Protein AF-0000000079722356 (afdb_homodimer)

InterPro domains:
  IPR009057 Homedomain-like superfamily [SSF46689] (468-517)
  IPR011622 7TM-DISM receptor, extracellular domain, type 2 [PF07696] (27-154)
  IPR011623 7TM-DISM receptor, extracellular domain, type 1 [PF07695] (168-369)
  IPR018060 AraC-like, DNA binding HTH domain [PF12833] (441-516)
  IPR018060 AraC-like, DNA binding HTH domain [PS01124] (411-517)
  IPR018060 AraC-like, DNA binding HTH domain [SM00342] (431-515)
  IPR018062 HTH domain AraC-type, conserved site [PS00041] (468-511)

Sequence (1044 aa):
MFFLFLMLTGISCTPDHPGDHNVTNLFEFFLDPSTDISFDQIQRQKSWKQISKTQLSFNFTSDVIWLRGKTGEGGFSPDRILSFEWKALDSAILYYPVNRKEFQTFETGDTVPKSKWTLPEALYPGFKIPKHSEGSYFYIRLQSKSLISFPIRSMEERSFNKRMILETAITWLILGVCAVMIVFALFYYFAFGLSEFFFYAGYVVCTVLWYNGQYGNAYDVLWPESTWWQNKAILVFATLGIPFSFQFVRMFLNTKLHNPRIDRILLIIGIVALLCVPAILISYTTKIFSRIATYIYLFSIPMILGTGIQIYFKGEKRILFFLISWGSYFIISYNTIFYFLGILPYSTPLLYSAVFIFPIDLFFLLFNLLQKYEKLEGERNEILHRIITLSTDASKSTRYAKSKLNSVNTEKSLAKLESWMRETKPYLDEKLDLEIASLAIGLTVQQTSELLNSKLGVSFRGYLNSFRITEAKRFLKDKPETSILSIAYDTGFGSKTAFNVEFKKATGQSPLQYRQAVDSIEMFFLFLMLTGISCTPDHPGDHNVTNLFEFFLDPSTDISFDQIQRQKSWKQISKTQLSFNFTSDVIWLRGKTGEGGFSPDRILSFEWKALDSAILYYPVNRKEFQTFETGDTVPKSKWTLPEALYPGFKIPKHSEGSYFYIRLQSKSLISFPIRSMEERSFNKRMILETAITWLILGVCAVMIVFALFYYFAFGLSEFFFYAGYVVCTVLWYNGQYGNAYDVLWPESTWWQNKAILVFATLGIPFSFQFVRMFLNTKLHNPRIDRILLIIGIVALLCVPAILISYTTKIFSRIATYIYLFSIPMILGTGIQIYFKGEKRILFFLISWGSYFIISYNTIFYFLGILPYSTPLLYSAVFIFPIDLFFLLFNLLQKYEKLEGERNEILHRIITLSTDASKSTRYAKSKLNSVNTEKSLAKLESWMRETKPYLDEKLDLEIASLAIGLTVQQTSELLNSKLGVSFRGYLNSFRITEAKRFLKDKPETSILSIAYDTGFGSKTAFNVEFKKATGQSPLQYRQAVDSIE

Structure (mmCIF, N/CA/C/O backbone):
data_AF-0000000079722356-model_v1
#
loop_
_entity.id
_entity.type
_entity.pdbx_description
1 polymer 'Helix-turn-helix domain-containing protein'
#
loop_
_atom_site.group_PDB
_atom_site.id
_atom_site.type_symbol
_atom_site.label_atom_id
_atom_site.label_alt_id
_atom_site.label_comp_id
_atom_site.label_asym_id
_atom_site.label_entity_id
_atom_site.label_seq_id
_atom_site.pdbx_PDB_ins_code
_atom_site.Cartn_x
_atom_site.Cartn_y
_atom_site.Cartn_z
_atom_site.occupancy
_atom_site.B_iso_or_equiv
_atom_site.auth_seq_id
_atom_site.auth_comp_id
_atom_site.auth_asym_id
_atom_site.auth_atom_id
_atom_site.pdbx_PDB_model_num
ATOM 1 N N . MET A 1 1 ? -0.503 -1.784 15.922 1 36.66 1 MET A N 1
ATOM 2 C CA . MET A 1 1 ? -1.108 -2.939 15.266 1 36.66 1 MET A CA 1
ATOM 3 C C . MET A 1 1 ? -0.639 -3.051 13.812 1 36.66 1 MET A C 1
ATOM 5 O O . MET A 1 1 ? -0.33 -4.145 13.344 1 36.66 1 MET A O 1
ATOM 9 N N . PHE A 1 2 ? -0.53 -1.906 13.172 1 41.19 2 PHE A N 1
ATOM 10 C CA . PHE A 1 2 ? -0.001 -1.958 11.812 1 41.19 2 PHE A CA 1
ATOM 11 C C . PHE A 1 2 ? 1.44 -2.453 11.812 1 41.19 2 PHE A C 1
ATOM 13 O O . PHE A 1 2 ? 1.81 -3.303 10.992 1 41.19 2 PHE A O 1
ATOM 20 N N . PHE A 1 3 ? 2.213 -1.918 12.75 1 44.88 3 PHE A N 1
ATOM 21 C CA . PHE A 1 3 ? 3.586 -2.383 12.914 1 44.88 3 PHE A CA 1
ATOM 22 C C . PHE A 1 3 ? 3.621 -3.873 13.227 1 44.88 3 PHE A C 1
ATOM 24 O O . PHE A 1 3 ? 4.488 -4.598 12.742 1 44.88 3 PHE A O 1
ATOM 31 N N . LEU A 1 4 ? 2.676 -4.129 14.016 1 41.34 4 LEU A N 1
ATOM 32 C CA . LEU A 1 4 ? 2.617 -5.531 14.414 1 41.34 4 LEU A CA 1
ATOM 33 C C . LEU A 1 4 ? 2.25 -6.418 13.234 1 41.34 4 LEU A C 1
ATOM 35 O O . LEU A 1 4 ? 2.797 -7.516 13.078 1 41.34 4 LEU A O 1
ATOM 39 N N . PHE A 1 5 ? 1.407 -5.957 12.5 1 43.41 5 PHE A N 1
ATOM 40 C CA . PHE A 1 5 ? 1.012 -6.738 11.336 1 43.41 5 PHE A CA 1
ATOM 41 C C . PHE A 1 5 ? 2.162 -6.844 10.344 1 43.41 5 PHE A C 1
ATOM 43 O O . PHE A 1 5 ? 2.43 -7.922 9.805 1 43.41 5 PHE A O 1
ATOM 50 N N . LEU A 1 6 ? 2.725 -5.715 10.094 1 48.25 6 LEU A N 1
ATOM 51 C CA . LEU A 1 6 ? 3.893 -5.77 9.227 1 48.25 6 LEU A CA 1
ATOM 52 C C . LEU A 1 6 ? 4.957 -6.695 9.797 1 48.25 6 LEU A C 1
ATOM 54 O O . LEU A 1 6 ? 5.621 -7.422 9.055 1 48.25 6 LEU A O 1
ATOM 58 N N . MET A 1 7 ? 5.105 -6.551 11.086 1 45.47 7 MET A N 1
ATOM 59 C CA . MET A 1 7 ? 6.066 -7.414 11.773 1 45.47 7 MET A CA 1
ATOM 60 C C . MET A 1 7 ? 5.621 -8.875 11.711 1 45.47 7 MET A C 1
ATOM 62 O O . MET A 1 7 ? 6.453 -9.773 11.547 1 45.47 7 MET A O 1
ATOM 66 N N . LEU A 1 8 ? 4.406 -9.07 11.883 1 43.5 8 LEU A N 1
ATOM 67 C CA . LEU A 1 8 ? 3.91 -10.438 11.898 1 43.5 8 LEU A CA 1
ATOM 68 C C . LEU A 1 8 ? 3.949 -11.047 10.5 1 43.5 8 LEU A C 1
ATOM 70 O O . LEU A 1 8 ? 4.254 -12.227 10.336 1 43.5 8 LEU A O 1
ATOM 74 N N . THR A 1 9 ? 3.512 -10.336 9.602 1 45.12 9 THR A N 1
ATOM 75 C CA . THR A 1 9 ? 3.58 -10.852 8.242 1 45.12 9 THR A CA 1
ATOM 76 C C . THR A 1 9 ? 5.031 -11.047 7.812 1 45.12 9 THR A C 1
ATOM 78 O O . THR A 1 9 ? 5.336 -11.961 7.039 1 45.12 9 THR A O 1
ATOM 81 N N . GLY A 1 10 ? 5.891 -10.172 8.156 1 45.34 10 GLY A N 1
ATOM 82 C CA . GLY A 1 10 ? 7.309 -10.398 7.918 1 45.34 10 GLY A CA 1
ATOM 83 C C . GLY A 1 10 ? 7.828 -11.672 8.555 1 45.34 10 GLY A C 1
ATOM 84 O O . GLY A 1 10 ? 8.688 -12.352 7.984 1 45.34 10 GLY A O 1
ATOM 85 N N . ILE A 1 11 ? 7.387 -11.953 9.719 1 43.47 11 ILE A N 1
ATOM 86 C CA . ILE A 1 11 ? 7.836 -13.156 10.414 1 43.47 11 ILE A CA 1
ATOM 87 C C . ILE A 1 11 ? 7.258 -14.391 9.734 1 43.47 11 ILE A C 1
ATOM 89 O O . ILE A 1 11 ? 7.891 -15.453 9.719 1 43.47 11 ILE A O 1
ATOM 93 N N . SER A 1 12 ? 6.105 -14.312 9.305 1 41.41 12 SER A N 1
ATOM 94 C CA . SER A 1 12 ? 5.562 -15.523 8.703 1 41.41 12 SER A CA 1
ATOM 95 C C . SER A 1 12 ? 6.336 -15.914 7.449 1 41.41 12 SER A C 1
ATOM 97 O O . SER A 1 12 ? 6.074 -16.953 6.852 1 41.41 12 SER A O 1
ATOM 99 N N . CYS A 1 13 ? 6.953 -15.055 6.895 1 45.28 13 CYS A N 1
ATOM 100 C CA . CYS A 1 13 ? 7.816 -15.508 5.809 1 45.28 13 CYS A CA 1
ATOM 101 C C . CYS A 1 13 ? 8.883 -16.453 6.324 1 45.28 13 CYS A C 1
ATOM 103 O O . CYS A 1 13 ? 10.07 -16.297 6.016 1 45.28 13 CYS A O 1
ATOM 105 N N . THR A 1 14 ? 8.664 -17 7.32 1 44.97 14 THR A N 1
ATOM 106 C CA . THR A 1 14 ? 9.664 -17.969 7.746 1 44.97 14 THR A CA 1
ATOM 107 C C . THR A 1 14 ? 9.898 -19.016 6.664 1 44.97 14 THR A C 1
ATOM 109 O O . THR A 1 14 ? 8.938 -19.578 6.121 1 44.97 14 THR A O 1
ATOM 112 N N . PRO A 1 15 ? 11.055 -19.062 6.07 1 49.12 15 PRO A N 1
ATOM 113 C CA . PRO A 1 15 ? 11.617 -19.859 4.98 1 49.12 15 PRO A CA 1
ATOM 114 C C . PRO A 1 15 ? 11.125 -21.312 5 1 49.12 15 PRO A C 1
ATOM 116 O O . PRO A 1 15 ? 10.992 -21.938 3.945 1 49.12 15 PRO A O 1
ATOM 119 N N . ASP A 1 16 ? 11.156 -21.984 6.117 1 50.5 16 ASP A N 1
ATOM 120 C CA . ASP A 1 16 ? 11.211 -23.422 5.914 1 50.5 16 ASP A CA 1
ATOM 121 C C . ASP A 1 16 ? 9.812 -24 5.703 1 50.5 16 ASP A C 1
ATOM 123 O O . ASP A 1 16 ? 9.242 -24.609 6.609 1 50.5 16 ASP A O 1
ATOM 127 N N . HIS A 1 17 ? 9.008 -23.281 4.844 1 60.44 17 HIS A N 1
ATOM 128 C CA . HIS A 1 17 ? 7.754 -23.922 4.492 1 60.44 17 HIS A CA 1
ATOM 129 C C . HIS A 1 17 ? 7.996 -25.188 3.676 1 60.44 17 HIS A C 1
ATOM 131 O O . HIS A 1 17 ? 9.031 -25.312 3.016 1 60.44 17 HIS A O 1
ATOM 137 N N . PRO A 1 18 ? 7.148 -26.141 3.82 1 69.69 18 PRO A N 1
ATOM 138 C CA . PRO A 1 18 ? 7.309 -27.344 2.998 1 69.69 18 PRO A CA 1
ATOM 139 C C . PRO A 1 18 ? 7.41 -27.031 1.508 1 69.69 18 PRO A C 1
ATOM 141 O O . PRO A 1 18 ? 6.625 -26.234 0.984 1 69.69 18 PRO A O 1
ATOM 144 N N . GLY A 1 19 ? 8.508 -27.219 0.854 1 83.88 19 GLY A N 1
ATOM 145 C CA . GLY A 1 19 ? 8.742 -27.047 -0.572 1 83.88 19 GLY A CA 1
ATOM 146 C C . GLY A 1 19 ? 9.812 -26.016 -0.89 1 83.88 19 GLY A C 1
ATOM 147 O O . GLY A 1 19 ? 10.172 -25.828 -2.053 1 83.88 19 GLY A O 1
ATOM 148 N N . ASP A 1 20 ? 10.234 -25.312 0.124 1 87.88 20 ASP A N 1
ATOM 149 C CA . ASP A 1 20 ? 11.312 -24.344 -0.017 1 87.88 20 ASP A CA 1
ATOM 150 C C . ASP A 1 20 ? 12.562 -24.781 0.74 1 87.88 20 ASP A C 1
ATOM 152 O O . ASP A 1 20 ? 12.578 -24.781 1.973 1 87.88 20 ASP A O 1
ATOM 156 N N . HIS A 1 21 ? 13.633 -25.109 0.019 1 90.44 21 HIS A N 1
ATOM 157 C CA . HIS A 1 21 ? 14.852 -25.625 0.637 1 90.44 21 HIS A CA 1
ATOM 158 C C . HIS A 1 21 ? 16.078 -24.812 0.201 1 90.44 21 HIS A C 1
ATOM 160 O O . HIS A 1 21 ? 16.172 -24.422 -0.96 1 90.44 21 HIS A O 1
ATOM 166 N N . ASN A 1 22 ? 16.891 -24.562 1.14 1 92.38 22 ASN A N 1
ATOM 167 C CA . ASN A 1 22 ? 18.203 -24 0.813 1 92.38 22 ASN A CA 1
ATOM 168 C C . ASN A 1 22 ? 19.141 -25.062 0.231 1 92.38 22 ASN A C 1
ATOM 170 O O . ASN A 1 22 ? 19.453 -26.047 0.896 1 92.38 22 ASN A O 1
ATOM 174 N N . VAL A 1 23 ? 19.562 -24.922 -1.007 1 94.06 23 VAL A N 1
ATOM 175 C CA . VAL A 1 23 ? 20.359 -25.938 -1.675 1 94.06 23 VAL A CA 1
ATOM 176 C C . VAL A 1 23 ? 21.766 -25.422 -1.955 1 94.06 23 VAL A C 1
ATOM 178 O O . VAL A 1 23 ? 22.484 -25.969 -2.801 1 94.06 23 VAL A O 1
ATOM 181 N N . THR A 1 24 ? 22.156 -24.391 -1.303 1 94.38 24 THR A N 1
ATOM 182 C CA . THR A 1 24 ? 23.453 -23.766 -1.564 1 94.38 24 THR A CA 1
ATOM 183 C C . THR A 1 24 ? 24.578 -24.75 -1.305 1 94.38 24 THR A C 1
ATOM 185 O O . THR A 1 24 ? 25.547 -24.812 -2.074 1 94.38 24 THR A O 1
ATOM 188 N N . ASN A 1 25 ? 24.422 -25.516 -0.294 1 93.56 25 ASN A N 1
ATOM 189 C CA . ASN A 1 25 ? 25.484 -26.438 0.11 1 93.56 25 ASN A CA 1
ATOM 190 C C . ASN A 1 25 ? 25.578 -27.641 -0.825 1 93.56 25 ASN A C 1
ATOM 192 O O . ASN A 1 25 ? 26.5 -28.438 -0.724 1 93.56 25 ASN A O 1
ATOM 196 N N . LEU A 1 26 ? 24.688 -27.781 -1.756 1 93.88 26 LEU A N 1
ATOM 197 C CA . LEU A 1 26 ? 24.703 -28.906 -2.691 1 93.88 26 LEU A CA 1
ATOM 198 C C . LEU A 1 26 ? 25.547 -28.578 -3.922 1 93.88 26 LEU A C 1
ATOM 200 O O . LEU A 1 26 ? 25.828 -29.453 -4.738 1 93.88 26 LEU A O 1
ATOM 204 N N . PHE A 1 27 ? 25.984 -27.359 -3.932 1 95.62 27 PHE A N 1
ATOM 205 C CA . PHE A 1 27 ? 26.766 -26.922 -5.086 1 95.62 27 PHE A CA 1
ATOM 206 C C . PHE A 1 27 ? 28.25 -27.031 -4.805 1 95.62 27 PHE A C 1
ATOM 208 O O . PHE A 1 27 ? 28.688 -26.938 -3.65 1 95.62 27 PHE A O 1
ATOM 215 N N . GLU A 1 28 ? 29.016 -27.234 -5.828 1 95.75 28 GLU A N 1
ATOM 216 C CA . GLU A 1 28 ? 30.453 -27.031 -5.875 1 95.75 28 GLU A CA 1
ATOM 217 C C . GLU A 1 28 ? 30.828 -25.828 -6.73 1 95.75 28 GLU A C 1
ATOM 219 O O . GLU A 1 28 ? 30.078 -25.469 -7.652 1 95.75 28 GLU A O 1
ATOM 224 N N . PHE A 1 29 ? 31.906 -25.156 -6.324 1 95.69 29 PHE A N 1
ATOM 225 C CA . PHE A 1 29 ? 32.188 -23.938 -7.062 1 95.69 29 PHE A CA 1
ATOM 226 C C . PHE A 1 29 ? 33.625 -23.953 -7.574 1 95.69 29 PHE A C 1
ATOM 228 O O . PHE A 1 29 ? 34.469 -24.703 -7.074 1 95.69 29 PHE A O 1
ATOM 235 N N . PHE A 1 30 ? 33.844 -23.234 -8.648 1 95.62 30 PHE A N 1
ATOM 236 C CA . PHE A 1 30 ? 35.156 -22.969 -9.266 1 95.62 30 PHE A CA 1
ATOM 237 C C . PHE A 1 30 ? 35.281 -21.484 -9.625 1 95.62 30 PHE A C 1
ATOM 239 O O . PHE A 1 30 ? 34.344 -20.906 -10.195 1 95.62 30 PHE A O 1
ATOM 246 N N . LEU A 1 31 ? 36.344 -20.875 -9.188 1 94.25 31 LEU A N 1
ATOM 247 C CA . LEU A 1 31 ? 36.562 -19.469 -9.461 1 94.25 31 LEU A CA 1
ATOM 248 C C . LEU A 1 31 ? 37.406 -19.281 -10.727 1 94.25 31 LEU A C 1
ATOM 250 O O . LEU A 1 31 ? 38.438 -19.938 -10.898 1 94.25 31 LEU A O 1
ATOM 254 N N . ASP A 1 32 ? 36.875 -18.453 -11.586 1 93.94 32 ASP A N 1
ATOM 255 C CA . ASP A 1 32 ? 37.562 -18.109 -12.828 1 93.94 32 ASP A CA 1
ATOM 256 C C . ASP A 1 32 ? 38 -16.656 -12.828 1 93.94 32 ASP A C 1
ATOM 258 O O . ASP A 1 32 ? 37.281 -15.773 -13.305 1 93.94 32 ASP A O 1
ATOM 262 N N . PRO A 1 33 ? 39.188 -16.359 -12.461 1 91.19 33 PRO A N 1
ATOM 263 C CA . PRO A 1 33 ? 39.688 -14.984 -12.445 1 91.19 33 PRO A CA 1
ATOM 264 C C . PRO A 1 33 ? 39.875 -14.406 -13.844 1 91.19 33 PRO A C 1
ATOM 266 O O . PRO A 1 33 ? 39.875 -13.188 -14.023 1 91.19 33 PRO A O 1
ATOM 269 N N . SER A 1 34 ? 40.031 -15.266 -14.852 1 89.19 34 SER A N 1
ATOM 270 C CA . SER A 1 34 ? 40.25 -14.797 -16.219 1 89.19 34 SER A CA 1
ATOM 271 C C . SER A 1 34 ? 38.938 -14.359 -16.859 1 89.19 34 SER A C 1
ATOM 273 O O . SER A 1 34 ? 38.938 -13.625 -17.844 1 89.19 34 SER A O 1
ATOM 275 N N . THR A 1 35 ? 37.812 -14.75 -16.359 1 85.5 35 THR A N 1
ATOM 276 C CA . THR A 1 35 ? 36.469 -14.422 -16.781 1 85.5 35 THR A CA 1
ATOM 277 C C . THR A 1 35 ? 36.188 -14.945 -18.188 1 85.5 35 THR A C 1
ATOM 279 O O . THR A 1 35 ? 35.156 -14.648 -18.781 1 85.5 35 THR A O 1
ATOM 282 N N . ASP A 1 36 ? 37.125 -15.711 -18.859 1 88.69 36 ASP A N 1
ATOM 283 C CA . ASP A 1 36 ? 36.969 -16.094 -20.266 1 88.69 36 ASP A CA 1
ATOM 284 C C . ASP A 1 36 ? 37.188 -17.594 -20.453 1 88.69 36 ASP A C 1
ATOM 286 O O . ASP A 1 36 ? 37.5 -18.031 -21.562 1 88.69 36 ASP A O 1
ATOM 290 N N . ILE A 1 37 ? 37.125 -18.359 -19.469 1 92.25 37 ILE A N 1
ATOM 291 C CA . ILE A 1 37 ? 37.281 -19.797 -19.641 1 92.25 37 ILE A CA 1
ATOM 292 C C . ILE A 1 37 ? 36.062 -20.359 -20.375 1 92.25 37 ILE A C 1
ATOM 294 O O . ILE A 1 37 ? 34.906 -20.016 -20.062 1 92.25 37 ILE A O 1
ATOM 298 N N . SER A 1 38 ? 36.312 -21.078 -21.453 1 91.19 38 SER A N 1
ATOM 299 C CA . SER A 1 38 ? 35.25 -21.641 -22.25 1 91.19 38 SER A CA 1
ATOM 300 C C . SER A 1 38 ? 34.5 -22.75 -21.484 1 91.19 38 SER A C 1
ATOM 302 O O . SER A 1 38 ? 35.094 -23.375 -20.594 1 91.19 38 SER A O 1
ATOM 304 N N . PHE A 1 39 ? 33.281 -22.969 -21.797 1 92.88 39 PHE A N 1
ATOM 305 C CA . PHE A 1 39 ? 32.469 -23.984 -21.141 1 92.88 39 PHE A CA 1
ATOM 306 C C . PHE A 1 39 ? 33.062 -25.375 -21.312 1 92.88 39 PHE A C 1
ATOM 308 O O . PHE A 1 39 ? 33 -26.188 -20.391 1 92.88 39 PHE A O 1
ATOM 315 N N . ASP A 1 40 ? 33.688 -25.609 -22.453 1 90.81 40 ASP A N 1
ATOM 316 C CA . ASP A 1 40 ? 34.281 -26.906 -22.703 1 90.81 40 ASP A CA 1
ATOM 317 C C . ASP A 1 40 ? 35.438 -27.172 -21.734 1 90.81 40 ASP A C 1
ATOM 319 O O . ASP A 1 40 ? 35.625 -28.312 -21.266 1 90.81 40 ASP A O 1
ATOM 323 N N . GLN A 1 41 ? 36.156 -26.172 -21.391 1 92.81 41 GLN A N 1
ATOM 324 C CA . GLN A 1 41 ? 37.25 -26.312 -20.453 1 92.81 41 GLN A CA 1
ATOM 325 C C . GLN A 1 41 ? 36.719 -26.484 -19.031 1 92.81 41 GLN A C 1
ATOM 327 O O . GLN A 1 41 ? 37.344 -27.172 -18.203 1 92.81 41 GLN A O 1
ATOM 332 N N . ILE A 1 42 ? 35.625 -25.906 -18.781 1 93.12 42 ILE A N 1
ATOM 333 C CA . ILE A 1 42 ? 35.031 -25.984 -17.453 1 93.12 42 ILE A CA 1
ATOM 334 C C . ILE A 1 42 ? 34.531 -27.406 -17.188 1 93.12 42 ILE A C 1
ATOM 336 O O . ILE A 1 42 ? 34.656 -27.906 -16.062 1 93.12 42 ILE A O 1
ATOM 340 N N . GLN A 1 43 ? 34 -28.047 -18.203 1 90.81 43 GLN A N 1
ATOM 341 C CA . GLN A 1 43 ? 33.5 -29.422 -18.062 1 90.81 43 GLN A CA 1
ATOM 342 C C . GLN A 1 43 ? 34.625 -30.375 -17.703 1 90.81 43 GLN A C 1
ATOM 344 O O . GLN A 1 43 ? 34.406 -31.391 -17.016 1 90.81 43 GLN A O 1
ATOM 349 N N . ARG A 1 44 ? 35.875 -30.016 -18.109 1 89.81 44 ARG A N 1
ATOM 350 C CA . ARG A 1 44 ? 37 -30.891 -17.906 1 89.81 44 ARG A CA 1
ATOM 351 C C . ARG A 1 44 ? 37.75 -30.531 -16.625 1 89.81 44 ARG A C 1
ATOM 353 O O . ARG A 1 44 ? 38.688 -31.25 -16.219 1 89.81 44 ARG A O 1
ATOM 360 N N . GLN A 1 45 ? 37.344 -29.484 -16.031 1 89.69 45 GLN A N 1
ATOM 361 C CA . GLN A 1 45 ? 38.031 -29.047 -14.812 1 89.69 45 GLN A CA 1
ATOM 362 C C . GLN A 1 45 ? 37.812 -30.047 -13.68 1 89.69 45 GLN A C 1
ATOM 364 O O . GLN A 1 45 ? 36.688 -30.547 -13.492 1 89.69 45 GLN A O 1
ATOM 369 N N . LYS A 1 46 ? 38.844 -30.375 -12.898 1 87.56 46 LYS A N 1
ATOM 370 C CA . LYS A 1 46 ? 38.719 -31.359 -11.836 1 87.56 46 LYS A CA 1
ATOM 371 C C . LYS A 1 46 ? 38.781 -30.703 -10.461 1 87.56 46 LYS A C 1
ATOM 373 O O . LYS A 1 46 ? 38.406 -31.312 -9.461 1 87.56 46 LYS A O 1
ATOM 378 N N . SER A 1 47 ? 39.156 -29.469 -10.352 1 91.81 47 SER A N 1
ATOM 379 C CA . SER A 1 47 ? 39.344 -28.828 -9.055 1 91.81 47 SER A CA 1
ATOM 380 C C . SER A 1 47 ? 38.094 -28.094 -8.617 1 91.81 47 SER A C 1
ATOM 382 O O . SER A 1 47 ? 38 -26.875 -8.781 1 91.81 47 SER A O 1
ATOM 384 N N . TRP A 1 48 ? 37.094 -28.766 -8.156 1 94.75 48 TRP A N 1
ATOM 385 C CA . TRP A 1 48 ? 35.875 -28.141 -7.637 1 94.75 48 TRP A CA 1
ATOM 386 C C . TRP A 1 48 ? 35.906 -28.141 -6.109 1 94.75 48 TRP A C 1
ATOM 388 O O . TRP A 1 48 ? 36.312 -29.109 -5.48 1 94.75 48 TRP A O 1
ATOM 398 N N . LYS A 1 49 ? 35.531 -27.062 -5.492 1 94.19 49 LYS A N 1
ATOM 399 C CA . LYS A 1 49 ? 35.438 -26.938 -4.043 1 94.19 49 LYS A CA 1
ATOM 400 C C . LYS A 1 49 ? 33.969 -26.969 -3.584 1 94.19 49 LYS A C 1
ATOM 402 O O . LYS A 1 49 ? 33.125 -26.375 -4.215 1 94.19 49 LYS A O 1
ATOM 407 N N . GLN A 1 50 ? 33.719 -27.656 -2.584 1 92.94 50 GLN A N 1
ATOM 408 C CA . GLN A 1 50 ? 32.375 -27.766 -2.041 1 92.94 50 GLN A CA 1
ATOM 409 C C . GLN A 1 50 ? 32 -26.531 -1.227 1 92.94 50 GLN A C 1
ATOM 411 O O . GLN A 1 50 ? 32.844 -26 -0.477 1 92.94 50 GLN A O 1
ATOM 416 N N . ILE A 1 51 ? 30.797 -26.094 -1.43 1 91.88 51 ILE A N 1
ATOM 417 C CA . ILE A 1 51 ? 30.312 -24.969 -0.625 1 91.88 51 ILE A CA 1
ATOM 418 C C . ILE A 1 51 ? 29.781 -25.5 0.711 1 91.88 51 ILE A C 1
ATOM 420 O O . ILE A 1 51 ? 28.859 -26.312 0.747 1 91.88 51 ILE A O 1
ATOM 424 N N . SER A 1 52 ? 30.281 -25.109 1.784 1 84.56 52 SER A N 1
ATOM 425 C CA . SER A 1 52 ? 29.922 -25.609 3.102 1 84.56 52 SER A CA 1
ATOM 426 C C . SER A 1 52 ? 28.875 -24.719 3.768 1 84.56 52 SER A C 1
ATOM 428 O O . SER A 1 52 ? 28.125 -25.172 4.641 1 84.56 52 SER A O 1
ATOM 430 N N . LYS A 1 53 ? 28.781 -23.578 3.34 1 83.88 53 LYS A N 1
ATOM 431 C CA . LYS A 1 53 ? 27.906 -22.609 3.986 1 83.88 53 LYS A CA 1
ATOM 432 C C . LYS A 1 53 ? 26.516 -22.625 3.359 1 83.88 53 LYS A C 1
ATOM 434 O O . LYS A 1 53 ? 26.297 -23.25 2.324 1 83.88 53 LYS A O 1
ATOM 439 N N . THR A 1 54 ? 25.641 -22.031 4.059 1 87.5 54 THR A N 1
ATOM 440 C CA . THR A 1 54 ? 24.25 -21.953 3.588 1 87.5 54 THR A CA 1
ATOM 441 C C . THR A 1 54 ? 24.047 -20.75 2.688 1 87.5 54 THR A C 1
ATOM 443 O O . THR A 1 54 ? 22.922 -20.438 2.303 1 87.5 54 THR A O 1
ATOM 446 N N . GLN A 1 55 ? 25.109 -20.125 2.404 1 88.94 55 GLN A N 1
ATOM 447 C CA . GLN A 1 55 ? 25.062 -19 1.483 1 88.94 55 GLN A CA 1
ATOM 448 C C . GLN A 1 55 ? 26.375 -18.844 0.719 1 88.94 55 GLN A C 1
ATOM 450 O O . GLN A 1 55 ? 27.422 -19.328 1.172 1 88.94 55 GLN A O 1
ATOM 455 N N . LEU A 1 56 ? 26.281 -18.25 -0.401 1 90.88 56 LEU A N 1
ATOM 456 C CA . LEU A 1 56 ? 27.484 -17.859 -1.122 1 90.88 56 LEU A CA 1
ATOM 457 C C . LEU A 1 56 ? 28.203 -16.719 -0.407 1 90.88 56 LEU A C 1
ATOM 459 O O . LEU A 1 56 ? 27.562 -15.82 0.134 1 90.88 56 LEU A O 1
ATOM 463 N N . SER A 1 57 ? 29.484 -16.797 -0.248 1 86.94 57 SER A N 1
ATOM 464 C CA . SER A 1 57 ? 30.219 -15.766 0.48 1 86.94 57 SER A CA 1
ATOM 465 C C . SER A 1 57 ? 31.406 -15.258 -0.336 1 86.94 57 SER A C 1
ATOM 467 O O . SER A 1 57 ? 32.531 -15.172 0.169 1 86.94 57 SER A O 1
ATOM 469 N N . PHE A 1 58 ? 31.094 -14.766 -1.505 1 86.81 58 PHE A N 1
ATOM 470 C CA . PHE A 1 58 ? 32.188 -14.273 -2.359 1 86.81 58 PHE A CA 1
ATOM 471 C C . PHE A 1 58 ? 32.25 -12.758 -2.305 1 86.81 58 PHE A C 1
ATOM 473 O O . PHE A 1 58 ? 33.219 -12.164 -2.818 1 86.81 58 PHE A O 1
ATOM 480 N N . ASN A 1 59 ? 31.234 -12.156 -1.655 1 81.81 59 ASN A N 1
ATOM 481 C CA . ASN A 1 59 ? 31.172 -10.703 -1.517 1 81.81 59 ASN A CA 1
ATOM 482 C C . ASN A 1 59 ? 31.406 -10.008 -2.852 1 81.81 59 ASN A C 1
ATOM 484 O O . ASN A 1 59 ? 30.797 -10.359 -3.859 1 81.81 59 ASN A O 1
ATOM 488 N N . PHE A 1 60 ? 32.25 -8.961 -2.885 1 79.44 60 PHE A N 1
ATOM 489 C CA . PHE A 1 60 ? 32.531 -8.258 -4.129 1 79.44 60 PHE A CA 1
ATOM 490 C C . PHE A 1 60 ? 33.75 -8.867 -4.84 1 79.44 60 PHE A C 1
ATOM 492 O O . PHE A 1 60 ? 34.812 -8.984 -4.262 1 79.44 60 PHE A O 1
ATOM 499 N N . THR A 1 61 ? 33.375 -9.484 -5.965 1 84.38 61 THR A N 1
ATOM 500 C CA . THR A 1 61 ? 34.469 -10.094 -6.734 1 84.38 61 THR A CA 1
ATOM 501 C C . THR A 1 61 ? 34.281 -9.82 -8.227 1 84.38 61 THR A C 1
ATOM 503 O O . THR A 1 61 ? 33.156 -9.664 -8.703 1 84.38 61 THR A O 1
ATOM 506 N N . SER A 1 62 ? 35.344 -9.695 -8.906 1 85.06 62 SER A N 1
ATOM 507 C CA . SER A 1 62 ? 35.312 -9.547 -10.359 1 85.06 62 SER A CA 1
ATOM 508 C C . SER A 1 62 ? 35.438 -10.898 -11.055 1 85.06 62 SER A C 1
ATOM 510 O O . SER A 1 62 ? 35.312 -10.992 -12.281 1 85.06 62 SER A O 1
ATOM 512 N N . ASP A 1 63 ? 35.562 -11.906 -10.227 1 90.94 63 ASP A N 1
ATOM 513 C CA . ASP A 1 63 ? 35.719 -13.25 -10.773 1 90.94 63 ASP A CA 1
ATOM 514 C C . ASP A 1 63 ? 34.375 -13.82 -11.211 1 90.94 63 ASP A C 1
ATOM 516 O O . ASP A 1 63 ? 33.312 -13.43 -10.68 1 90.94 63 ASP A O 1
ATOM 520 N N . VAL A 1 64 ? 34.531 -14.641 -12.258 1 95.19 64 VAL A N 1
ATOM 521 C CA . VAL A 1 64 ? 33.344 -15.43 -12.625 1 95.19 64 VAL A CA 1
ATOM 522 C C . VAL A 1 64 ? 33.25 -16.672 -11.742 1 95.19 64 VAL A C 1
ATOM 524 O O . VAL A 1 64 ? 34.25 -17.359 -11.523 1 95.19 64 VAL A O 1
ATOM 527 N N . ILE A 1 65 ? 32.125 -16.859 -11.211 1 95.81 65 ILE A N 1
ATOM 528 C CA . ILE A 1 65 ? 31.938 -18.016 -10.344 1 95.81 65 ILE A CA 1
ATOM 529 C C . ILE A 1 65 ? 31.156 -19.094 -11.086 1 95.81 65 ILE A C 1
ATOM 531 O O . ILE A 1 65 ? 30.062 -18.859 -11.578 1 95.81 65 ILE A O 1
ATOM 535 N N . TRP A 1 66 ? 31.75 -20.234 -11.172 1 96.44 66 TRP A N 1
ATOM 536 C CA . TRP A 1 66 ? 31.078 -21.391 -11.758 1 96.44 66 TRP A CA 1
ATOM 537 C C . TRP A 1 66 ? 30.547 -22.312 -10.672 1 96.44 66 TRP A C 1
ATOM 539 O O . TRP A 1 66 ? 31.266 -22.672 -9.734 1 96.44 66 TRP A O 1
ATOM 549 N N . LEU A 1 67 ? 29.344 -22.625 -10.789 1 96.31 67 LEU A N 1
ATOM 550 C CA . LEU A 1 67 ? 28.703 -23.578 -9.883 1 96.31 67 LEU A CA 1
ATOM 551 C C . LEU A 1 67 ? 28.312 -24.844 -10.625 1 96.31 67 LEU A C 1
ATOM 553 O O . LEU A 1 67 ? 27.906 -24.781 -11.789 1 96.31 67 LEU A O 1
ATOM 557 N N . ARG A 1 68 ? 28.406 -25.984 -10.047 1 95.19 68 ARG A N 1
ATOM 558 C CA . ARG A 1 68 ? 27.906 -27.219 -10.641 1 95.19 68 ARG A CA 1
ATOM 559 C C . ARG A 1 68 ? 27.094 -28.031 -9.633 1 95.19 68 ARG A C 1
ATOM 561 O O . ARG A 1 68 ? 27.422 -28.047 -8.445 1 95.19 68 ARG A O 1
ATOM 568 N N . GLY A 1 69 ? 26.031 -28.469 -10.008 1 93.31 69 GLY A N 1
ATOM 569 C CA . GLY A 1 69 ? 25.156 -29.328 -9.227 1 93.31 69 GLY A CA 1
ATOM 570 C C . GLY A 1 69 ? 24.859 -30.656 -9.898 1 93.31 69 GLY A C 1
ATOM 571 O O . GLY A 1 69 ? 24.875 -30.75 -11.125 1 93.31 69 GLY A O 1
ATOM 572 N N . LYS A 1 70 ? 24.641 -31.688 -9.109 1 91.88 70 LYS A N 1
ATOM 573 C CA . LYS A 1 70 ? 24.312 -33 -9.641 1 91.88 70 LYS A CA 1
ATOM 574 C C . LYS A 1 70 ? 22.844 -33.094 -10.047 1 91.88 70 LYS A C 1
ATOM 576 O O . LYS A 1 70 ? 21.953 -32.75 -9.266 1 91.88 70 LYS A O 1
ATOM 581 N N . THR A 1 71 ? 22.688 -33.594 -11.273 1 87.31 71 THR A N 1
ATOM 582 C CA . THR A 1 71 ? 21.328 -33.719 -11.75 1 87.31 71 THR A CA 1
ATOM 583 C C . THR A 1 71 ? 20.594 -34.812 -10.969 1 87.31 71 THR A C 1
ATOM 585 O O . THR A 1 71 ? 21.172 -35.844 -10.641 1 87.31 71 THR A O 1
ATOM 588 N N . GLY A 1 72 ? 19.406 -34.656 -10.5 1 78.56 72 GLY A N 1
ATOM 589 C CA . GLY A 1 72 ? 18.609 -35.688 -9.836 1 78.56 72 GLY A CA 1
ATOM 590 C C . GLY A 1 72 ? 18.672 -35.594 -8.32 1 78.56 72 GLY A C 1
ATOM 591 O O . GLY A 1 72 ? 18 -36.344 -7.625 1 78.56 72 GLY A O 1
ATOM 592 N N . GLU A 1 73 ? 19.625 -34.844 -7.891 1 83.44 73 GLU A N 1
ATOM 593 C CA . GLU A 1 73 ? 19.641 -34.625 -6.449 1 83.44 73 GLU A CA 1
ATOM 594 C C . GLU A 1 73 ? 18.328 -34.031 -5.953 1 83.44 73 GLU A C 1
ATOM 596 O O . GLU A 1 73 ? 17.641 -33.312 -6.695 1 83.44 73 GLU A O 1
ATOM 601 N N . GLY A 1 74 ? 17.891 -34.375 -4.855 1 78.25 74 GLY A N 1
ATOM 602 C CA . GLY A 1 74 ? 16.609 -34.031 -4.289 1 78.25 74 GLY A CA 1
ATOM 603 C C . GLY A 1 74 ? 16.312 -32.531 -4.406 1 78.25 74 GLY A C 1
ATOM 604 O O . GLY A 1 74 ? 15.219 -32.156 -4.82 1 78.25 74 GLY A O 1
ATOM 605 N N . GLY A 1 75 ? 17.297 -31.75 -4.207 1 85.56 75 GLY A N 1
ATOM 606 C CA . GLY A 1 75 ? 17.094 -30.312 -4.285 1 85.56 75 GLY A CA 1
ATOM 607 C C . GLY A 1 75 ? 16.984 -29.797 -5.707 1 85.56 75 GLY A C 1
ATOM 608 O O . GLY A 1 75 ? 16.547 -28.672 -5.934 1 85.56 75 GLY A O 1
ATOM 609 N N . PHE A 1 76 ? 17.312 -30.734 -6.652 1 90.25 76 PHE A N 1
ATOM 610 C CA . PHE A 1 76 ? 17.297 -30.344 -8.062 1 90.25 76 PHE A CA 1
ATOM 611 C C . PHE A 1 76 ? 16.312 -31.203 -8.852 1 90.25 76 PHE A C 1
ATOM 613 O O . PHE A 1 76 ? 16.594 -31.562 -9.992 1 90.25 76 PHE A O 1
ATOM 620 N N . SER A 1 77 ? 15.203 -31.5 -8.211 1 88.19 77 SER A N 1
ATOM 621 C CA . SER A 1 77 ? 14.156 -32.281 -8.891 1 88.19 77 SER A CA 1
ATOM 622 C C . SER A 1 77 ? 13.547 -31.469 -10.039 1 88.19 77 SER A C 1
ATOM 624 O O . SER A 1 77 ? 13.539 -30.234 -10.008 1 88.19 77 SER A O 1
ATOM 626 N N . PRO A 1 78 ? 13.031 -32.25 -10.977 1 87.75 78 PRO A N 1
ATOM 627 C CA . PRO A 1 78 ? 12.43 -31.547 -12.125 1 87.75 78 PRO A CA 1
ATOM 628 C C . PRO A 1 78 ? 11.273 -30.641 -11.727 1 87.75 78 PRO A C 1
ATOM 630 O O . PRO A 1 78 ? 10.5 -30.969 -10.82 1 87.75 78 PRO A O 1
ATOM 633 N N . ASP A 1 79 ? 11.188 -29.5 -12.344 1 87.5 79 ASP A N 1
ATOM 634 C CA . ASP A 1 79 ? 10.102 -28.516 -12.242 1 87.5 79 ASP A CA 1
ATOM 635 C C . ASP A 1 79 ? 10.273 -27.641 -11.008 1 87.5 79 ASP A C 1
ATOM 637 O O . ASP A 1 79 ? 9.477 -26.719 -10.781 1 87.5 79 ASP A O 1
ATOM 641 N N . ARG A 1 80 ? 11.297 -27.938 -10.258 1 91.31 80 ARG A N 1
ATOM 642 C CA . ARG A 1 80 ? 11.602 -27.016 -9.164 1 91.31 80 ARG A CA 1
ATOM 643 C C . ARG A 1 80 ? 12.258 -25.734 -9.68 1 91.31 80 ARG A C 1
ATOM 645 O O . ARG A 1 80 ? 12.812 -25.719 -10.781 1 91.31 80 ARG A O 1
ATOM 652 N N . ILE A 1 81 ? 12.102 -24.781 -8.922 1 93.62 81 ILE A N 1
ATOM 653 C CA . ILE A 1 81 ? 12.633 -23.5 -9.336 1 93.62 81 ILE A CA 1
ATOM 654 C C . ILE A 1 81 ? 13.828 -23.125 -8.461 1 93.62 81 ILE A C 1
ATOM 656 O O . ILE A 1 81 ? 13.719 -23.078 -7.238 1 93.62 81 ILE A O 1
ATOM 660 N N . LEU A 1 82 ? 14.961 -22.953 -9.062 1 94.75 82 LEU A N 1
ATOM 661 C CA . LEU A 1 82 ? 16.156 -22.453 -8.391 1 94.75 82 LEU A CA 1
ATOM 662 C C . LEU A 1 82 ? 16.156 -20.922 -8.336 1 94.75 82 LEU A C 1
ATOM 664 O O . LEU A 1 82 ? 16.062 -20.266 -9.375 1 94.75 82 LEU A O 1
ATOM 668 N N . SER A 1 83 ? 16.156 -20.422 -7.195 1 94.38 83 SER A N 1
ATOM 669 C CA . SER A 1 83 ? 16.094 -18.969 -7.02 1 94.38 83 SER A CA 1
ATOM 670 C C . SER A 1 83 ? 17.359 -18.438 -6.359 1 94.38 83 SER A C 1
ATOM 672 O O . SER A 1 83 ? 17.797 -18.938 -5.32 1 94.38 83 SER A O 1
ATOM 674 N N . PHE A 1 84 ? 17.984 -17.453 -6.961 1 94.44 84 PHE A N 1
ATOM 675 C CA . PHE A 1 84 ? 19.094 -16.719 -6.379 1 94.44 84 PHE A CA 1
ATOM 676 C C . PHE A 1 84 ? 18.594 -15.562 -5.527 1 94.44 84 PHE A C 1
ATOM 678 O O . PHE A 1 84 ? 18.031 -14.594 -6.051 1 94.44 84 PHE A O 1
ATOM 685 N N . GLU A 1 85 ? 18.859 -15.586 -4.277 1 90.56 85 GLU A N 1
ATOM 686 C CA . GLU A 1 85 ? 18.219 -14.664 -3.338 1 90.56 85 GLU A CA 1
ATOM 687 C C . GLU A 1 85 ? 18.906 -13.305 -3.359 1 90.56 85 GLU A C 1
ATOM 689 O O . GLU A 1 85 ? 19.25 -12.75 -2.309 1 90.56 85 GLU A O 1
ATOM 694 N N . TRP A 1 86 ? 19.156 -12.844 -4.527 1 89.25 86 TRP A N 1
ATOM 695 C CA . TRP A 1 86 ? 19.688 -11.508 -4.742 1 89.25 86 TRP A CA 1
ATOM 696 C C . TRP A 1 86 ? 19.141 -10.898 -6.027 1 89.25 86 TRP A C 1
ATOM 698 O O . TRP A 1 86 ? 19.594 -11.242 -7.125 1 89.25 86 TRP A O 1
ATOM 708 N N . LYS A 1 87 ? 18.328 -9.914 -5.871 1 87.19 87 LYS A N 1
ATOM 709 C CA . LYS A 1 87 ? 17.562 -9.375 -6.996 1 87.19 87 LYS A CA 1
ATOM 710 C C . LYS A 1 87 ? 18.469 -8.547 -7.914 1 87.19 87 LYS A C 1
ATOM 712 O O . LYS A 1 87 ? 18.156 -8.375 -9.094 1 87.19 87 LYS A O 1
ATOM 717 N N . ALA A 1 88 ? 19.578 -8.055 -7.398 1 85 88 ALA A N 1
ATOM 718 C CA . ALA A 1 88 ? 20.453 -7.199 -8.188 1 85 88 ALA A CA 1
ATOM 719 C C . ALA A 1 88 ? 21.562 -8.008 -8.859 1 85 88 ALA A C 1
ATOM 721 O O . ALA A 1 88 ? 22.578 -7.453 -9.289 1 85 88 ALA A O 1
ATOM 722 N N . LEU A 1 89 ? 21.359 -9.312 -8.93 1 90.56 89 LEU A N 1
ATOM 723 C CA . LEU A 1 89 ? 22.328 -10.156 -9.625 1 90.56 89 LEU A CA 1
ATOM 724 C C . LEU A 1 89 ? 22.391 -9.797 -11.109 1 90.56 89 LEU A C 1
ATOM 726 O O . LEU A 1 89 ? 21.359 -9.672 -11.766 1 90.56 89 LEU A O 1
ATOM 730 N N . ASP A 1 90 ? 23.562 -9.641 -11.625 1 90.31 90 ASP A N 1
ATOM 731 C CA . ASP A 1 90 ? 23.734 -9.133 -12.984 1 90.31 90 ASP A CA 1
ATOM 732 C C . ASP A 1 90 ? 23.469 -10.227 -14.016 1 90.31 90 ASP A C 1
ATOM 734 O O . ASP A 1 90 ? 22.688 -10.023 -14.945 1 90.31 90 ASP A O 1
ATOM 738 N N . SER A 1 91 ? 24.172 -11.352 -13.867 1 93.25 91 SER A N 1
ATOM 739 C CA . SER A 1 91 ? 24.016 -12.383 -14.883 1 93.25 91 SER A CA 1
ATOM 740 C C . SER A 1 91 ? 24.234 -13.773 -14.297 1 93.25 91 SER A C 1
ATOM 742 O O . SER A 1 91 ? 25.141 -13.984 -13.5 1 93.25 91 SER A O 1
ATOM 744 N N . ALA A 1 92 ? 23.328 -14.625 -14.664 1 95.75 92 ALA A N 1
ATOM 745 C CA . ALA A 1 92 ? 23.422 -16.047 -14.383 1 95.75 92 ALA A CA 1
ATOM 746 C C . ALA A 1 92 ? 23 -16.875 -15.586 1 95.75 92 ALA A C 1
ATOM 748 O O . ALA A 1 92 ? 21.938 -16.641 -16.172 1 95.75 92 ALA A O 1
ATOM 749 N N . ILE A 1 93 ? 23.875 -17.797 -15.992 1 95.94 93 ILE A N 1
ATOM 750 C CA . ILE A 1 93 ? 23.594 -18.656 -17.141 1 95.94 93 ILE A CA 1
ATOM 751 C C . ILE A 1 93 ? 23.578 -20.109 -16.703 1 95.94 93 ILE A C 1
ATOM 753 O O . ILE A 1 93 ? 24.531 -20.594 -16.094 1 95.94 93 ILE A O 1
ATOM 757 N N . LEU A 1 94 ? 22.547 -20.719 -16.969 1 95.19 94 LEU A N 1
ATOM 758 C CA . LEU A 1 94 ? 22.406 -22.141 -16.656 1 95.19 94 LEU A CA 1
ATOM 759 C C . LEU A 1 94 ? 22.719 -23 -17.875 1 95.19 94 LEU A C 1
ATOM 761 O O . LEU A 1 94 ? 22.172 -22.781 -18.953 1 95.19 94 LEU A O 1
ATOM 765 N N . TYR A 1 95 ? 23.672 -23.906 -17.75 1 93.81 95 TYR A N 1
ATOM 766 C CA . TYR A 1 95 ? 23.969 -24.938 -18.734 1 93.81 95 TYR A CA 1
ATOM 767 C C . TYR A 1 95 ? 23.406 -26.281 -18.281 1 93.81 95 TYR A C 1
ATOM 769 O O . TYR A 1 95 ? 23.984 -26.953 -17.438 1 93.81 95 TYR A O 1
ATOM 777 N N . TYR A 1 96 ? 22.297 -26.609 -18.844 1 92.56 96 TYR A N 1
ATOM 778 C CA . TYR A 1 96 ? 21.625 -27.844 -18.453 1 92.56 96 TYR A CA 1
ATOM 779 C C . TYR A 1 96 ? 21.781 -28.922 -19.516 1 92.56 96 TYR A C 1
ATOM 781 O O . TYR A 1 96 ? 21.516 -28.672 -20.688 1 92.56 96 TYR A O 1
ATOM 789 N N . PRO A 1 97 ? 22.094 -30.094 -19.109 1 90.5 97 PRO A N 1
ATOM 790 C CA . PRO A 1 97 ? 22.328 -31.156 -20.094 1 90.5 97 PRO A CA 1
ATOM 791 C C . PRO A 1 97 ? 21.031 -31.781 -20.609 1 90.5 97 PRO A C 1
ATOM 793 O O . PRO A 1 97 ? 20.25 -32.312 -19.812 1 90.5 97 PRO A O 1
ATOM 796 N N . VAL A 1 98 ? 20.688 -31.641 -21.875 1 84.81 98 VAL A N 1
ATOM 797 C CA . VAL A 1 98 ? 19.547 -32.281 -22.5 1 84.81 98 VAL A CA 1
ATOM 798 C C . VAL A 1 98 ? 19.922 -33.719 -22.891 1 84.81 98 VAL A C 1
ATOM 800 O O . VAL A 1 98 ? 19.156 -34.656 -22.625 1 84.81 98 VAL A O 1
ATOM 803 N N . ASN A 1 99 ? 21.031 -33.812 -23.547 1 81.75 99 ASN A N 1
ATOM 804 C CA . ASN A 1 99 ? 21.656 -35.094 -23.875 1 81.75 99 ASN A CA 1
ATOM 805 C C . ASN A 1 99 ? 23.109 -35.125 -23.438 1 81.75 99 ASN A C 1
ATOM 807 O O . ASN A 1 99 ? 23.609 -34.156 -22.844 1 81.75 99 ASN A O 1
ATOM 811 N N . ARG A 1 100 ? 23.75 -36.25 -23.531 1 76.19 100 ARG A N 1
ATOM 812 C CA . ARG A 1 100 ? 25.125 -36.438 -23.078 1 76.19 100 ARG A CA 1
ATOM 813 C C . ARG A 1 100 ? 26.047 -35.406 -23.734 1 76.19 100 ARG A C 1
ATOM 815 O O . ARG A 1 100 ? 27.078 -35.031 -23.156 1 76.19 100 ARG A O 1
ATOM 822 N N . LYS A 1 101 ? 25.688 -34.812 -24.781 1 78 101 LYS A N 1
ATOM 823 C CA . LYS A 1 101 ? 26.625 -33.969 -25.484 1 78 101 LYS A CA 1
ATOM 824 C C . LYS A 1 101 ? 26.047 -32.562 -25.703 1 78 101 LYS A C 1
ATOM 826 O O . LYS A 1 101 ? 26.766 -31.609 -26 1 78 101 LYS A O 1
ATOM 831 N N . GLU A 1 102 ? 24.828 -32.438 -25.531 1 87.12 102 GLU A N 1
ATOM 832 C CA . GLU A 1 102 ? 24.188 -31.172 -25.844 1 87.12 102 GLU A CA 1
ATOM 833 C C . GLU A 1 102 ? 23.641 -30.5 -24.594 1 87.12 102 GLU A C 1
ATOM 835 O O . GLU A 1 102 ? 23.016 -31.156 -23.766 1 87.12 102 GLU A O 1
ATOM 840 N N . PHE A 1 103 ? 24 -29.203 -24.453 1 91.25 103 PHE A N 1
ATOM 841 C CA . PHE A 1 103 ? 23.531 -28.422 -23.312 1 91.25 103 PHE A CA 1
ATOM 842 C C . PHE A 1 103 ? 22.594 -27.312 -23.766 1 91.25 103 PHE A C 1
ATOM 844 O O . PHE A 1 103 ? 22.828 -26.672 -24.797 1 91.25 103 PHE A O 1
ATOM 851 N N . GLN A 1 104 ? 21.5 -27.172 -23.156 1 90.81 104 GLN A N 1
ATOM 852 C CA . GLN A 1 104 ? 20.609 -26.031 -23.344 1 90.81 104 GLN A CA 1
ATOM 853 C C . GLN A 1 104 ? 20.953 -24.906 -22.375 1 90.81 104 GLN A C 1
ATOM 855 O O . GLN A 1 104 ? 21.25 -25.156 -21.203 1 90.81 104 GLN A O 1
ATOM 860 N N . THR A 1 105 ? 20.969 -23.703 -22.844 1 92.75 105 THR A N 1
ATOM 861 C CA . THR A 1 105 ? 21.375 -22.578 -22.031 1 92.75 105 THR A CA 1
ATOM 862 C C . THR A 1 105 ? 20.188 -21.688 -21.688 1 92.75 105 THR A C 1
ATOM 864 O O . THR A 1 105 ? 19.312 -21.469 -22.531 1 92.75 105 THR A O 1
ATOM 867 N N . PHE A 1 106 ? 20.078 -21.328 -20.453 1 93.94 106 PHE A N 1
ATOM 868 C CA . PHE A 1 106 ? 19.094 -20.359 -19.969 1 93.94 106 PHE A CA 1
ATOM 869 C C . PHE A 1 106 ? 19.797 -19.172 -19.297 1 93.94 106 PHE A C 1
ATOM 871 O O . PHE A 1 106 ? 20.781 -19.344 -18.594 1 93.94 106 PHE A O 1
ATOM 878 N N . GLU A 1 107 ? 19.344 -17.984 -19.5 1 94.12 107 GLU A N 1
ATOM 879 C CA . GLU A 1 107 ? 19.953 -16.797 -18.938 1 94.12 107 GLU A CA 1
ATOM 880 C C . GLU A 1 107 ? 18.984 -16.031 -18.047 1 94.12 107 GLU A C 1
ATOM 882 O O . GLU A 1 107 ? 17.781 -16.047 -18.281 1 94.12 107 GLU A O 1
ATOM 887 N N . THR A 1 108 ? 19.484 -15.406 -17.016 1 93.62 108 THR A N 1
ATOM 888 C CA . THR A 1 108 ? 18.719 -14.531 -16.109 1 93.62 108 THR A CA 1
ATOM 889 C C . THR A 1 108 ? 19.641 -13.469 -15.508 1 93.62 108 THR A C 1
ATOM 891 O O . THR A 1 108 ? 20.828 -13.438 -15.781 1 93.62 108 THR A O 1
ATOM 894 N N . GLY A 1 109 ? 19 -12.477 -14.789 1 91.75 109 GLY A N 1
ATOM 895 C CA . GLY A 1 109 ? 19.766 -11.391 -14.203 1 91.75 109 GLY A CA 1
ATOM 896 C C . GLY A 1 109 ? 19.312 -10.023 -14.688 1 91.75 109 GLY A C 1
ATOM 897 O O . GLY A 1 109 ? 18.578 -9.914 -15.664 1 91.75 109 GLY A O 1
ATOM 898 N N . ASP A 1 110 ? 19.828 -9.055 -14.078 1 88.19 110 ASP A N 1
ATOM 899 C CA . ASP A 1 110 ? 19.359 -7.707 -14.367 1 88.19 110 ASP A CA 1
ATOM 900 C C . ASP A 1 110 ? 20.062 -7.121 -15.586 1 88.19 110 ASP A C 1
ATOM 902 O O . ASP A 1 110 ? 19.75 -6.008 -16.016 1 88.19 110 ASP A O 1
ATOM 906 N N . THR A 1 111 ? 21.062 -7.82 -16.172 1 90.44 111 THR A N 1
ATOM 907 C CA . THR A 1 111 ? 21.672 -7.398 -17.438 1 90.44 111 THR A CA 1
ATOM 908 C C . THR A 1 111 ? 20.938 -8.016 -18.625 1 90.44 111 THR A C 1
ATOM 910 O O . THR A 1 111 ? 21.25 -7.719 -19.781 1 90.44 111 THR A O 1
ATOM 913 N N . VAL A 1 112 ? 20.062 -8.883 -18.328 1 92.88 112 VAL A N 1
ATOM 914 C CA . VAL A 1 112 ? 19.203 -9.516 -19.328 1 92.88 112 VAL A CA 1
ATOM 915 C C . VAL A 1 112 ? 17.781 -8.977 -19.203 1 92.88 112 VAL A C 1
ATOM 917 O O . VAL A 1 112 ? 17.234 -8.898 -18.094 1 92.88 112 VAL A O 1
ATOM 920 N N . PRO A 1 113 ? 17.234 -8.562 -20.328 1 92.56 113 PRO A N 1
ATOM 921 C CA . PRO A 1 113 ? 15.852 -8.086 -20.25 1 92.56 113 PRO A CA 1
ATOM 922 C C . PRO A 1 113 ? 14.898 -9.125 -19.672 1 92.56 113 PRO A C 1
ATOM 924 O O . PRO A 1 113 ? 15.078 -10.32 -19.891 1 92.56 113 PRO A O 1
ATOM 927 N N . LYS A 1 114 ? 13.969 -8.703 -18.953 1 89.19 114 LYS A N 1
ATOM 928 C CA . LYS A 1 114 ? 13.047 -9.57 -18.234 1 89.19 114 LYS A CA 1
ATOM 929 C C . LYS A 1 114 ? 12.305 -10.508 -19.188 1 89.19 114 LYS A C 1
ATOM 931 O O . LYS A 1 114 ? 12.008 -11.648 -18.828 1 89.19 114 LYS A O 1
ATOM 936 N N . SER A 1 115 ? 12.008 -10.055 -20.312 1 87.5 115 SER A N 1
ATOM 937 C CA . SER A 1 115 ? 11.273 -10.852 -21.297 1 87.5 115 SER A CA 1
ATOM 938 C C . SER A 1 115 ? 12.062 -12.094 -21.703 1 87.5 115 SER A C 1
ATOM 940 O O . SER A 1 115 ? 11.477 -13.086 -22.141 1 87.5 115 SER A O 1
ATOM 942 N N . LYS A 1 116 ? 13.359 -12.086 -21.453 1 90 116 LYS A N 1
ATOM 943 C CA . LYS A 1 116 ? 14.219 -13.188 -21.859 1 90 116 LYS A CA 1
ATOM 944 C C . LYS A 1 116 ? 14.461 -14.156 -20.703 1 90 116 LYS A C 1
ATOM 946 O O . LYS A 1 116 ? 15.07 -15.211 -20.891 1 90 116 LYS A O 1
ATOM 951 N N . TRP A 1 117 ? 13.984 -13.789 -19.547 1 89.62 117 TRP A N 1
ATOM 952 C CA . TRP A 1 117 ? 14.109 -14.695 -18.406 1 89.62 117 TRP A CA 1
ATOM 953 C C . TRP A 1 117 ? 13.32 -15.977 -18.641 1 89.62 117 TRP A C 1
ATOM 955 O O . TRP A 1 117 ? 12.305 -15.969 -19.328 1 89.62 117 TRP A O 1
ATOM 965 N N . THR A 1 118 ? 13.781 -17 -18.109 1 83.5 118 THR A N 1
ATOM 966 C CA . THR A 1 118 ? 13.023 -18.25 -18.141 1 83.5 118 THR A CA 1
ATOM 967 C C . THR A 1 118 ? 11.711 -18.094 -17.391 1 83.5 118 THR A C 1
ATOM 969 O O . THR A 1 118 ? 10.695 -18.672 -17.781 1 83.5 118 THR A O 1
ATOM 972 N N . LEU A 1 119 ? 11.781 -17.359 -16.328 1 85.88 119 LEU A N 1
ATOM 973 C CA . LEU A 1 119 ? 10.609 -17 -15.531 1 85.88 119 LEU A CA 1
ATOM 974 C C . LEU A 1 119 ? 10.453 -15.492 -15.43 1 85.88 119 LEU A C 1
ATOM 976 O O . LEU A 1 119 ? 10.914 -14.883 -14.453 1 85.88 119 LEU A O 1
ATOM 980 N N . PRO A 1 120 ? 9.734 -14.945 -16.297 1 80.81 120 PRO A N 1
ATOM 981 C CA . PRO A 1 120 ? 9.656 -13.484 -16.328 1 80.81 120 PRO A CA 1
ATOM 982 C C . PRO A 1 120 ? 8.906 -12.898 -15.133 1 80.81 120 PRO A C 1
ATOM 984 O O . PRO A 1 120 ? 9.109 -11.734 -14.781 1 80.81 120 PRO A O 1
ATOM 987 N N . GLU A 1 121 ? 8.102 -13.703 -14.516 1 79.25 121 GLU A N 1
ATOM 988 C CA . GLU A 1 121 ? 7.301 -13.203 -13.406 1 79.25 121 GLU A CA 1
ATOM 989 C C . GLU A 1 121 ? 8.086 -13.234 -12.102 1 79.25 121 GLU A C 1
ATOM 991 O O . GLU A 1 121 ? 7.672 -12.633 -11.109 1 79.25 121 GLU A O 1
ATOM 996 N N . ALA A 1 122 ? 9.25 -13.828 -12.148 1 85.88 122 ALA A N 1
ATOM 997 C CA . ALA A 1 122 ? 10.031 -13.961 -10.922 1 85.88 122 ALA A CA 1
ATOM 998 C C . ALA A 1 122 ? 10.648 -12.633 -10.508 1 85.88 122 ALA A C 1
ATOM 1000 O O . ALA A 1 122 ? 11.039 -11.828 -11.367 1 85.88 122 ALA A O 1
ATOM 1001 N N . LEU A 1 123 ? 10.672 -12.422 -9.258 1 86 123 LEU A N 1
ATOM 1002 C CA . LEU A 1 123 ? 11.305 -11.219 -8.734 1 86 123 LEU A CA 1
ATOM 1003 C C . LEU A 1 123 ? 12.797 -11.43 -8.539 1 86 123 LEU A C 1
ATOM 1005 O O . LEU A 1 123 ? 13.578 -10.477 -8.609 1 86 123 LEU A O 1
ATOM 1009 N N . TYR A 1 124 ? 13.141 -12.625 -8.266 1 90.88 124 TYR A N 1
ATOM 1010 C CA . TYR A 1 124 ? 14.539 -13.031 -8.133 1 90.88 124 TYR A CA 1
ATOM 1011 C C . TYR A 1 124 ? 15.008 -13.773 -9.375 1 90.88 124 TYR A C 1
ATOM 1013 O O . TYR A 1 124 ? 14.25 -14.539 -9.977 1 90.88 124 TYR A O 1
ATOM 1021 N N . PRO A 1 125 ? 16.234 -13.461 -9.711 1 92.69 125 PRO A N 1
ATOM 1022 C CA . PRO A 1 125 ? 16.75 -14.305 -10.781 1 92.69 125 PRO A CA 1
ATOM 1023 C C . PRO A 1 125 ? 16.75 -15.789 -10.422 1 92.69 125 PRO A C 1
ATOM 1025 O O . PRO A 1 125 ? 17.016 -16.156 -9.273 1 92.69 125 PRO A O 1
ATOM 1028 N N . GLY A 1 126 ? 16.328 -16.562 -11.391 1 93.44 126 GLY A N 1
ATOM 1029 C CA . GLY A 1 126 ? 16.234 -18 -11.148 1 93.44 126 GLY A CA 1
ATOM 1030 C C . GLY A 1 126 ? 15.93 -18.797 -12.398 1 93.44 126 GLY A C 1
ATOM 1031 O O . GLY A 1 126 ? 15.82 -18.234 -13.492 1 93.44 126 GLY A O 1
ATOM 1032 N N . PHE A 1 127 ? 15.969 -20.141 -12.18 1 94.12 127 PHE A N 1
ATOM 1033 C CA . PHE A 1 127 ? 15.727 -21.062 -13.281 1 94.12 127 PHE A CA 1
ATOM 1034 C C . PHE A 1 127 ? 14.742 -22.156 -12.859 1 94.12 127 PHE A C 1
ATOM 1036 O O . PHE A 1 127 ? 14.75 -22.594 -11.711 1 94.12 127 PHE A O 1
ATOM 1043 N N . LYS A 1 128 ? 13.875 -22.484 -13.82 1 91.75 128 LYS A N 1
ATOM 1044 C CA . LYS A 1 128 ? 13.086 -23.703 -13.656 1 91.75 128 LYS A CA 1
ATOM 1045 C C . LYS A 1 128 ? 13.859 -24.938 -14.148 1 91.75 128 LYS A C 1
ATOM 1047 O O . LYS A 1 128 ? 14.352 -24.953 -15.273 1 91.75 128 LYS A O 1
ATOM 1052 N N . ILE A 1 129 ? 13.977 -25.906 -13.297 1 90.25 129 ILE A N 1
ATOM 1053 C CA . ILE A 1 129 ? 14.727 -27.094 -13.648 1 90.25 129 ILE A CA 1
ATOM 1054 C C . ILE A 1 129 ? 13.969 -27.891 -14.703 1 90.25 129 ILE A C 1
ATOM 1056 O O . ILE A 1 129 ? 12.805 -28.266 -14.492 1 90.25 129 ILE A O 1
ATOM 1060 N N . PRO A 1 130 ? 14.578 -28.094 -15.805 1 87.38 130 PRO A N 1
ATOM 1061 C CA . PRO A 1 130 ? 13.914 -28.828 -16.875 1 87.38 130 PRO A CA 1
ATOM 1062 C C . PRO A 1 130 ? 13.633 -30.281 -16.5 1 87.38 130 PRO A C 1
ATOM 1064 O O . PRO A 1 130 ? 14.297 -30.828 -15.617 1 87.38 130 PRO A O 1
ATOM 1067 N N . LYS A 1 131 ? 12.57 -30.953 -17.125 1 80.69 131 LYS A N 1
ATOM 1068 C CA . LYS A 1 131 ? 12.094 -32.312 -16.812 1 80.69 131 LYS A CA 1
ATOM 1069 C C . LYS A 1 131 ? 13.094 -33.375 -17.266 1 80.69 131 LYS A C 1
ATOM 1071 O O . LYS A 1 131 ? 13.297 -34.375 -16.594 1 80.69 131 LYS A O 1
ATOM 1076 N N . HIS A 1 132 ? 13.617 -33.188 -18.422 1 72.88 132 HIS A N 1
ATOM 1077 C CA . HIS A 1 132 ? 14.43 -34.281 -18.984 1 72.88 132 HIS A CA 1
ATOM 1078 C C . HIS A 1 132 ? 15.914 -34 -18.828 1 72.88 132 HIS A C 1
ATOM 1080 O O . HIS A 1 132 ? 16.375 -32.875 -19.094 1 72.88 132 HIS A O 1
ATOM 1086 N N . SER A 1 133 ? 16.547 -34.844 -17.953 1 71.12 133 SER A N 1
ATOM 1087 C CA . SER A 1 133 ? 18 -34.719 -17.875 1 71.12 133 SER A CA 1
ATOM 1088 C C . SER A 1 133 ? 18.703 -36.062 -18.062 1 71.12 133 SER A C 1
ATOM 1090 O O . SER A 1 133 ? 18.266 -37.062 -17.516 1 71.12 133 SER A O 1
ATOM 1092 N N . GLU A 1 134 ? 19.562 -36.188 -19.016 1 70.06 134 GLU A N 1
ATOM 1093 C CA . GLU A 1 134 ? 20.375 -37.375 -19.156 1 70.06 134 GLU A CA 1
ATOM 1094 C C . GLU A 1 134 ? 21.797 -37.156 -18.641 1 70.06 134 GLU A C 1
ATOM 1096 O O . GLU A 1 134 ? 22.609 -38.062 -18.594 1 70.06 134 GLU A O 1
ATOM 1101 N N . GLY A 1 135 ? 22.094 -35.969 -18.203 1 72.62 135 GLY A N 1
ATOM 1102 C CA . GLY A 1 135 ? 23.453 -35.719 -17.766 1 72.62 135 GLY A CA 1
ATOM 1103 C C . GLY A 1 135 ? 23.625 -35.75 -16.266 1 72.62 135 GLY A C 1
ATOM 1104 O O . GLY A 1 135 ? 22.641 -35.688 -15.523 1 72.62 135 GLY A O 1
ATOM 1105 N N . SER A 1 136 ? 24.969 -35.875 -15.82 1 81.06 136 SER A N 1
ATOM 1106 C CA . SER A 1 136 ? 25.297 -36.062 -14.414 1 81.06 136 SER A CA 1
ATOM 1107 C C . SER A 1 136 ? 25.344 -34.719 -13.68 1 81.06 136 SER A C 1
ATOM 1109 O O . SER A 1 136 ? 24.984 -34.656 -12.508 1 81.06 136 SER A O 1
ATOM 1111 N N . TYR A 1 137 ? 25.875 -33.688 -14.422 1 91.19 137 TYR A N 1
ATOM 1112 C CA . TYR A 1 137 ? 26.031 -32.375 -13.773 1 91.19 137 TYR A CA 1
ATOM 1113 C C . TYR A 1 137 ? 25.453 -31.266 -14.641 1 91.19 137 TYR A C 1
ATOM 1115 O O . TYR A 1 137 ? 25.5 -31.344 -15.867 1 91.19 137 TYR A O 1
ATOM 1123 N N . PHE A 1 138 ? 24.844 -30.312 -14.016 1 93.19 138 PHE A N 1
ATOM 1124 C CA . PHE A 1 138 ? 24.547 -29.047 -14.688 1 93.19 138 PHE A CA 1
ATOM 1125 C C . PHE A 1 138 ? 25.438 -27.938 -14.141 1 93.19 138 PHE A C 1
ATOM 1127 O O . PHE A 1 138 ? 26.016 -28.062 -13.062 1 93.19 138 PHE A O 1
ATOM 1134 N N . TYR A 1 139 ? 25.641 -26.906 -14.875 1 95.06 139 TYR A N 1
ATOM 1135 C CA . TYR A 1 139 ? 26.562 -25.844 -14.523 1 95.06 139 TYR A CA 1
ATOM 1136 C C . TYR A 1 139 ? 25.875 -24.484 -14.547 1 95.06 139 TYR A C 1
ATOM 1138 O O . TYR A 1 139 ? 24.953 -24.266 -15.344 1 95.06 139 TYR A O 1
ATOM 1146 N N . ILE A 1 140 ? 26.297 -23.656 -13.672 1 96.5 140 ILE A N 1
ATOM 1147 C CA . ILE A 1 140 ? 25.781 -22.281 -13.633 1 96.5 140 ILE A CA 1
ATOM 1148 C C . ILE A 1 140 ? 26.953 -21.297 -13.633 1 96.5 140 ILE A C 1
ATOM 1150 O O . ILE A 1 140 ? 27.906 -21.453 -12.844 1 96.5 140 ILE A O 1
ATOM 1154 N N . ARG A 1 141 ? 26.891 -20.375 -14.5 1 96.5 141 ARG A N 1
ATOM 1155 C CA . ARG A 1 141 ? 27.891 -19.297 -14.578 1 96.5 141 ARG A CA 1
ATOM 1156 C C . ARG A 1 141 ? 27.359 -18.016 -13.953 1 96.5 141 ARG A C 1
ATOM 1158 O O . ARG A 1 141 ? 26.391 -17.438 -14.438 1 96.5 141 ARG A O 1
ATOM 1165 N N . LEU A 1 142 ? 28 -17.594 -12.891 1 95.44 142 LEU A N 1
ATOM 1166 C CA . LEU A 1 142 ? 27.578 -16.375 -12.195 1 95.44 142 LEU A CA 1
ATOM 1167 C C . LEU A 1 142 ? 28.594 -15.258 -12.414 1 95.44 142 LEU A C 1
ATOM 1169 O O . LEU A 1 142 ? 29.812 -15.469 -12.266 1 95.44 142 LEU A O 1
ATOM 1173 N N . GLN A 1 143 ? 28.125 -14.125 -12.797 1 93.06 143 GLN A N 1
ATOM 1174 C CA . GLN A 1 143 ? 28.938 -12.922 -12.945 1 93.06 143 GLN A CA 1
ATOM 1175 C C . GLN A 1 143 ? 28.172 -11.688 -12.484 1 93.06 143 GLN A C 1
ATOM 1177 O O . GLN A 1 143 ? 27.031 -11.461 -12.906 1 93.06 143 GLN A O 1
ATOM 1182 N N . SER A 1 144 ? 28.734 -10.969 -11.531 1 89.12 144 SER A N 1
ATOM 1183 C CA . SER A 1 144 ? 28.062 -9.789 -11.008 1 89.12 144 SER A CA 1
ATOM 1184 C C . SER A 1 144 ? 29.062 -8.758 -10.492 1 89.12 144 SER A C 1
ATOM 1186 O O . SER A 1 144 ? 30.078 -9.117 -9.906 1 89.12 144 SER A O 1
ATOM 1188 N N . LYS A 1 145 ? 28.734 -7.488 -10.773 1 80.5 145 LYS A N 1
ATOM 1189 C CA . LYS A 1 145 ? 29.5 -6.395 -10.188 1 80.5 145 LYS A CA 1
ATOM 1190 C C . LYS A 1 145 ? 29.047 -6.094 -8.766 1 80.5 145 LYS A C 1
ATOM 1192 O O . LYS A 1 145 ? 29.75 -5.445 -7.996 1 80.5 145 LYS A O 1
ATOM 1197 N N . SER A 1 146 ? 27.859 -6.625 -8.492 1 78.44 146 SER A N 1
ATOM 1198 C CA . SER A 1 146 ? 27.312 -6.438 -7.156 1 78.44 146 SER A CA 1
ATOM 1199 C C . SER A 1 146 ? 27.703 -7.578 -6.227 1 78.44 146 SER A C 1
ATOM 1201 O O . SER A 1 146 ? 28.453 -8.469 -6.617 1 78.44 146 SER A O 1
ATOM 1203 N N . LEU A 1 147 ? 27.219 -7.527 -5.051 1 79.19 147 LEU A N 1
ATOM 1204 C CA . LEU A 1 147 ? 27.547 -8.477 -3.994 1 79.19 147 LEU A CA 1
ATOM 1205 C C . LEU A 1 147 ? 27.016 -9.867 -4.32 1 79.19 147 LEU A C 1
ATOM 1207 O O . LEU A 1 147 ? 25.875 -10.016 -4.742 1 79.19 147 LEU A O 1
ATOM 1211 N N . ILE A 1 148 ? 27.969 -10.859 -4.23 1 88.5 148 ILE A N 1
ATOM 1212 C CA . ILE A 1 148 ? 27.578 -12.258 -4.402 1 88.5 148 ILE A CA 1
ATOM 1213 C C . ILE A 1 148 ? 27.641 -12.977 -3.057 1 88.5 148 ILE A C 1
ATOM 1215 O O . ILE A 1 148 ? 28.547 -13.773 -2.816 1 88.5 148 ILE A O 1
ATOM 1219 N N . SER A 1 149 ? 26.797 -12.656 -2.225 1 88.94 149 SER A N 1
ATOM 1220 C CA . SER A 1 149 ? 26.641 -13.266 -0.909 1 88.94 149 SER A CA 1
ATOM 1221 C C . SER A 1 149 ? 25.172 -13.516 -0.591 1 88.94 149 SER A C 1
ATOM 1223 O O . SER A 1 149 ? 24.547 -12.727 0.108 1 88.94 149 SER A O 1
ATOM 1225 N N . PHE A 1 150 ? 24.703 -14.523 -1.128 1 90.19 150 PHE A N 1
ATOM 1226 C CA . PHE A 1 150 ? 23.281 -14.859 -0.959 1 90.19 150 PHE A CA 1
ATOM 1227 C C . PHE A 1 150 ? 23.078 -16.359 -1.06 1 90.19 150 PHE A C 1
ATOM 1229 O O . PHE A 1 150 ? 23.922 -17.078 -1.597 1 90.19 150 PHE A O 1
ATOM 1236 N N . PRO A 1 151 ? 22.016 -16.797 -0.545 1 93.44 151 PRO A N 1
ATOM 1237 C CA . PRO A 1 151 ? 21.703 -18.219 -0.667 1 93.44 151 PRO A CA 1
ATOM 1238 C C . PRO A 1 151 ? 21 -18.562 -1.981 1 93.44 151 PRO A C 1
ATOM 1240 O O . PRO A 1 151 ? 20.5 -17.656 -2.662 1 93.44 151 PRO A O 1
ATOM 1243 N N . ILE A 1 152 ? 21.141 -19.812 -2.381 1 95 152 ILE A N 1
ATOM 1244 C CA . ILE A 1 152 ? 20.375 -20.375 -3.49 1 95 152 ILE A CA 1
ATOM 1245 C C . ILE A 1 152 ? 19.266 -21.297 -2.949 1 95 152 ILE A C 1
ATOM 1247 O O . ILE A 1 152 ? 19.547 -22.203 -2.162 1 95 152 ILE A O 1
ATOM 1251 N N . ARG A 1 153 ? 18.094 -21.016 -3.41 1 93.81 153 ARG A N 1
ATOM 1252 C CA . ARG A 1 153 ? 16.969 -21.781 -2.895 1 93.81 153 ARG A CA 1
ATOM 1253 C C . ARG A 1 153 ? 16.281 -22.562 -4.012 1 93.81 153 ARG A C 1
ATOM 1255 O O . ARG A 1 153 ? 16.281 -22.141 -5.164 1 93.81 153 ARG A O 1
ATOM 1262 N N . SER A 1 154 ? 15.828 -23.703 -3.662 1 94.56 154 SER A N 1
ATOM 1263 C CA . SER A 1 154 ? 15.023 -24.547 -4.531 1 94.56 154 SER A CA 1
ATOM 1264 C C . SER A 1 154 ? 13.586 -24.641 -4.027 1 94.56 154 SER A C 1
ATOM 1266 O O . SER A 1 154 ? 13.344 -25.109 -2.912 1 94.56 154 SER A O 1
ATOM 1268 N N . MET A 1 155 ? 12.68 -24.203 -4.906 1 92.62 155 MET A N 1
ATOM 1269 C CA . MET A 1 155 ? 11.289 -24.125 -4.469 1 92.62 155 MET A CA 1
ATOM 1270 C C . MET A 1 155 ? 10.367 -24.844 -5.453 1 92.62 155 MET A C 1
ATOM 1272 O O . MET A 1 155 ? 10.625 -24.859 -6.656 1 92.62 155 MET A O 1
ATOM 1276 N N . GLU A 1 156 ? 9.336 -25.375 -4.816 1 90.25 156 GLU A N 1
ATOM 1277 C CA . GLU A 1 156 ? 8.242 -25.859 -5.645 1 90.25 156 GLU A CA 1
ATOM 1278 C C . GLU A 1 156 ? 7.438 -24.719 -6.25 1 90.25 156 GLU A C 1
ATOM 1280 O O . GLU A 1 156 ? 7.492 -23.578 -5.758 1 90.25 156 GLU A O 1
ATOM 1285 N N . GLU A 1 157 ? 6.789 -25.031 -7.273 1 86.44 157 GLU A N 1
ATOM 1286 C CA . GLU A 1 157 ? 6.039 -24 -7.98 1 86.44 157 GLU A CA 1
ATOM 1287 C C . GLU A 1 157 ? 5.016 -23.328 -7.066 1 86.44 157 GLU A C 1
ATOM 1289 O O . GLU A 1 157 ? 4.844 -22.109 -7.105 1 86.44 157 GLU A O 1
ATOM 1294 N N . ARG A 1 158 ? 4.359 -24.078 -6.273 1 82.38 158 ARG A N 1
ATOM 1295 C CA . ARG A 1 158 ? 3.357 -23.531 -5.363 1 82.38 158 ARG A CA 1
ATOM 1296 C C . ARG A 1 158 ? 3.996 -22.609 -4.332 1 82.38 158 ARG A C 1
ATOM 1298 O O . ARG A 1 158 ? 3.477 -21.531 -4.055 1 82.38 158 ARG A O 1
ATOM 1305 N N . SER A 1 159 ? 5.047 -23.078 -3.77 1 85.25 159 SER A N 1
ATOM 1306 C CA . SER A 1 159 ? 5.746 -22.266 -2.775 1 85.25 159 SER A CA 1
ATOM 1307 C C . SER A 1 159 ? 6.312 -21 -3.393 1 85.25 159 SER A C 1
ATOM 1309 O O . SER A 1 159 ? 6.312 -19.938 -2.76 1 85.25 159 SER A O 1
ATOM 1311 N N . PHE A 1 160 ? 6.758 -21.172 -4.582 1 89 160 PHE A N 1
ATOM 1312 C CA . PHE A 1 160 ? 7.285 -20.031 -5.312 1 89 160 PHE A CA 1
ATOM 1313 C C . PHE A 1 160 ? 6.207 -18.969 -5.516 1 89 160 PHE A C 1
ATOM 1315 O O . PHE A 1 160 ? 6.438 -17.781 -5.27 1 89 160 PHE A O 1
ATOM 1322 N N . ASN A 1 161 ? 5.07 -19.359 -5.91 1 84.94 161 ASN A N 1
ATOM 1323 C CA . ASN A 1 161 ? 3.969 -18.438 -6.164 1 84.94 161 ASN A CA 1
ATOM 1324 C C . ASN A 1 161 ? 3.482 -17.781 -4.875 1 84.94 161 ASN A C 1
ATOM 1326 O O . ASN A 1 161 ? 3.178 -16.578 -4.859 1 84.94 161 ASN A O 1
ATOM 1330 N N . LYS A 1 162 ? 3.41 -18.547 -3.889 1 83.5 162 LYS A N 1
ATOM 1331 C CA . LYS A 1 162 ? 2.996 -18 -2.598 1 83.5 162 LYS A CA 1
ATOM 1332 C C . LYS A 1 162 ? 3.961 -16.906 -2.123 1 83.5 162 LYS A C 1
ATOM 1334 O O . LYS A 1 162 ? 3.533 -15.875 -1.618 1 83.5 162 LYS A O 1
ATOM 1339 N N . ARG A 1 163 ? 5.176 -17.203 -2.273 1 85.81 163 ARG A N 1
ATOM 1340 C CA . ARG A 1 163 ? 6.188 -16.219 -1.881 1 85.81 163 ARG A CA 1
ATOM 1341 C C . ARG A 1 163 ? 6.082 -14.953 -2.725 1 85.81 163 ARG A C 1
ATOM 1343 O O . ARG A 1 163 ? 6.23 -13.844 -2.209 1 85.81 163 ARG A O 1
ATOM 1350 N N . MET A 1 164 ? 5.875 -15.148 -3.961 1 87.56 164 MET A N 1
ATOM 1351 C CA . MET A 1 164 ? 5.742 -14 -4.855 1 87.56 164 MET A CA 1
ATOM 1352 C C . MET A 1 164 ? 4.555 -13.133 -4.453 1 87.56 164 MET A C 1
ATOM 1354 O O . MET A 1 164 ? 4.652 -11.906 -4.453 1 87.56 164 MET A O 1
ATOM 1358 N N . ILE A 1 165 ? 3.494 -13.766 -4.117 1 86.12 165 ILE A N 1
ATOM 1359 C CA . ILE A 1 165 ? 2.287 -13.047 -3.719 1 86.12 165 ILE A CA 1
ATOM 1360 C C . ILE A 1 165 ? 2.547 -12.281 -2.424 1 86.12 165 ILE A C 1
ATOM 1362 O O . ILE A 1 165 ? 2.184 -11.109 -2.309 1 86.12 165 ILE A O 1
ATOM 1366 N N . LEU A 1 166 ? 3.199 -12.852 -1.544 1 85.19 166 LEU A N 1
ATOM 1367 C CA . LEU A 1 166 ? 3.486 -12.227 -0.258 1 85.19 166 LEU A CA 1
ATOM 1368 C C . LEU A 1 166 ? 4.43 -11.039 -0.428 1 85.19 166 LEU A C 1
ATOM 1370 O O . LEU A 1 166 ? 4.199 -9.969 0.14 1 85.19 166 LEU A O 1
ATOM 1374 N N . GLU A 1 167 ? 5.461 -11.227 -1.114 1 87.06 167 GLU A N 1
ATOM 1375 C CA . GLU A 1 167 ? 6.418 -10.148 -1.337 1 87.06 167 GLU A CA 1
ATOM 1376 C C . GLU A 1 167 ? 5.77 -8.984 -2.078 1 87.06 167 GLU A C 1
ATOM 1378 O O . GLU A 1 167 ? 6.051 -7.82 -1.781 1 87.06 167 GLU A O 1
ATOM 1383 N N . THR A 1 168 ? 4.949 -9.336 -2.994 1 87.88 168 THR A N 1
ATOM 1384 C CA . THR A 1 168 ? 4.238 -8.289 -3.719 1 87.88 168 THR A CA 1
ATOM 1385 C C . THR A 1 168 ? 3.316 -7.512 -2.783 1 87.88 168 THR A C 1
ATOM 1387 O O . THR A 1 168 ? 3.26 -6.281 -2.836 1 87.88 168 THR A O 1
ATOM 1390 N N . ALA A 1 169 ? 2.654 -8.219 -1.966 1 87.81 169 ALA A N 1
ATOM 1391 C CA . ALA A 1 169 ? 1.751 -7.586 -1.01 1 87.81 169 ALA A CA 1
ATOM 1392 C C . ALA A 1 169 ? 2.5 -6.598 -0.119 1 87.81 169 ALA A C 1
ATOM 1394 O O . ALA A 1 169 ? 2.086 -5.445 0.028 1 87.81 169 ALA A O 1
ATOM 1395 N N . ILE A 1 170 ? 3.578 -6.953 0.331 1 86.5 170 ILE A N 1
ATOM 1396 C CA . ILE A 1 170 ? 4.348 -6.129 1.261 1 86.5 170 ILE A CA 1
ATOM 1397 C C . ILE A 1 170 ? 4.922 -4.922 0.527 1 86.5 170 ILE A C 1
ATOM 1399 O O . ILE A 1 170 ? 4.844 -3.793 1.021 1 86.5 170 ILE A O 1
ATOM 1403 N N . THR A 1 171 ? 5.488 -5.176 -0.558 1 88.62 171 THR A N 1
ATOM 1404 C CA . THR A 1 171 ? 6.113 -4.109 -1.334 1 88.62 171 THR A CA 1
ATOM 1405 C C . THR A 1 171 ? 5.086 -3.041 -1.703 1 88.62 171 THR A C 1
ATOM 1407 O O . THR A 1 171 ? 5.328 -1.847 -1.52 1 88.62 171 THR A O 1
ATOM 1410 N N . TRP A 1 172 ? 3.988 -3.418 -2.096 1 89.06 172 TRP A N 1
ATOM 1411 C CA . TRP A 1 172 ? 3.002 -2.457 -2.578 1 89.06 172 TRP A CA 1
ATOM 1412 C C . TRP A 1 172 ? 2.279 -1.788 -1.413 1 89.06 172 TRP A C 1
ATOM 1414 O O . TRP A 1 172 ? 1.792 -0.662 -1.541 1 89.06 172 TRP A O 1
ATOM 1424 N N . LEU A 1 173 ? 2.199 -2.482 -0.334 1 88.94 173 LEU A N 1
ATOM 1425 C CA . LEU A 1 173 ? 1.715 -1.833 0.88 1 88.94 173 LEU A CA 1
ATOM 1426 C C . LEU A 1 173 ? 2.611 -0.662 1.265 1 88.94 173 LEU A C 1
ATOM 1428 O O . LEU A 1 173 ? 2.125 0.441 1.522 1 88.94 173 LEU A O 1
ATOM 1432 N N . ILE A 1 174 ? 3.893 -0.938 1.273 1 89.25 174 ILE A N 1
ATOM 1433 C CA . ILE A 1 174 ? 4.867 0.084 1.636 1 89.25 174 ILE A CA 1
ATOM 1434 C C . ILE A 1 174 ? 4.84 1.212 0.606 1 89.25 174 ILE A C 1
ATOM 1436 O O . ILE A 1 174 ? 4.895 2.391 0.966 1 89.25 174 ILE A O 1
ATOM 1440 N N . LEU A 1 175 ? 4.699 0.841 -0.617 1 90.19 175 LEU A N 1
ATOM 1441 C CA . LEU A 1 175 ? 4.629 1.838 -1.68 1 90.19 175 LEU A CA 1
ATOM 1442 C C . LEU A 1 175 ? 3.393 2.715 -1.522 1 90.19 175 LEU A C 1
ATOM 1444 O O . LEU A 1 175 ? 3.439 3.916 -1.794 1 90.19 175 LEU A O 1
ATOM 1448 N N . GLY A 1 176 ? 2.305 2.105 -1.122 1 87.69 176 GLY A N 1
ATOM 1449 C CA . GLY A 1 176 ? 1.104 2.885 -0.865 1 87.69 176 GLY A CA 1
ATOM 1450 C C . GLY A 1 176 ? 1.285 3.916 0.232 1 87.69 176 GLY A C 1
ATOM 1451 O O . GLY A 1 176 ? 0.864 5.066 0.086 1 87.69 176 GLY A O 1
ATOM 1452 N N . VAL A 1 177 ? 1.913 3.527 1.238 1 88.38 177 VAL A N 1
ATOM 1453 C CA . VAL A 1 177 ? 2.178 4.434 2.352 1 88.38 177 VAL A CA 1
ATOM 1454 C C . VAL A 1 177 ? 3.055 5.59 1.88 1 88.38 177 VAL A C 1
ATOM 1456 O O . VAL A 1 177 ? 2.758 6.754 2.154 1 88.38 177 VAL A O 1
ATOM 1459 N N . CYS A 1 178 ? 4.117 5.281 1.188 1 90.94 178 CYS A N 1
ATOM 1460 C CA . CYS A 1 178 ? 5.043 6.301 0.707 1 90.94 178 CYS A CA 1
ATOM 1461 C C . CYS A 1 178 ? 4.359 7.234 -0.282 1 90.94 178 CYS A C 1
ATOM 1463 O O . CYS A 1 178 ? 4.609 8.445 -0.275 1 90.94 178 CYS A O 1
ATOM 1465 N N . ALA A 1 179 ? 3.525 6.664 -1.025 1 87.75 179 ALA A N 1
ATOM 1466 C CA . ALA A 1 179 ? 2.824 7.465 -2.025 1 87.75 179 ALA A CA 1
ATOM 1467 C C . ALA A 1 179 ? 1.966 8.539 -1.363 1 87.75 179 ALA A C 1
ATOM 1469 O O . ALA A 1 179 ? 1.959 9.695 -1.8 1 87.75 179 ALA A O 1
ATOM 1470 N N . VAL A 1 180 ? 1.266 8.219 -0.352 1 86.5 180 VAL A N 1
ATOM 1471 C CA . VAL A 1 180 ? 0.405 9.18 0.336 1 86.5 180 VAL A CA 1
ATOM 1472 C C . VAL A 1 180 ? 1.258 10.25 1.009 1 86.5 180 VAL A C 1
ATOM 1474 O O . VAL A 1 180 ? 0.876 11.422 1.046 1 86.5 180 VAL A O 1
ATOM 1477 N N . MET A 1 181 ? 2.354 9.812 1.521 1 88.44 181 MET A N 1
ATOM 1478 C CA . MET A 1 181 ? 3.242 10.781 2.16 1 88.44 181 MET A CA 1
ATOM 1479 C C . MET A 1 181 ? 3.762 11.797 1.147 1 88.44 181 MET A C 1
ATOM 1481 O O . MET A 1 181 ? 3.867 12.984 1.453 1 88.44 181 MET A O 1
ATOM 1485 N N . ILE A 1 182 ? 4.047 11.352 -0.035 1 91.12 182 ILE A N 1
ATOM 1486 C CA . ILE A 1 182 ? 4.512 12.227 -1.106 1 91.12 182 ILE A CA 1
ATOM 1487 C C . ILE A 1 182 ? 3.398 13.188 -1.504 1 91.12 182 ILE A C 1
ATOM 1489 O O . ILE A 1 182 ? 3.627 14.398 -1.619 1 91.12 182 ILE A O 1
ATOM 1493 N N . VAL A 1 183 ? 2.256 12.648 -1.633 1 85.5 183 VAL A N 1
ATOM 1494 C CA . VAL A 1 183 ? 1.118 13.469 -2.051 1 85.5 183 VAL A CA 1
ATOM 1495 C C . VAL A 1 183 ? 0.819 14.516 -0.987 1 85.5 183 VAL A C 1
ATOM 1497 O O . VAL A 1 183 ? 0.591 15.688 -1.309 1 85.5 183 VAL A O 1
ATOM 1500 N N . PHE A 1 184 ? 0.849 14.109 0.25 1 84.75 184 PHE A N 1
ATOM 1501 C CA . PHE A 1 184 ? 0.612 15.031 1.356 1 84.75 184 PHE A CA 1
ATOM 1502 C C . PHE A 1 184 ? 1.647 16.141 1.363 1 84.75 184 PHE A C 1
ATOM 1504 O O . PHE A 1 184 ? 1.3 17.328 1.507 1 84.75 184 PHE A O 1
ATOM 1511 N N . ALA A 1 185 ? 2.871 15.758 1.223 1 89.12 185 ALA A N 1
ATOM 1512 C CA . ALA A 1 185 ? 3.955 16.734 1.25 1 89.12 185 ALA A CA 1
ATOM 1513 C C . ALA A 1 185 ? 3.848 17.703 0.074 1 89.12 185 ALA A C 1
ATOM 1515 O O . ALA A 1 185 ? 4.012 18.922 0.241 1 89.12 185 ALA A O 1
ATOM 1516 N N . LEU A 1 186 ? 3.555 17.219 -1.071 1 88.5 186 LEU A N 1
ATOM 1517 C CA . LEU A 1 186 ? 3.43 18.062 -2.252 1 88.5 186 LEU A CA 1
ATOM 1518 C C . LEU A 1 186 ? 2.213 18.984 -2.139 1 88.5 186 LEU A C 1
ATOM 1520 O O . LEU A 1 186 ? 2.254 20.125 -2.578 1 88.5 186 LEU A O 1
ATOM 1524 N N . PHE A 1 187 ? 1.224 18.422 -1.582 1 82.12 187 PHE A N 1
ATOM 1525 C CA . PHE A 1 187 ? 0.033 19.234 -1.378 1 82.12 187 PHE A CA 1
ATOM 1526 C C . PHE A 1 187 ? 0.334 20.422 -0.46 1 82.12 187 PHE A C 1
ATOM 1528 O O . PHE A 1 187 ? -0.066 21.547 -0.741 1 82.12 187 PHE A O 1
ATOM 1535 N N . TYR A 1 188 ? 1.012 20.188 0.571 1 81.31 188 TYR A N 1
ATOM 1536 C CA . TYR A 1 188 ? 1.37 21.25 1.504 1 81.31 188 TYR A CA 1
ATOM 1537 C C . TYR A 1 188 ? 2.32 22.25 0.854 1 81.31 188 TYR A C 1
ATOM 1539 O O . TYR A 1 188 ? 2.256 23.438 1.133 1 81.31 188 TYR A O 1
ATOM 1547 N N . TYR A 1 189 ? 3.158 21.797 0.033 1 87.62 189 TYR A N 1
ATOM 1548 C CA . TYR A 1 189 ? 4.062 22.672 -0.699 1 87.62 189 TYR A CA 1
ATOM 1549 C C . TYR A 1 189 ? 3.283 23.625 -1.611 1 87.62 189 TYR A C 1
ATOM 1551 O O . TYR A 1 189 ? 3.525 24.828 -1.616 1 87.62 189 TYR A O 1
ATOM 1559 N N . PHE A 1 190 ? 2.414 23.078 -2.338 1 81.31 190 PHE A N 1
ATOM 1560 C CA . PHE A 1 190 ? 1.674 23.875 -3.309 1 81.31 190 PHE A CA 1
ATOM 1561 C C . PHE A 1 190 ? 0.642 24.75 -2.615 1 81.31 190 PHE A C 1
ATOM 1563 O O . PHE A 1 190 ? 0.394 25.875 -3.041 1 81.31 190 PHE A O 1
ATOM 1570 N N . ALA A 1 191 ? 0.075 24.297 -1.534 1 74.12 191 ALA A N 1
ATOM 1571 C CA . ALA A 1 191 ? -0.983 25.016 -0.835 1 74.12 191 ALA A CA 1
ATOM 1572 C C . ALA A 1 191 ? -0.406 26.141 0.027 1 74.12 191 ALA A C 1
ATOM 1574 O O . ALA A 1 191 ? -0.965 27.234 0.086 1 74.12 191 ALA A O 1
ATOM 1575 N N . PHE A 1 192 ? 0.796 25.906 0.655 1 76.75 192 PHE A N 1
ATOM 1576 C CA . PHE A 1 192 ? 1.299 26.859 1.634 1 76.75 192 PHE A CA 1
ATOM 1577 C C . PHE A 1 192 ? 2.65 27.422 1.202 1 76.75 192 PHE A C 1
ATOM 1579 O O . PHE A 1 192 ? 3.197 28.312 1.854 1 76.75 192 PHE A O 1
ATOM 1586 N N . GLY A 1 193 ? 3.215 26.891 0.15 1 81.69 193 GLY A N 1
ATOM 1587 C CA . GLY A 1 193 ? 4.473 27.406 -0.373 1 81.69 193 GLY A CA 1
ATOM 1588 C C . GLY A 1 193 ? 5.656 27.109 0.527 1 81.69 193 GLY A C 1
ATOM 1589 O O . GLY A 1 193 ? 6.617 27.875 0.579 1 81.69 193 GLY A O 1
ATOM 1590 N N . LEU A 1 194 ? 5.57 26.094 1.298 1 85 194 LEU A N 1
ATOM 1591 C CA . LEU A 1 194 ? 6.641 25.688 2.203 1 85 194 LEU A CA 1
ATOM 1592 C C . LEU A 1 194 ? 7.617 24.75 1.505 1 85 194 LEU A C 1
ATOM 1594 O O . LEU A 1 194 ? 7.312 23.578 1.301 1 85 194 LEU A O 1
ATOM 1598 N N . SER A 1 195 ? 8.781 25.156 1.206 1 90.44 195 SER A N 1
ATOM 1599 C CA . SER A 1 195 ? 9.758 24.438 0.396 1 90.44 195 SER A CA 1
ATOM 1600 C C . SER A 1 195 ? 10.25 23.188 1.114 1 90.44 195 SER A C 1
ATOM 1602 O O . SER A 1 195 ? 10.727 22.25 0.476 1 90.44 195 SER A O 1
ATOM 1604 N N . GLU A 1 196 ? 10.227 23.156 2.451 1 91.94 196 GLU A N 1
ATOM 1605 C CA . GLU A 1 196 ? 10.656 21.984 3.211 1 91.94 196 GLU A CA 1
ATOM 1606 C C . GLU A 1 196 ? 9.891 20.734 2.781 1 91.94 196 GLU A C 1
ATOM 1608 O O . GLU A 1 196 ? 10.461 19.641 2.713 1 91.94 196 GLU A O 1
ATOM 1613 N N . PHE A 1 197 ? 8.648 20.969 2.465 1 91.94 197 PHE A N 1
ATOM 1614 C CA . PHE A 1 197 ? 7.816 19.844 2.066 1 91.94 197 PHE A CA 1
ATOM 1615 C C . PHE A 1 197 ? 8.219 19.312 0.69 1 91.94 197 PHE A C 1
ATOM 1617 O O . PHE A 1 197 ? 8.109 18.125 0.413 1 91.94 197 PHE A O 1
ATOM 1624 N N . PHE A 1 198 ? 8.711 20.188 -0.132 1 94.25 198 PHE A N 1
ATOM 1625 C CA . PHE A 1 198 ? 9.188 19.781 -1.45 1 94.25 198 PHE A CA 1
ATOM 1626 C C . PHE A 1 198 ? 10.422 18.891 -1.334 1 94.25 198 PHE A C 1
ATOM 1628 O O . PHE A 1 198 ? 10.516 17.859 -1.992 1 94.25 198 PHE A O 1
ATOM 1635 N N . PHE A 1 199 ? 11.336 19.328 -0.542 1 95.19 199 PHE A N 1
ATOM 1636 C CA . PHE A 1 199 ? 12.57 18.562 -0.384 1 95.19 199 PHE A CA 1
ATOM 1637 C C . PHE A 1 199 ? 12.312 17.266 0.363 1 95.19 199 PHE A C 1
ATOM 1639 O O . PHE A 1 199 ? 12.969 16.25 0.102 1 95.19 199 PHE A O 1
ATOM 1646 N N . TYR A 1 200 ? 11.328 17.312 1.276 1 94.44 200 TYR A N 1
ATOM 1647 C CA . TYR A 1 200 ? 10.883 16.078 1.915 1 94.44 200 TYR A CA 1
ATOM 1648 C C . TYR A 1 200 ? 10.336 15.102 0.885 1 94.44 200 TYR A C 1
ATOM 1650 O O . TYR A 1 200 ? 10.711 13.93 0.879 1 94.44 200 TYR A O 1
ATOM 1658 N N . ALA A 1 201 ? 9.469 15.594 0.021 1 94.94 201 ALA A N 1
ATOM 1659 C CA . ALA A 1 201 ? 8.883 14.75 -1.018 1 94.94 201 ALA A CA 1
ATOM 1660 C C . ALA A 1 201 ? 9.961 14.203 -1.949 1 94.94 201 ALA A C 1
ATOM 1662 O O . ALA A 1 201 ? 9.93 13.031 -2.318 1 94.94 201 ALA A O 1
ATOM 1663 N N . GLY A 1 202 ? 10.875 15.047 -2.32 1 95.38 202 GLY A N 1
ATOM 1664 C CA . GLY A 1 202 ? 11.977 14.609 -3.162 1 95.38 202 GLY A CA 1
ATOM 1665 C C . GLY A 1 202 ? 12.828 13.523 -2.521 1 95.38 202 GLY A C 1
ATOM 1666 O O . GLY A 1 202 ? 13.203 12.555 -3.178 1 95.38 202 GLY A O 1
ATOM 1667 N N . TYR A 1 203 ? 13.109 13.719 -1.241 1 95.25 203 TYR A N 1
ATOM 1668 C CA . TYR A 1 203 ? 13.852 12.719 -0.479 1 95.25 203 TYR A CA 1
ATOM 1669 C C . TYR A 1 203 ? 13.117 11.383 -0.47 1 95.25 203 TYR A C 1
ATOM 1671 O O . TYR A 1 203 ? 13.727 10.328 -0.682 1 95.25 203 TYR A O 1
ATOM 1679 N N . VAL A 1 204 ? 11.836 11.422 -0.318 1 95.06 204 VAL A N 1
ATOM 1680 C CA . VAL A 1 204 ? 11.039 10.203 -0.252 1 95.06 204 VAL A CA 1
ATOM 1681 C C . VAL A 1 204 ? 11.016 9.523 -1.619 1 95.06 204 VAL A C 1
ATOM 1683 O O . VAL A 1 204 ? 11.227 8.312 -1.722 1 95.06 204 VAL A O 1
ATOM 1686 N N . VAL A 1 205 ? 10.812 10.273 -2.68 1 95.12 205 VAL A N 1
ATOM 1687 C CA . VAL A 1 205 ? 10.734 9.727 -4.031 1 95.12 205 VAL A CA 1
ATOM 1688 C C . VAL A 1 205 ? 12.055 9.055 -4.391 1 95.12 205 VAL A C 1
ATOM 1690 O O . VAL A 1 205 ? 12.07 7.918 -4.879 1 95.12 205 VAL A O 1
ATOM 1693 N N . CYS A 1 206 ? 13.125 9.688 -4.098 1 95.88 206 CYS A N 1
ATOM 1694 C CA . CYS A 1 206 ? 14.438 9.148 -4.441 1 95.88 206 CYS A CA 1
ATOM 1695 C C . CYS A 1 206 ? 14.742 7.895 -3.635 1 95.88 206 CYS A C 1
ATOM 1697 O O . CYS A 1 206 ? 15.258 6.914 -4.172 1 95.88 206 CYS A O 1
ATOM 1699 N N . THR A 1 207 ? 14.414 7.941 -2.428 1 94.12 207 THR A N 1
ATOM 1700 C CA . THR A 1 207 ? 14.68 6.785 -1.578 1 94.12 207 THR A CA 1
ATOM 1701 C C . THR A 1 207 ? 13.805 5.605 -1.981 1 94.12 207 THR A C 1
ATOM 1703 O O . THR A 1 207 ? 14.266 4.461 -2.006 1 94.12 207 THR A O 1
ATOM 1706 N N . VAL A 1 208 ? 12.57 5.844 -2.303 1 94.12 208 VAL A N 1
ATOM 1707 C CA . VAL A 1 208 ? 11.648 4.797 -2.725 1 94.12 208 VAL A CA 1
ATOM 1708 C C . VAL A 1 208 ? 12.141 4.168 -4.027 1 94.12 208 VAL A C 1
ATOM 1710 O O . VAL A 1 208 ? 12.148 2.943 -4.164 1 94.12 208 VAL A O 1
ATOM 1713 N N . LEU A 1 209 ? 12.539 4.977 -4.918 1 94.19 209 LEU A N 1
ATOM 1714 C CA . LEU A 1 209 ? 13.016 4.457 -6.195 1 94.19 209 LEU A CA 1
ATOM 1715 C C . LEU A 1 209 ? 14.344 3.723 -6.016 1 94.19 209 LEU A C 1
ATOM 1717 O O . LEU A 1 209 ? 14.609 2.738 -6.711 1 94.19 209 LEU A O 1
ATOM 1721 N N . TRP A 1 210 ? 15.125 4.199 -5.117 1 93.56 210 TRP A N 1
ATOM 1722 C CA . TRP A 1 210 ? 16.375 3.506 -4.809 1 93.56 210 TRP A CA 1
ATOM 1723 C C . TRP A 1 210 ? 16.094 2.119 -4.234 1 93.56 210 TRP A C 1
ATOM 1725 O O . TRP A 1 210 ? 16.625 1.121 -4.723 1 93.56 210 TRP A O 1
ATOM 1735 N N . TYR A 1 211 ? 15.242 2.047 -3.207 1 91.19 211 TYR A N 1
ATOM 1736 C CA . TYR A 1 211 ? 14.906 0.775 -2.572 1 91.19 211 TYR A CA 1
ATOM 1737 C C . TYR A 1 211 ? 14.297 -0.192 -3.578 1 91.19 211 TYR A C 1
ATOM 1739 O O . TYR A 1 211 ? 14.68 -1.363 -3.635 1 91.19 211 TYR A O 1
ATOM 1747 N N . ASN A 1 212 ? 13.398 0.298 -4.34 1 90.81 212 ASN A N 1
ATOM 1748 C CA . ASN A 1 212 ? 12.711 -0.585 -5.277 1 90.81 212 ASN A CA 1
ATOM 1749 C C . ASN A 1 212 ? 13.602 -0.941 -6.469 1 90.81 212 ASN A C 1
ATOM 1751 O O . ASN A 1 212 ? 13.414 -1.987 -7.09 1 90.81 212 ASN A O 1
ATOM 1755 N N . GLY A 1 213 ? 14.5 -0.084 -6.77 1 88.19 213 GLY A N 1
ATOM 1756 C CA . GLY A 1 213 ? 15.5 -0.468 -7.754 1 88.19 213 GLY A CA 1
ATOM 1757 C C . GLY A 1 213 ? 16.453 -1.532 -7.246 1 88.19 213 GLY A C 1
ATOM 1758 O O . GLY A 1 213 ? 16.719 -2.52 -7.938 1 88.19 213 GLY A O 1
ATOM 1759 N N . GLN A 1 214 ? 16.859 -1.328 -6.07 1 85.44 214 GLN A N 1
ATOM 1760 C CA . GLN A 1 214 ? 17.812 -2.238 -5.449 1 85.44 214 GLN A CA 1
ATOM 1761 C C . GLN A 1 214 ? 17.188 -3.613 -5.219 1 85.44 214 GLN A C 1
ATOM 1763 O O . GLN A 1 214 ? 17.859 -4.637 -5.375 1 85.44 214 GLN A O 1
ATOM 1768 N N . TYR A 1 215 ? 15.977 -3.654 -4.953 1 84.88 215 TYR A N 1
ATOM 1769 C CA . TYR A 1 215 ? 15.336 -4.926 -4.641 1 84.88 215 TYR A CA 1
ATOM 1770 C C . TYR A 1 215 ? 14.523 -5.43 -5.828 1 84.88 215 TYR A C 1
ATOM 1772 O O . TYR A 1 215 ? 13.625 -6.262 -5.664 1 84.88 215 TYR A O 1
ATOM 1780 N N . GLY A 1 216 ? 14.742 -4.859 -6.98 1 84.62 216 GLY A N 1
ATOM 1781 C CA . GLY A 1 216 ? 14.312 -5.438 -8.242 1 84.62 216 GLY A CA 1
ATOM 1782 C C . GLY A 1 216 ? 12.852 -5.148 -8.562 1 84.62 216 GLY A C 1
ATOM 1783 O O . GLY A 1 216 ? 12.367 -5.52 -9.633 1 84.62 216 GLY A O 1
ATOM 1784 N N . ASN A 1 217 ? 12.133 -4.512 -7.699 1 85.56 217 ASN A N 1
ATOM 1785 C CA . ASN A 1 217 ? 10.719 -4.242 -7.945 1 85.56 217 ASN A CA 1
ATOM 1786 C C . ASN A 1 217 ? 10.531 -3.232 -9.078 1 85.56 217 ASN A C 1
ATOM 1788 O O . ASN A 1 217 ? 9.609 -3.365 -9.883 1 85.56 217 ASN A O 1
ATOM 1792 N N . ALA A 1 218 ? 11.367 -2.264 -9.078 1 88.69 218 ALA A N 1
ATOM 1793 C CA . ALA A 1 218 ? 11.281 -1.261 -10.133 1 88.69 218 ALA A CA 1
ATOM 1794 C C . ALA A 1 218 ? 11.625 -1.862 -11.492 1 88.69 218 ALA A C 1
ATOM 1796 O O . ALA A 1 218 ? 11.016 -1.512 -12.508 1 88.69 218 ALA A O 1
ATOM 1797 N N . TYR A 1 219 ? 12.57 -2.783 -11.484 1 87.56 219 TYR A N 1
ATOM 1798 C CA . TYR A 1 219 ? 12.945 -3.459 -12.719 1 87.56 219 TYR A CA 1
ATOM 1799 C C . TYR A 1 219 ? 11.781 -4.281 -13.266 1 87.56 219 TYR A C 1
ATOM 1801 O O . TYR A 1 219 ? 11.562 -4.328 -14.477 1 87.56 219 TYR A O 1
ATOM 1809 N N . ASP A 1 220 ? 11.055 -4.797 -12.398 1 84.88 220 ASP A N 1
ATOM 1810 C CA . ASP A 1 220 ? 9.945 -5.668 -12.781 1 84.88 220 ASP A CA 1
ATOM 1811 C C . ASP A 1 220 ? 8.758 -4.855 -13.281 1 84.88 220 ASP A C 1
ATOM 1813 O O . ASP A 1 220 ? 8.109 -5.234 -14.266 1 84.88 220 ASP A O 1
ATOM 1817 N N . VAL A 1 221 ? 8.539 -3.666 -12.727 1 82.88 221 VAL A N 1
ATOM 1818 C CA . VAL A 1 221 ? 7.273 -2.977 -12.969 1 82.88 221 VAL A CA 1
ATOM 1819 C C . VAL A 1 221 ? 7.516 -1.755 -13.852 1 82.88 221 VAL A C 1
ATOM 1821 O O . VAL A 1 221 ? 6.738 -1.479 -14.766 1 82.88 221 VAL A O 1
ATOM 1824 N N . LEU A 1 222 ? 8.586 -1.078 -13.695 1 85.44 222 LEU A N 1
ATOM 1825 C CA . LEU A 1 222 ? 8.75 0.227 -14.328 1 85.44 222 LEU A CA 1
ATOM 1826 C C . LEU A 1 222 ? 9.555 0.11 -15.617 1 85.44 222 LEU A C 1
ATOM 1828 O O . LEU A 1 222 ? 9.195 0.706 -16.641 1 85.44 222 LEU A O 1
ATOM 1832 N N . TRP A 1 223 ? 10.648 -0.587 -15.531 1 89.25 223 TRP A N 1
ATOM 1833 C CA . TRP A 1 223 ? 11.492 -0.65 -16.719 1 89.25 223 TRP A CA 1
ATOM 1834 C C . TRP A 1 223 ? 12.055 -2.055 -16.906 1 89.25 223 TRP A C 1
ATOM 1836 O O . TRP A 1 223 ? 13.273 -2.244 -16.938 1 89.25 223 TRP A O 1
ATOM 1846 N N . PRO A 1 224 ? 11.219 -3.018 -17.25 1 86.12 224 PRO A N 1
ATOM 1847 C CA . PRO A 1 224 ? 11.617 -4.426 -17.359 1 86.12 224 PRO A CA 1
ATOM 1848 C C . PRO A 1 224 ? 12.539 -4.695 -18.547 1 86.12 224 PRO A C 1
ATOM 1850 O O . PRO A 1 224 ? 13.281 -5.676 -18.547 1 86.12 224 PRO A O 1
ATOM 1853 N N . GLU A 1 225 ? 12.508 -3.869 -19.516 1 90.88 225 GLU A N 1
ATOM 1854 C CA . GLU A 1 225 ? 13.273 -4.152 -20.734 1 90.88 225 GLU A CA 1
ATOM 1855 C C . GLU A 1 225 ? 14.516 -3.268 -20.812 1 90.88 225 GLU A C 1
ATOM 1857 O O . GLU A 1 225 ? 15.336 -3.436 -21.719 1 90.88 225 GLU A O 1
ATOM 1862 N N . SER A 1 226 ? 14.664 -2.367 -19.891 1 91.56 226 SER A N 1
ATOM 1863 C CA . SER A 1 226 ? 15.797 -1.443 -19.938 1 91.56 226 SER A CA 1
ATOM 1864 C C . SER A 1 226 ? 16.891 -1.86 -18.969 1 91.56 226 SER A C 1
ATOM 1866 O O . SER A 1 226 ? 16.953 -1.354 -17.844 1 91.56 226 SER A O 1
ATOM 1868 N N . THR A 1 227 ? 17.797 -2.66 -19.484 1 91.31 227 THR A N 1
ATOM 1869 C CA . THR A 1 227 ? 18.875 -3.184 -18.641 1 91.31 227 THR A CA 1
ATOM 1870 C C . THR A 1 227 ? 19.891 -2.09 -18.312 1 91.31 227 THR A C 1
ATOM 1872 O O . THR A 1 227 ? 20.422 -2.047 -17.203 1 91.31 227 THR A O 1
ATOM 1875 N N . TRP A 1 228 ? 20.094 -1.21 -19.203 1 91.19 228 TRP A N 1
ATOM 1876 C CA . TRP A 1 228 ? 21.031 -0.111 -18.984 1 91.19 228 TRP A CA 1
ATOM 1877 C C . TRP A 1 228 ? 20.547 0.782 -17.844 1 91.19 228 TRP A C 1
ATOM 1879 O O . TRP A 1 228 ? 21.312 1.122 -16.938 1 91.19 228 TRP A O 1
ATOM 1889 N N . TRP A 1 229 ? 19.359 1.114 -17.875 1 91.44 229 TRP A N 1
ATOM 1890 C CA . TRP A 1 229 ? 18.797 2 -16.859 1 91.44 229 TRP A CA 1
ATOM 1891 C C . TRP A 1 229 ? 18.75 1.303 -15.508 1 91.44 229 TRP A C 1
ATOM 1893 O O . TRP A 1 229 ? 18.969 1.93 -14.469 1 91.44 229 TRP A O 1
ATOM 1903 N N . GLN A 1 230 ? 18.438 0.064 -15.477 1 89.88 230 GLN A N 1
ATOM 1904 C CA . GLN A 1 230 ? 18.391 -0.667 -14.211 1 89.88 230 GLN A CA 1
ATOM 1905 C C . GLN A 1 230 ? 19.734 -0.627 -13.508 1 89.88 230 GLN A C 1
ATOM 1907 O O . GLN A 1 230 ? 19.812 -0.474 -12.289 1 89.88 230 GLN A O 1
ATOM 1912 N N . ASN A 1 231 ? 20.812 -0.679 -14.258 1 87.12 231 ASN A N 1
ATOM 1913 C CA . ASN A 1 231 ? 22.141 -0.701 -13.672 1 87.12 231 ASN A CA 1
ATOM 1914 C C . ASN A 1 231 ? 22.578 0.687 -13.211 1 87.12 231 ASN A C 1
ATOM 1916 O O . ASN A 1 231 ? 23.406 0.814 -12.312 1 87.12 231 ASN A O 1
ATOM 1920 N N . LYS A 1 232 ? 21.969 1.712 -13.766 1 91.25 232 LYS A N 1
ATOM 1921 C CA . LYS A 1 232 ? 22.344 3.076 -13.406 1 91.25 232 LYS A CA 1
ATOM 1922 C C . LYS A 1 232 ? 21.359 3.672 -12.414 1 91.25 232 LYS A C 1
ATOM 1924 O O . LYS A 1 232 ? 21.734 4.488 -11.57 1 91.25 232 LYS A O 1
ATOM 1929 N N . ALA A 1 233 ? 20.141 3.25 -12.539 1 91.94 233 ALA A N 1
ATOM 1930 C CA . ALA A 1 233 ? 19.047 3.859 -11.789 1 91.94 233 ALA A CA 1
ATOM 1931 C C . ALA A 1 233 ? 19.281 3.73 -10.281 1 91.94 233 ALA A C 1
ATOM 1933 O O . ALA A 1 233 ? 19.031 4.668 -9.523 1 91.94 233 ALA A O 1
ATOM 1934 N N . ILE A 1 234 ? 19.734 2.578 -9.828 1 90.44 234 ILE A N 1
ATOM 1935 C CA . ILE A 1 234 ? 19.922 2.316 -8.406 1 90.44 234 ILE A CA 1
ATOM 1936 C C . ILE A 1 234 ? 20.875 3.355 -7.816 1 90.44 234 ILE A C 1
ATOM 1938 O O . ILE A 1 234 ? 20.531 4.027 -6.84 1 90.44 234 ILE A O 1
ATOM 1942 N N . LEU A 1 235 ? 21.953 3.541 -8.492 1 91.5 235 LEU A N 1
ATOM 1943 C CA . LEU A 1 235 ? 22.969 4.473 -7.992 1 91.5 235 LEU A CA 1
ATOM 1944 C C . LEU A 1 235 ? 22.516 5.918 -8.211 1 91.5 235 LEU A C 1
ATOM 1946 O O . LEU A 1 235 ? 22.812 6.793 -7.391 1 91.5 235 LEU A O 1
ATOM 1950 N N . VAL A 1 236 ? 21.844 6.184 -9.273 1 94.12 236 VAL A N 1
ATOM 1951 C CA . VAL A 1 236 ? 21.359 7.527 -9.578 1 94.12 236 VAL A CA 1
ATOM 1952 C C . VAL A 1 236 ? 20.406 8 -8.484 1 94.12 236 VAL A C 1
ATOM 1954 O O . VAL A 1 236 ? 20.578 9.086 -7.93 1 94.12 236 VAL A O 1
ATOM 1957 N N . PHE A 1 237 ? 19.516 7.172 -8.102 1 94.88 237 PHE A N 1
ATOM 1958 C CA . PHE A 1 237 ? 18.516 7.59 -7.125 1 94.88 237 PHE A CA 1
ATOM 1959 C C . PHE A 1 237 ? 19.109 7.605 -5.719 1 94.88 237 PHE A C 1
ATOM 1961 O O . PHE A 1 237 ? 18.719 8.438 -4.891 1 94.88 237 PHE A O 1
ATOM 1968 N N . ALA A 1 238 ? 20.031 6.699 -5.438 1 92.56 238 ALA A N 1
ATOM 1969 C CA . ALA A 1 238 ? 20.734 6.742 -4.156 1 92.56 238 ALA A CA 1
ATOM 1970 C C . ALA A 1 238 ? 21.516 8.047 -3.998 1 92.56 238 ALA A C 1
ATOM 1972 O O . ALA A 1 238 ? 21.531 8.641 -2.918 1 92.56 238 ALA A O 1
ATOM 1973 N N . THR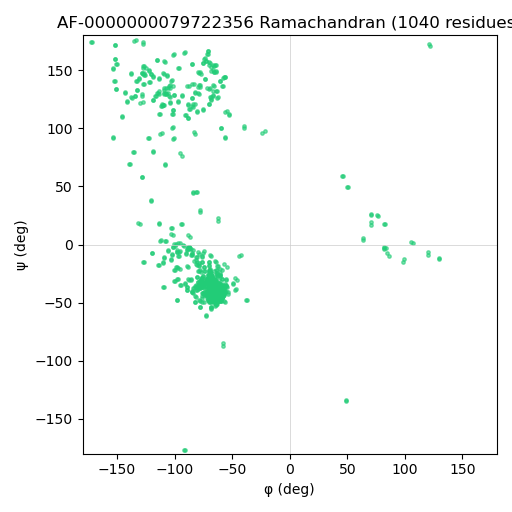 A 1 239 ? 22.141 8.508 -5.066 1 94.56 239 THR A N 1
ATOM 1974 C CA . THR A 1 239 ? 22.969 9.711 -5.039 1 94.56 239 THR A CA 1
ATOM 1975 C C . THR A 1 239 ? 22.094 10.961 -5.066 1 94.56 239 THR A C 1
ATOM 1977 O O . THR A 1 239 ? 22.391 11.945 -4.391 1 94.56 239 THR A O 1
ATOM 1980 N N . LEU A 1 240 ? 21.031 10.906 -5.809 1 95.06 240 LEU A N 1
ATOM 1981 C CA . LEU A 1 240 ? 20.125 12.039 -5.871 1 95.06 240 LEU A CA 1
ATOM 1982 C C . LEU A 1 240 ? 19.406 12.234 -4.535 1 95.06 240 LEU A C 1
ATOM 1984 O O . LEU A 1 240 ? 18.953 13.344 -4.227 1 95.06 240 LEU A O 1
ATOM 1988 N N . GLY A 1 241 ? 19.266 11.188 -3.783 1 95.25 241 GLY A N 1
ATOM 1989 C CA . GLY A 1 241 ? 18.656 11.281 -2.469 1 95.25 241 GLY A CA 1
ATOM 1990 C C . GLY A 1 241 ? 19.438 12.141 -1.5 1 95.25 241 GLY A C 1
ATOM 1991 O O . GLY A 1 241 ? 18.859 12.75 -0.6 1 95.25 241 GLY A O 1
ATOM 1992 N N . ILE A 1 242 ? 20.734 12.281 -1.7 1 95 242 ILE A N 1
ATOM 1993 C CA . ILE A 1 242 ? 21.625 13 -0.792 1 95 242 ILE A CA 1
ATOM 1994 C C . ILE A 1 242 ? 21.297 14.492 -0.823 1 95 242 ILE A C 1
ATOM 1996 O O . ILE A 1 242 ? 20.969 15.086 0.207 1 95 242 ILE A O 1
ATOM 2000 N N . PRO A 1 243 ? 21.266 15.133 -1.986 1 95.44 243 PRO A N 1
ATOM 2001 C CA . PRO A 1 243 ? 20.953 16.562 -1.985 1 95.44 243 PRO A CA 1
ATOM 2002 C C . PRO A 1 243 ? 19.547 16.859 -1.477 1 95.44 243 PRO A C 1
ATOM 2004 O O . PRO A 1 243 ? 19.344 17.859 -0.783 1 95.44 243 PRO A O 1
ATOM 2007 N N . PHE A 1 244 ? 18.594 16.062 -1.782 1 95.88 244 PHE A N 1
ATOM 2008 C CA . PHE A 1 244 ? 17.234 16.281 -1.306 1 95.88 244 PHE A CA 1
ATOM 2009 C C . PHE A 1 244 ? 17.156 16.125 0.208 1 95.88 244 PHE A C 1
ATOM 2011 O O . PHE A 1 244 ? 16.562 16.953 0.896 1 95.88 244 PHE A O 1
ATOM 2018 N N . SER A 1 245 ? 17.781 15.078 0.737 1 93.69 245 SER A N 1
ATOM 2019 C CA . SER A 1 245 ? 17.75 14.836 2.174 1 93.69 245 SER A CA 1
ATOM 2020 C C . SER A 1 245 ? 18.531 15.891 2.938 1 93.69 245 SER A C 1
ATOM 2022 O O . SER A 1 245 ? 18.094 16.375 3.98 1 93.69 245 SER A O 1
ATOM 2024 N N . PHE A 1 246 ? 19.672 16.281 2.434 1 95.62 246 PHE A N 1
ATOM 2025 C CA . PHE A 1 246 ? 20.516 17.25 3.119 1 95.62 246 PHE A CA 1
ATOM 2026 C C . PHE A 1 246 ? 19.859 18.625 3.127 1 95.62 246 PHE A C 1
ATOM 2028 O O . PHE A 1 246 ? 19.906 19.328 4.137 1 95.62 246 PHE A O 1
ATOM 2035 N N . GLN A 1 247 ? 19.281 18.969 1.979 1 94.69 247 GLN A N 1
ATOM 2036 C CA . GLN A 1 247 ? 18.578 20.25 1.946 1 94.69 247 GLN A CA 1
ATOM 2037 C C . GLN A 1 247 ? 17.391 20.234 2.893 1 94.69 247 GLN A C 1
ATOM 2039 O O . GLN A 1 247 ? 17.094 21.25 3.535 1 94.69 247 GLN A O 1
ATOM 2044 N N . PHE A 1 248 ? 16.703 19.188 3 1 93.56 248 PHE A N 1
ATOM 2045 C CA . PHE A 1 248 ? 15.602 19.047 3.941 1 93.56 248 PHE A CA 1
ATOM 2046 C C . PHE A 1 248 ? 16.094 19.219 5.375 1 93.56 248 PHE A C 1
ATOM 2048 O O . PHE A 1 248 ? 15.484 19.953 6.156 1 93.56 248 PHE A O 1
ATOM 2055 N N . VAL A 1 249 ? 17.188 18.562 5.672 1 91.88 249 VAL A N 1
ATOM 2056 C CA . VAL A 1 249 ? 17.734 18.609 7.023 1 91.88 249 VAL A CA 1
ATOM 2057 C C . VAL A 1 249 ? 18.172 20.031 7.348 1 91.88 249 VAL A C 1
ATOM 2059 O O . VAL A 1 249 ? 17.938 20.531 8.453 1 91.88 249 VAL A O 1
ATOM 2062 N N . ARG A 1 250 ? 18.828 20.641 6.41 1 93.5 250 ARG A N 1
ATOM 2063 C CA . ARG A 1 250 ? 19.281 22.016 6.602 1 93.5 250 ARG A CA 1
ATOM 2064 C C . ARG A 1 250 ? 18.125 22.938 6.93 1 93.5 250 ARG A C 1
ATOM 2066 O O . ARG A 1 250 ? 18.219 23.766 7.844 1 93.5 250 ARG A O 1
ATOM 2073 N N . MET A 1 251 ? 17.078 22.75 6.203 1 90.56 251 MET A N 1
ATOM 2074 C CA . MET A 1 251 ? 15.906 23.609 6.391 1 90.56 251 MET A CA 1
ATOM 2075 C C . MET A 1 251 ? 15.148 23.219 7.656 1 90.56 251 MET A C 1
ATOM 2077 O O . MET A 1 251 ? 14.711 24.094 8.406 1 90.56 251 MET A O 1
ATOM 2081 N N . PHE A 1 252 ? 15.023 21.984 7.852 1 88.38 252 PHE A N 1
ATOM 2082 C CA . PHE A 1 252 ? 14.25 21.484 8.984 1 88.38 252 PHE A CA 1
ATOM 2083 C C . PHE A 1 252 ? 14.922 21.859 10.305 1 88.38 252 PHE A C 1
ATOM 2085 O O . PHE A 1 252 ? 14.258 22.297 11.242 1 88.38 252 PHE A O 1
ATOM 2092 N N . LEU A 1 253 ? 16.219 21.641 10.406 1 88.31 253 LEU A N 1
ATOM 2093 C CA . LEU A 1 253 ? 16.969 21.922 11.625 1 88.31 253 LEU A CA 1
ATOM 2094 C C . LEU A 1 253 ? 17.438 23.375 11.656 1 88.31 253 LEU A C 1
ATOM 2096 O O . LEU A 1 253 ? 18 23.828 12.648 1 88.31 253 LEU A O 1
ATOM 2100 N N . ASN A 1 254 ? 17.156 24.047 10.609 1 88.38 254 ASN A N 1
ATOM 2101 C CA . ASN A 1 254 ? 17.656 25.422 10.492 1 88.38 254 ASN A CA 1
ATOM 2102 C C . ASN A 1 254 ? 19.141 25.516 10.875 1 88.38 254 ASN A C 1
ATOM 2104 O O . ASN A 1 254 ? 19.516 26.312 11.742 1 88.38 254 ASN A O 1
ATOM 2108 N N . THR A 1 255 ? 19.922 24.781 10.164 1 90.19 255 THR A N 1
ATOM 2109 C CA . THR A 1 255 ? 21.344 24.656 10.5 1 90.19 255 THR A CA 1
ATOM 2110 C C . THR A 1 255 ? 22.078 25.953 10.188 1 90.19 255 THR A C 1
ATOM 2112 O O . THR A 1 255 ? 23.125 26.234 10.781 1 90.19 255 THR A O 1
ATOM 2115 N N . LYS A 1 256 ? 21.609 26.703 9.305 1 89.19 256 LYS A N 1
ATOM 2116 C CA . LYS A 1 256 ? 22.234 28 9 1 89.19 256 LYS A CA 1
ATOM 2117 C C . LYS A 1 256 ? 22.359 28.859 10.25 1 89.19 256 LYS A C 1
ATOM 2119 O O . LYS A 1 256 ? 23.359 29.562 10.438 1 89.19 256 LYS A O 1
ATOM 2124 N N . LEU A 1 257 ? 21.312 28.719 11.102 1 86.31 257 LEU A N 1
ATOM 2125 C CA . LEU A 1 257 ? 21.266 29.516 12.32 1 86.31 257 LEU A CA 1
ATOM 2126 C C . LEU A 1 257 ? 21.953 28.812 13.477 1 86.31 257 LEU A C 1
ATOM 2128 O O . LEU A 1 257 ? 22.703 29.422 14.227 1 86.31 257 LEU A O 1
ATOM 2132 N N . HIS A 1 258 ? 21.812 27.578 13.602 1 86.75 258 HIS A N 1
ATOM 2133 C CA . HIS A 1 258 ? 22.25 26.859 14.789 1 86.75 258 HIS A CA 1
ATOM 2134 C C . HIS A 1 258 ? 23.688 26.359 14.633 1 86.75 258 HIS A C 1
ATOM 2136 O O . HIS A 1 258 ? 24.422 26.25 15.625 1 86.75 258 HIS A O 1
ATOM 2142 N N . ASN A 1 259 ? 24.125 26 13.438 1 90.12 259 ASN A N 1
ATOM 2143 C CA . ASN A 1 259 ? 25.453 25.5 13.148 1 90.12 259 ASN A CA 1
ATOM 2144 C C . ASN A 1 259 ? 25.875 25.781 11.711 1 90.12 259 ASN A C 1
ATOM 2146 O O . ASN A 1 259 ? 25.828 24.891 10.859 1 90.12 259 ASN A O 1
ATOM 2150 N N . PRO A 1 260 ? 26.531 26.875 11.461 1 91.56 260 PRO A N 1
ATOM 2151 C CA . PRO A 1 260 ? 26.812 27.281 10.086 1 91.56 260 PRO A CA 1
ATOM 2152 C C . PRO A 1 260 ? 27.891 26.422 9.43 1 91.56 260 PRO A C 1
ATOM 2154 O O . PRO A 1 260 ? 27.906 26.266 8.203 1 91.56 260 PRO A O 1
ATOM 2157 N N . ARG A 1 261 ? 28.797 25.906 10.203 1 92.56 261 ARG A N 1
ATOM 2158 C CA . ARG A 1 261 ? 29.828 25.047 9.641 1 92.56 261 ARG A CA 1
ATOM 2159 C C . ARG A 1 261 ? 29.219 23.781 9.039 1 92.56 261 ARG A C 1
ATOM 2161 O O . ARG A 1 261 ? 29.5 23.438 7.891 1 92.56 261 ARG A O 1
ATOM 2168 N N . ILE A 1 262 ? 28.359 23.203 9.797 1 92.88 262 ILE A N 1
ATOM 2169 C CA . ILE A 1 262 ? 27.719 21.969 9.336 1 92.88 262 ILE A CA 1
ATOM 2170 C C . ILE A 1 262 ? 26.797 22.281 8.164 1 92.88 262 ILE A C 1
ATOM 2172 O O . ILE A 1 262 ? 26.672 21.484 7.23 1 92.88 262 ILE A O 1
ATOM 2176 N N . ASP A 1 263 ? 26.188 23.406 8.195 1 94.44 263 ASP A N 1
ATOM 2177 C CA . ASP A 1 263 ? 25.312 23.828 7.102 1 94.44 263 ASP A CA 1
ATOM 2178 C C . ASP A 1 263 ? 26.078 23.875 5.781 1 94.44 263 ASP A C 1
ATOM 2180 O O . ASP A 1 263 ? 25.625 23.344 4.77 1 94.44 263 ASP A O 1
ATOM 2184 N N . ARG A 1 264 ? 27.297 24.484 5.902 1 94.94 264 ARG A N 1
ATOM 2185 C CA . ARG A 1 264 ? 28.125 24.594 4.707 1 94.94 264 ARG A CA 1
ATOM 2186 C C . ARG A 1 264 ? 28.594 23.234 4.23 1 94.94 264 ARG A C 1
ATOM 2188 O O . ARG A 1 264 ? 28.641 22.969 3.029 1 94.94 264 ARG A O 1
ATOM 2195 N N . ILE A 1 265 ? 28.906 22.375 5.113 1 95.12 265 ILE A N 1
ATOM 2196 C CA . ILE A 1 265 ? 29.391 21.047 4.777 1 95.12 265 ILE A CA 1
ATOM 2197 C C . ILE A 1 265 ? 28.281 20.25 4.09 1 95.12 265 ILE A C 1
ATOM 2199 O O . ILE A 1 265 ? 28.516 19.625 3.045 1 95.12 265 ILE A O 1
ATOM 2203 N N . LEU A 1 266 ? 27.109 20.312 4.652 1 94.81 266 LEU A N 1
ATOM 2204 C CA . LEU A 1 266 ? 25.984 19.594 4.082 1 94.81 266 LEU A CA 1
ATOM 2205 C C . LEU A 1 266 ? 25.625 20.125 2.705 1 94.81 266 LEU A C 1
ATOM 2207 O O . LEU A 1 266 ? 25.312 19.359 1.792 1 94.81 266 LEU A O 1
ATOM 2211 N N . LEU A 1 267 ? 25.75 21.375 2.588 1 95.12 267 LEU A N 1
ATOM 2212 C CA . LEU A 1 267 ? 25.453 21.984 1.301 1 95.12 267 LEU A CA 1
ATOM 2213 C C . LEU A 1 267 ? 26.469 21.578 0.249 1 95.12 267 LEU A C 1
ATOM 2215 O O . LEU A 1 267 ? 26.109 21.234 -0.878 1 95.12 267 LEU A O 1
ATOM 2219 N N . ILE A 1 268 ? 27.688 21.609 0.631 1 95.56 268 ILE A N 1
ATOM 2220 C CA . ILE A 1 268 ? 28.766 21.266 -0.301 1 95.56 268 ILE A CA 1
ATOM 2221 C C . ILE A 1 268 ? 28.656 19.797 -0.71 1 95.56 268 ILE A C 1
ATOM 2223 O O . ILE A 1 268 ? 28.719 19.469 -1.896 1 95.56 268 ILE A O 1
ATOM 2227 N N . ILE A 1 269 ? 28.453 18.953 0.218 1 95.31 269 ILE A N 1
ATOM 2228 C CA . ILE A 1 269 ? 28.297 17.531 -0.078 1 95.31 269 ILE A CA 1
ATOM 2229 C C . ILE A 1 269 ? 27.078 17.312 -0.973 1 95.31 269 ILE A C 1
ATOM 2231 O O . ILE A 1 269 ? 27.125 16.5 -1.897 1 95.31 269 ILE A O 1
ATOM 2235 N N . GLY A 1 270 ? 26 18.047 -0.704 1 95.19 270 GLY A N 1
ATOM 2236 C CA . GLY A 1 270 ? 24.812 17.953 -1.537 1 95.19 270 GLY A CA 1
ATOM 2237 C C . GLY A 1 270 ? 25.062 18.359 -2.977 1 95.19 270 GLY A C 1
ATOM 2238 O O . GLY A 1 270 ? 24.625 17.688 -3.906 1 95.19 270 GLY A O 1
ATOM 2239 N N . ILE A 1 271 ? 25.828 19.375 -3.123 1 94.56 271 ILE A N 1
ATOM 2240 C CA . ILE A 1 271 ? 26.125 19.875 -4.461 1 94.56 271 ILE A CA 1
ATOM 2241 C C . ILE A 1 271 ? 27.047 18.891 -5.184 1 94.56 271 ILE A C 1
ATOM 2243 O O . ILE A 1 271 ? 26.844 18.594 -6.363 1 94.56 271 ILE A O 1
ATOM 2247 N N . VAL A 1 272 ? 27.953 18.375 -4.492 1 92.69 272 VAL A N 1
ATOM 2248 C CA . VAL A 1 272 ? 28.875 17.406 -5.074 1 92.69 272 VAL A CA 1
ATOM 2249 C C . VAL A 1 272 ? 28.094 16.156 -5.504 1 92.69 272 VAL A C 1
ATOM 2251 O O . VAL A 1 272 ? 28.344 15.617 -6.586 1 92.69 272 VAL A O 1
ATOM 2254 N N . ALA A 1 273 ? 27.219 15.75 -4.695 1 94.44 273 ALA A N 1
ATOM 2255 C CA . ALA A 1 273 ? 26.391 14.594 -5.031 1 94.44 273 ALA A CA 1
ATOM 2256 C C . ALA A 1 273 ? 25.531 14.867 -6.27 1 94.44 273 ALA A C 1
ATOM 2258 O O . ALA A 1 273 ? 25.375 14 -7.125 1 94.44 273 ALA A O 1
ATOM 2259 N N . LEU A 1 274 ? 25.031 16.047 -6.359 1 94.06 274 LEU A N 1
ATOM 2260 C CA . LEU A 1 274 ? 24.219 16.422 -7.508 1 94.06 274 LEU A CA 1
ATOM 2261 C C . LEU A 1 274 ? 25.047 16.406 -8.789 1 94.06 274 LEU A C 1
ATOM 2263 O O . LEU A 1 274 ? 24.547 15.984 -9.844 1 94.06 274 LEU A O 1
ATOM 2267 N N . LEU A 1 275 ? 26.234 16.719 -8.672 1 91.88 275 LEU A N 1
ATOM 2268 C CA . LEU A 1 275 ? 27.125 16.766 -9.836 1 91.88 275 LEU A CA 1
ATOM 2269 C C . LEU A 1 275 ? 27.594 15.367 -10.211 1 91.88 275 LEU A C 1
ATOM 2271 O O . LEU A 1 275 ? 27.969 15.125 -11.359 1 91.88 275 LEU A O 1
ATOM 2275 N N . CYS A 1 276 ? 27.562 14.461 -9.305 1 91.94 276 CYS A N 1
ATOM 2276 C CA . CYS A 1 276 ? 27.969 13.078 -9.57 1 91.94 276 CYS A CA 1
ATOM 2277 C C . CYS A 1 276 ? 26.906 12.352 -10.391 1 91.94 276 CYS A C 1
ATOM 2279 O O . CYS A 1 276 ? 27.203 11.344 -11.031 1 91.94 276 CYS A O 1
ATOM 2281 N N . VAL A 1 277 ? 25.688 12.82 -10.43 1 93.5 277 VAL A N 1
ATOM 2282 C CA . VAL A 1 277 ? 24.578 12.117 -11.078 1 93.5 277 VAL A CA 1
ATOM 2283 C C . VAL A 1 277 ? 24.828 12.039 -12.578 1 93.5 277 VAL A C 1
ATOM 2285 O O . VAL A 1 277 ? 24.812 10.961 -13.164 1 93.5 277 VAL A O 1
ATOM 2288 N N . PRO A 1 278 ? 25.188 13.156 -13.227 1 92.88 278 PRO A N 1
ATOM 2289 C CA . PRO A 1 278 ? 25.5 13.031 -14.656 1 92.88 278 PRO A CA 1
ATOM 2290 C C . PRO A 1 278 ? 26.75 12.188 -14.914 1 92.88 278 PRO A C 1
ATOM 2292 O O . PRO A 1 278 ? 26.812 11.484 -15.93 1 92.88 278 PRO A O 1
ATOM 2295 N N . ALA A 1 279 ? 27.656 12.172 -14.055 1 91.75 279 ALA A N 1
ATOM 2296 C CA . ALA A 1 279 ? 28.859 11.352 -14.188 1 91.75 279 ALA A CA 1
ATOM 2297 C C . ALA A 1 279 ? 28.516 9.867 -14.109 1 91.75 279 ALA A C 1
ATOM 2299 O O . ALA A 1 279 ? 29.109 9.047 -14.82 1 91.75 279 ALA A O 1
ATOM 2300 N N . ILE A 1 280 ? 27.641 9.547 -13.297 1 92.81 280 ILE A N 1
ATOM 2301 C CA . ILE A 1 280 ? 27.188 8.164 -13.164 1 92.81 280 ILE A CA 1
ATOM 2302 C C . ILE A 1 280 ? 26.531 7.707 -14.461 1 92.81 280 ILE A C 1
ATOM 2304 O O . ILE A 1 280 ? 26.75 6.574 -14.906 1 92.81 280 ILE A O 1
ATOM 2308 N N . LEU A 1 281 ? 25.797 8.547 -15.086 1 92.12 281 LEU A N 1
ATOM 2309 C CA . LEU A 1 281 ? 25.062 8.211 -16.297 1 92.12 281 LEU A CA 1
ATOM 2310 C C . LEU A 1 281 ? 26.016 8.008 -17.469 1 92.12 281 LEU A C 1
ATOM 2312 O O . LEU A 1 281 ? 25.766 7.188 -18.359 1 92.12 281 LEU A O 1
ATOM 2316 N N . ILE A 1 282 ? 27.172 8.656 -17.391 1 90.69 282 ILE A N 1
ATOM 2317 C CA . ILE A 1 282 ? 28.094 8.617 -18.516 1 90.69 282 ILE A CA 1
ATOM 2318 C C . ILE A 1 282 ? 29.188 7.586 -18.25 1 90.69 282 ILE A C 1
ATOM 2320 O O . ILE A 1 282 ? 29.75 7.016 -19.188 1 90.69 282 ILE A O 1
ATOM 2324 N N . SER A 1 283 ? 29.422 7.262 -17.078 1 86.56 283 SER A N 1
ATOM 2325 C CA . SER A 1 283 ? 30.531 6.383 -16.719 1 86.56 283 SER A CA 1
ATOM 2326 C C . SER A 1 283 ? 30.188 4.922 -17 1 86.56 283 SER A C 1
ATOM 2328 O O . SER A 1 283 ? 29.031 4.523 -16.906 1 86.56 283 SER A O 1
ATOM 2330 N N . TYR A 1 284 ? 31.234 4.152 -17.359 1 78.31 284 TYR A N 1
ATOM 2331 C CA . TYR A 1 284 ? 31.078 2.725 -17.609 1 78.31 284 TYR A CA 1
ATOM 2332 C C . TYR A 1 284 ? 31.078 1.936 -16.312 1 78.31 284 TYR A C 1
ATOM 2334 O O . TYR A 1 284 ? 30.312 0.967 -16.172 1 78.31 284 TYR A O 1
ATOM 2342 N N . THR A 1 285 ? 31.969 2.475 -15.383 1 74.38 285 THR A N 1
ATOM 2343 C CA . THR A 1 285 ? 32 1.771 -14.109 1 74.38 285 THR A CA 1
ATOM 2344 C C . THR A 1 285 ? 31.328 2.586 -13.016 1 74.38 285 THR A C 1
ATOM 2346 O O . THR A 1 285 ? 31.484 3.805 -12.953 1 74.38 285 THR A O 1
ATOM 2349 N N . THR A 1 286 ? 30.406 1.886 -12.32 1 79 286 THR A N 1
ATOM 2350 C CA . THR A 1 286 ? 29.672 2.572 -11.266 1 79 286 THR A CA 1
ATOM 2351 C C . THR A 1 286 ? 30.234 2.217 -9.891 1 79 286 THR A C 1
ATOM 2353 O O . THR A 1 286 ? 29.75 2.723 -8.875 1 79 286 THR A O 1
ATOM 2356 N N . LYS A 1 287 ? 31.391 1.501 -9.867 1 78 287 LYS A N 1
ATOM 2357 C CA . LYS A 1 287 ? 31.906 1.011 -8.594 1 78 287 LYS A CA 1
ATOM 2358 C C . LYS A 1 287 ? 32.438 2.158 -7.738 1 78 287 LYS A C 1
ATOM 2360 O O . LYS A 1 287 ? 32.156 2.225 -6.539 1 78 287 LYS A O 1
ATOM 2365 N N . ILE A 1 288 ? 33.125 3.057 -8.305 1 82.06 288 ILE A N 1
ATOM 2366 C CA . ILE A 1 288 ? 33.719 4.164 -7.566 1 82.06 288 ILE A CA 1
ATOM 2367 C C . ILE A 1 288 ? 32.625 5.059 -6.988 1 82.06 288 ILE A C 1
ATOM 2369 O O . ILE A 1 288 ? 32.688 5.488 -5.836 1 82.06 288 ILE A O 1
ATOM 2373 N N . PHE A 1 289 ? 31.641 5.258 -7.758 1 86.12 289 PHE A N 1
ATOM 2374 C CA . PHE A 1 289 ? 30.562 6.141 -7.312 1 86.12 289 PHE A CA 1
ATOM 2375 C C . PHE A 1 289 ? 29.75 5.48 -6.207 1 86.12 289 PHE A C 1
ATOM 2377 O O . PHE A 1 289 ? 29.266 6.156 -5.301 1 86.12 289 PHE A O 1
ATOM 2384 N N . SER A 1 290 ? 29.609 4.164 -6.277 1 83.31 290 SER A N 1
ATOM 2385 C CA . SER A 1 290 ? 28.906 3.439 -5.23 1 83.31 290 SER A CA 1
ATOM 2386 C C . SER A 1 290 ? 29.625 3.535 -3.896 1 83.31 290 SER A C 1
ATOM 2388 O O . SER A 1 290 ? 29 3.727 -2.854 1 83.31 290 SER A O 1
ATOM 2390 N N . ARG A 1 291 ? 30.859 3.5 -3.934 1 79.88 291 ARG A N 1
ATOM 2391 C CA . ARG A 1 291 ? 31.656 3.607 -2.711 1 79.88 291 ARG A CA 1
ATOM 2392 C C . ARG A 1 291 ? 31.578 5.02 -2.137 1 79.88 291 ARG A C 1
ATOM 2394 O O . ARG A 1 291 ? 31.453 5.195 -0.925 1 79.88 291 ARG A O 1
ATOM 2401 N N . ILE A 1 292 ? 31.641 5.953 -2.998 1 85.06 292 ILE A N 1
ATOM 2402 C CA . ILE A 1 292 ? 31.562 7.344 -2.566 1 85.06 292 ILE A CA 1
ATOM 2403 C C . ILE A 1 292 ? 30.219 7.613 -1.903 1 85.06 292 ILE A C 1
ATOM 2405 O O . ILE A 1 292 ? 30.156 8.211 -0.826 1 85.06 292 ILE A O 1
ATOM 2409 N N . ALA A 1 293 ? 29.219 7.164 -2.561 1 86.31 293 ALA A N 1
ATOM 2410 C CA . ALA A 1 293 ? 27.891 7.367 -2 1 86.31 293 ALA A CA 1
ATOM 2411 C C . ALA A 1 293 ? 27.766 6.699 -0.634 1 86.31 293 ALA A C 1
ATOM 2413 O O . ALA A 1 293 ? 27.219 7.285 0.302 1 86.31 293 ALA A O 1
ATOM 2414 N N . THR A 1 294 ? 28.312 5.543 -0.5 1 83.5 294 THR A N 1
ATOM 2415 C CA . THR A 1 294 ? 28.234 4.805 0.757 1 83.5 294 THR A CA 1
ATOM 2416 C C . THR A 1 294 ? 28.984 5.547 1.859 1 83.5 294 THR A C 1
ATOM 2418 O O . THR A 1 294 ? 28.5 5.66 2.984 1 83.5 294 THR A O 1
ATOM 2421 N N . TYR A 1 295 ? 30.062 6.086 1.544 1 85 295 TYR A N 1
ATOM 2422 C CA . TYR A 1 295 ? 30.859 6.812 2.527 1 85 295 TYR A CA 1
ATOM 2423 C C . TYR A 1 295 ? 30.172 8.125 2.914 1 85 295 TYR A C 1
ATOM 2425 O O . TYR A 1 295 ? 30.25 8.547 4.07 1 85 295 TYR A O 1
ATOM 2433 N N . ILE A 1 296 ? 29.609 8.734 1.963 1 88.62 296 ILE A N 1
ATOM 2434 C CA . ILE A 1 296 ? 28.875 9.961 2.26 1 88.62 296 ILE A CA 1
ATOM 2435 C C . ILE A 1 296 ? 27.766 9.672 3.273 1 88.62 296 ILE A C 1
ATOM 2437 O O . ILE A 1 296 ? 27.625 10.391 4.262 1 88.62 296 ILE A O 1
ATOM 2441 N N . TYR A 1 297 ? 27.047 8.602 3.086 1 86 297 TYR A N 1
ATOM 2442 C CA . TYR A 1 297 ? 26 8.242 4.02 1 86 297 TYR A CA 1
ATOM 2443 C C . TYR A 1 297 ? 26.562 7.867 5.379 1 86 297 TYR A C 1
ATOM 2445 O O . TYR A 1 297 ? 26.031 8.25 6.418 1 86 297 TYR A O 1
ATOM 2453 N N . LEU A 1 298 ? 27.688 7.18 5.344 1 85.5 298 LEU A N 1
ATOM 2454 C CA . LEU A 1 298 ? 28.297 6.711 6.578 1 85.5 298 LEU A CA 1
ATOM 2455 C C . LEU A 1 298 ? 28.734 7.891 7.441 1 85.5 298 LEU A C 1
ATOM 2457 O O . LEU A 1 298 ? 28.562 7.871 8.664 1 85.5 298 LEU A O 1
ATOM 2461 N N . PHE A 1 299 ? 29.141 8.938 6.848 1 88.31 299 PHE A N 1
ATOM 2462 C CA . PHE A 1 299 ? 29.719 10.047 7.605 1 88.31 299 PHE A CA 1
ATOM 2463 C C . PHE A 1 299 ? 28.672 11.117 7.879 1 88.31 299 PHE A C 1
ATOM 2465 O O . PHE A 1 299 ? 28.734 11.82 8.891 1 88.31 299 PHE A O 1
ATOM 2472 N N . SER A 1 300 ? 27.75 11.242 7.035 1 88.12 300 SER A N 1
ATOM 2473 C CA . SER A 1 300 ? 26.766 12.32 7.172 1 88.12 300 SER A CA 1
ATOM 2474 C C . SER A 1 300 ? 25.734 11.984 8.25 1 88.12 300 SER A C 1
ATOM 2476 O O . SER A 1 300 ? 25.203 12.883 8.906 1 88.12 300 SER A O 1
ATOM 2478 N N . ILE A 1 301 ? 25.438 10.711 8.445 1 87.25 301 ILE A N 1
ATOM 2479 C CA . ILE A 1 301 ? 24.391 10.312 9.383 1 87.25 301 ILE A CA 1
ATOM 2480 C C . ILE A 1 301 ? 24.797 10.719 10.797 1 87.25 301 ILE A C 1
ATOM 2482 O O . ILE A 1 301 ? 24.047 11.43 11.477 1 87.25 301 ILE A O 1
ATOM 2486 N N . PRO A 1 302 ? 25.969 10.367 11.195 1 87.75 302 PRO A N 1
ATOM 2487 C CA . PRO A 1 302 ? 26.359 10.812 12.539 1 87.75 302 PRO A CA 1
ATOM 2488 C C . PRO A 1 302 ? 26.469 12.336 12.641 1 87.75 302 PRO A C 1
ATOM 2490 O O . PRO A 1 302 ? 26.172 12.906 13.695 1 87.75 302 PRO A O 1
ATOM 2493 N N . MET A 1 303 ? 26.828 12.945 11.625 1 90.19 303 MET A N 1
ATOM 2494 C CA . MET A 1 303 ? 26.922 14.406 11.617 1 90.19 303 MET A CA 1
ATOM 2495 C C . MET A 1 303 ? 25.562 15.047 11.781 1 90.19 303 MET A C 1
ATOM 2497 O O . MET A 1 303 ? 25.406 15.984 12.57 1 90.19 303 MET A O 1
ATOM 2501 N N . ILE A 1 304 ? 24.609 14.609 11.102 1 89.81 304 ILE A N 1
ATOM 2502 C CA . ILE A 1 304 ? 23.25 15.148 11.156 1 89.81 304 ILE A CA 1
ATOM 2503 C C . ILE A 1 304 ? 22.641 14.867 12.523 1 89.81 304 ILE A C 1
ATOM 2505 O O . ILE A 1 304 ? 22.062 15.766 13.148 1 89.81 304 ILE A O 1
ATOM 2509 N N . LEU A 1 305 ? 22.797 13.664 12.992 1 89.56 305 LEU A N 1
ATOM 2510 C CA . LEU A 1 305 ? 22.25 13.312 14.297 1 89.56 305 LEU A CA 1
ATOM 2511 C C . LEU A 1 305 ? 22.953 14.102 15.406 1 89.56 305 LEU A C 1
ATOM 2513 O O . LEU A 1 305 ? 22.297 14.539 16.359 1 89.56 305 LEU A O 1
ATOM 2517 N N . GLY A 1 306 ? 24.234 14.242 15.242 1 89.5 306 GLY A N 1
ATOM 2518 C CA . GLY A 1 306 ? 24.984 15.039 16.203 1 89.5 306 GLY A CA 1
ATOM 2519 C C . GLY A 1 306 ? 24.516 16.484 16.266 1 89.5 306 GLY A C 1
ATOM 2520 O O . GLY A 1 306 ? 24.359 17.047 17.344 1 89.5 306 GLY A O 1
ATOM 2521 N N . THR A 1 307 ? 24.266 17.031 15.133 1 90 307 THR A N 1
ATOM 2522 C CA . THR A 1 307 ? 23.766 18.391 15.078 1 90 307 THR A CA 1
ATOM 2523 C C . THR A 1 307 ? 22.375 18.484 15.695 1 90 307 THR A C 1
ATOM 2525 O O . THR A 1 307 ? 22.062 19.453 16.391 1 90 307 THR A O 1
ATOM 2528 N N . GLY A 1 308 ? 21.547 17.516 15.398 1 89.94 308 GLY A N 1
ATOM 2529 C CA . GLY A 1 308 ? 20.219 17.469 16.016 1 89.94 308 GLY A CA 1
ATOM 2530 C C . GLY A 1 308 ? 20.281 17.422 17.531 1 89.94 308 GLY A C 1
ATOM 2531 O O . GLY A 1 308 ? 19.516 18.109 18.203 1 89.94 308 GLY A O 1
ATOM 2532 N N . ILE A 1 309 ? 21.219 16.656 18.031 1 90.06 309 ILE A N 1
ATOM 2533 C CA . ILE A 1 309 ? 21.375 16.516 19.484 1 90.06 309 ILE A CA 1
ATOM 2534 C C . ILE A 1 309 ? 21.844 17.844 20.062 1 90.06 309 ILE A C 1
ATOM 2536 O O . ILE A 1 309 ? 21.359 18.281 21.125 1 90.06 309 ILE A O 1
ATOM 2540 N N . GLN A 1 310 ? 22.688 18.5 19.422 1 90.88 310 GLN A N 1
ATOM 2541 C CA . GLN A 1 310 ? 23.172 19.797 19.859 1 90.88 310 GLN A CA 1
ATOM 2542 C C . GLN A 1 310 ? 22.047 20.812 19.938 1 90.88 310 GLN A C 1
ATOM 2544 O O . GLN A 1 310 ? 21.953 21.578 20.891 1 90.88 310 GLN A O 1
ATOM 2549 N N . ILE A 1 311 ? 21.25 20.797 18.938 1 88.38 311 ILE A N 1
ATOM 2550 C CA . ILE A 1 311 ? 20.141 21.75 18.875 1 88.38 311 ILE A CA 1
ATOM 2551 C C . ILE A 1 311 ? 19.109 21.406 19.953 1 88.38 311 ILE A C 1
ATOM 2553 O O . ILE A 1 311 ? 18.531 22.312 20.562 1 88.38 311 ILE A O 1
ATOM 2557 N N . TYR A 1 312 ? 18.922 20.141 20.156 1 88.12 312 TYR A N 1
ATOM 2558 C CA . TYR A 1 312 ? 18.031 19.703 21.219 1 88.12 312 TYR A CA 1
ATOM 2559 C C . TYR A 1 312 ? 18.484 20.219 22.578 1 88.12 312 TYR A C 1
ATOM 2561 O O . TYR A 1 312 ? 17.688 20.703 23.375 1 88.12 312 TYR A O 1
ATOM 2569 N N . PHE A 1 313 ? 19.75 20.188 22.859 1 87.81 313 PHE A N 1
ATOM 2570 C CA . PHE A 1 313 ? 20.297 20.609 24.141 1 87.81 313 PHE A CA 1
ATOM 2571 C C . PHE A 1 313 ? 20.328 22.141 24.234 1 87.81 313 PHE A C 1
ATOM 2573 O O . PHE A 1 313 ? 20.391 22.703 25.328 1 87.81 313 PHE A O 1
ATOM 2580 N N . LYS A 1 314 ? 20.172 22.812 23.125 1 85.88 314 LYS A N 1
ATOM 2581 C CA . LYS A 1 314 ? 20.125 24.266 23.109 1 85.88 314 LYS A CA 1
ATOM 2582 C C . LYS A 1 314 ? 18.703 24.766 23.375 1 85.88 314 LYS A C 1
ATOM 2584 O O . LYS A 1 314 ? 18.469 25.969 23.484 1 85.88 314 LYS A O 1
ATOM 2589 N N . GLY A 1 315 ? 17.641 23.828 23.406 1 80.44 315 GLY A N 1
ATOM 2590 C CA . GLY A 1 315 ? 16.344 24.25 23.906 1 80.44 315 GLY A CA 1
ATOM 2591 C C . GLY A 1 315 ? 15.203 23.891 22.969 1 80.44 315 GLY A C 1
ATOM 2592 O O . GLY A 1 315 ? 14.031 24.062 23.328 1 80.44 315 GLY A O 1
ATOM 2593 N N . GLU A 1 316 ? 15.539 23.516 21.828 1 79.19 316 GLU A N 1
ATOM 2594 C CA . GLU A 1 316 ? 14.461 23.188 20.906 1 79.19 316 GLU A CA 1
ATOM 2595 C C . GLU A 1 316 ? 13.969 21.75 21.141 1 79.19 316 GLU A C 1
ATOM 2597 O O . GLU A 1 316 ? 14.453 20.812 20.516 1 79.19 316 GLU A O 1
ATOM 2602 N N . LYS A 1 317 ? 12.961 21.562 21.859 1 77.56 317 LYS A N 1
ATOM 2603 C CA . LYS A 1 317 ? 12.492 20.234 22.281 1 77.56 317 LYS A CA 1
ATOM 2604 C C . LYS A 1 317 ? 11.695 19.547 21.188 1 77.56 317 LYS A C 1
ATOM 2606 O O . LYS A 1 317 ? 11.539 18.328 21.188 1 77.56 317 LYS A O 1
ATOM 2611 N N . ARG A 1 318 ? 11.305 20.266 20.266 1 73.31 318 ARG A N 1
ATOM 2612 C CA . ARG A 1 318 ? 10.5 19.703 19.188 1 73.31 318 ARG A CA 1
ATOM 2613 C C . ARG A 1 318 ? 11.336 18.781 18.297 1 73.31 318 ARG A C 1
ATOM 2615 O O . ARG A 1 318 ? 10.789 17.922 17.609 1 73.31 318 ARG A O 1
ATOM 2622 N N . ILE A 1 319 ? 12.625 18.906 18.391 1 82.06 319 ILE A N 1
ATOM 2623 C CA . ILE A 1 319 ? 13.523 18.156 17.531 1 82.06 319 ILE A CA 1
ATOM 2624 C C . ILE A 1 319 ? 13.656 16.719 18.047 1 82.06 319 ILE A C 1
ATOM 2626 O O . ILE A 1 319 ? 14.172 15.844 17.344 1 82.06 319 ILE A O 1
ATOM 2630 N N . LEU A 1 320 ? 13.086 16.516 19.219 1 81.31 320 LEU A N 1
ATOM 2631 C CA . LEU A 1 320 ? 13.195 15.195 19.812 1 81.31 320 LEU A CA 1
ATOM 2632 C C . LEU A 1 320 ? 12.562 14.141 18.906 1 81.31 320 LEU A C 1
ATOM 2634 O O . LEU A 1 320 ? 13.125 13.055 18.734 1 81.31 320 LEU A O 1
ATOM 2638 N N . PHE A 1 321 ? 11.453 14.422 18.359 1 77.81 321 PHE A N 1
ATOM 2639 C CA . PHE A 1 321 ? 10.781 13.461 17.484 1 77.81 321 PHE A CA 1
ATOM 2640 C C . PHE A 1 321 ? 11.594 13.195 16.234 1 77.81 321 PHE A C 1
ATOM 2642 O O . PHE A 1 321 ? 11.633 12.07 15.734 1 77.81 321 PHE A O 1
ATOM 2649 N N . PHE A 1 322 ? 12.227 14.195 15.789 1 82.25 322 PHE A N 1
ATOM 2650 C CA . PHE A 1 322 ? 13.125 14.039 14.656 1 82.25 322 PHE A CA 1
ATOM 2651 C C . PHE A 1 322 ? 14.281 13.102 15 1 82.25 322 PHE A C 1
ATOM 2653 O O . PHE A 1 322 ? 14.617 12.211 14.219 1 82.25 322 PHE A O 1
ATOM 2660 N N . LEU A 1 323 ? 14.805 13.297 16.188 1 86.06 323 LEU A N 1
ATOM 2661 C CA . LEU A 1 323 ? 15.953 12.508 16.625 1 86.06 323 LEU A CA 1
ATOM 2662 C C . LEU A 1 323 ? 15.562 11.055 16.844 1 86.06 323 LEU A C 1
ATOM 2664 O O . LEU A 1 323 ? 16.328 10.141 16.5 1 86.06 323 LEU A O 1
ATOM 2668 N N . ILE A 1 324 ? 14.438 10.867 17.25 1 82.88 324 ILE A N 1
ATOM 2669 C CA . ILE A 1 324 ? 14 9.5 17.5 1 82.88 324 ILE A CA 1
ATOM 2670 C C . ILE A 1 324 ? 13.695 8.805 16.172 1 82.88 324 ILE A C 1
ATOM 2672 O O . ILE A 1 324 ? 14.117 7.664 15.953 1 82.88 324 ILE A O 1
ATOM 2676 N N . SER A 1 325 ? 13.023 9.469 15.312 1 82.38 325 SER A N 1
ATOM 2677 C CA . SER A 1 325 ? 12.625 8.867 14.039 1 82.38 325 SER A CA 1
ATOM 2678 C C . SER A 1 325 ? 13.836 8.625 13.141 1 82.38 325 SER A C 1
ATOM 2680 O O . SER A 1 325 ? 14.141 7.484 12.797 1 82.38 325 SER A O 1
ATOM 2682 N N . TRP A 1 326 ? 14.602 9.609 12.867 1 85.81 326 TRP A N 1
ATOM 2683 C CA . TRP A 1 326 ? 15.758 9.492 11.992 1 85.81 326 TRP A CA 1
ATOM 2684 C C . TRP A 1 326 ? 16.875 8.695 12.664 1 85.81 326 TRP A C 1
ATOM 2686 O O . TRP A 1 326 ? 17.641 7.996 12 1 85.81 326 TRP A O 1
ATOM 2696 N N . GLY A 1 327 ? 16.891 8.797 13.984 1 84.38 327 GLY A N 1
ATOM 2697 C CA . GLY A 1 327 ? 17.875 8 14.711 1 84.38 327 GLY A CA 1
ATOM 2698 C C . GLY A 1 327 ? 17.625 6.508 14.586 1 84.38 327 GLY A C 1
ATOM 2699 O O . GLY A 1 327 ? 18.547 5.75 14.281 1 84.38 327 GLY A O 1
ATOM 2700 N N . SER A 1 328 ? 16.453 6.152 14.758 1 84 328 SER A N 1
ATOM 2701 C CA . SER A 1 328 ? 16.125 4.734 14.648 1 84 328 SER A CA 1
ATOM 2702 C C . SER A 1 328 ? 16.297 4.238 13.219 1 84 328 SER A C 1
ATOM 2704 O O . SER A 1 328 ? 16.812 3.143 12.992 1 84 328 SER A O 1
ATOM 2706 N N . TYR A 1 329 ? 15.898 5.02 12.289 1 86.94 329 TYR A N 1
ATOM 2707 C CA . TYR A 1 329 ? 16.016 4.637 10.891 1 86.94 329 TYR A CA 1
ATOM 2708 C C . TYR A 1 329 ? 17.484 4.477 10.484 1 86.94 329 TYR A C 1
ATOM 2710 O O . TYR A 1 329 ? 17.844 3.518 9.805 1 86.94 329 TYR A O 1
ATOM 2718 N N . PHE A 1 330 ? 18.297 5.324 10.984 1 84.75 330 PHE A N 1
ATOM 2719 C CA . PHE A 1 330 ? 19.703 5.309 10.578 1 84.75 330 PHE A CA 1
ATOM 2720 C C . PHE A 1 330 ? 20.453 4.18 11.281 1 84.75 330 PHE A C 1
ATOM 2722 O O . PHE A 1 330 ? 21.328 3.549 10.688 1 84.75 330 PHE A O 1
ATOM 2729 N N . ILE A 1 331 ? 20.047 3.881 12.438 1 81.5 331 ILE A N 1
ATOM 2730 C CA . ILE A 1 331 ? 20.672 2.771 13.141 1 81.5 331 ILE A CA 1
ATOM 2731 C C . ILE A 1 331 ? 20.359 1.459 12.43 1 81.5 331 ILE A C 1
ATOM 2733 O O . ILE A 1 331 ? 21.25 0.636 12.211 1 81.5 331 ILE A O 1
ATOM 2737 N N . ILE A 1 332 ? 19.234 1.362 12 1 84.06 332 ILE A N 1
ATOM 2738 C CA . ILE A 1 332 ? 18.828 0.146 11.305 1 84.06 332 ILE A CA 1
ATOM 2739 C C . ILE A 1 332 ? 19.453 0.108 9.914 1 84.06 332 ILE A C 1
ATOM 2741 O O . ILE A 1 332 ? 19.844 -0.958 9.43 1 84.06 332 ILE A O 1
ATOM 2745 N N . SER A 1 333 ? 19.594 1.255 9.367 1 83.81 333 SER A N 1
ATOM 2746 C CA . SER A 1 333 ? 20.172 1.337 8.039 1 83.81 333 SER A CA 1
ATOM 2747 C C . SER A 1 333 ? 21.656 0.983 8.062 1 83.81 333 SER A C 1
ATOM 2749 O O . SER A 1 333 ? 22.219 0.54 7.051 1 83.81 333 SER A O 1
ATOM 2751 N N . TYR A 1 334 ? 22.281 1.131 9.195 1 84.44 334 TYR A N 1
ATOM 2752 C CA . TYR A 1 334 ? 23.688 0.75 9.312 1 84.44 334 TYR A CA 1
ATOM 2753 C C . TYR A 1 334 ? 23.859 -0.754 9.141 1 84.44 334 TYR A C 1
ATOM 2755 O O . TYR A 1 334 ? 24.859 -1.211 8.594 1 84.44 334 TYR A O 1
ATOM 2763 N N . ASN A 1 335 ? 22.875 -1.467 9.523 1 82.06 335 ASN A N 1
ATOM 2764 C CA . ASN A 1 335 ? 22.938 -2.91 9.312 1 82.06 335 ASN A CA 1
ATOM 2765 C C . ASN A 1 335 ? 22.969 -3.264 7.832 1 82.06 335 ASN A C 1
ATOM 2767 O O . ASN A 1 335 ? 23.719 -4.148 7.414 1 82.06 335 ASN A O 1
ATOM 2771 N N . THR A 1 336 ? 22.234 -2.574 7.152 1 80.12 336 THR A N 1
ATOM 2772 C CA . THR A 1 336 ? 22.219 -2.799 5.711 1 80.12 336 THR A CA 1
ATOM 2773 C C . THR A 1 336 ? 23.547 -2.377 5.082 1 80.12 336 THR A C 1
ATOM 2775 O O . THR A 1 336 ? 24.047 -3.053 4.184 1 80.12 336 THR A O 1
ATOM 2778 N N . ILE A 1 337 ? 24.094 -1.301 5.613 1 80.12 337 ILE A N 1
ATOM 2779 C CA . ILE A 1 337 ? 25.375 -0.81 5.102 1 80.12 337 ILE A CA 1
ATOM 2780 C C . ILE A 1 337 ? 26.484 -1.819 5.406 1 80.12 337 ILE A C 1
ATOM 2782 O O . ILE A 1 337 ? 27.328 -2.104 4.555 1 80.12 337 ILE A O 1
ATOM 2786 N N . PHE A 1 338 ? 26.359 -2.406 6.535 1 82 338 PHE A N 1
ATOM 2787 C CA . PHE A 1 338 ? 27.359 -3.383 6.922 1 82 338 PHE A CA 1
ATOM 2788 C C . PHE A 1 338 ? 27.234 -4.652 6.09 1 82 338 PHE A C 1
ATOM 2790 O O . PHE A 1 338 ? 28.234 -5.312 5.793 1 82 338 PHE A O 1
ATOM 2797 N N . TYR A 1 339 ? 26.125 -4.984 5.66 1 79.56 339 TYR A N 1
ATOM 2798 C CA . TYR A 1 339 ? 25.938 -6.102 4.738 1 79.56 339 TYR A CA 1
ATOM 2799 C C . TYR A 1 339 ? 26.547 -5.793 3.377 1 79.56 339 TYR A C 1
ATOM 2801 O O . TYR A 1 339 ? 27.25 -6.629 2.799 1 79.56 339 TYR A O 1
ATOM 2809 N N . PHE A 1 340 ? 26.312 -4.586 2.988 1 77.19 340 PHE A N 1
ATOM 2810 C CA . PHE A 1 340 ? 26.812 -4.191 1.676 1 77.19 340 PHE A CA 1
ATOM 2811 C C . PHE A 1 340 ? 28.328 -4.133 1.67 1 77.19 340 PHE A C 1
ATOM 2813 O O . PHE A 1 340 ? 28.969 -4.285 0.621 1 77.19 340 PHE A O 1
ATOM 2820 N N . LEU A 1 341 ? 28.875 -3.941 2.852 1 76.38 341 LEU A N 1
ATOM 2821 C CA . LEU A 1 341 ? 30.328 -3.898 2.955 1 76.38 341 LEU A CA 1
ATOM 2822 C C . LEU A 1 341 ? 30.891 -5.301 3.145 1 76.38 341 LEU A C 1
ATOM 2824 O O . LEU A 1 341 ? 32.125 -5.48 3.154 1 76.38 341 LEU A O 1
ATOM 2828 N N . GLY A 1 342 ? 30.047 -6.348 3.25 1 75.69 342 GLY A N 1
ATOM 2829 C CA . GLY A 1 342 ? 30.484 -7.73 3.373 1 75.69 342 GLY A CA 1
ATOM 2830 C C . GLY A 1 342 ? 30.859 -8.117 4.793 1 75.69 342 GLY A C 1
ATOM 2831 O O . GLY A 1 342 ? 31.516 -9.125 5.016 1 75.69 342 GLY A O 1
ATOM 2832 N N . ILE A 1 343 ? 30.406 -7.301 5.742 1 79.81 343 ILE A N 1
ATOM 2833 C CA . ILE A 1 343 ? 30.766 -7.555 7.137 1 79.81 343 ILE A CA 1
ATOM 2834 C C . ILE A 1 343 ? 29.734 -8.484 7.77 1 79.81 343 ILE A C 1
ATOM 2836 O O . ILE A 1 343 ? 30.094 -9.43 8.484 1 79.81 343 ILE A O 1
ATOM 2840 N N . LEU A 1 344 ? 28.516 -8.336 7.422 1 80.75 344 LEU A N 1
ATOM 2841 C CA . LEU A 1 344 ? 27.438 -9.156 7.984 1 80.75 344 LEU A CA 1
ATOM 2842 C C . LEU A 1 344 ? 26.938 -10.18 6.973 1 80.75 344 LEU A C 1
ATOM 2844 O O . LEU A 1 344 ? 26.906 -9.906 5.77 1 80.75 344 LEU A O 1
ATOM 2848 N N . PRO A 1 345 ? 26.562 -11.328 7.477 1 81.19 345 PRO A N 1
ATOM 2849 C CA . PRO A 1 345 ? 26 -12.344 6.582 1 81.19 345 PRO A CA 1
ATOM 2850 C C . PRO A 1 345 ? 24.609 -11.977 6.074 1 81.19 345 PRO A C 1
ATOM 2852 O O . PRO A 1 345 ? 23.953 -11.078 6.625 1 81.19 345 PRO A O 1
ATOM 2855 N N . TYR A 1 346 ? 24.266 -12.734 5.086 1 82.25 346 TYR A N 1
ATOM 2856 C CA . TYR A 1 346 ? 22.953 -12.516 4.488 1 82.25 346 TYR A CA 1
ATOM 2857 C C . TYR A 1 346 ? 21.844 -12.914 5.453 1 82.25 346 TYR A C 1
ATOM 2859 O O . TYR A 1 346 ? 21.891 -13.984 6.07 1 82.25 346 TYR A O 1
ATOM 2867 N N . SER A 1 347 ? 20.984 -11.992 5.688 1 81.12 347 SER A N 1
ATOM 2868 C CA . SER A 1 347 ? 19.734 -12.242 6.387 1 81.12 347 SER A CA 1
ATOM 2869 C C . SER A 1 347 ? 18.594 -11.398 5.812 1 81.12 347 SER A C 1
ATOM 2871 O O . SER A 1 347 ? 18.766 -10.195 5.582 1 81.12 347 SER A O 1
ATOM 2873 N N . THR A 1 348 ? 17.516 -12.117 5.559 1 78.31 348 THR A N 1
ATOM 2874 C CA . THR A 1 348 ? 16.391 -11.422 4.93 1 78.31 348 THR A CA 1
ATOM 2875 C C . THR A 1 348 ? 15.898 -10.281 5.809 1 78.31 348 THR A C 1
ATOM 2877 O O . THR A 1 348 ? 15.727 -9.156 5.332 1 78.31 348 THR A O 1
ATOM 2880 N N . PRO A 1 349 ? 15.758 -10.5 7.059 1 75.5 349 PRO A N 1
ATOM 2881 C CA . PRO A 1 349 ? 15.297 -9.383 7.887 1 75.5 349 PRO A CA 1
ATOM 2882 C C . PRO A 1 349 ? 16.297 -8.234 7.941 1 75.5 349 PRO A C 1
ATOM 2884 O O . PRO A 1 349 ? 15.898 -7.062 7.98 1 75.5 349 PRO A O 1
ATOM 2887 N N . LEU A 1 350 ? 17.547 -8.602 7.918 1 75.75 350 LEU A N 1
ATOM 2888 C CA . LEU A 1 350 ? 18.578 -7.566 7.977 1 75.75 350 LEU A CA 1
ATOM 2889 C C . LEU A 1 350 ? 18.578 -6.738 6.695 1 75.75 350 LEU A C 1
ATOM 2891 O O . LEU A 1 350 ? 18.703 -5.512 6.742 1 75.75 350 LEU A O 1
ATOM 2895 N N . LEU A 1 351 ? 18.391 -7.418 5.66 1 79.12 351 LEU A N 1
ATOM 2896 C CA . LEU A 1 351 ? 18.453 -6.758 4.363 1 79.12 351 LEU A CA 1
ATOM 2897 C C . LEU A 1 351 ? 17.25 -5.844 4.156 1 79.12 351 LEU A C 1
ATOM 2899 O O . LEU A 1 351 ? 17.391 -4.738 3.631 1 79.12 351 LEU A O 1
ATOM 2903 N N . TYR A 1 352 ? 16.094 -6.195 4.691 1 82 352 TYR A N 1
ATOM 2904 C CA . TYR A 1 352 ? 14.875 -5.457 4.371 1 82 352 TYR A CA 1
ATOM 2905 C C . TYR A 1 352 ? 14.414 -4.621 5.559 1 82 352 TYR A C 1
ATOM 2907 O O . TYR A 1 352 ? 13.406 -3.914 5.477 1 82 352 TYR A O 1
ATOM 2915 N N . SER A 1 353 ? 15.117 -4.617 6.594 1 82.69 353 SER A N 1
ATOM 2916 C CA . SER A 1 353 ? 14.703 -3.904 7.797 1 82.69 353 SER A CA 1
ATOM 2917 C C . SER A 1 353 ? 14.57 -2.408 7.535 1 82.69 353 SER A C 1
ATOM 2919 O O . SER A 1 353 ? 13.617 -1.774 7.992 1 82.69 353 SER A O 1
ATOM 2921 N N . ALA A 1 354 ? 15.516 -1.885 6.801 1 85.44 354 ALA A N 1
ATOM 2922 C CA . ALA A 1 354 ? 15.461 -0.455 6.508 1 85.44 354 ALA A CA 1
ATOM 2923 C C . ALA A 1 354 ? 14.211 -0.104 5.703 1 85.44 354 ALA A C 1
ATOM 2925 O O . ALA A 1 354 ? 13.602 0.945 5.922 1 85.44 354 ALA A O 1
ATOM 2926 N N . VAL A 1 355 ? 13.844 -0.951 4.848 1 87.25 355 VAL A N 1
ATOM 2927 C CA . VAL A 1 355 ? 12.68 -0.722 3.998 1 87.25 355 VAL A CA 1
ATOM 2928 C C . VAL A 1 355 ? 11.406 -0.754 4.844 1 87.25 355 VAL A C 1
ATOM 2930 O O . VAL A 1 355 ? 10.484 0.033 4.617 1 87.25 355 VAL A O 1
ATOM 2933 N N . PHE A 1 356 ? 11.398 -1.506 5.867 1 83.81 356 PHE A N 1
ATOM 2934 C CA . PHE A 1 356 ? 10.219 -1.679 6.707 1 83.81 356 PHE A CA 1
ATOM 2935 C C . PHE A 1 356 ? 10.055 -0.5 7.66 1 83.81 356 PHE A C 1
ATOM 2937 O O . PHE A 1 356 ? 8.938 -0.107 7.98 1 83.81 356 PHE A O 1
ATOM 2944 N N . ILE A 1 357 ? 11.109 0.036 8.047 1 85.19 357 ILE A N 1
ATOM 2945 C CA . ILE A 1 357 ? 11.047 1.098 9.047 1 85.19 357 ILE A CA 1
ATOM 2946 C C . ILE A 1 357 ? 10.883 2.449 8.352 1 85.19 357 ILE A C 1
ATOM 2948 O O . ILE A 1 357 ? 10.445 3.422 8.977 1 85.19 357 ILE A O 1
ATOM 2952 N N . PHE A 1 358 ? 11.188 2.523 7.102 1 89.81 358 PHE A N 1
ATOM 2953 C CA . PHE A 1 358 ? 11.227 3.766 6.344 1 89.81 358 PHE A CA 1
ATOM 2954 C C . PHE A 1 358 ? 9.867 4.461 6.379 1 89.81 358 PHE A C 1
ATOM 2956 O O . PHE A 1 358 ? 9.789 5.66 6.637 1 89.81 358 PHE A O 1
ATOM 2963 N N . PRO A 1 359 ? 8.773 3.727 6.18 1 87.19 359 PRO A N 1
ATOM 2964 C CA . PRO A 1 359 ? 7.473 4.402 6.223 1 87.19 359 PRO A CA 1
ATOM 2965 C C . PRO A 1 359 ? 7.164 5.004 7.59 1 87.19 359 PRO A C 1
ATOM 2967 O O . PRO A 1 359 ? 6.539 6.062 7.672 1 87.19 359 PRO A O 1
ATOM 2970 N N . ILE A 1 360 ? 7.539 4.422 8.602 1 83.56 360 ILE A N 1
ATOM 2971 C CA . ILE A 1 360 ? 7.316 4.926 9.953 1 83.56 360 ILE A CA 1
ATOM 2972 C C . ILE A 1 360 ? 8.117 6.207 10.164 1 83.56 360 ILE A C 1
ATOM 2974 O O . ILE A 1 360 ? 7.602 7.184 10.711 1 83.56 360 ILE A O 1
ATOM 2978 N N . ASP A 1 361 ? 9.273 6.113 9.719 1 87.31 361 ASP A N 1
ATOM 2979 C CA . ASP A 1 361 ? 10.133 7.289 9.805 1 87.31 361 ASP A CA 1
ATOM 2980 C C . ASP A 1 361 ? 9.547 8.453 9.016 1 87.31 361 ASP A C 1
ATOM 2982 O O . ASP A 1 361 ? 9.539 9.594 9.492 1 87.31 361 ASP A O 1
ATOM 2986 N N . LEU A 1 362 ? 9.086 8.188 7.859 1 88.06 362 LEU A N 1
ATOM 2987 C CA . LEU A 1 362 ? 8.508 9.219 7.004 1 88.06 362 LEU A CA 1
ATOM 2988 C C . LEU A 1 362 ? 7.293 9.859 7.672 1 88.06 362 LEU A C 1
ATOM 2990 O O . LEU A 1 362 ? 7.102 11.078 7.582 1 88.06 362 LEU A O 1
ATOM 2994 N N . PHE A 1 363 ? 6.586 9.047 8.32 1 84.56 363 PHE A N 1
ATOM 2995 C CA . PHE A 1 363 ? 5.391 9.531 9 1 84.56 363 PHE A CA 1
ATOM 2996 C C . PHE A 1 363 ? 5.758 10.516 10.109 1 84.56 363 PHE A C 1
ATOM 2998 O O . PHE A 1 363 ? 5.172 11.594 10.203 1 84.56 363 PHE A O 1
ATOM 3005 N N . PHE A 1 364 ? 6.652 10.172 10.867 1 81.81 364 PHE A N 1
ATOM 3006 C CA . PHE A 1 364 ? 7.039 11.016 11.992 1 81.81 364 PHE A CA 1
ATOM 3007 C C . PHE A 1 364 ? 7.719 12.289 11.508 1 81.81 364 PHE A C 1
ATOM 3009 O O . PHE A 1 364 ? 7.543 13.352 12.102 1 81.81 364 PHE A O 1
ATOM 3016 N N . LEU A 1 365 ? 8.469 12.109 10.508 1 85.88 365 LEU A N 1
ATOM 3017 C CA . LEU A 1 365 ? 9.109 13.297 9.945 1 85.88 365 LEU A CA 1
ATOM 3018 C C . LEU A 1 365 ? 8.07 14.273 9.414 1 85.88 365 LEU A C 1
ATOM 3020 O O . LEU A 1 365 ? 8.18 15.484 9.625 1 85.88 365 LEU A O 1
ATOM 3024 N N . LEU A 1 366 ? 7.145 13.75 8.703 1 84.56 366 LEU A N 1
ATOM 3025 C CA . LEU A 1 366 ? 6.09 14.602 8.164 1 84.56 366 LEU A CA 1
ATOM 3026 C C . LEU A 1 366 ? 5.281 15.242 9.281 1 84.56 366 LEU A C 1
ATOM 3028 O O . LEU A 1 366 ? 4.926 16.422 9.211 1 84.56 366 LEU A O 1
ATOM 3032 N N . PHE A 1 367 ? 5.035 14.492 10.273 1 78.75 367 PHE A N 1
ATOM 3033 C CA . PHE A 1 367 ? 4.309 15 11.43 1 78.75 367 PHE A CA 1
ATOM 3034 C C . PHE A 1 367 ? 5.07 16.141 12.094 1 78.75 367 PHE A C 1
ATOM 3036 O O . PHE A 1 367 ? 4.477 17.141 12.492 1 78.75 367 PHE A O 1
ATOM 3043 N N . ASN A 1 368 ? 6.316 15.922 12.258 1 80.62 368 ASN A N 1
ATOM 3044 C CA . ASN A 1 368 ? 7.156 16.953 12.836 1 80.62 368 ASN A CA 1
ATOM 3045 C C . ASN A 1 368 ? 7.145 18.234 11.992 1 80.62 368 ASN A C 1
ATOM 3047 O O . ASN A 1 368 ? 7.164 19.344 12.523 1 80.62 368 ASN A O 1
ATOM 3051 N N . LEU A 1 369 ? 7.141 18.016 10.758 1 83.12 369 LEU A N 1
ATOM 3052 C CA . LEU A 1 369 ? 7.074 19.156 9.836 1 83.12 369 LEU A CA 1
ATOM 3053 C C . LEU A 1 369 ? 5.762 19.906 10 1 83.12 369 LEU A C 1
ATOM 3055 O O . LEU A 1 369 ? 5.75 21.141 9.984 1 83.12 369 LEU A O 1
ATOM 3059 N N . LEU A 1 370 ? 4.711 19.25 10.188 1 77.19 370 LEU A N 1
ATOM 3060 C CA . LEU A 1 370 ? 3.395 19.859 10.336 1 77.19 370 LEU A CA 1
ATOM 3061 C C . LEU A 1 370 ? 3.295 20.609 11.656 1 77.19 370 LEU A C 1
ATOM 3063 O O . LEU A 1 370 ? 2.686 21.688 11.719 1 77.19 370 LEU A O 1
ATOM 3067 N N . GLN A 1 371 ? 3.918 20.094 12.648 1 73.69 371 GLN A N 1
ATOM 3068 C CA . GLN A 1 371 ? 3.889 20.734 13.961 1 73.69 371 GLN A CA 1
ATOM 3069 C C . GLN A 1 371 ? 4.734 22 13.961 1 73.69 371 GLN A C 1
ATOM 3071 O O . GLN A 1 371 ? 4.422 22.969 14.68 1 73.69 371 GLN A O 1
ATOM 3076 N N . LYS A 1 372 ? 5.848 21.875 13.328 1 73.31 372 LYS A N 1
ATOM 3077 C CA . LYS A 1 372 ? 6.719 23.047 13.211 1 73.31 372 LYS A CA 1
ATOM 3078 C C . LYS A 1 372 ? 5.941 24.266 12.719 1 73.31 372 LYS A C 1
ATOM 3080 O O . LYS A 1 372 ? 6.121 25.375 13.227 1 73.31 372 LYS A O 1
ATOM 3085 N N . TYR A 1 373 ? 5.027 24.109 11.938 1 63.28 373 TYR A N 1
ATOM 3086 C CA . TYR A 1 373 ? 4.316 25.25 11.352 1 63.28 373 TYR A CA 1
ATOM 3087 C C . TYR A 1 373 ? 3.02 25.531 12.102 1 63.28 373 TYR A C 1
ATOM 3089 O O . TYR A 1 373 ? 2.484 26.641 12.047 1 63.28 373 TYR A O 1
ATOM 3097 N N . GLU A 1 374 ? 2.52 24.594 12.844 1 58.97 374 GLU A N 1
ATOM 3098 C CA . GLU A 1 374 ? 1.363 24.859 13.695 1 58.97 374 GLU A CA 1
ATOM 3099 C C . GLU A 1 374 ? 1.731 25.781 14.852 1 58.97 374 GLU A C 1
ATOM 3101 O O . GLU A 1 374 ? 0.972 26.703 15.195 1 58.97 374 GLU A O 1
ATOM 3106 N N . LYS A 1 375 ? 2.803 25.531 15.578 1 53.69 375 LYS A N 1
ATOM 3107 C CA . LYS A 1 375 ? 3.246 26.344 16.703 1 53.69 375 LYS A CA 1
ATOM 3108 C C . LYS A 1 375 ? 3.676 27.734 16.25 1 53.69 375 LYS A C 1
ATOM 3110 O O . LYS A 1 375 ? 3.408 28.734 16.922 1 53.69 375 LYS A O 1
ATOM 3115 N N . LEU A 1 376 ? 4.355 27.75 15.195 1 44.91 376 LEU A N 1
ATOM 3116 C CA . LEU A 1 376 ? 4.793 29.047 14.703 1 44.91 376 LEU A CA 1
ATOM 3117 C C . LEU A 1 376 ? 3.602 29.984 14.508 1 44.91 376 LEU A C 1
ATOM 3119 O O . LEU A 1 376 ? 3.684 31.172 14.82 1 44.91 376 LEU A O 1
ATOM 3123 N N . GLU A 1 377 ? 2.6 29.375 14.242 1 47.28 377 GLU A N 1
ATOM 3124 C CA . GLU A 1 377 ? 1.384 30.172 14.094 1 47.28 377 GLU A CA 1
ATOM 3125 C C . GLU A 1 377 ? 0.781 30.516 15.461 1 47.28 377 GLU A C 1
ATOM 3127 O O . GLU A 1 377 ? 0.276 31.609 15.664 1 47.28 377 GLU A O 1
ATOM 3132 N N . GLY A 1 378 ? 0.895 29.547 16.406 1 47.06 378 GLY A N 1
ATOM 3133 C CA . GLY A 1 378 ? 0.483 29.812 17.781 1 47.06 378 GLY A CA 1
ATOM 3134 C C . GLY A 1 378 ? 1.341 30.875 18.453 1 47.06 378 GLY A C 1
ATOM 3135 O O . GLY A 1 378 ? 0.82 31.781 19.094 1 47.06 378 GLY A O 1
ATOM 3136 N N . GLU A 1 379 ? 2.623 30.672 18.406 1 49.41 379 GLU A N 1
ATOM 3137 C CA . GLU A 1 379 ? 3.543 31.641 19 1 49.41 379 GLU A CA 1
ATOM 3138 C C . GLU A 1 379 ? 3.354 33.031 18.391 1 49.41 379 GLU A C 1
ATOM 3140 O O . GLU A 1 379 ? 3.393 34.031 19.109 1 49.41 379 GLU A O 1
ATOM 3145 N N . ARG A 1 380 ? 3.146 33.062 17.203 1 44.34 380 ARG A N 1
ATOM 3146 C CA . ARG A 1 380 ? 2.844 34.344 16.578 1 44.34 380 ARG A CA 1
ATOM 3147 C C . ARG A 1 380 ? 1.577 34.969 17.156 1 44.34 380 ARG A C 1
ATOM 3149 O O . ARG A 1 380 ? 1.523 36.156 17.406 1 44.34 380 ARG A O 1
ATOM 3156 N N . ASN A 1 381 ? 0.805 34.094 17.641 1 45.31 381 ASN A N 1
ATOM 3157 C CA . ASN A 1 381 ? -0.428 34.531 18.297 1 45.31 381 ASN A CA 1
ATOM 3158 C C . ASN A 1 381 ? -0.178 34.969 19.734 1 45.31 381 ASN A C 1
ATOM 3160 O O . ASN A 1 381 ? -0.765 35.938 20.203 1 45.31 381 ASN A O 1
ATOM 3164 N N . GLU A 1 382 ? 0.556 34.219 20.375 1 49.38 382 GLU A N 1
ATOM 3165 C CA . GLU A 1 382 ? 0.897 34.594 21.75 1 49.38 382 GLU A CA 1
ATOM 3166 C C . GLU A 1 382 ? 1.683 35.875 21.781 1 49.38 382 GLU A C 1
ATOM 3168 O O . GLU A 1 382 ? 1.443 36.75 22.641 1 49.38 382 GLU A O 1
ATOM 3173 N N . ILE A 1 383 ? 2.578 36.031 20.984 1 46.53 383 ILE A N 1
ATOM 3174 C CA . ILE A 1 383 ? 3.33 37.281 20.906 1 46.53 383 ILE A CA 1
ATOM 3175 C C . ILE A 1 383 ? 2.383 38.438 20.562 1 46.53 383 ILE A C 1
ATOM 3177 O O . ILE A 1 383 ? 2.459 39.5 21.156 1 46.53 383 ILE A O 1
ATOM 3181 N N . LEU A 1 384 ? 1.503 38.031 19.828 1 44.62 384 LEU A N 1
ATOM 3182 C CA . LEU A 1 384 ? 0.497 39.031 19.5 1 44.62 384 LEU A CA 1
ATOM 3183 C C . LEU A 1 384 ? -0.417 39.312 20.688 1 44.62 384 LEU A C 1
ATOM 3185 O O . LEU A 1 384 ? -0.753 40.469 20.969 1 44.62 384 LEU A O 1
ATOM 3189 N N . HIS A 1 385 ? -0.649 38.312 21.375 1 49.16 385 HIS A N 1
ATOM 3190 C CA . HIS A 1 385 ? -1.423 38.469 22.609 1 49.16 385 HIS A CA 1
ATOM 3191 C C . HIS A 1 385 ? -0.638 39.219 23.656 1 49.16 385 HIS A C 1
ATOM 3193 O O . HIS A 1 385 ? -1.198 40.062 24.375 1 49.16 385 HIS A O 1
ATOM 3199 N N . ARG A 1 386 ? 0.527 38.875 23.859 1 46.84 386 ARG A N 1
ATOM 3200 C CA . ARG A 1 386 ? 1.378 39.594 24.812 1 46.84 386 ARG A CA 1
ATOM 3201 C C . ARG A 1 386 ? 1.563 41.031 24.391 1 46.84 386 ARG A C 1
ATOM 3203 O O . ARG A 1 386 ? 1.571 41.938 25.234 1 46.84 386 ARG A O 1
ATOM 3210 N N . ILE A 1 387 ? 1.623 41.188 23.25 1 45.12 387 ILE A N 1
ATOM 3211 C CA . ILE A 1 387 ? 1.714 42.562 22.75 1 45.12 387 ILE A CA 1
ATOM 3212 C C . ILE A 1 387 ? 0.399 43.312 23 1 45.12 387 ILE A C 1
ATOM 3214 O O . ILE A 1 387 ? 0.399 44.469 23.422 1 45.12 387 ILE A O 1
ATOM 3218 N N . ILE A 1 388 ? -0.577 42.5 23.031 1 46.75 388 ILE A N 1
ATOM 3219 C CA . ILE A 1 388 ? -1.91 43.031 23.297 1 46.75 388 ILE A CA 1
ATOM 3220 C C . ILE A 1 388 ? -2.074 43.312 24.781 1 46.75 388 ILE A C 1
ATOM 3222 O O . ILE A 1 388 ? -2.584 44.344 25.188 1 46.75 388 ILE A O 1
ATOM 3226 N N . THR A 1 389 ? -1.715 42.344 25.516 1 45.84 389 THR A N 1
ATOM 3227 C CA . THR A 1 389 ? -1.813 42.531 26.953 1 45.84 389 THR A CA 1
ATOM 3228 C C . THR A 1 389 ? -0.896 43.625 27.438 1 45.84 389 THR A C 1
ATOM 3230 O O . THR A 1 389 ? -1.272 44.438 28.312 1 45.84 389 THR A O 1
ATOM 3233 N N . LEU A 1 390 ? 0.225 43.656 26.953 1 45.41 390 LEU A N 1
ATOM 3234 C CA . LEU A 1 390 ? 1.143 44.75 27.281 1 45.41 390 LEU A CA 1
ATOM 3235 C C . LEU A 1 390 ? 0.604 46.094 26.781 1 45.41 390 LEU A C 1
ATOM 3237 O O . LEU A 1 390 ? 0.743 47.125 27.453 1 45.41 390 LEU A O 1
ATOM 3241 N N . SER A 1 391 ? -0.081 45.969 25.734 1 41.66 391 SER A N 1
ATOM 3242 C CA . SER A 1 391 ? -0.686 47.188 25.219 1 41.66 391 SER A CA 1
ATOM 3243 C C . SER A 1 391 ? -1.911 47.594 26.031 1 41.66 391 SER A C 1
ATOM 3245 O O . SER A 1 391 ? -2.158 48.781 26.25 1 41.66 391 SER A O 1
ATOM 3247 N N . THR A 1 392 ? -2.611 46.625 26.516 1 43.59 392 THR A N 1
ATOM 3248 C CA . THR A 1 392 ? -3.76 46.875 27.375 1 43.59 392 THR A CA 1
ATOM 3249 C C . THR A 1 392 ? -3.309 47.312 28.766 1 43.59 392 THR A C 1
ATOM 3251 O O . THR A 1 392 ? -3.902 48.188 29.375 1 43.59 392 THR A O 1
ATOM 3254 N N . ASP A 1 393 ? -2.416 46.625 29.391 1 42.88 393 ASP A N 1
ATOM 3255 C CA . ASP A 1 393 ? -1.854 47 30.672 1 42.88 393 ASP A CA 1
ATOM 3256 C C . ASP A 1 393 ? -1.121 48.344 30.578 1 42.88 393 ASP A C 1
ATOM 3258 O O . ASP A 1 393 ? -1.12 49.125 31.516 1 42.88 393 ASP A O 1
ATOM 3262 N N . ALA A 1 394 ? -0.55 48.562 29.422 1 38.97 394 ALA A N 1
ATOM 3263 C CA . ALA A 1 394 ? 0.078 49.844 29.203 1 38.97 394 ALA A CA 1
ATOM 3264 C C . ALA A 1 394 ? -0.969 50.969 29.125 1 38.97 394 ALA A C 1
ATOM 3266 O O . ALA A 1 394 ? -0.698 52.094 29.5 1 38.97 394 ALA A O 1
ATOM 3267 N N . SER A 1 395 ? -2.199 50.656 28.719 1 37.66 395 SER A N 1
ATOM 3268 C CA . SER A 1 395 ? -3.232 51.688 28.703 1 37.66 395 SER A CA 1
ATOM 3269 C C . SER A 1 395 ? -3.727 51.969 30.125 1 37.66 395 SER A C 1
ATOM 3271 O O . SER A 1 395 ? -4.203 53.094 30.391 1 37.66 395 SER A O 1
ATOM 3273 N N . LYS A 1 396 ? -3.881 51.094 31.062 1 40.09 396 LYS A N 1
ATOM 3274 C CA . LYS A 1 396 ? -4.262 51.406 32.438 1 40.09 396 LYS A CA 1
ATOM 3275 C C . LYS A 1 396 ? -3.104 52.062 33.188 1 40.09 396 LYS A C 1
ATOM 3277 O O . LYS A 1 396 ? -3.312 52.969 34 1 40.09 396 LYS A O 1
ATOM 3282 N N . SER A 1 397 ? -2.02 51.469 33.344 1 34.28 397 SER A N 1
ATOM 3283 C CA . SER A 1 397 ? -0.969 52.094 34.125 1 34.28 397 SER A CA 1
ATOM 3284 C C . SER A 1 397 ? -0.239 53.156 33.344 1 34.28 397 SER A C 1
ATOM 3286 O O . SER A 1 397 ? 0.993 53.188 33.281 1 34.28 397 SER A O 1
ATOM 3288 N N . THR A 1 398 ? -0.733 53.812 32.438 1 34.56 398 THR A N 1
ATOM 3289 C CA . THR A 1 398 ? -0.06 54.938 31.844 1 34.56 398 THR A CA 1
ATOM 3290 C C . THR A 1 398 ? 0.498 55.875 32.938 1 34.56 398 THR A C 1
ATOM 3292 O O . THR A 1 398 ? 1.07 56.906 32.625 1 34.56 398 THR A O 1
ATOM 3295 N N . ARG A 1 399 ? -0.151 55.938 34.156 1 35.16 399 ARG A N 1
ATOM 3296 C CA . ARG A 1 399 ? 0.501 56.906 35 1 35.16 399 ARG A CA 1
ATOM 3297 C C . ARG A 1 399 ? 1.971 56.562 35.219 1 35.16 399 ARG A C 1
ATOM 3299 O O . ARG A 1 399 ? 2.844 57.438 35.094 1 35.16 399 ARG A O 1
ATOM 3306 N N . TYR A 1 400 ? 2.344 55.656 36.25 1 31.78 400 TYR A N 1
ATOM 3307 C CA . TYR A 1 400 ? 3.695 55.594 36.812 1 31.78 400 TYR A CA 1
ATOM 3308 C C . TYR A 1 400 ? 4.555 54.625 36 1 31.78 400 TYR A C 1
ATOM 3310 O O . TYR A 1 400 ? 5.547 54.094 36.5 1 31.78 400 TYR A O 1
ATOM 3318 N N . ALA A 1 401 ? 4.059 53.906 34.969 1 37.81 401 ALA A N 1
ATOM 3319 C CA . ALA A 1 401 ? 5.043 52.969 34.438 1 37.81 401 ALA A CA 1
ATOM 3320 C C . ALA A 1 401 ? 6.285 53.719 33.938 1 37.81 401 ALA A C 1
ATOM 3322 O O . ALA A 1 401 ? 6.195 54.594 33.062 1 37.81 401 ALA A O 1
ATOM 3323 N N . LYS A 1 402 ? 7.207 53.719 34.656 1 40.56 402 LYS A N 1
ATOM 3324 C CA . LYS A 1 402 ? 8.586 54.156 34.406 1 40.56 402 LYS A CA 1
ATOM 3325 C C . LYS A 1 402 ? 9.047 53.75 33.031 1 40.56 402 LYS A C 1
ATOM 3327 O O . LYS A 1 402 ? 8.898 52.594 32.625 1 40.56 402 LYS A O 1
ATOM 3332 N N . SER A 1 403 ? 9.07 54.531 32.062 1 46.72 403 SER A N 1
ATOM 3333 C CA . SER A 1 403 ? 9.656 54.375 30.75 1 46.72 403 SER A CA 1
ATOM 3334 C C . SER A 1 403 ? 10.75 53.312 30.75 1 46.72 403 SER A C 1
ATOM 3336 O O . SER A 1 403 ? 11.617 53.312 31.625 1 46.72 403 SER A O 1
ATOM 3338 N N . LYS A 1 404 ? 10.43 52.125 30.359 1 52.5 404 LYS A N 1
ATOM 3339 C CA . LYS A 1 404 ? 11.5 51.125 30.234 1 52.5 404 LYS A CA 1
ATOM 3340 C C . LYS A 1 404 ? 12.727 51.719 29.547 1 52.5 404 LYS A C 1
ATOM 3342 O O . LYS A 1 404 ? 13.742 51.062 29.391 1 52.5 404 LYS A O 1
ATOM 3347 N N . LEU A 1 405 ? 12.422 52.938 29.047 1 53.31 405 LEU A N 1
ATOM 3348 C CA . LEU A 1 405 ? 13.5 53.688 28.422 1 53.31 405 LEU A CA 1
ATOM 3349 C C . LEU A 1 405 ? 14.258 54.5 29.438 1 53.31 405 LEU A C 1
ATOM 3351 O O . LEU A 1 405 ? 15.172 55.281 29.094 1 53.31 405 LEU A O 1
ATOM 3355 N N . ASN A 1 406 ? 13.758 54.406 30.766 1 57.31 406 ASN A N 1
ATOM 3356 C CA . ASN A 1 406 ? 14.391 55.25 31.797 1 57.31 406 ASN A CA 1
ATOM 3357 C C . ASN A 1 406 ? 15.883 54.938 31.906 1 57.31 406 ASN A C 1
ATOM 3359 O O . ASN A 1 406 ? 16.672 55.844 32.188 1 57.31 406 ASN A O 1
ATOM 3363 N N . SER A 1 407 ? 16.281 53.656 31.609 1 63.94 407 SER A N 1
ATOM 3364 C CA . SER A 1 407 ? 17.703 53.344 31.75 1 63.94 407 SER A CA 1
ATOM 3365 C C . SER A 1 407 ? 18.406 53.375 30.391 1 63.94 407 SER A C 1
ATOM 3367 O O . SER A 1 407 ? 19.609 53.156 30.312 1 63.94 407 SER A O 1
ATOM 3369 N N . VAL A 1 408 ? 17.562 53.656 29.344 1 70.19 408 VAL A N 1
ATOM 3370 C CA . VAL A 1 408 ? 18.188 53.625 28.016 1 70.19 408 VAL A CA 1
ATOM 3371 C C . VAL A 1 408 ? 18.234 55.031 27.438 1 70.19 408 VAL A C 1
ATOM 3373 O O . VAL A 1 408 ? 17.281 55.812 27.547 1 70.19 408 VAL A O 1
ATOM 3376 N N . ASN A 1 409 ? 19.297 55.469 27.203 1 75.25 409 ASN A N 1
ATOM 3377 C CA . ASN A 1 409 ? 19.453 56.719 26.469 1 75.25 409 ASN A CA 1
ATOM 3378 C C . ASN A 1 409 ? 18.75 56.656 25.109 1 75.25 409 ASN A C 1
ATOM 3380 O O . ASN A 1 409 ? 19.312 56.125 24.156 1 75.25 409 ASN A O 1
ATOM 3384 N N . THR A 1 410 ? 17.578 57.062 25.078 1 78.69 410 THR A N 1
ATOM 3385 C CA . THR A 1 410 ? 16.688 56.938 23.922 1 78.69 410 THR A CA 1
ATOM 3386 C C . THR A 1 410 ? 17.297 57.625 22.688 1 78.69 410 THR A C 1
ATOM 3388 O O . THR A 1 410 ? 17.203 57.094 21.578 1 78.69 410 THR A O 1
ATOM 3391 N N . GLU A 1 411 ? 17.906 58.688 22.891 1 78.94 411 GLU A N 1
ATOM 3392 C CA . GLU A 1 411 ? 18.469 59.406 21.766 1 78.94 411 GLU A CA 1
ATOM 3393 C C . GLU A 1 411 ? 19.656 58.688 21.172 1 78.94 411 GLU A C 1
ATOM 3395 O O . GLU A 1 411 ? 19.797 58.594 19.938 1 78.94 411 GLU A O 1
ATOM 3400 N N . LYS A 1 412 ? 20.359 58.094 22 1 81.69 412 LYS A N 1
ATOM 3401 C CA . LYS A 1 412 ? 21.516 57.344 21.531 1 81.69 412 LYS A CA 1
ATOM 3402 C C . LYS A 1 412 ? 21.094 56.062 20.812 1 81.69 412 LYS A C 1
ATOM 3404 O O . LYS A 1 412 ? 21.672 55.719 19.781 1 81.69 412 LYS A O 1
ATOM 3409 N N . SER A 1 413 ? 20.156 55.5 21.312 1 84.56 413 SER A N 1
ATOM 3410 C CA . SER A 1 413 ? 19.703 54.25 20.719 1 84.56 413 SER A CA 1
ATOM 3411 C C . SER A 1 413 ? 19.047 54.469 19.375 1 84.56 413 SER A C 1
ATOM 3413 O O . SER A 1 413 ? 19.219 53.688 18.438 1 84.56 413 SER A O 1
ATOM 3415 N N . LEU A 1 414 ? 18.375 55.562 19.312 1 83.69 414 LEU A N 1
ATOM 3416 C CA . LEU A 1 414 ? 17.75 55.906 18.031 1 83.69 414 LEU A CA 1
ATOM 3417 C C . LEU A 1 414 ? 18.812 56.25 17 1 83.69 414 LEU A C 1
ATOM 3419 O O . LEU A 1 414 ? 18.688 55.906 15.828 1 83.69 414 LEU A O 1
ATOM 3423 N N . ALA A 1 415 ? 19.734 56.938 17.453 1 81.19 415 ALA A N 1
ATOM 3424 C CA . ALA A 1 415 ? 20.844 57.281 16.562 1 81.19 415 ALA A CA 1
ATOM 3425 C C . ALA A 1 415 ? 21.562 56.031 16.094 1 81.19 415 ALA A C 1
ATOM 3427 O O . ALA A 1 415 ? 21.953 55.938 14.922 1 81.19 415 ALA A O 1
ATOM 3428 N N . LYS A 1 416 ? 21.688 55.094 16.906 1 85.19 416 LYS A N 1
ATOM 3429 C CA . LYS A 1 416 ? 22.312 53.812 16.562 1 85.19 416 LYS A CA 1
ATOM 3430 C C . LYS A 1 416 ? 21.484 53.062 15.547 1 85.19 416 LYS A C 1
ATOM 3432 O O . LYS A 1 416 ? 22.031 52.469 14.609 1 85.19 416 LYS A O 1
ATOM 3437 N N . LEU A 1 417 ? 20.297 53.094 15.773 1 88 417 LEU A N 1
ATOM 3438 C CA . LEU A 1 417 ? 19.391 52.406 14.852 1 88 417 LEU A CA 1
ATOM 3439 C C . LEU A 1 417 ? 19.438 53.031 13.469 1 88 417 LEU A C 1
ATOM 3441 O O . LEU A 1 417 ? 19.547 52.344 12.461 1 88 417 LEU A O 1
ATOM 3445 N N . GLU A 1 418 ? 19.391 54.312 13.453 1 82.88 418 GLU A N 1
ATOM 3446 C CA . GLU A 1 418 ? 19.422 55.031 12.188 1 82.88 418 GLU A CA 1
ATOM 3447 C C . GLU A 1 418 ? 20.766 54.812 11.477 1 82.88 418 GLU A C 1
ATOM 3449 O O . GLU A 1 418 ? 20.797 54.656 10.258 1 82.88 418 GLU A O 1
ATOM 3454 N N . SER A 1 419 ? 21.75 54.875 12.25 1 84.62 419 SER A N 1
ATOM 3455 C CA . SER A 1 419 ? 23.078 54.656 11.672 1 84.62 419 SER A CA 1
ATOM 3456 C C . SER A 1 419 ? 23.219 53.219 11.133 1 84.62 419 SER A C 1
ATOM 3458 O O . SER A 1 419 ? 23.75 53.031 10.039 1 84.62 419 SER A O 1
ATOM 3460 N N . TRP A 1 420 ? 22.672 52.312 11.875 1 86.75 420 TRP A N 1
ATOM 3461 C CA . TRP A 1 420 ? 22.719 50.906 11.461 1 86.75 420 TRP A CA 1
ATOM 3462 C C . TRP A 1 420 ? 21.906 50.688 10.188 1 86.75 420 TRP A C 1
ATOM 3464 O O . TRP A 1 420 ? 22.359 50 9.266 1 86.75 420 TRP A O 1
ATOM 3474 N N . MET A 1 421 ? 20.875 51.312 10.07 1 86.69 421 MET A N 1
ATOM 3475 C CA . MET A 1 421 ? 20.016 51.219 8.891 1 86.69 421 MET A CA 1
ATOM 3476 C C . MET A 1 421 ? 20.688 51.812 7.672 1 86.69 421 MET A C 1
ATOM 3478 O O . MET A 1 421 ? 20.625 51.281 6.57 1 86.69 421 MET A O 1
ATOM 3482 N N . ARG A 1 422 ? 21.297 52.906 7.859 1 81.69 422 ARG A N 1
ATOM 3483 C CA . ARG A 1 422 ? 21.891 53.656 6.754 1 81.69 422 ARG A CA 1
ATOM 3484 C C . ARG A 1 422 ? 23.203 53.062 6.309 1 81.69 422 ARG A C 1
ATOM 3486 O O . ARG A 1 422 ? 23.5 53 5.113 1 81.69 422 ARG A O 1
ATOM 3493 N N . GLU A 1 423 ? 23.891 52.562 7.25 1 81.62 423 GLU A N 1
ATOM 3494 C CA . GLU A 1 423 ? 25.234 52.062 6.938 1 81.62 423 GLU A CA 1
ATOM 3495 C C . GLU A 1 423 ? 25.188 50.625 6.387 1 81.62 423 GLU A C 1
ATOM 3497 O O . GLU A 1 423 ? 25.875 50.312 5.418 1 81.62 423 GLU A O 1
ATOM 3502 N N . THR A 1 424 ? 24.328 49.812 7.016 1 81.69 424 THR A N 1
ATOM 3503 C CA . THR A 1 424 ? 24.344 48.406 6.645 1 81.69 424 THR A CA 1
ATOM 3504 C C . THR A 1 424 ? 23.156 48.062 5.742 1 81.69 424 THR A C 1
ATOM 3506 O O . THR A 1 424 ? 23.109 47 5.168 1 81.69 424 THR A O 1
ATOM 3509 N N . LYS A 1 425 ? 22.172 48.844 5.562 1 85.75 425 LYS A N 1
ATOM 3510 C CA . LYS A 1 425 ? 20.969 48.75 4.734 1 85.75 425 LYS A CA 1
ATOM 3511 C C . LYS A 1 425 ? 20.266 47.406 4.945 1 85.75 425 LYS A C 1
ATOM 3513 O O . LYS A 1 425 ? 19.969 46.688 3.98 1 85.75 425 LYS A O 1
ATOM 3518 N N . PRO A 1 426 ? 20.078 47.094 6.188 1 86.12 426 PRO A N 1
ATOM 3519 C CA . PRO A 1 426 ? 19.422 45.812 6.457 1 86.12 426 PRO A CA 1
ATOM 3520 C C . PRO A 1 426 ? 18 45.75 5.93 1 86.12 426 PRO A C 1
ATOM 3522 O O . PRO A 1 426 ? 17.438 44.656 5.789 1 86.12 426 PRO A O 1
ATOM 3525 N N . TYR A 1 427 ? 17.469 46.938 5.598 1 88.25 427 TYR A N 1
ATOM 3526 C CA . TYR A 1 427 ? 16.078 47 5.141 1 88.25 427 TYR A CA 1
ATOM 3527 C C . TYR A 1 427 ? 15.922 46.344 3.779 1 88.25 427 TYR A C 1
ATOM 3529 O O . TYR A 1 427 ? 14.797 46.062 3.355 1 88.25 427 TYR A O 1
ATOM 3537 N N . LEU A 1 428 ? 16.938 46.031 3.154 1 86.44 428 LEU A N 1
ATOM 3538 C CA . LEU A 1 428 ? 16.875 45.375 1.841 1 86.44 428 LEU A CA 1
ATOM 3539 C C . LEU A 1 428 ? 16.641 43.875 1.971 1 86.44 428 LEU A C 1
ATOM 3541 O O . LEU A 1 428 ? 16.266 43.219 1.002 1 86.44 428 LEU A O 1
ATOM 3545 N N . ASP A 1 429 ? 16.797 43.406 3.117 1 82.06 429 ASP A N 1
ATOM 3546 C CA . ASP A 1 429 ? 16.547 41.969 3.406 1 82.06 429 ASP A CA 1
ATOM 3547 C C . ASP A 1 429 ? 15.086 41.75 3.773 1 82.06 429 ASP A C 1
ATOM 3549 O O . ASP A 1 429 ? 14.562 42.344 4.707 1 82.06 429 ASP A O 1
ATOM 3553 N N . GLU A 1 430 ? 14.523 40.969 3.027 1 80.5 430 GLU A N 1
ATOM 3554 C CA . GLU A 1 430 ? 13.102 40.688 3.219 1 80.5 430 GLU A CA 1
ATOM 3555 C C . GLU A 1 430 ? 12.852 40.094 4.605 1 80.5 430 GLU A C 1
ATOM 3557 O O . GLU A 1 430 ? 11.773 40.281 5.172 1 80.5 430 GLU A O 1
ATOM 3562 N N . LYS A 1 431 ? 13.781 39.531 5.277 1 78.31 431 LYS A N 1
ATOM 3563 C CA . LYS A 1 431 ? 13.617 38.812 6.523 1 78.31 431 LYS A CA 1
ATOM 3564 C C . LYS A 1 431 ? 13.891 39.688 7.734 1 78.31 431 LYS A C 1
ATOM 3566 O O . LYS A 1 431 ? 13.836 39.219 8.875 1 78.31 431 LYS A O 1
ATOM 3571 N N . LEU A 1 432 ? 14.227 41.031 7.52 1 82.38 432 LEU A N 1
ATOM 3572 C CA . LEU A 1 432 ? 14.492 41.906 8.633 1 82.38 432 LEU A CA 1
ATOM 3573 C C . LEU A 1 432 ? 13.258 42.062 9.523 1 82.38 432 LEU A C 1
ATOM 3575 O O . LEU A 1 432 ? 12.164 42.344 9.023 1 82.38 432 LEU A O 1
ATOM 3579 N N . ASP A 1 433 ? 13.484 41.812 10.773 1 81.62 433 ASP A N 1
ATOM 3580 C CA . ASP A 1 433 ? 12.375 41.969 11.703 1 81.62 433 ASP A CA 1
ATOM 3581 C C . ASP A 1 433 ? 12.82 42.719 12.961 1 81.62 433 ASP A C 1
ATOM 3583 O O . ASP A 1 433 ? 13.977 43.156 13.062 1 81.62 433 ASP A O 1
ATOM 3587 N N . LEU A 1 434 ? 11.875 43 13.82 1 83.75 434 LEU A N 1
ATOM 3588 C CA . LEU A 1 434 ? 12.094 43.812 15.016 1 83.75 434 LEU A CA 1
ATOM 3589 C C . LEU A 1 434 ? 13.133 43.156 15.93 1 83.75 434 LEU A C 1
ATOM 3591 O O . LEU A 1 434 ? 13.891 43.875 16.609 1 83.75 434 LEU A O 1
ATOM 3595 N N . GLU A 1 435 ? 13.242 41.906 15.844 1 79.75 435 GLU A N 1
ATOM 3596 C CA . GLU A 1 435 ? 14.195 41.188 16.672 1 79.75 435 GLU A CA 1
ATOM 3597 C C . GLU A 1 435 ? 15.633 41.438 16.219 1 79.75 435 GLU A C 1
ATOM 3599 O O . GLU A 1 435 ? 16.5 41.719 17.047 1 79.75 435 GLU A O 1
ATOM 3604 N N . ILE A 1 436 ? 15.805 41.344 14.93 1 83.25 436 ILE A N 1
ATOM 3605 C CA . ILE A 1 436 ? 17.125 41.594 14.359 1 83.25 436 ILE A CA 1
ATOM 3606 C C . ILE A 1 436 ? 17.531 43.031 14.602 1 83.25 436 ILE A C 1
ATOM 3608 O O . ILE A 1 436 ? 18.688 43.312 14.977 1 83.25 436 ILE A O 1
ATOM 3612 N N . ALA A 1 437 ? 16.594 43.812 14.492 1 87.69 437 ALA A N 1
ATOM 3613 C CA . ALA A 1 437 ? 16.859 45.25 14.68 1 87.69 437 ALA A CA 1
ATOM 3614 C C . ALA A 1 437 ? 17.188 45.562 16.141 1 87.69 437 ALA A C 1
ATOM 3616 O O . ALA A 1 437 ? 18.062 46.344 16.422 1 87.69 437 ALA A O 1
ATOM 3617 N N . SER A 1 438 ? 16.516 44.938 17.016 1 86.38 438 SER A N 1
ATOM 3618 C CA . SER A 1 438 ? 16.719 45.156 18.453 1 86.38 438 SER A CA 1
ATOM 3619 C C . SER A 1 438 ? 18.109 44.688 18.875 1 86.38 438 SER A C 1
ATOM 3621 O O . SER A 1 438 ? 18.781 45.375 19.656 1 86.38 438 SER A O 1
ATOM 3623 N N . LEU A 1 439 ? 18.5 43.625 18.297 1 83 439 LEU A N 1
ATOM 3624 C CA . LEU A 1 439 ? 19.812 43.062 18.594 1 83 439 LEU A CA 1
ATOM 3625 C C . LEU A 1 439 ? 20.922 44 18.078 1 83 439 LEU A C 1
ATOM 3627 O O . LEU A 1 439 ? 21.953 44.156 18.734 1 83 439 LEU A O 1
ATOM 3631 N N . ALA A 1 440 ? 20.672 44.562 17.062 1 83.81 440 ALA A N 1
ATOM 3632 C CA . ALA A 1 440 ? 21.656 45.438 16.438 1 83.81 440 ALA A CA 1
ATOM 3633 C C . ALA A 1 440 ? 21.891 46.688 17.25 1 83.81 440 ALA A C 1
ATOM 3635 O O . ALA A 1 440 ? 22.984 47.25 17.25 1 83.81 440 ALA A O 1
ATOM 3636 N N . ILE A 1 441 ? 20.875 47.125 18.062 1 85.12 441 ILE A N 1
ATOM 3637 C CA . ILE A 1 441 ? 21.016 48.375 18.781 1 85.12 441 ILE A CA 1
ATOM 3638 C C . ILE A 1 441 ? 21.109 48.125 20.281 1 85.12 441 ILE A C 1
ATOM 3640 O O . ILE A 1 441 ? 21.188 49.031 21.078 1 85.12 441 ILE A O 1
ATOM 3644 N N . GLY A 1 442 ? 21.109 46.844 20.625 1 81.38 442 GLY A N 1
ATOM 3645 C CA . GLY A 1 442 ? 21.344 46.469 22.016 1 81.38 442 GLY A CA 1
ATOM 3646 C C . GLY A 1 442 ? 20.141 46.688 22.906 1 81.38 442 GLY A C 1
ATOM 3647 O O . GLY A 1 442 ? 20.297 47.031 24.078 1 81.38 442 GLY A O 1
ATOM 3648 N N . LEU A 1 443 ? 19.031 46.688 22.375 1 85.06 443 LEU A N 1
ATOM 3649 C CA . LEU A 1 443 ? 17.797 46.844 23.125 1 85.06 443 LEU A CA 1
ATOM 3650 C C . LEU A 1 443 ? 16.938 45.562 23.031 1 85.06 443 LEU A C 1
ATOM 3652 O O . LEU A 1 443 ? 17.172 44.719 22.156 1 85.06 443 LEU A O 1
ATOM 3656 N N . THR A 1 444 ? 16.141 45.438 23.891 1 80.62 444 THR A N 1
ATOM 3657 C CA . THR A 1 444 ? 15.172 44.375 23.797 1 80.62 444 THR A CA 1
ATOM 3658 C C . THR A 1 444 ? 14.109 44.688 22.766 1 80.62 444 THR A C 1
ATOM 3660 O O . THR A 1 444 ? 13.938 45.844 22.375 1 80.62 444 THR A O 1
ATOM 3663 N N . VAL A 1 445 ? 13.422 43.781 22.266 1 82.62 445 VAL A N 1
ATOM 3664 C CA . VAL A 1 445 ? 12.375 43.938 21.266 1 82.62 445 VAL A CA 1
ATOM 3665 C C . VAL A 1 445 ? 11.312 44.906 21.766 1 82.62 445 VAL A C 1
ATOM 3667 O O . VAL A 1 445 ? 10.844 45.781 21.016 1 82.62 445 VAL A O 1
ATOM 3670 N N . GLN A 1 446 ? 11.094 44.875 23.047 1 79.44 446 GLN A N 1
ATOM 3671 C CA . GLN A 1 446 ? 10.086 45.719 23.641 1 79.44 446 GLN A CA 1
ATOM 3672 C C . GLN A 1 446 ? 10.578 47.188 23.703 1 79.44 446 GLN A C 1
ATOM 3674 O O . GLN A 1 446 ? 9.82 48.094 23.391 1 79.44 446 GLN A O 1
ATOM 3679 N N . GLN A 1 447 ? 11.773 47.375 24.078 1 80.75 447 GLN A N 1
ATOM 3680 C CA . GLN A 1 447 ? 12.383 48.688 24.172 1 80.75 447 GLN A CA 1
ATOM 3681 C C . GLN A 1 447 ? 12.469 49.344 22.797 1 80.75 447 GLN A C 1
ATOM 3683 O O . GLN A 1 447 ? 12.203 50.531 22.641 1 80.75 447 GLN A O 1
ATOM 3688 N N . THR A 1 448 ? 12.773 48.469 21.859 1 86.31 448 THR A N 1
ATOM 3689 C CA . THR A 1 448 ? 12.898 48.969 20.484 1 86.31 448 THR A CA 1
ATOM 3690 C C . THR A 1 448 ? 11.539 49.406 19.938 1 86.31 448 THR A C 1
ATOM 3692 O O . THR A 1 448 ? 11.406 50.438 19.312 1 86.31 448 THR A O 1
ATOM 3695 N N . SER A 1 449 ? 10.609 48.594 20.172 1 82.88 449 SER A N 1
ATOM 3696 C CA . SER A 1 449 ? 9.25 48.906 19.75 1 82.88 449 SER A CA 1
ATOM 3697 C C . SER A 1 449 ? 8.75 50.188 20.406 1 82.88 449 SER A C 1
ATOM 3699 O O . SER A 1 449 ? 8.172 51.031 19.734 1 82.88 449 SER A O 1
ATOM 3701 N N . GLU A 1 450 ? 9.055 50.25 21.625 1 78.94 450 GLU A N 1
ATOM 3702 C CA . GLU A 1 450 ? 8.648 51.438 22.375 1 78.94 450 GLU A CA 1
ATOM 3703 C C . GLU A 1 450 ? 9.414 52.656 21.891 1 78.94 450 GLU A C 1
ATOM 3705 O O . GLU A 1 450 ? 8.844 53.75 21.797 1 78.94 450 GLU A O 1
ATOM 3710 N N . LEU A 1 451 ? 10.688 52.5 21.688 1 83.06 451 LEU A N 1
ATOM 3711 C CA . LEU A 1 451 ? 11.539 53.562 21.188 1 83.06 451 LEU A CA 1
ATOM 3712 C C . LEU A 1 451 ? 10.984 54.156 19.891 1 83.06 451 LEU A C 1
ATOM 3714 O O . LEU A 1 451 ? 10.883 55.375 19.75 1 83.06 451 LEU A O 1
ATOM 3718 N N . LEU A 1 452 ? 10.523 53.25 19.031 1 84.12 452 LEU A N 1
ATOM 3719 C CA . LEU A 1 452 ? 10.023 53.688 17.734 1 84.12 452 LEU A CA 1
ATOM 3720 C C . LEU A 1 452 ? 8.648 54.312 17.859 1 84.12 452 LEU A C 1
ATOM 3722 O O . LEU A 1 452 ? 8.391 55.375 17.25 1 84.12 452 LEU A O 1
ATOM 3726 N N . ASN A 1 453 ? 7.914 53.781 18.703 1 80.19 453 ASN A N 1
ATOM 3727 C CA . ASN A 1 453 ? 6.555 54.281 18.891 1 80.19 453 ASN A CA 1
ATOM 3728 C C . ASN A 1 453 ? 6.543 55.625 19.656 1 80.19 453 ASN A C 1
ATOM 3730 O O . ASN A 1 453 ? 5.812 56.531 19.297 1 80.19 453 ASN A O 1
ATOM 3734 N N . SER A 1 454 ? 7.359 55.656 20.609 1 75.12 454 SER A N 1
ATOM 3735 C CA . SER A 1 454 ? 7.34 56.812 21.5 1 75.12 454 SER A CA 1
ATOM 3736 C C . SER A 1 454 ? 8.109 57.969 20.906 1 75.12 454 SER A C 1
ATOM 3738 O O . SER A 1 454 ? 7.676 59.125 21 1 75.12 454 SER A O 1
ATOM 3740 N N . LYS A 1 455 ? 9.211 57.719 20.266 1 74.5 455 LYS A N 1
ATOM 3741 C CA . LYS A 1 455 ? 10.07 58.812 19.797 1 74.5 455 LYS A CA 1
ATOM 3742 C C . LYS A 1 455 ? 9.75 59.156 18.344 1 74.5 455 LYS A C 1
ATOM 3744 O O . LYS A 1 455 ? 9.781 60.344 17.969 1 74.5 455 LYS A O 1
ATOM 3749 N N . LEU A 1 456 ? 9.391 58.094 17.578 1 77.25 456 LEU A N 1
ATOM 3750 C CA . LEU A 1 456 ? 9.188 58.375 16.156 1 77.25 456 LEU A CA 1
ATOM 3751 C C . LEU A 1 456 ? 7.707 58.281 15.789 1 77.25 456 LEU A C 1
ATOM 3753 O O . LEU A 1 456 ? 7.293 58.719 14.719 1 77.25 456 LEU A O 1
ATOM 3757 N N . GLY A 1 457 ? 6.922 57.688 16.641 1 73.25 457 GLY A N 1
ATOM 3758 C CA . GLY A 1 457 ? 5.496 57.562 16.391 1 73.25 457 GLY A CA 1
ATOM 3759 C C 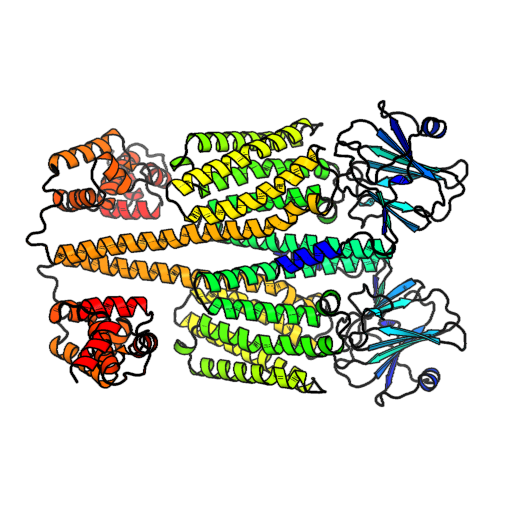. GLY A 1 457 ? 5.172 56.594 15.289 1 73.25 457 GLY A C 1
ATOM 3760 O O . GLY A 1 457 ? 4.125 56.688 14.648 1 73.25 457 GLY A O 1
ATOM 3761 N N . VAL A 1 458 ? 6.051 55.719 14.938 1 76.75 458 VAL A N 1
ATOM 3762 C CA . VAL A 1 458 ? 5.863 54.781 13.836 1 76.75 458 VAL A CA 1
ATOM 3763 C C . VAL A 1 458 ? 6.121 53.375 14.32 1 76.75 458 VAL A C 1
ATOM 3765 O O . VAL A 1 458 ? 6.863 53.156 15.281 1 76.75 458 VAL A O 1
ATOM 3768 N N . SER A 1 459 ? 5.438 52.469 13.781 1 82.25 459 SER A N 1
ATOM 3769 C CA . SER A 1 459 ? 5.727 51.062 14.016 1 82.25 459 SER A CA 1
ATOM 3770 C C . SER A 1 459 ? 7.027 50.625 13.344 1 82.25 459 SER A C 1
ATOM 3772 O O . SER A 1 459 ? 7.527 51.344 12.453 1 82.25 459 SER A O 1
ATOM 3774 N N . PHE A 1 460 ? 7.566 49.469 13.75 1 85.38 460 PHE A N 1
ATOM 3775 C CA . PHE A 1 460 ? 8.789 48.969 13.117 1 85.38 460 PHE A CA 1
ATOM 3776 C C . PHE A 1 460 ? 8.57 48.75 11.625 1 85.38 460 PHE A C 1
ATOM 3778 O O . PHE A 1 460 ? 9.422 49.094 10.805 1 85.38 460 PHE A O 1
ATOM 3785 N N . ARG A 1 461 ? 7.461 48.219 11.281 1 85.19 461 ARG A N 1
ATOM 3786 C CA . ARG A 1 461 ? 7.145 47.969 9.875 1 85.19 461 ARG A CA 1
ATOM 3787 C C . ARG A 1 461 ? 7.074 49.281 9.109 1 85.19 461 ARG A C 1
ATOM 3789 O O . ARG A 1 461 ? 7.582 49.406 7.992 1 85.19 461 ARG A O 1
ATOM 3796 N N . GLY A 1 462 ? 6.375 50.188 9.68 1 83.5 462 GLY A N 1
ATOM 3797 C CA . GLY A 1 462 ? 6.34 51.531 9.078 1 83.5 462 GLY A CA 1
ATOM 3798 C C . GLY A 1 462 ? 7.711 52.156 8.93 1 83.5 462 GLY A C 1
ATOM 3799 O O . GLY A 1 462 ? 8.023 52.75 7.891 1 83.5 462 GLY A O 1
ATOM 3800 N N . TYR A 1 463 ? 8.484 51.969 10 1 86.12 463 TYR A N 1
ATOM 3801 C CA . TYR A 1 463 ? 9.852 52.469 10 1 86.12 463 TYR A CA 1
ATOM 3802 C C . TYR A 1 463 ? 10.672 51.812 8.906 1 86.12 463 TYR A C 1
ATOM 3804 O O . TYR A 1 463 ? 11.375 52.469 8.141 1 86.12 463 TYR A O 1
ATOM 3812 N N . LEU A 1 464 ? 10.5 50.562 8.805 1 88.38 464 LEU A N 1
ATOM 3813 C CA . LEU A 1 464 ? 11.188 49.75 7.805 1 88.38 464 LEU A CA 1
ATOM 3814 C C . LEU A 1 464 ? 10.75 50.125 6.395 1 88.38 464 LEU A C 1
ATOM 3816 O O . LEU A 1 464 ? 11.586 50.344 5.512 1 88.38 464 LEU A O 1
ATOM 3820 N N . ASN A 1 465 ? 9.562 50.25 6.148 1 87.31 465 ASN A N 1
ATOM 3821 C CA . ASN A 1 465 ? 9 50.562 4.836 1 87.31 465 ASN A CA 1
ATOM 3822 C C . ASN A 1 465 ? 9.391 51.969 4.375 1 87.31 465 ASN A C 1
ATOM 3824 O O . ASN A 1 465 ? 9.531 52.219 3.178 1 87.31 465 ASN A O 1
ATOM 3828 N N . SER A 1 466 ? 9.547 52.844 5.312 1 86.88 466 SER A N 1
ATOM 3829 C CA . SER A 1 466 ? 9.969 54.188 4.938 1 86.88 466 SER A CA 1
ATOM 3830 C C . SER A 1 466 ? 11.32 54.188 4.238 1 86.88 466 SER A C 1
ATOM 3832 O O . SER A 1 466 ? 11.531 54.906 3.256 1 86.88 466 SER A O 1
ATOM 3834 N N . PHE A 1 467 ? 12.203 53.312 4.66 1 88.25 467 PHE A N 1
ATOM 3835 C CA . PHE A 1 467 ? 13.508 53.156 4.023 1 88.25 467 PHE A CA 1
ATOM 3836 C C . PHE A 1 467 ? 13.375 52.469 2.674 1 88.25 467 PHE A C 1
ATOM 3838 O O . PHE A 1 467 ? 13.977 52.906 1.688 1 88.25 467 PHE A O 1
ATOM 3845 N N . ARG A 1 468 ? 12.539 51.438 2.693 1 90.5 468 ARG A N 1
ATOM 3846 C CA . ARG A 1 468 ? 12.359 50.625 1.481 1 90.5 468 ARG A CA 1
ATOM 3847 C C . ARG A 1 468 ? 11.727 51.469 0.373 1 90.5 468 ARG A C 1
ATOM 3849 O O . ARG A 1 468 ? 12.148 51.406 -0.782 1 90.5 468 ARG A O 1
ATOM 3856 N N . ILE A 1 469 ? 10.812 52.25 0.699 1 88.38 469 ILE A N 1
ATOM 3857 C CA . ILE A 1 469 ? 10.125 53.094 -0.268 1 88.38 469 ILE A CA 1
ATOM 3858 C C . ILE A 1 469 ? 11.078 54.188 -0.777 1 88.38 469 ILE A C 1
ATOM 3860 O O . ILE A 1 469 ? 11.094 54.5 -1.969 1 88.38 469 ILE A O 1
ATOM 3864 N N . THR A 1 470 ? 11.852 54.719 0.086 1 88.25 470 THR A N 1
ATOM 3865 C CA . THR A 1 470 ? 12.836 55.719 -0.316 1 88.25 470 THR A CA 1
ATOM 3866 C C . THR A 1 470 ? 13.82 55.125 -1.322 1 88.25 470 THR A C 1
ATOM 3868 O O . THR A 1 470 ? 14.156 55.781 -2.318 1 88.25 470 THR A O 1
ATOM 3871 N N . GLU A 1 471 ? 14.172 53.938 -1.043 1 88.38 471 GLU A N 1
ATOM 3872 C CA . GLU A 1 471 ? 15.07 53.25 -1.957 1 88.38 471 GLU A CA 1
ATOM 3873 C C . GLU A 1 471 ? 14.375 52.906 -3.275 1 88.38 471 GLU A C 1
ATOM 3875 O O . GLU A 1 471 ? 14.984 53.031 -4.344 1 88.38 471 GLU A O 1
ATOM 3880 N N . ALA A 1 472 ? 13.195 52.562 -3.211 1 90.81 472 ALA A N 1
ATOM 3881 C CA . ALA A 1 472 ? 12.406 52.25 -4.398 1 90.81 472 ALA A CA 1
ATOM 3882 C C . ALA A 1 472 ? 12.242 53.469 -5.297 1 90.81 472 ALA A C 1
ATOM 3884 O O . ALA A 1 472 ? 12.367 53.344 -6.52 1 90.81 472 ALA A O 1
ATOM 3885 N N . LYS A 1 473 ? 12.016 54.562 -4.66 1 88.12 473 LYS A N 1
ATOM 3886 C CA . LYS A 1 473 ? 11.93 55.812 -5.406 1 88.12 473 LYS A CA 1
ATOM 3887 C C . LYS A 1 473 ? 13.227 56.094 -6.164 1 88.12 473 LYS A C 1
ATOM 3889 O O . LYS A 1 473 ? 13.195 56.5 -7.328 1 88.12 473 LYS A O 1
ATOM 3894 N N . ARG A 1 474 ? 14.266 55.812 -5.512 1 86.38 474 ARG A N 1
ATOM 3895 C CA . ARG A 1 474 ? 15.578 56.031 -6.117 1 86.38 474 ARG A CA 1
ATOM 3896 C C . ARG A 1 474 ? 15.797 55.094 -7.293 1 86.38 474 ARG A C 1
ATOM 3898 O O . ARG A 1 474 ? 16.234 55.5 -8.367 1 86.38 474 ARG A O 1
ATOM 3905 N N . PHE A 1 475 ? 15.391 53.844 -7.09 1 88.81 475 PHE A N 1
ATOM 3906 C CA . PHE A 1 475 ? 15.57 52.844 -8.125 1 88.81 475 PHE A CA 1
ATOM 3907 C C . PHE A 1 475 ? 14.68 53.125 -9.328 1 88.81 475 PHE A C 1
ATOM 3909 O O . PHE A 1 475 ? 15.094 52.938 -10.477 1 88.81 475 PHE A O 1
ATOM 3916 N N . LEU A 1 476 ? 13.547 53.594 -9.055 1 89.25 476 LEU A N 1
ATOM 3917 C CA . LEU A 1 476 ? 12.586 53.906 -10.109 1 89.25 476 LEU A CA 1
ATOM 3918 C C . LEU A 1 476 ? 13.062 55.062 -10.961 1 89.25 476 LEU A C 1
ATOM 3920 O O . LEU A 1 476 ? 12.797 55.125 -12.164 1 89.25 476 LEU A O 1
ATOM 3924 N N . LYS A 1 477 ? 13.82 55.906 -10.344 1 85.25 477 LYS A N 1
ATOM 3925 C CA . LYS A 1 477 ? 14.367 57.062 -11.039 1 85.25 477 LYS A CA 1
ATOM 3926 C C . LYS A 1 477 ? 15.656 56.719 -11.773 1 85.25 477 LYS A C 1
ATOM 3928 O O . LYS A 1 477 ? 15.852 57.125 -12.922 1 85.25 477 LYS A O 1
ATOM 3933 N N . ASP A 1 478 ? 16.438 55.969 -11.156 1 84.12 478 ASP A N 1
ATOM 3934 C CA . ASP A 1 478 ? 17.797 55.75 -11.641 1 84.12 478 ASP A CA 1
ATOM 3935 C C . ASP A 1 478 ? 17.844 54.594 -12.648 1 84.12 478 ASP A C 1
ATOM 3937 O O . ASP A 1 478 ? 18.75 54.531 -13.484 1 84.12 478 ASP A O 1
ATOM 3941 N N . LYS A 1 479 ? 16.906 53.656 -12.422 1 83.69 479 LYS A N 1
ATOM 3942 C CA . LYS A 1 479 ? 16.938 52.469 -13.273 1 83.69 479 LYS A CA 1
ATOM 3943 C C . LYS A 1 479 ? 15.633 52.344 -14.062 1 83.69 479 LYS A C 1
ATOM 3945 O O . LYS A 1 479 ? 14.812 51.469 -13.773 1 83.69 479 LYS A O 1
ATOM 3950 N N . PRO A 1 480 ? 15.562 53.094 -15.125 1 81.81 480 PRO A N 1
ATOM 3951 C CA . PRO A 1 480 ? 14.312 53.094 -15.891 1 81.81 480 PRO A CA 1
ATOM 3952 C C . PRO A 1 480 ? 14.07 51.781 -16.625 1 81.81 480 PRO A C 1
ATOM 3954 O O . PRO A 1 480 ? 12.922 51.469 -16.938 1 81.81 480 PRO A O 1
ATOM 3957 N N . GLU A 1 481 ? 14.961 51 -16.766 1 81.25 481 GLU A N 1
ATOM 3958 C CA . GLU A 1 481 ? 14.836 49.781 -17.562 1 81.25 481 GLU A CA 1
ATOM 3959 C C . GLU A 1 481 ? 14.492 48.594 -16.688 1 81.25 481 GLU A C 1
ATOM 3961 O O . GLU A 1 481 ? 14.133 47.531 -17.188 1 81.25 481 GLU A O 1
ATOM 3966 N N . THR A 1 482 ? 14.523 48.656 -15.336 1 85.06 482 THR A N 1
ATOM 3967 C CA . THR A 1 482 ? 14.273 47.562 -14.43 1 85.06 482 THR A CA 1
ATOM 3968 C C . THR A 1 482 ? 12.773 47.375 -14.195 1 85.06 482 THR A C 1
ATOM 3970 O O . THR A 1 482 ? 12.047 48.375 -14.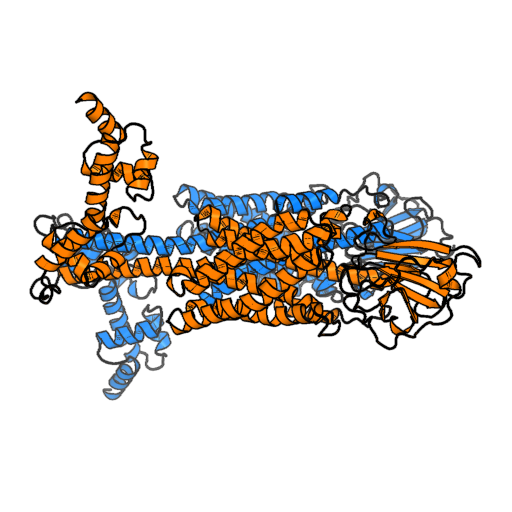039 1 85.06 482 THR A O 1
ATOM 3973 N N . SER A 1 483 ? 12.359 46.219 -14.18 1 88.75 483 SER A N 1
ATOM 3974 C CA . SER A 1 483 ? 10.938 45.969 -13.992 1 88.75 483 SER A CA 1
ATOM 3975 C C . SER A 1 483 ? 10.477 46.344 -12.594 1 88.75 483 SER A C 1
ATOM 3977 O O . SER A 1 483 ? 11.258 46.312 -11.641 1 88.75 483 SER A O 1
ATOM 3979 N N . ILE A 1 484 ? 9.297 46.75 -12.438 1 86.62 484 ILE A N 1
ATOM 3980 C CA . ILE A 1 484 ? 8.703 47.125 -11.164 1 86.62 484 ILE A CA 1
ATOM 3981 C C . ILE A 1 484 ? 8.773 45.969 -10.18 1 86.62 484 ILE A C 1
ATOM 3983 O O . ILE A 1 484 ? 9.031 46.156 -8.992 1 86.62 484 ILE A O 1
ATOM 3987 N N . LEU A 1 485 ? 8.57 44.844 -10.703 1 84.75 485 LEU A N 1
ATOM 3988 C CA . LEU A 1 485 ? 8.633 43.656 -9.883 1 84.75 485 LEU A CA 1
ATOM 3989 C C . LEU A 1 485 ? 10.031 43.438 -9.312 1 84.75 485 LEU A C 1
ATOM 3991 O O . LEU A 1 485 ? 10.18 43.094 -8.133 1 84.75 485 LEU A O 1
ATOM 3995 N N . SER A 1 486 ? 10.953 43.625 -10.109 1 86.69 486 SER A N 1
ATOM 3996 C CA . SER A 1 486 ? 12.336 43.469 -9.664 1 86.69 486 SER A CA 1
ATOM 3997 C C . SER A 1 486 ? 12.68 44.531 -8.609 1 86.69 486 SER A C 1
ATOM 3999 O O . SER A 1 486 ? 13.375 44.219 -7.633 1 86.69 486 SER A O 1
ATOM 4001 N N . ILE A 1 487 ? 12.203 45.688 -8.758 1 89.94 487 ILE A N 1
ATOM 4002 C CA . ILE A 1 487 ? 12.453 46.781 -7.812 1 89.94 487 ILE A CA 1
ATOM 4003 C C . ILE A 1 487 ? 11.797 46.469 -6.469 1 89.94 487 ILE A C 1
ATOM 4005 O O . ILE A 1 487 ? 12.391 46.688 -5.414 1 89.94 487 ILE A O 1
ATOM 4009 N N . ALA A 1 488 ? 10.68 45.875 -6.555 1 89.94 488 ALA A N 1
ATOM 4010 C CA . ALA A 1 488 ? 9.969 45.469 -5.34 1 89.94 488 ALA A CA 1
ATOM 4011 C C . ALA A 1 488 ? 10.812 44.5 -4.512 1 89.94 488 ALA A C 1
ATOM 4013 O O . ALA A 1 488 ? 10.977 44.688 -3.305 1 89.94 488 ALA A O 1
ATOM 4014 N N . TYR A 1 489 ? 11.367 43.625 -5.148 1 88.06 489 TYR A N 1
ATOM 4015 C CA . TYR A 1 489 ? 12.148 42.594 -4.461 1 88.06 489 TYR A CA 1
ATOM 4016 C C . TYR A 1 489 ? 13.523 43.156 -4.062 1 88.06 489 TYR A C 1
ATOM 4018 O O . TYR A 1 489 ? 14.023 42.844 -2.979 1 88.06 489 TYR A O 1
ATOM 4026 N N . ASP A 1 490 ? 14.031 43.938 -4.875 1 86.25 490 ASP A N 1
ATOM 4027 C CA . ASP A 1 490 ? 15.336 44.562 -4.613 1 86.25 490 ASP A CA 1
ATOM 4028 C C . ASP A 1 490 ? 15.289 45.469 -3.391 1 86.25 490 ASP A C 1
ATOM 4030 O O . ASP A 1 490 ? 16.312 45.688 -2.725 1 86.25 490 ASP A O 1
ATOM 4034 N N . THR A 1 491 ? 14.188 45.938 -3.1 1 90.12 491 THR A N 1
ATOM 4035 C CA . THR A 1 491 ? 14.055 46.875 -1.996 1 90.12 491 THR A CA 1
ATOM 4036 C C . THR A 1 491 ? 13.57 46.188 -0.734 1 90.12 491 THR A C 1
ATOM 4038 O O . THR A 1 491 ? 13.32 46.812 0.289 1 90.12 491 THR A O 1
ATOM 4041 N N . GLY A 1 492 ? 13.352 44.875 -0.806 1 88.25 492 GLY A N 1
ATOM 4042 C CA . GLY A 1 492 ? 13.125 44.094 0.399 1 88.25 492 GLY A CA 1
ATOM 4043 C C . GLY A 1 492 ? 11.68 43.656 0.574 1 88.25 492 GLY A C 1
ATOM 4044 O O . GLY A 1 492 ? 11.32 43.062 1.587 1 88.25 492 GLY A O 1
ATOM 4045 N N . PHE A 1 493 ? 10.836 44 -0.374 1 87.38 493 PHE A N 1
ATOM 4046 C CA . PHE A 1 493 ? 9.445 43.594 -0.287 1 87.38 493 PHE A CA 1
ATOM 4047 C C . PHE A 1 493 ? 9.297 42.125 -0.739 1 87.38 493 PHE A C 1
ATOM 4049 O O . PHE A 1 493 ? 9.922 41.719 -1.712 1 87.38 493 PHE A O 1
ATOM 4056 N N . GLY A 1 494 ? 8.531 41.406 0.034 1 80.12 494 GLY A N 1
ATOM 4057 C CA . GLY A 1 494 ? 8.352 40 -0.252 1 80.12 494 GLY A CA 1
ATOM 4058 C C . GLY A 1 494 ? 7.32 39.719 -1.335 1 80.12 494 GLY A C 1
ATOM 4059 O O . GLY A 1 494 ? 7.199 38.594 -1.829 1 80.12 494 GLY A O 1
ATOM 4060 N N . SER A 1 495 ? 6.512 40.781 -1.759 1 81 495 SER A N 1
ATOM 4061 C CA . SER A 1 495 ? 5.5 40.625 -2.799 1 81 495 SER A CA 1
ATOM 4062 C C . SER A 1 495 ? 5.246 41.969 -3.521 1 81 495 SER A C 1
ATOM 4064 O O . SER A 1 495 ? 5.406 43.031 -2.936 1 81 495 SER A O 1
ATOM 4066 N N . LYS A 1 496 ? 4.844 41.812 -4.805 1 82.88 496 LYS A N 1
ATOM 4067 C CA . LYS A 1 496 ? 4.504 42.969 -5.625 1 82.88 496 LYS A CA 1
ATOM 4068 C C . LYS A 1 496 ? 3.303 43.688 -5.055 1 82.88 496 LYS A C 1
ATOM 4070 O O . LYS A 1 496 ? 3.275 44.938 -5.055 1 82.88 496 LYS A O 1
ATOM 4075 N N . THR A 1 497 ? 2.443 42.969 -4.609 1 81.44 497 THR A N 1
ATOM 4076 C CA . THR A 1 497 ? 1.224 43.562 -4.055 1 81.44 497 THR A CA 1
ATOM 4077 C C . THR A 1 497 ? 1.535 44.406 -2.824 1 81.44 497 THR A C 1
ATOM 4079 O O . THR A 1 497 ? 1.061 45.531 -2.705 1 81.44 497 THR A O 1
ATOM 4082 N N . ALA A 1 498 ? 2.363 43.906 -1.956 1 82.19 498 ALA A N 1
ATOM 4083 C CA . ALA A 1 498 ? 2.773 44.625 -0.761 1 82.19 498 ALA A CA 1
ATOM 4084 C C . ALA A 1 498 ? 3.521 45.906 -1.131 1 82.19 498 ALA A C 1
ATOM 4086 O O . ALA A 1 498 ? 3.312 46.969 -0.519 1 82.19 498 ALA A O 1
ATOM 4087 N N . PHE A 1 499 ? 4.27 45.75 -2.115 1 91.56 499 PHE A N 1
ATOM 4088 C CA . PHE A 1 499 ? 5.043 46.875 -2.615 1 91.56 499 PHE A CA 1
ATOM 4089 C C . PHE A 1 499 ? 4.121 47.969 -3.152 1 91.56 499 PHE A C 1
ATOM 4091 O O . PHE A 1 499 ? 4.246 49.156 -2.779 1 91.56 499 PHE A O 1
ATOM 4098 N N . ASN A 1 500 ? 3.217 47.625 -3.957 1 87.56 500 ASN A N 1
ATOM 4099 C CA . ASN A 1 500 ? 2.312 48.562 -4.59 1 87.56 500 ASN A CA 1
ATOM 4100 C C . ASN A 1 500 ? 1.46 49.312 -3.557 1 87.56 500 ASN A C 1
ATOM 4102 O O . ASN A 1 500 ? 1.279 50.531 -3.645 1 87.56 500 ASN A O 1
ATOM 4106 N N . VAL A 1 501 ? 1.076 48.625 -2.643 1 85.75 501 VAL A N 1
ATOM 4107 C CA . VAL A 1 501 ? 0.201 49.188 -1.613 1 85.75 501 VAL A CA 1
ATOM 4108 C C . VAL A 1 501 ? 0.979 50.188 -0.748 1 85.75 501 VAL A C 1
ATOM 4110 O O . VAL A 1 501 ? 0.53 51.312 -0.525 1 85.75 501 VAL A O 1
ATOM 4113 N N . GLU A 1 502 ? 2.096 49.75 -0.318 1 86.06 502 GLU A N 1
ATOM 4114 C CA . GLU A 1 502 ? 2.902 50.594 0.565 1 86.06 502 GLU A CA 1
ATOM 4115 C C . GLU A 1 502 ? 3.451 51.812 -0.176 1 86.06 502 GLU A C 1
ATOM 4117 O O . GLU A 1 502 ? 3.553 52.906 0.396 1 86.06 502 GLU A O 1
ATOM 4122 N N . PHE A 1 503 ? 3.754 51.594 -1.405 1 91.12 503 PHE A N 1
ATOM 4123 C CA . PHE A 1 503 ? 4.266 52.688 -2.219 1 91.12 503 PHE A CA 1
ATOM 4124 C C . PHE A 1 503 ? 3.193 53.75 -2.43 1 91.12 503 PHE A C 1
ATOM 4126 O O . PHE A 1 503 ? 3.457 54.938 -2.27 1 91.12 503 PHE A O 1
ATOM 4133 N N . LYS A 1 504 ? 2.066 53.281 -2.688 1 87.12 504 LYS A N 1
ATOM 4134 C CA . LYS A 1 504 ? 0.953 54.188 -2.895 1 87.12 504 LYS A CA 1
ATOM 4135 C C . LYS A 1 504 ? 0.592 54.938 -1.602 1 87.12 504 LYS A C 1
ATOM 4137 O O . LYS A 1 504 ? 0.298 56.125 -1.618 1 87.12 504 LYS A O 1
ATOM 4142 N N . LYS A 1 505 ? 0.611 54.281 -0.6 1 84.12 505 LYS A N 1
ATOM 4143 C CA . LYS A 1 505 ? 0.323 54.875 0.712 1 84.12 505 LYS A CA 1
ATOM 4144 C C . LYS A 1 505 ? 1.317 55.969 1.062 1 84.12 505 LYS A C 1
ATOM 4146 O O . LYS A 1 505 ? 0.934 57 1.592 1 84.12 505 LYS A O 1
ATOM 4151 N N . ALA A 1 506 ? 2.514 55.719 0.734 1 82.88 506 ALA A N 1
ATOM 4152 C CA . ALA A 1 506 ? 3.596 56.625 1.113 1 82.88 506 ALA A CA 1
ATOM 4153 C C . ALA A 1 506 ? 3.693 57.812 0.141 1 82.88 506 ALA A C 1
ATOM 4155 O O . ALA A 1 506 ? 4.008 58.906 0.543 1 82.88 506 ALA A O 1
ATOM 4156 N N . THR A 1 507 ? 3.412 57.594 -1.164 1 84.44 507 THR A N 1
ATOM 4157 C CA . THR A 1 507 ? 3.705 58.625 -2.164 1 84.44 507 THR A CA 1
ATOM 4158 C C . THR A 1 507 ? 2.418 59.156 -2.773 1 84.44 507 THR A C 1
ATOM 4160 O O . THR A 1 507 ? 2.428 60.219 -3.424 1 84.44 507 THR A O 1
ATOM 4163 N N . GLY A 1 508 ? 1.36 58.406 -2.605 1 80.56 508 GLY A N 1
ATOM 4164 C CA . GLY A 1 508 ? 0.096 58.812 -3.205 1 80.56 508 GLY A CA 1
ATOM 4165 C C . GLY A 1 508 ? -0.053 58.344 -4.645 1 80.56 508 GLY A C 1
ATOM 4166 O O . GLY A 1 508 ? -1.117 58.5 -5.246 1 80.56 508 GLY A O 1
ATOM 4167 N N . GLN A 1 509 ? 1 57.844 -5.219 1 81.69 509 GLN A N 1
ATOM 4168 C CA . GLN A 1 509 ? 1.01 57.375 -6.605 1 81.69 509 GLN A CA 1
ATOM 4169 C C . GLN A 1 509 ? 1.493 55.938 -6.707 1 81.69 509 GLN A C 1
ATOM 4171 O O . GLN A 1 509 ? 2.188 55.438 -5.812 1 81.69 509 GLN A O 1
ATOM 4176 N N . SER A 1 510 ? 1.046 55.188 -7.738 1 87.19 510 SER A N 1
ATOM 4177 C CA . SER A 1 510 ? 1.572 53.844 -7.988 1 87.19 510 SER A CA 1
ATOM 4178 C C . SER A 1 510 ? 3.01 53.906 -8.492 1 87.19 510 SER A C 1
ATOM 4180 O O . SER A 1 510 ? 3.449 54.938 -9.023 1 87.19 510 SER A O 1
ATOM 4182 N N . PRO A 1 511 ? 3.73 52.75 -8.289 1 90.06 511 PRO A N 1
ATOM 4183 C CA . PRO A 1 511 ? 5.117 52.75 -8.766 1 90.06 511 PRO A CA 1
ATOM 4184 C C . PRO A 1 511 ? 5.234 53.062 -10.25 1 90.06 511 PRO A C 1
ATOM 4186 O O . PRO A 1 511 ? 6.152 53.781 -10.656 1 90.06 511 PRO A O 1
ATOM 4189 N N . LEU A 1 512 ? 4.355 52.625 -11.008 1 88.25 512 LEU A N 1
ATOM 4190 C CA . LEU A 1 512 ? 4.363 52.875 -12.445 1 88.25 512 LEU A CA 1
ATOM 4191 C C . LEU A 1 512 ? 4.105 54.344 -12.742 1 88.25 512 LEU A C 1
ATOM 4193 O O . LEU A 1 512 ? 4.777 54.938 -13.578 1 88.25 512 LEU A O 1
ATOM 4197 N N . GLN A 1 513 ? 3.166 54.906 -12.062 1 87.19 513 GLN A N 1
ATOM 4198 C CA . GLN A 1 513 ? 2.836 56.312 -12.211 1 87.19 513 GLN A CA 1
ATOM 4199 C C . GLN A 1 513 ? 4.004 57.219 -11.789 1 87.19 513 GLN A C 1
ATOM 4201 O O . GLN A 1 513 ? 4.289 58.219 -12.438 1 87.19 513 GLN A O 1
ATOM 4206 N N . TYR A 1 514 ? 4.602 56.781 -10.766 1 87.88 514 TYR A N 1
ATOM 4207 C CA . TYR A 1 514 ? 5.754 57.531 -10.258 1 87.88 514 TYR A CA 1
ATOM 4208 C C . TYR A 1 514 ? 6.887 57.562 -11.281 1 87.88 514 TYR A C 1
ATOM 4210 O O . TYR A 1 514 ? 7.504 58.594 -11.508 1 87.88 514 TYR A O 1
ATOM 4218 N N . ARG A 1 515 ? 7.148 56.438 -11.852 1 86.62 515 ARG A N 1
ATOM 4219 C CA . ARG A 1 515 ? 8.18 56.312 -12.875 1 86.62 515 ARG A CA 1
ATOM 4220 C C . ARG A 1 515 ? 7.863 57.188 -14.078 1 86.62 515 ARG A C 1
ATOM 4222 O O . ARG A 1 515 ? 8.742 57.875 -14.609 1 86.62 515 ARG A O 1
ATOM 4229 N N . GLN A 1 516 ? 6.703 57.188 -14.5 1 84 516 GLN A N 1
ATOM 4230 C CA . GLN A 1 516 ? 6.273 58 -15.641 1 84 516 GLN A CA 1
ATOM 4231 C C . GLN A 1 516 ? 6.352 59.5 -15.336 1 84 516 GLN A C 1
ATOM 4233 O O . GLN A 1 516 ? 6.691 60.281 -16.203 1 84 516 GLN A O 1
ATOM 4238 N N . ALA A 1 517 ? 6.078 59.812 -14.188 1 79.81 517 ALA A N 1
ATOM 4239 C CA . ALA A 1 517 ? 6.121 61.188 -13.766 1 79.81 517 ALA A CA 1
ATOM 4240 C C . ALA A 1 517 ? 7.555 61.719 -13.727 1 79.81 517 ALA A C 1
ATOM 4242 O O . ALA A 1 517 ? 7.812 62.875 -14.047 1 79.81 517 ALA A O 1
ATOM 4243 N N . VAL A 1 518 ? 8.391 60.906 -13.352 1 74.25 518 VAL A N 1
ATOM 4244 C CA . VAL A 1 518 ? 9.805 61.281 -13.273 1 74.25 518 VAL A CA 1
ATOM 4245 C C . VAL A 1 518 ? 10.391 61.375 -14.68 1 74.25 518 VAL A C 1
ATOM 4247 O O . VAL A 1 518 ? 11.203 62.281 -14.953 1 74.25 518 VAL A O 1
ATOM 4250 N N . ASP A 1 519 ? 9.969 60.562 -15.516 1 70.62 519 ASP A N 1
ATOM 4251 C CA . ASP A 1 519 ? 10.422 60.625 -16.906 1 70.62 519 ASP A CA 1
ATOM 4252 C C . ASP A 1 519 ? 9.922 61.906 -17.594 1 70.62 519 ASP A C 1
ATOM 4254 O O . ASP A 1 519 ? 10.617 62.438 -18.453 1 70.62 519 ASP A O 1
ATOM 4258 N N . SER A 1 520 ? 8.781 62.344 -17.234 1 64.5 520 SER A N 1
ATOM 4259 C CA . SER A 1 520 ? 8.242 63.531 -17.875 1 64.5 520 SER A CA 1
ATOM 4260 C C . SER A 1 520 ? 8.922 64.812 -17.359 1 64.5 520 SER A C 1
ATOM 4262 O O . SER A 1 520 ? 8.914 65.812 -18.031 1 64.5 520 SER A O 1
ATOM 4264 N N . ILE A 1 521 ? 9.344 64.812 -16.25 1 57.31 521 ILE A N 1
ATOM 4265 C CA . ILE A 1 521 ? 10 66 -15.719 1 57.31 521 ILE A CA 1
ATOM 4266 C C . ILE A 1 521 ? 11.43 66.125 -16.266 1 57.31 521 ILE A C 1
ATOM 4268 O O . ILE A 1 521 ? 12 67.188 -16.375 1 57.31 521 ILE A O 1
ATOM 4272 N N . GLU A 1 522 ? 12.055 65.125 -16.578 1 47.38 522 GLU A N 1
ATOM 4273 C CA . GLU A 1 522 ? 13.344 65.312 -17.234 1 47.38 522 GLU A CA 1
ATOM 4274 C C . GLU A 1 522 ? 13.156 65.562 -18.734 1 47.38 522 GLU A C 1
ATOM 4276 O O . GLU A 1 522 ? 12.312 64.938 -19.359 1 47.38 522 GLU A O 1
ATOM 4281 N N . MET B 1 1 ? -0.264 11.719 -11.172 1 37 1 MET B N 1
ATOM 4282 C CA . MET B 1 1 ? 0.566 10.609 -11.633 1 37 1 MET B CA 1
ATOM 4283 C C . MET B 1 1 ? 0.236 9.328 -10.867 1 37 1 MET B C 1
ATOM 4285 O O . MET B 1 1 ? 0.105 8.266 -11.461 1 37 1 MET B O 1
ATOM 4289 N N . PHE B 1 2 ? 0.053 9.477 -9.57 1 41.84 2 PHE B N 1
ATOM 4290 C CA . PHE B 1 2 ? -0.363 8.297 -8.82 1 41.84 2 PHE B CA 1
ATOM 4291 C C . PHE B 1 2 ? -1.72 7.797 -9.297 1 41.84 2 PHE B C 1
ATOM 4293 O O . PHE B 1 2 ? -1.912 6.594 -9.5 1 41.84 2 PHE B O 1
ATOM 4300 N N . PHE B 1 3 ? -2.629 8.734 -9.484 1 44.56 3 PHE B N 1
ATOM 4301 C CA . PHE B 1 3 ? -3.939 8.406 -10.031 1 44.56 3 PHE B CA 1
ATOM 4302 C C . PHE B 1 3 ? -3.811 7.781 -11.414 1 44.56 3 PHE B C 1
ATOM 4304 O O . PHE B 1 3 ? -4.535 6.84 -11.75 1 44.56 3 PHE B O 1
ATOM 4311 N N . LEU B 1 4 ? -2.896 8.383 -12.039 1 41.31 4 LEU B N 1
ATOM 4312 C CA . LEU B 1 4 ? -2.695 7.879 -13.398 1 41.31 4 LEU B CA 1
ATOM 4313 C C . LEU B 1 4 ? -2.141 6.461 -13.367 1 41.31 4 LEU B C 1
ATOM 4315 O O . LEU B 1 4 ? -2.531 5.621 -14.188 1 41.31 4 LEU B O 1
ATOM 4319 N N . PHE B 1 5 ? -1.291 6.297 -12.523 1 42.75 5 PHE B N 1
ATOM 4320 C CA . PHE B 1 5 ? -0.709 4.965 -12.406 1 42.75 5 PHE B CA 1
ATOM 4321 C C . PHE B 1 5 ? -1.761 3.949 -11.969 1 42.75 5 PHE B C 1
ATOM 4323 O O . PHE B 1 5 ? -1.837 2.85 -12.523 1 42.75 5 PHE B O 1
ATOM 4330 N N . LEU B 1 6 ? -2.461 4.355 -10.945 1 48.28 6 LEU B N 1
ATOM 4331 C CA . LEU B 1 6 ? -3.539 3.463 -10.539 1 48.28 6 LEU B CA 1
ATOM 4332 C C . LEU B 1 6 ? -4.508 3.211 -11.688 1 48.28 6 LEU B C 1
ATOM 4334 O O . LEU B 1 6 ? -5 2.096 -11.852 1 48.28 6 LEU B O 1
ATOM 4338 N N . MET B 1 7 ? -4.77 4.301 -12.359 1 45.38 7 MET B N 1
ATOM 4339 C CA . MET B 1 7 ? -5.656 4.195 -13.516 1 45.38 7 MET B CA 1
ATOM 4340 C C . MET B 1 7 ? -5.02 3.346 -14.609 1 45.38 7 MET B C 1
ATOM 4342 O O . MET B 1 7 ? -5.707 2.572 -15.281 1 45.38 7 MET B O 1
ATOM 4346 N N . LEU B 1 8 ? -3.801 3.553 -14.797 1 43.31 8 LEU B N 1
ATOM 4347 C CA . LEU B 1 8 ? -3.135 2.826 -15.867 1 43.31 8 LEU B CA 1
ATOM 4348 C C . LEU B 1 8 ? -2.975 1.352 -15.508 1 43.31 8 LEU B C 1
ATOM 4350 O O . LEU B 1 8 ? -3.104 0.482 -16.375 1 43.31 8 LEU B O 1
ATOM 4354 N N . THR B 1 9 ? -2.576 1.118 -14.375 1 44.78 9 THR B N 1
ATOM 4355 C CA . THR B 1 9 ? -2.465 -0.276 -13.961 1 44.78 9 THR B CA 1
ATOM 4356 C C . THR B 1 9 ? -3.834 -0.949 -13.953 1 44.78 9 THR B C 1
ATOM 4358 O O . THR B 1 9 ? -3.945 -2.146 -14.227 1 44.78 9 THR B O 1
ATOM 4361 N N . GLY B 1 10 ? -4.816 -0.275 -13.516 1 45.16 10 GLY B N 1
ATOM 4362 C CA . GLY B 1 10 ? -6.168 -0.797 -13.648 1 45.16 10 GLY B CA 1
ATOM 4363 C C . GLY B 1 10 ? -6.547 -1.122 -15.078 1 45.16 10 GLY B C 1
ATOM 4364 O O . GLY B 1 10 ? -7.258 -2.096 -15.336 1 45.16 10 GLY B O 1
ATOM 4365 N N . ILE B 1 11 ? -6.172 -0.287 -15.977 1 43.34 11 ILE B N 1
ATOM 4366 C CA . ILE B 1 11 ? -6.5 -0.511 -17.391 1 43.34 11 ILE B CA 1
ATOM 4367 C C . ILE B 1 11 ? -5.699 -1.697 -17.922 1 43.34 11 ILE B C 1
ATOM 4369 O O . ILE B 1 11 ? -6.172 -2.436 -18.781 1 43.34 11 ILE B O 1
ATOM 4373 N N . SER B 1 12 ? -4.535 -1.817 -17.531 1 41.16 12 SER B N 1
ATOM 4374 C CA . SER B 1 12 ? -3.779 -2.932 -18.094 1 41.16 12 SER B CA 1
ATOM 4375 C C . SER B 1 12 ? -4.395 -4.27 -17.703 1 41.16 12 SER B C 1
ATOM 4377 O O . SER B 1 12 ? -3.943 -5.324 -18.156 1 41.16 12 SER B O 1
ATOM 4379 N N . CYS B 1 13 ? -5.082 -4.297 -16.734 1 45.09 13 CYS B N 1
ATOM 4380 C CA . CYS B 1 13 ? -5.785 -5.555 -16.484 1 45.09 13 CYS B CA 1
ATOM 4381 C C . CYS B 1 13 ? -6.75 -5.867 -17.625 1 45.09 13 CYS B C 1
ATOM 4383 O O . CYS B 1 13 ? -7.887 -6.277 -17.375 1 45.09 13 CYS B O 1
ATOM 4385 N N . THR B 1 14 ? -6.551 -5.324 -18.641 1 44.84 14 THR B N 1
ATOM 4386 C CA . THR B 1 14 ? -7.441 -5.699 -19.734 1 44.84 14 THR B CA 1
ATOM 4387 C C . THR B 1 14 ? -7.426 -7.207 -19.953 1 44.84 14 THR B C 1
ATOM 4389 O O . THR B 1 14 ? -6.359 -7.82 -20.016 1 44.84 14 THR B O 1
ATOM 4392 N N . PRO B 1 15 ? -8.523 -7.879 -19.719 1 49.16 15 PRO B N 1
ATOM 4393 C CA . PRO B 1 15 ? -8.883 -9.297 -19.734 1 49.16 15 PRO B CA 1
ATOM 4394 C C . PRO B 1 15 ? -8.195 -10.062 -20.875 1 49.16 15 PRO B C 1
ATOM 4396 O O . PRO B 1 15 ? -7.906 -11.258 -20.719 1 49.16 15 PRO B O 1
ATOM 4399 N N . ASP B 1 16 ? -8.211 -9.562 -22.078 1 50.28 16 ASP B N 1
ATOM 4400 C CA . ASP B 1 16 ? -8.047 -10.586 -23.094 1 50.28 16 ASP B CA 1
ATOM 4401 C C . ASP B 1 16 ? -6.57 -10.898 -23.328 1 50.28 16 ASP B C 1
ATOM 4403 O O . ASP B 1 16 ? -5.984 -10.461 -24.328 1 50.28 16 ASP B O 1
ATOM 4407 N N . HIS B 1 17 ? -5.836 -11.047 -22.172 1 60.53 17 HIS B N 1
ATOM 4408 C CA . HIS B 1 17 ? -4.477 -11.531 -22.391 1 60.53 17 HIS B CA 1
ATOM 4409 C C . HIS B 1 17 ? -4.48 -12.961 -22.938 1 60.53 17 HIS B C 1
ATOM 4411 O O . HIS B 1 17 ? -5.434 -13.711 -22.703 1 60.53 17 HIS B O 1
ATOM 4417 N N . PRO B 1 18 ? -3.514 -13.281 -23.719 1 69.69 18 PRO B N 1
ATOM 4418 C CA . PRO B 1 18 ? -3.441 -14.664 -24.188 1 69.69 18 PRO B CA 1
ATOM 4419 C C . PRO B 1 18 ? -3.486 -15.68 -23.047 1 69.69 18 PRO B C 1
ATOM 4421 O O . PRO B 1 18 ? -2.793 -15.516 -22.047 1 69.69 18 PRO B O 1
ATOM 4424 N N . GLY B 1 19 ? -4.492 -16.453 -22.875 1 84 19 GLY B N 1
ATOM 4425 C CA . GLY B 1 19 ? -4.652 -17.531 -21.906 1 84 19 GLY B CA 1
ATOM 4426 C C . GLY B 1 19 ? -5.824 -17.312 -20.969 1 84 19 GLY B C 1
ATOM 4427 O O . GLY B 1 19 ? -6.129 -18.188 -20.141 1 84 19 GLY B O 1
ATOM 4428 N N . ASP B 1 20 ? -6.426 -16.156 -21.062 1 88 20 ASP B N 1
ATOM 4429 C CA . ASP B 1 20 ? -7.609 -15.844 -20.281 1 88 20 ASP B CA 1
ATOM 4430 C C . ASP B 1 20 ? -8.836 -15.672 -21.172 1 88 20 ASP B C 1
ATOM 4432 O O . ASP B 1 20 ? -8.938 -14.695 -21.922 1 88 20 ASP B O 1
ATOM 4436 N N . HIS B 1 21 ? -9.805 -16.594 -21.062 1 90.44 21 HIS B N 1
ATOM 4437 C CA . HIS B 1 21 ? -10.984 -16.578 -21.938 1 90.44 21 HIS B CA 1
ATOM 4438 C C . HIS B 1 21 ? -12.266 -16.609 -21.125 1 90.44 21 HIS B C 1
ATOM 4440 O O . HIS B 1 21 ? -12.352 -17.312 -20.109 1 90.44 21 HIS B O 1
ATOM 4446 N N . ASN B 1 22 ? -13.188 -15.836 -21.547 1 92.38 22 ASN B N 1
ATOM 4447 C CA . ASN B 1 22 ? -14.531 -15.938 -21 1 92.38 22 ASN B CA 1
ATOM 4448 C C . ASN B 1 22 ? -15.273 -17.156 -21.547 1 92.38 22 ASN B C 1
ATOM 4450 O O . ASN B 1 22 ? -15.5 -17.25 -22.75 1 92.38 22 ASN B O 1
ATOM 4454 N N . VAL B 1 23 ? -15.625 -18.125 -20.703 1 94.06 23 VAL B N 1
ATOM 4455 C CA . VAL B 1 23 ? -16.219 -19.375 -21.172 1 94.06 23 VAL B CA 1
ATOM 4456 C C . VAL B 1 23 ? -17.656 -19.469 -20.688 1 94.06 23 VAL B C 1
ATOM 4458 O O . VAL B 1 23 ? -18.234 -20.562 -20.656 1 94.06 23 VAL B O 1
ATOM 4461 N N . THR B 1 24 ? -18.25 -18.406 -20.297 1 94.44 24 THR B N 1
ATOM 4462 C CA . THR B 1 24 ? -19.594 -18.422 -19.734 1 94.44 24 THR B CA 1
ATOM 4463 C C . THR B 1 24 ? -20.594 -18.953 -20.75 1 94.44 24 THR B C 1
ATOM 4465 O O . THR B 1 24 ? -21.484 -19.734 -20.406 1 94.44 24 THR B O 1
ATOM 4468 N N . ASN B 1 25 ? -20.406 -18.594 -21.953 1 93.62 25 ASN B N 1
ATOM 4469 C CA . ASN B 1 25 ? -21.344 -18.953 -23 1 93.62 25 ASN B CA 1
ATOM 4470 C C . ASN B 1 25 ? -21.203 -20.422 -23.391 1 93.62 25 ASN B C 1
ATOM 4472 O O . ASN B 1 25 ? -22 -20.953 -24.172 1 93.62 25 ASN B O 1
ATOM 4476 N N . LEU B 1 26 ? -20.234 -21.125 -22.891 1 93.94 26 LEU B N 1
ATOM 4477 C CA . LEU B 1 26 ? -20.031 -22.531 -23.219 1 93.94 26 LEU B CA 1
ATOM 4478 C C . LEU B 1 26 ? -20.812 -23.422 -22.266 1 93.94 26 LEU B C 1
ATOM 4480 O O . LEU B 1 26 ? -20.922 -24.641 -22.5 1 93.94 26 LEU B O 1
ATOM 4484 N N . PHE B 1 27 ? -21.422 -22.781 -21.328 1 95.69 27 PHE B N 1
ATOM 4485 C CA . PHE B 1 27 ? -22.172 -23.547 -20.344 1 95.69 27 PHE B CA 1
ATOM 4486 C C . PHE B 1 27 ? -23.656 -23.594 -20.703 1 95.69 27 PHE B C 1
ATOM 4488 O O . PHE B 1 27 ? -24.156 -22.688 -21.359 1 95.69 27 PHE B O 1
ATOM 4495 N N . GLU B 1 28 ? -24.297 -24.625 -20.297 1 95.69 28 GLU B N 1
ATOM 4496 C CA . GLU B 1 28 ? -25.75 -24.75 -20.219 1 95.69 28 GLU B CA 1
ATOM 4497 C C . GLU B 1 28 ? -26.219 -24.766 -18.766 1 95.69 28 GLU B C 1
ATOM 4499 O O . GLU B 1 28 ? -25.484 -25.188 -17.875 1 95.69 28 GLU B O 1
ATOM 4504 N N . PHE B 1 29 ? -27.422 -24.203 -18.562 1 95.69 29 PHE B N 1
ATOM 4505 C CA . PHE B 1 29 ? -27.828 -24.109 -17.172 1 95.69 29 PHE B CA 1
ATOM 4506 C C . PHE B 1 29 ? -29.219 -24.719 -16.969 1 95.69 29 PHE B C 1
ATOM 4508 O O . PHE B 1 29 ? -29.969 -24.875 -17.922 1 95.69 29 PHE B O 1
ATOM 4515 N N . PHE B 1 30 ? -29.453 -25.172 -15.766 1 95.56 30 PHE B N 1
ATOM 4516 C CA . PHE B 1 30 ? -30.719 -25.688 -15.258 1 95.56 30 PHE B CA 1
ATOM 4517 C C . PHE B 1 30 ? -31.031 -25.109 -13.883 1 95.56 30 PHE B C 1
ATOM 4519 O O . PHE B 1 30 ? -30.156 -25.094 -13.008 1 95.56 30 PHE B O 1
ATOM 4526 N N . LEU B 1 31 ? -32.188 -24.562 -13.742 1 94.19 31 LEU B N 1
ATOM 4527 C CA . LEU B 1 31 ? -32.594 -23.969 -12.469 1 94.19 31 LEU B CA 1
ATOM 4528 C C . LEU B 1 31 ? -33.375 -24.984 -11.625 1 94.19 31 LEU B C 1
ATOM 4530 O O . LEU B 1 31 ? -34.281 -25.641 -12.109 1 94.19 31 LEU B O 1
ATOM 4534 N N . ASP B 1 32 ? -32.875 -25.094 -10.391 1 93.75 32 ASP B N 1
ATOM 4535 C CA . ASP B 1 32 ? -33.531 -25.969 -9.422 1 93.75 32 ASP B CA 1
ATOM 4536 C C . ASP B 1 32 ? -34.188 -25.172 -8.297 1 93.75 32 ASP B C 1
ATOM 4538 O O . ASP B 1 32 ? -33.562 -24.922 -7.266 1 93.75 32 ASP B O 1
ATOM 4542 N N . PRO B 1 33 ? -35.438 -24.891 -8.375 1 90.94 33 PRO B N 1
ATOM 4543 C CA . PRO B 1 33 ? -36.125 -24.125 -7.328 1 90.94 33 PRO B CA 1
ATOM 4544 C C . PRO B 1 33 ? -36.281 -24.922 -6.035 1 90.94 33 PRO B C 1
ATOM 4546 O O . PRO B 1 33 ? -36.438 -24.344 -4.957 1 90.94 33 PRO B O 1
ATOM 4549 N N . SER B 1 34 ? -36.25 -26.25 -6.125 1 88.62 34 SER B N 1
ATOM 4550 C CA . SER B 1 34 ? -36.438 -27.078 -4.945 1 88.62 34 SER B CA 1
ATOM 4551 C C . SER B 1 34 ? -35.156 -27.156 -4.113 1 88.62 34 SER B C 1
ATOM 4553 O O . SER B 1 34 ? -35.188 -27.5 -2.932 1 88.62 34 SER B O 1
ATOM 4555 N N . THR B 1 35 ? -34.031 -26.828 -4.648 1 85.25 35 THR B N 1
ATOM 4556 C CA . THR B 1 35 ? -32.719 -26.781 -4.039 1 85.25 35 THR B CA 1
ATOM 4557 C C . THR B 1 35 ? -32.281 -28.172 -3.582 1 85.25 35 THR B C 1
ATOM 4559 O O . THR B 1 35 ? -31.25 -28.328 -2.904 1 85.25 35 THR B O 1
ATOM 4562 N N . ASP B 1 36 ? -33.031 -29.312 -3.869 1 88.31 36 ASP B N 1
ATOM 4563 C CA . ASP B 1 36 ? -32.719 -30.625 -3.312 1 88.31 36 ASP B CA 1
ATOM 4564 C C . ASP B 1 36 ? -32.719 -31.688 -4.402 1 88.31 36 ASP B C 1
ATOM 4566 O O . ASP B 1 36 ? -32.875 -32.875 -4.109 1 88.31 36 ASP B O 1
ATOM 4570 N N . ILE B 1 37 ? -32.625 -31.328 -5.602 1 92.06 37 ILE B N 1
ATOM 4571 C CA . ILE B 1 37 ? -32.562 -32.344 -6.656 1 92.06 37 ILE B CA 1
ATOM 4572 C C . ILE B 1 37 ? -31.234 -33.094 -6.566 1 92.06 37 ILE B C 1
ATOM 4574 O O . ILE B 1 37 ? -30.172 -32.469 -6.406 1 92.06 37 ILE B O 1
ATOM 4578 N N . SER B 1 38 ? -31.312 -34.406 -6.512 1 91.06 38 SER B N 1
ATOM 4579 C CA . SER B 1 38 ? -30.109 -35.219 -6.402 1 91.06 38 SER B CA 1
ATOM 4580 C C . SER B 1 38 ? -29.281 -35.188 -7.691 1 91.06 38 SER B C 1
ATOM 4582 O O . SER B 1 38 ? -29.828 -34.906 -8.766 1 91.06 38 SER B O 1
ATOM 4584 N N . PHE B 1 39 ? -28.031 -35.406 -7.59 1 92.69 39 PHE B N 1
ATOM 4585 C CA . PHE B 1 39 ? -27.125 -35.344 -8.727 1 92.69 39 PHE B CA 1
ATOM 4586 C C . PHE B 1 39 ? -27.516 -36.406 -9.773 1 92.69 39 PHE B C 1
ATOM 4588 O O . PHE B 1 39 ? -27.391 -36.156 -10.969 1 92.69 39 PHE B O 1
ATOM 4595 N N . ASP B 1 40 ? -28.016 -37.531 -9.312 1 90.62 40 ASP B N 1
ATOM 4596 C CA . ASP B 1 40 ? -28.422 -38.594 -10.234 1 90.62 40 ASP B CA 1
ATOM 4597 C C . ASP B 1 40 ? -29.578 -38.125 -11.117 1 90.62 40 ASP B C 1
ATOM 4599 O O . ASP B 1 40 ? -29.641 -38.438 -12.305 1 90.62 40 ASP B O 1
ATOM 4603 N N . GLN B 1 41 ? -30.422 -37.344 -10.578 1 92.69 41 GLN B N 1
ATOM 4604 C CA . GLN B 1 41 ? -31.562 -36.844 -11.328 1 92.69 41 GLN B CA 1
ATOM 4605 C C . GLN B 1 41 ? -31.125 -35.75 -12.297 1 92.69 41 GLN B C 1
ATOM 4607 O O . GLN B 1 41 ? -31.703 -35.594 -13.375 1 92.69 41 GLN B O 1
ATOM 4612 N N . ILE B 1 42 ? -30.125 -35.031 -11.898 1 93.06 42 ILE B N 1
ATOM 4613 C CA . ILE B 1 42 ? -29.625 -33.938 -12.727 1 93.06 42 ILE B CA 1
ATOM 4614 C C . ILE B 1 42 ? -28.953 -34.531 -13.977 1 93.06 42 ILE B C 1
ATOM 4616 O O . ILE B 1 42 ? -29.078 -33.938 -15.062 1 93.06 42 ILE B O 1
ATOM 4620 N N . GLN B 1 43 ? -28.281 -35.625 -13.836 1 90.75 43 GLN B N 1
ATOM 4621 C CA . GLN B 1 43 ? -27.609 -36.281 -14.969 1 90.75 43 GLN B CA 1
ATOM 4622 C C . GLN B 1 43 ? -28.609 -36.719 -16.031 1 90.75 43 GLN B C 1
ATOM 4624 O O . GLN B 1 43 ? -28.297 -36.75 -17.219 1 90.75 43 GLN B O 1
ATOM 4629 N N . ARG B 1 44 ? -29.844 -36.969 -15.586 1 89.75 44 ARG B N 1
ATOM 4630 C CA . ARG B 1 44 ? -30.875 -37.5 -16.484 1 89.75 44 ARG B CA 1
ATOM 4631 C C . ARG B 1 44 ? -31.75 -36.375 -17.031 1 89.75 44 ARG B C 1
ATOM 4633 O O . ARG B 1 44 ? -32.594 -36.594 -17.906 1 89.75 44 ARG B O 1
ATOM 4640 N N . GLN B 1 45 ? -31.516 -35.219 -16.516 1 89.5 45 GLN B N 1
ATOM 4641 C CA . GLN B 1 45 ? -32.312 -34.094 -16.953 1 89.5 45 GLN B CA 1
ATOM 4642 C C . GLN B 1 45 ? -32.062 -33.75 -18.422 1 89.5 45 GLN B C 1
ATOM 4644 O O . GLN B 1 45 ? -30.891 -33.719 -18.844 1 89.5 45 GLN B O 1
ATOM 4649 N N . LYS B 1 46 ? -33.094 -33.469 -19.219 1 87.5 46 LYS B N 1
ATOM 4650 C CA . LYS B 1 46 ? -32.906 -33.188 -20.641 1 87.5 46 LYS B CA 1
ATOM 4651 C C . LYS B 1 46 ? -33.156 -31.703 -20.953 1 87.5 46 LYS B C 1
ATOM 4653 O O . LYS B 1 46 ? -32.781 -31.219 -22.016 1 87.5 46 LYS B O 1
ATOM 4658 N N . SER B 1 47 ? -33.688 -30.953 -20.047 1 91.75 47 SER B N 1
ATOM 4659 C CA . SER B 1 47 ? -34.062 -29.562 -20.328 1 91.75 47 SER B CA 1
ATOM 4660 C C . SER B 1 47 ? -32.938 -28.609 -19.906 1 91.75 47 SER B C 1
ATOM 4662 O O . SER B 1 47 ? -33 -28.016 -18.828 1 91.75 47 SER B O 1
ATOM 4664 N N . TRP B 1 48 ? -31.922 -28.484 -20.672 1 94.69 48 TRP B N 1
ATOM 4665 C CA . TRP B 1 48 ? -30.844 -27.547 -20.406 1 94.69 48 TRP B CA 1
ATOM 4666 C C . TRP B 1 48 ? -30.938 -26.328 -21.328 1 94.69 48 TRP B C 1
ATOM 4668 O O . TRP B 1 48 ? -31.266 -26.453 -22.516 1 94.69 48 TRP B O 1
ATOM 4678 N N . LYS B 1 49 ? -30.781 -25.156 -20.828 1 94.12 49 LYS B N 1
ATOM 4679 C CA . LYS B 1 49 ? -30.812 -23.906 -21.594 1 94.12 49 LYS B CA 1
ATOM 4680 C C . LYS B 1 49 ? -29.391 -23.375 -21.797 1 94.12 49 LYS B C 1
ATOM 4682 O O . LYS B 1 49 ? -28.578 -23.391 -20.891 1 94.12 49 LYS B O 1
ATOM 4687 N N . GLN B 1 50 ? -29.109 -22.938 -22.938 1 92.94 50 GLN B N 1
ATOM 4688 C CA . GLN B 1 50 ? -27.797 -22.375 -23.25 1 92.94 50 GLN B CA 1
ATOM 4689 C C . GLN B 1 50 ? -27.672 -20.953 -22.734 1 92.94 50 GLN B C 1
ATOM 4691 O O . GLN B 1 50 ? -28.609 -20.156 -22.828 1 92.94 50 GLN B O 1
ATOM 4696 N N . ILE B 1 51 ? -26.531 -20.688 -22.172 1 91.88 51 ILE B N 1
ATOM 4697 C CA . ILE B 1 51 ? -26.25 -19.328 -21.75 1 91.88 51 ILE B CA 1
ATOM 4698 C C . ILE B 1 51 ? -25.75 -18.5 -22.938 1 91.88 51 ILE B C 1
ATOM 4700 O O . ILE B 1 51 ? -24.734 -18.828 -23.531 1 91.88 51 ILE B O 1
ATOM 4704 N N . SER B 1 52 ? -26.359 -17.484 -23.297 1 84.62 52 SER B N 1
ATOM 4705 C CA . SER B 1 52 ? -26.016 -16.688 -24.469 1 84.62 52 SER B CA 1
ATOM 4706 C C . SER B 1 52 ? -25.156 -15.484 -24.094 1 84.62 52 SER B C 1
ATOM 4708 O O . SER B 1 52 ? -24.422 -14.961 -24.922 1 84.62 52 SER B O 1
ATOM 4710 N N . LYS B 1 53 ? -25.203 -15.133 -22.922 1 84.12 53 LYS B N 1
ATOM 4711 C CA . LYS B 1 53 ? -24.5 -13.93 -22.484 1 84.12 53 LYS B CA 1
ATOM 4712 C C . LYS B 1 53 ? -23.094 -14.25 -22.016 1 84.12 53 LYS B C 1
ATOM 4714 O O . LYS B 1 53 ? -22.719 -15.422 -21.875 1 84.12 53 LYS B O 1
ATOM 4719 N N . THR B 1 54 ? -22.344 -13.227 -21.891 1 87.44 54 THR B N 1
ATOM 4720 C CA . THR B 1 54 ? -20.969 -13.375 -21.453 1 87.44 54 THR B CA 1
ATOM 4721 C C . THR B 1 54 ? -20.875 -13.336 -19.922 1 87.44 54 THR B C 1
ATOM 4723 O O . THR B 1 54 ? -19.781 -13.297 -19.375 1 87.44 54 THR B O 1
ATOM 4726 N N . GLN B 1 55 ? -22 -13.352 -19.344 1 88.94 55 GLN B N 1
ATOM 4727 C CA . GLN B 1 55 ? -22.047 -13.398 -17.891 1 88.94 55 GLN B CA 1
ATOM 4728 C C . GLN B 1 55 ? -23.312 -14.102 -17.406 1 88.94 55 GLN B C 1
ATOM 4730 O O . GLN B 1 55 ? -24.312 -14.172 -18.125 1 88.94 55 GLN B O 1
ATOM 4735 N N . LEU B 1 56 ? -23.219 -14.617 -16.234 1 90.81 56 LEU B N 1
ATOM 4736 C CA . LEU B 1 56 ? -24.422 -15.133 -15.578 1 90.81 56 LEU B CA 1
ATOM 4737 C C . LEU B 1 56 ? -25.328 -13.984 -15.148 1 90.81 56 LEU B C 1
ATOM 4739 O O . LEU B 1 56 ? -24.859 -12.938 -14.703 1 90.81 56 LEU B O 1
ATOM 4743 N N . SER B 1 57 ? -26.594 -14.078 -15.398 1 86.94 57 SER B N 1
ATOM 4744 C CA . SER B 1 57 ? -27.516 -13 -15.07 1 86.94 57 SER B CA 1
ATOM 4745 C C . SER B 1 57 ? -28.703 -13.508 -14.258 1 86.94 57 SER B C 1
ATOM 4747 O O . SER B 1 57 ? -29.844 -13.211 -14.578 1 86.94 57 SER B O 1
ATOM 4749 N N . PHE B 1 58 ? -28.391 -14.094 -13.133 1 86.81 58 PHE B N 1
ATOM 4750 C CA . PHE B 1 58 ? -29.469 -14.625 -12.305 1 86.81 58 PHE B CA 1
ATOM 4751 C C . PHE B 1 58 ? -29.766 -13.695 -11.133 1 86.81 58 PHE B C 1
ATOM 4753 O O . PHE B 1 58 ? -30.734 -13.883 -10.414 1 86.81 58 PHE B O 1
ATOM 4760 N N . ASN B 1 59 ? -28.891 -12.703 -10.977 1 81.88 59 ASN B N 1
ATOM 4761 C CA . ASN B 1 59 ? -29.031 -11.727 -9.906 1 81.88 59 ASN B CA 1
ATOM 4762 C C . ASN B 1 59 ? -29.281 -12.406 -8.555 1 81.88 59 ASN B C 1
ATOM 4764 O O . ASN B 1 59 ? -28.547 -13.336 -8.188 1 81.88 59 ASN B O 1
ATOM 4768 N N . PHE B 1 60 ? -30.25 -11.938 -7.77 1 79.31 60 PHE B N 1
ATOM 4769 C CA . PHE B 1 60 ? -30.547 -12.547 -6.477 1 79.31 60 PHE B CA 1
ATOM 4770 C C . PHE B 1 60 ? -31.594 -13.641 -6.625 1 79.31 60 PHE B C 1
ATOM 4772 O O . PHE B 1 60 ? -32.688 -13.391 -7.137 1 79.31 60 PHE B O 1
ATOM 4779 N N . THR B 1 61 ? -31.078 -14.844 -6.41 1 84.31 61 THR B N 1
ATOM 4780 C CA . THR B 1 61 ? -32 -15.961 -6.508 1 84.31 61 THR B CA 1
ATOM 4781 C C . THR B 1 61 ? -31.766 -16.969 -5.379 1 84.31 61 THR B C 1
ATOM 4783 O O . THR B 1 61 ? -30.656 -17.094 -4.887 1 84.31 61 THR B O 1
ATOM 4786 N N . SER B 1 62 ? -32.812 -17.578 -4.941 1 84.94 62 SER B N 1
ATOM 4787 C CA . SER B 1 62 ? -32.688 -18.641 -3.947 1 84.94 62 SER B CA 1
ATOM 4788 C C . SER B 1 62 ? -32.562 -20.016 -4.609 1 84.94 62 SER B C 1
ATOM 4790 O O . SER B 1 62 ? -32.344 -21.016 -3.934 1 84.94 62 SER B O 1
ATOM 4792 N N . ASP B 1 63 ? -32.625 -19.969 -5.918 1 90.81 63 ASP B N 1
ATOM 4793 C CA . ASP B 1 63 ? -32.531 -21.219 -6.668 1 90.81 63 ASP B CA 1
ATOM 4794 C C . ASP B 1 63 ? -31.094 -21.719 -6.766 1 90.81 63 ASP B C 1
ATOM 4796 O O . ASP B 1 63 ? -30.156 -20.922 -6.703 1 90.81 63 ASP B O 1
ATOM 4800 N N . VAL B 1 64 ? -31.062 -23.047 -6.797 1 95.19 64 VAL B N 1
ATOM 4801 C CA . VAL B 1 64 ? -29.766 -23.641 -7.121 1 95.19 64 VAL B CA 1
ATOM 4802 C C . VAL B 1 64 ? -29.578 -23.656 -8.633 1 95.19 64 VAL B C 1
ATOM 4804 O O . VAL B 1 64 ? -30.484 -24.031 -9.383 1 95.19 64 VAL B O 1
ATOM 4807 N N . ILE B 1 65 ? -28.469 -23.203 -9.031 1 95.75 65 ILE B N 1
ATOM 4808 C CA . ILE B 1 65 ? -28.172 -23.172 -10.461 1 95.75 65 ILE B CA 1
ATOM 4809 C C . ILE B 1 65 ? -27.203 -24.297 -10.82 1 95.75 65 ILE B C 1
ATOM 4811 O O . ILE B 1 65 ? -26.109 -24.391 -10.25 1 95.75 65 ILE B O 1
ATOM 4815 N N . TRP B 1 66 ? -27.625 -25.109 -11.703 1 96.38 66 TRP B N 1
ATOM 4816 C CA . TRP B 1 66 ? -26.75 -26.172 -12.219 1 96.38 66 TRP B CA 1
ATOM 4817 C C . TRP B 1 66 ? -26.172 -25.781 -13.57 1 96.38 66 TRP B C 1
ATOM 4819 O O . TRP B 1 66 ? -26.906 -25.344 -14.469 1 96.38 66 TRP B O 1
ATOM 4829 N N . LEU B 1 67 ? -24.938 -25.891 -13.664 1 96.31 67 LEU B N 1
ATOM 4830 C CA . LEU B 1 67 ? -24.234 -25.641 -14.93 1 96.31 67 LEU B CA 1
ATOM 4831 C C . LEU B 1 67 ? -23.609 -26.922 -15.461 1 96.31 67 LEU B C 1
ATOM 4833 O O . LEU B 1 67 ? -23.141 -27.766 -14.688 1 96.31 67 LEU B O 1
ATOM 4837 N N . ARG B 1 68 ? -23.594 -27.156 -16.734 1 95.12 68 ARG B N 1
ATOM 4838 C CA . ARG B 1 68 ? -22.891 -28.297 -17.312 1 95.12 68 ARG B CA 1
ATOM 4839 C C . ARG B 1 68 ? -22.047 -27.859 -18.5 1 95.12 68 ARG B C 1
ATOM 4841 O O . ARG B 1 68 ? -22.453 -26.969 -19.266 1 95.12 68 ARG B O 1
ATOM 4848 N N . GLY B 1 69 ? -20.891 -28.266 -18.547 1 93.38 69 GLY B N 1
ATOM 4849 C CA . GLY B 1 69 ? -19.969 -28.031 -19.656 1 93.38 69 GLY B CA 1
ATOM 4850 C C . GLY B 1 69 ? -19.438 -29.312 -20.281 1 93.38 69 GLY B C 1
ATOM 4851 O O . GLY B 1 69 ? -19.375 -30.344 -19.625 1 93.38 69 GLY B O 1
ATOM 4852 N N . LYS B 1 70 ? -19.141 -29.266 -21.562 1 91.88 70 LYS B N 1
ATOM 4853 C CA . LYS B 1 70 ? -18.594 -30.422 -22.266 1 91.88 70 LYS B CA 1
ATOM 4854 C C . LYS B 1 70 ? -17.109 -30.594 -22 1 91.88 70 LYS B C 1
ATOM 4856 O O . LYS B 1 70 ? -16.328 -29.641 -22.125 1 91.88 70 LYS B O 1
ATOM 4861 N N . THR B 1 71 ? -16.812 -31.844 -21.625 1 87.25 71 THR B N 1
ATOM 4862 C CA . THR B 1 71 ? -15.406 -32.125 -21.359 1 87.25 71 THR B CA 1
ATOM 4863 C C . THR B 1 71 ? -14.586 -32.031 -22.656 1 87.25 71 THR B C 1
ATOM 4865 O O . THR B 1 71 ? -15.047 -32.469 -23.703 1 87.25 71 THR B O 1
ATOM 4868 N N . GLY B 1 72 ? -13.492 -31.391 -22.75 1 78.5 72 GLY B N 1
ATOM 4869 C CA . GLY B 1 72 ? -12.609 -31.359 -23.891 1 78.5 72 GLY B CA 1
ATOM 4870 C C . GLY B 1 72 ? -12.789 -30.109 -24.75 1 78.5 72 GLY B C 1
ATOM 4871 O O . GLY B 1 72 ? -12.07 -29.906 -25.734 1 78.5 72 GLY B O 1
ATOM 4872 N N . GLU B 1 73 ? -13.859 -29.453 -24.453 1 83.56 73 GLU B N 1
ATOM 4873 C CA . GLU B 1 73 ? -14.016 -28.172 -25.156 1 83.56 73 GLU B CA 1
ATOM 4874 C C . GLU B 1 73 ? -12.82 -27.25 -24.891 1 83.56 73 GLU B C 1
ATOM 4876 O O . GLU B 1 73 ? -12.188 -27.344 -23.844 1 83.56 73 GLU B O 1
ATOM 4881 N N . GLY B 1 74 ? -12.422 -26.531 -25.812 1 78.31 74 GLY B N 1
ATOM 4882 C CA . GLY B 1 74 ? -11.242 -25.688 -25.766 1 78.31 74 GLY B CA 1
ATOM 4883 C C . GLY B 1 74 ? -11.141 -24.859 -24.5 1 78.31 74 GLY B C 1
ATOM 4884 O O . GLY B 1 74 ? -10.078 -24.812 -23.875 1 78.31 74 GLY B O 1
ATOM 4885 N N . GLY B 1 75 ? -12.234 -24.391 -24.062 1 85.62 75 GLY B N 1
ATOM 4886 C CA . GLY B 1 75 ? -12.234 -23.578 -22.859 1 85.62 75 GLY B CA 1
ATOM 4887 C C . GLY B 1 75 ? -12.078 -24.391 -21.578 1 85.62 75 GLY B C 1
ATOM 4888 O O . GLY B 1 75 ? -11.781 -23.828 -20.516 1 85.62 75 GLY B O 1
ATOM 4889 N N . PHE B 1 76 ? -12.203 -25.734 -21.766 1 90.25 76 PHE B N 1
ATOM 4890 C CA . PHE B 1 76 ? -12.148 -26.609 -20.609 1 90.25 76 PHE B CA 1
ATOM 4891 C C . PHE B 1 76 ? -11 -27.609 -20.75 1 90.25 76 PHE B C 1
ATOM 4893 O O . PHE B 1 76 ? -11.141 -28.781 -20.375 1 90.25 76 PHE B O 1
ATOM 490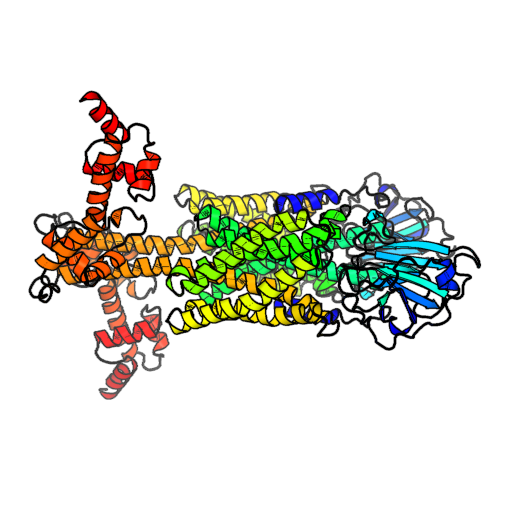0 N N . SER B 1 77 ? -9.898 -27.141 -21.297 1 88.12 77 SER B N 1
ATOM 4901 C CA . SER B 1 77 ? -8.719 -27.984 -21.422 1 88.12 77 SER B CA 1
ATOM 4902 C C . SER B 1 77 ? -8.141 -28.344 -20.062 1 88.12 77 SER B C 1
ATOM 4904 O O . SER B 1 77 ? -8.305 -27.578 -19.094 1 88.12 77 SER B O 1
ATOM 4906 N N . PRO B 1 78 ? -7.465 -29.469 -20.047 1 87.75 78 PRO B N 1
ATOM 4907 C CA . PRO B 1 78 ? -6.895 -29.891 -18.766 1 87.75 78 PRO B CA 1
ATOM 4908 C C . PRO B 1 78 ? -5.898 -28.875 -18.219 1 87.75 78 PRO B C 1
ATOM 4910 O O . PRO B 1 78 ? -5.148 -28.25 -18.969 1 87.75 78 PRO B O 1
ATOM 4913 N N . ASP B 1 79 ? -5.934 -28.672 -16.938 1 87.5 79 ASP B N 1
ATOM 4914 C CA . ASP B 1 79 ? -5.004 -27.875 -16.156 1 87.5 79 ASP B CA 1
ATOM 4915 C C . ASP B 1 79 ? -5.379 -26.391 -16.203 1 87.5 79 ASP B C 1
ATOM 4917 O O . ASP B 1 79 ? -4.73 -25.562 -15.562 1 87.5 79 ASP B O 1
ATOM 4921 N N . ARG B 1 80 ? -6.41 -26.109 -16.969 1 91.44 80 ARG B N 1
ATOM 4922 C CA . ARG B 1 80 ? -6.906 -24.734 -16.922 1 91.44 80 ARG B CA 1
ATOM 4923 C C . ARG B 1 80 ? -7.695 -24.484 -15.633 1 91.44 80 ARG B C 1
ATOM 4925 O O . ARG B 1 80 ? -8.172 -25.438 -15 1 91.44 80 ARG B O 1
ATOM 4932 N N . ILE B 1 81 ? -7.734 -23.312 -15.32 1 93.75 81 ILE B N 1
ATOM 4933 C CA . ILE B 1 81 ? -8.406 -22.938 -14.078 1 93.75 81 ILE B CA 1
ATOM 4934 C C . ILE B 1 81 ? -9.703 -22.203 -14.398 1 93.75 81 ILE 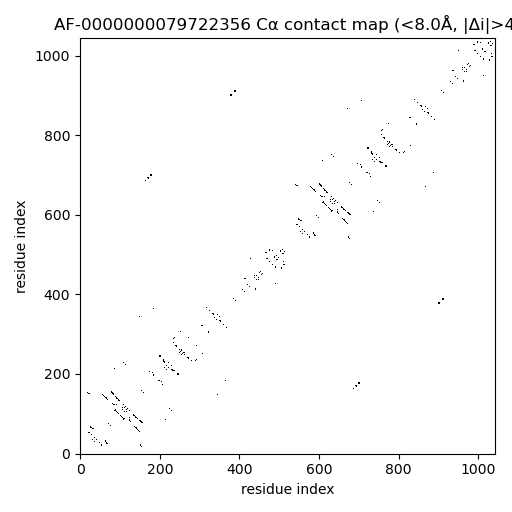B C 1
ATOM 4936 O O . ILE B 1 81 ? -9.688 -21.188 -15.094 1 93.75 81 ILE B O 1
ATOM 4940 N N . LEU B 1 82 ? -10.797 -22.734 -13.969 1 94.75 82 LEU B N 1
ATOM 4941 C CA . LEU B 1 82 ? -12.094 -22.062 -14.062 1 94.75 82 LEU B CA 1
ATOM 4942 C C . LEU B 1 82 ? -12.305 -21.125 -12.883 1 94.75 82 LEU B C 1
ATOM 4944 O O . LEU B 1 82 ? -12.242 -21.531 -11.727 1 94.75 82 LEU B O 1
ATOM 4948 N N . SER B 1 83 ? -12.461 -19.906 -13.172 1 94.44 83 SER B N 1
ATOM 4949 C CA . SER B 1 83 ? -12.609 -18.906 -12.125 1 94.44 83 SER B CA 1
ATOM 4950 C C . SER B 1 83 ? -13.977 -18.234 -12.188 1 94.44 83 SER B C 1
ATOM 4952 O O . SER B 1 83 ? -14.398 -17.766 -13.242 1 94.44 83 SER B O 1
ATOM 4954 N N . PHE B 1 84 ? -14.672 -18.219 -11.086 1 94.44 84 PHE B N 1
ATOM 4955 C CA . PHE B 1 84 ? -15.922 -17.484 -10.93 1 94.44 84 PHE B CA 1
ATOM 4956 C C . PHE B 1 84 ? -15.648 -16.047 -10.484 1 94.44 84 PHE B C 1
ATOM 4958 O O . PHE B 1 84 ? -15.188 -15.82 -9.359 1 94.44 84 PHE B O 1
ATOM 4965 N N . GLU B 1 85 ? -15.992 -15.109 -11.273 1 90.56 85 GLU B N 1
ATOM 4966 C CA . GLU B 1 85 ? -15.562 -13.734 -11.062 1 90.56 85 GLU B CA 1
ATOM 4967 C C . GLU B 1 85 ? -16.422 -13.039 -10.008 1 90.56 85 GLU B C 1
ATOM 4969 O O . GLU B 1 85 ? -16.906 -11.922 -10.227 1 90.56 85 GLU B O 1
ATOM 4974 N N . TRP B 1 86 ? -16.656 -13.719 -8.961 1 89.31 86 TRP B N 1
ATOM 4975 C CA . TRP B 1 86 ? -17.359 -13.172 -7.805 1 89.31 86 TRP B CA 1
ATOM 4976 C C . TRP B 1 86 ? -16.812 -13.766 -6.508 1 89.31 86 TRP B C 1
ATOM 4978 O O . TRP B 1 86 ? -17.125 -14.898 -6.156 1 89.31 86 TRP B O 1
ATOM 4988 N N . LYS B 1 87 ? -16.141 -12.945 -5.77 1 87.44 87 LYS B N 1
ATOM 4989 C CA . LYS B 1 87 ? -15.383 -13.414 -4.609 1 87.44 87 LYS B CA 1
ATOM 4990 C C . LYS B 1 87 ? -16.328 -13.781 -3.461 1 87.44 87 LYS B C 1
ATOM 4992 O O . LYS B 1 87 ? -15.969 -14.578 -2.592 1 87.44 87 LYS B O 1
ATOM 4997 N N . ALA B 1 88 ? -17.531 -13.234 -3.455 1 85 88 ALA B N 1
ATOM 4998 C CA . ALA B 1 88 ? -18.469 -13.484 -2.354 1 85 88 ALA B CA 1
ATOM 4999 C C . ALA B 1 88 ? -19.406 -14.641 -2.672 1 85 88 ALA B C 1
ATOM 5001 O O . ALA B 1 88 ? -20.438 -14.797 -2.037 1 85 88 ALA B O 1
ATOM 5002 N N . LEU B 1 89 ? -19.016 -15.438 -3.658 1 90.56 89 LEU B N 1
ATOM 5003 C CA . LEU B 1 89 ? -19.812 -16.625 -3.975 1 90.56 89 LEU B CA 1
ATOM 5004 C C . LEU B 1 89 ? -19.828 -17.594 -2.801 1 90.56 89 LEU B C 1
ATOM 5006 O O . LEU B 1 89 ? -18.781 -17.906 -2.238 1 90.56 89 LEU B O 1
ATOM 5010 N N . ASP B 1 90 ? -20.969 -18.078 -2.441 1 90.38 90 ASP B N 1
ATOM 5011 C CA . ASP B 1 90 ? -21.125 -18.891 -1.233 1 90.38 90 ASP B CA 1
ATOM 5012 C C . ASP B 1 90 ? -20.641 -20.312 -1.46 1 90.38 90 ASP B C 1
ATOM 5014 O O . ASP B 1 90 ? -19.828 -20.828 -0.687 1 90.38 90 ASP B O 1
ATOM 5018 N N . SER B 1 91 ? -21.172 -20.953 -2.494 1 93.25 91 SER B N 1
ATOM 5019 C CA . SER B 1 91 ? -20.812 -22.359 -2.688 1 93.25 91 SER B CA 1
ATOM 5020 C C . SER B 1 91 ? -20.875 -22.734 -4.164 1 93.25 91 SER B C 1
ATOM 5022 O O . SER B 1 91 ? -21.797 -22.359 -4.875 1 93.25 91 SER B O 1
ATOM 5024 N N . ALA B 1 92 ? -19.844 -23.406 -4.562 1 95.75 92 ALA B N 1
ATOM 5025 C CA . ALA B 1 92 ? -19.75 -24.047 -5.875 1 95.75 92 ALA B CA 1
ATOM 5026 C C . ALA B 1 92 ? -19.141 -25.438 -5.773 1 95.75 92 ALA B C 1
ATOM 5028 O O . ALA B 1 92 ? -18.078 -25.609 -5.164 1 95.75 92 ALA B O 1
ATOM 5029 N N . ILE B 1 93 ? -19.828 -26.422 -6.305 1 95.88 93 ILE B N 1
ATOM 5030 C CA . ILE B 1 93 ? -19.359 -27.797 -6.273 1 95.88 93 ILE B CA 1
ATOM 5031 C C . ILE B 1 93 ? -19.172 -28.312 -7.699 1 95.88 93 ILE B C 1
ATOM 5033 O O . ILE B 1 93 ? -20.094 -28.25 -8.516 1 95.88 93 ILE B O 1
ATOM 5037 N N . LEU B 1 94 ? -18.047 -28.75 -7.957 1 95.12 94 LEU B N 1
ATOM 5038 C CA . LEU B 1 94 ? -17.734 -29.312 -9.266 1 95.12 94 LEU B CA 1
ATOM 5039 C C . LEU B 1 94 ? -17.844 -30.828 -9.234 1 95.12 94 LEU B C 1
ATOM 5041 O O . LEU B 1 94 ? -17.266 -31.484 -8.367 1 95.12 94 LEU B O 1
ATOM 5045 N N . TYR B 1 95 ? -18.672 -31.391 -10.094 1 93.75 95 TYR B N 1
ATOM 5046 C CA . TYR B 1 95 ? -18.75 -32.844 -10.352 1 93.75 95 TYR B CA 1
ATOM 5047 C C . TYR B 1 95 ? -18.031 -33.188 -11.641 1 93.75 95 TYR B C 1
ATOM 5049 O O . TYR B 1 95 ? -18.562 -33 -12.734 1 93.75 95 TYR B O 1
ATOM 5057 N N . TYR B 1 96 ? -16.859 -33.688 -11.492 1 92.5 96 TYR B N 1
ATOM 5058 C CA . TYR B 1 96 ? -16.062 -34 -12.664 1 92.5 96 TYR B CA 1
ATOM 5059 C C . TYR B 1 96 ? -15.984 -35.5 -12.883 1 92.5 96 TYR B C 1
ATOM 5061 O O . TYR B 1 96 ? -15.68 -36.281 -11.961 1 92.5 96 TYR B O 1
ATOM 5069 N N . PRO B 1 97 ? -16.156 -35.938 -14.086 1 90.44 97 PRO B N 1
ATOM 5070 C CA . PRO B 1 97 ? -16.172 -37.375 -14.359 1 90.44 97 PRO B CA 1
ATOM 5071 C C . PRO B 1 97 ? -14.773 -37.969 -14.453 1 90.44 97 PRO B C 1
ATOM 5073 O O . PRO B 1 97 ? -13.977 -37.562 -15.297 1 90.44 97 PRO B O 1
ATOM 5076 N N . VAL B 1 98 ? -14.383 -38.844 -13.547 1 84.88 98 VAL B N 1
ATOM 5077 C CA . VAL B 1 98 ? -13.125 -39.562 -13.602 1 84.88 98 VAL B CA 1
ATOM 5078 C C . VAL B 1 98 ? -13.266 -40.781 -14.539 1 84.88 98 VAL B C 1
ATOM 5080 O O . VAL B 1 98 ? -12.406 -41 -15.391 1 84.88 98 VAL B O 1
ATOM 5083 N N . ASN B 1 99 ? -14.297 -41.5 -14.289 1 81.75 99 ASN B N 1
ATOM 5084 C CA . ASN B 1 99 ? -14.711 -42.594 -15.156 1 81.75 99 ASN B CA 1
ATOM 5085 C C . ASN B 1 99 ? -16.188 -42.469 -15.555 1 81.75 99 ASN B C 1
ATOM 5087 O O . ASN B 1 99 ? -16.844 -41.5 -15.18 1 81.75 99 ASN B O 1
ATOM 5091 N N . ARG B 1 100 ? -16.656 -43.312 -16.422 1 76.44 100 ARG B N 1
ATOM 5092 C CA . ARG B 1 100 ? -18.016 -43.25 -16.938 1 76.44 100 ARG B CA 1
ATOM 5093 C C . ARG B 1 100 ? -19.031 -43.312 -15.789 1 76.44 100 ARG B C 1
ATOM 5095 O O . ARG B 1 100 ? -20.141 -42.75 -15.898 1 76.44 100 ARG B O 1
ATOM 5102 N N . LYS B 1 101 ? -18.672 -43.719 -14.656 1 78.06 101 LYS B N 1
ATOM 5103 C CA . LYS B 1 101 ? -19.672 -43.906 -13.609 1 78.06 101 LYS B CA 1
ATOM 5104 C C . LYS B 1 101 ? -19.266 -43.156 -12.336 1 78.06 101 LYS B C 1
ATOM 5106 O O . LYS B 1 101 ? -20.094 -42.969 -11.445 1 78.06 101 LYS B O 1
ATOM 5111 N N . GLU B 1 102 ? -18.094 -42.781 -12.273 1 87.06 102 GLU B N 1
ATOM 5112 C CA . GLU B 1 102 ? -17.625 -42.188 -11.023 1 87.06 102 GLU B CA 1
ATOM 5113 C C . GLU B 1 102 ? -17.25 -40.719 -11.211 1 87.06 102 GLU B C 1
ATOM 5115 O O . GLU B 1 102 ? -16.609 -40.375 -12.195 1 87.06 102 GLU B O 1
ATOM 5120 N N . PHE B 1 103 ? -17.797 -39.906 -10.297 1 91.19 103 PHE B N 1
ATOM 5121 C CA . PHE B 1 103 ? -17.531 -38.469 -10.328 1 91.19 103 PHE B CA 1
ATOM 5122 C C . PHE B 1 103 ? -16.734 -38.031 -9.102 1 91.19 103 PHE B C 1
ATOM 5124 O O . PHE B 1 103 ? -16.984 -38.5 -7.996 1 91.19 103 PHE B O 1
ATOM 5131 N N . GLN B 1 104 ? -15.695 -37.344 -9.281 1 90.69 104 GLN B N 1
ATOM 5132 C CA . GLN B 1 104 ? -14.961 -36.688 -8.195 1 90.69 104 GLN B CA 1
ATOM 5133 C C . GLN B 1 104 ? -15.523 -35.281 -7.914 1 90.69 104 GLN B C 1
ATOM 5135 O O . GLN B 1 104 ? -15.867 -34.562 -8.844 1 90.69 104 GLN B O 1
ATOM 5140 N N . THR B 1 105 ? -15.672 -34.969 -6.684 1 92.75 105 THR B N 1
ATOM 5141 C CA . THR B 1 105 ? -16.297 -33.688 -6.305 1 92.75 105 THR B CA 1
ATOM 5142 C C . THR B 1 105 ? -15.258 -32.75 -5.715 1 92.75 105 THR B C 1
ATOM 5144 O O . THR B 1 105 ? -14.367 -33.156 -4.977 1 92.75 105 THR B O 1
ATOM 5147 N N . PHE B 1 106 ? -15.297 -31.516 -6.164 1 93.94 106 PHE B N 1
ATOM 5148 C CA . PHE B 1 106 ? -14.5 -30.422 -5.617 1 93.94 106 PHE B CA 1
ATOM 5149 C C . PHE B 1 106 ? -15.398 -29.297 -5.137 1 93.94 106 PHE B C 1
ATOM 5151 O O . PHE B 1 106 ? -16.406 -28.969 -5.773 1 93.94 106 PHE B O 1
ATOM 5158 N N . GLU B 1 107 ? -15.094 -28.688 -4.031 1 94.12 107 GLU B N 1
ATOM 5159 C CA . GLU B 1 107 ? -15.914 -27.625 -3.467 1 94.12 107 GLU B CA 1
ATOM 5160 C C . GLU B 1 107 ? -15.117 -26.328 -3.328 1 94.12 107 GLU B C 1
ATOM 5162 O O . GLU B 1 107 ? -13.898 -26.359 -3.123 1 94.12 107 GLU B O 1
ATOM 5167 N N . THR B 1 108 ? -15.766 -25.203 -3.492 1 93.69 108 THR B N 1
ATOM 5168 C CA . THR B 1 108 ? -15.195 -23.875 -3.289 1 93.69 108 THR B CA 1
ATOM 5169 C C . THR B 1 108 ? -16.281 -22.891 -2.873 1 93.69 108 THR B C 1
ATOM 5171 O O . THR B 1 108 ? -17.453 -23.25 -2.773 1 93.69 108 THR B O 1
ATOM 5174 N N . GLY B 1 109 ? -15.836 -21.641 -2.473 1 91.81 109 GLY B N 1
ATOM 5175 C CA . GLY B 1 109 ? -16.781 -20.625 -2.014 1 91.81 109 GLY B CA 1
ATOM 5176 C C . GLY B 1 109 ? -16.5 -20.156 -0.598 1 91.81 109 GLY B C 1
ATOM 5177 O O . GLY B 1 109 ? -15.719 -20.766 0.124 1 91.81 109 GLY B O 1
ATOM 5178 N N . ASP B 1 110 ? -17.203 -19.172 -0.234 1 88.38 110 ASP B N 1
ATOM 5179 C CA . ASP B 1 110 ? -16.891 -18.547 1.047 1 88.38 110 ASP B CA 1
ATOM 5180 C C . ASP B 1 110 ? -17.594 -19.266 2.193 1 88.38 110 ASP B C 1
ATOM 5182 O O . ASP B 1 110 ? -17.406 -18.922 3.361 1 88.38 110 ASP B O 1
ATOM 5186 N N . THR B 1 111 ? -18.453 -20.297 1.919 1 90.56 111 THR B N 1
ATOM 5187 C CA . THR B 1 111 ? -19.031 -21.125 2.969 1 90.56 111 THR B CA 1
ATOM 5188 C C . THR B 1 111 ? -18.141 -22.328 3.244 1 90.56 111 THR B C 1
ATOM 5190 O O . THR B 1 111 ? -18.406 -23.125 4.156 1 90.56 111 THR B O 1
ATOM 5193 N N . VAL B 1 112 ? -17.156 -22.5 2.447 1 92.88 112 VAL B N 1
ATOM 5194 C CA . VAL B 1 112 ? -16.156 -23.531 2.604 1 92.88 112 VAL B CA 1
ATOM 5195 C C . VAL B 1 112 ? -14.836 -22.922 3.053 1 92.88 112 VAL B C 1
ATOM 5197 O O . VAL B 1 112 ? -14.383 -21.922 2.484 1 92.88 112 VAL B O 1
ATOM 5200 N N . PRO B 1 113 ? -14.273 -23.484 4.098 1 92.5 113 PRO B N 1
ATOM 5201 C CA . PRO B 1 113 ? -12.984 -22.953 4.527 1 92.5 113 PRO B CA 1
ATOM 5202 C C . PRO B 1 113 ? -11.938 -22.969 3.412 1 92.5 113 PRO B C 1
ATOM 5204 O O . PRO B 1 113 ? -11.93 -23.875 2.578 1 92.5 113 PRO B O 1
ATOM 5207 N N . LYS B 1 114 ? -11.125 -22.016 3.379 1 89.12 114 LYS B N 1
ATOM 5208 C CA . LYS B 1 114 ? -10.148 -21.828 2.312 1 89.12 114 LYS B CA 1
ATOM 5209 C C . LYS B 1 114 ? -9.211 -23.031 2.199 1 89.12 114 LYS B C 1
ATOM 5211 O O . LYS B 1 114 ? -8.789 -23.391 1.099 1 89.12 114 LYS B O 1
ATOM 5216 N N . SER B 1 115 ? -8.906 -23.625 3.258 1 87.5 115 SER B N 1
ATOM 5217 C CA . SER B 1 115 ? -7.996 -24.766 3.266 1 87.5 115 SER B CA 1
ATOM 5218 C C . SER B 1 115 ? -8.57 -25.938 2.469 1 87.5 115 SER B C 1
ATOM 5220 O O . SER B 1 115 ? -7.824 -26.781 1.983 1 87.5 115 SER B O 1
ATOM 5222 N N . LYS B 1 116 ? -9.867 -25.922 2.242 1 90.06 116 LYS B N 1
ATOM 5223 C CA . LYS B 1 116 ? -10.531 -27.016 1.548 1 90.06 116 LYS B CA 1
ATOM 5224 C C . LYS B 1 116 ? -10.727 -26.703 0.067 1 90.06 116 LYS B C 1
ATOM 5226 O O . LYS B 1 116 ? -11.164 -27.562 -0.705 1 90.06 116 LYS B O 1
ATOM 5231 N N . TRP B 1 117 ? -10.398 -25.5 -0.308 1 89.75 117 TRP B N 1
ATOM 5232 C CA . TRP B 1 117 ? -10.477 -25.156 -1.722 1 89.75 117 TRP B CA 1
ATOM 5233 C C . TRP B 1 117 ? -9.5 -25.984 -2.547 1 89.75 117 TRP B C 1
ATOM 5235 O O . TRP B 1 117 ? -8.445 -26.391 -2.051 1 89.75 117 TRP B O 1
ATOM 5245 N N . THR B 1 118 ? -9.836 -26.25 -3.707 1 83.56 118 THR B N 1
ATOM 5246 C CA . THR B 1 118 ? -8.914 -26.891 -4.625 1 83.56 118 THR B CA 1
ATOM 5247 C C . THR B 1 118 ? -7.688 -26.016 -4.871 1 83.56 118 THR B C 1
ATOM 5249 O O . THR B 1 118 ? -6.57 -26.531 -5.016 1 83.56 118 THR B O 1
ATOM 5252 N N . LEU B 1 119 ? -7.941 -24.75 -4.914 1 85.94 119 LEU B N 1
ATOM 5253 C CA . LEU B 1 119 ? -6.891 -23.75 -5.043 1 85.94 119 LEU B CA 1
ATOM 5254 C C . LEU B 1 119 ? -6.953 -22.75 -3.891 1 85.94 119 LEU B C 1
ATOM 5256 O O . LEU B 1 119 ? -7.555 -21.672 -4.023 1 85.94 119 LEU B O 1
ATOM 5260 N N . PRO B 1 120 ? -6.258 -23.016 -2.887 1 80.88 120 PRO B N 1
ATOM 5261 C CA . PRO B 1 120 ? -6.379 -22.172 -1.694 1 80.88 120 PRO B CA 1
ATOM 5262 C C . PRO B 1 120 ? -5.805 -20.766 -1.899 1 80.88 120 PRO B C 1
ATOM 5264 O O . PRO B 1 120 ? -6.188 -19.828 -1.197 1 80.88 120 PRO B O 1
ATOM 5267 N N . GLU B 1 121 ? -4.941 -20.641 -2.854 1 79.38 121 GLU B N 1
ATOM 5268 C CA . GLU B 1 121 ? -4.293 -19.359 -3.064 1 79.38 121 GLU B CA 1
ATOM 5269 C C . GLU B 1 121 ? -5.156 -18.438 -3.932 1 79.38 121 GLU B C 1
ATOM 5271 O O . GLU B 1 121 ? -4.898 -17.234 -4.02 1 79.38 121 GLU B O 1
ATOM 5276 N N . ALA B 1 122 ? -6.215 -18.984 -4.461 1 85.94 122 ALA B N 1
ATOM 5277 C CA . ALA B 1 122 ? -7.051 -18.203 -5.367 1 85.94 122 ALA B CA 1
ATOM 5278 C C . ALA B 1 122 ? -7.871 -17.172 -4.598 1 85.94 122 ALA B C 1
ATOM 5280 O O . ALA B 1 122 ? -8.312 -17.422 -3.475 1 85.94 122 ALA B O 1
ATOM 5281 N N . LEU B 1 123 ? -8 -16.062 -5.199 1 86.31 123 LEU B N 1
ATOM 5282 C CA . LEU B 1 123 ? -8.828 -15.008 -4.602 1 86.31 123 LEU B CA 1
ATOM 5283 C C . LEU B 1 123 ? -10.289 -15.188 -4.988 1 86.31 123 LEU B C 1
ATOM 5285 O O . LEU B 1 123 ? -11.188 -14.781 -4.242 1 86.31 123 LEU B O 1
ATOM 5289 N N . TYR B 1 124 ? -10.484 -15.727 -6.129 1 90.94 124 TYR B N 1
ATOM 5290 C CA . TYR B 1 124 ? -11.82 -16.062 -6.617 1 90.94 124 TYR B CA 1
ATOM 5291 C C . TYR B 1 124 ? -12.094 -17.547 -6.488 1 90.94 124 TYR B C 1
ATOM 5293 O O . TYR B 1 124 ? -11.195 -18.375 -6.676 1 90.94 124 TYR B O 1
ATOM 5301 N N . PRO B 1 125 ? -13.312 -17.812 -6.129 1 92.75 125 PRO B N 1
ATOM 5302 C CA . PRO B 1 125 ? -13.641 -19.234 -6.188 1 92.75 125 PRO B CA 1
ATOM 5303 C C . PRO B 1 125 ? -13.453 -19.828 -7.582 1 92.75 125 PRO B C 1
ATOM 5305 O O . PRO B 1 125 ? -13.758 -19.172 -8.578 1 92.75 125 PRO B O 1
ATOM 5308 N N . GLY B 1 126 ? -12.867 -21 -7.59 1 93.5 126 GLY B N 1
ATOM 5309 C CA . GLY B 1 126 ? -12.602 -21.641 -8.867 1 93.5 126 GLY B CA 1
ATOM 5310 C C . GLY B 1 126 ? -12.094 -23.062 -8.727 1 93.5 126 GLY B C 1
ATOM 5311 O O . GLY B 1 126 ? -11.992 -23.594 -7.609 1 93.5 126 GLY B O 1
ATOM 5312 N N . PHE B 1 127 ? -11.961 -23.688 -9.922 1 94.12 127 PHE B N 1
ATOM 5313 C CA . PHE B 1 127 ? -11.516 -25.078 -9.984 1 94.12 127 PHE B CA 1
ATOM 5314 C C . PHE B 1 127 ? -10.422 -25.25 -11.031 1 94.12 127 PHE B C 1
ATOM 5316 O O . PHE B 1 127 ? -10.445 -24.594 -12.078 1 94.12 127 PHE B O 1
ATOM 5323 N N . LYS B 1 128 ? -9.461 -26.078 -10.664 1 91.81 128 LYS B N 1
ATOM 5324 C CA . LYS B 1 128 ? -8.523 -26.562 -11.672 1 91.81 128 LYS B CA 1
ATOM 5325 C C . LYS B 1 128 ? -9.086 -27.781 -12.406 1 91.81 128 LYS B C 1
ATOM 5327 O O . LYS B 1 128 ? -9.5 -28.75 -11.781 1 91.81 128 LYS B O 1
ATOM 5332 N N . ILE B 1 129 ? -9.125 -27.703 -13.695 1 90.38 129 ILE B N 1
ATOM 5333 C CA . ILE B 1 129 ? -9.68 -28.797 -14.484 1 90.38 129 ILE B CA 1
ATOM 5334 C C . ILE B 1 129 ? -8.742 -30 -14.43 1 90.38 129 ILE B C 1
ATOM 5336 O O . ILE B 1 129 ? -7.559 -29.891 -14.773 1 90.38 129 ILE B O 1
ATOM 5340 N N . PRO B 1 130 ? -9.242 -31.078 -13.969 1 87.44 130 PRO B N 1
ATOM 5341 C CA . PRO B 1 130 ? -8.406 -32.281 -13.875 1 87.44 130 PRO B CA 1
ATOM 5342 C C . PRO B 1 130 ? -7.957 -32.781 -15.234 1 87.44 130 PRO B C 1
ATOM 5344 O O . PRO B 1 130 ? -8.594 -32.5 -16.25 1 87.44 130 PRO B O 1
ATOM 5347 N N . LYS B 1 131 ? -6.777 -33.531 -15.32 1 80.81 131 LYS B N 1
ATOM 5348 C CA . LYS B 1 131 ? -6.145 -34 -16.547 1 80.81 131 LYS B CA 1
ATOM 5349 C C . LYS B 1 131 ? -6.945 -35.156 -17.188 1 80.81 131 LYS B C 1
ATOM 5351 O O . LYS B 1 131 ? -7.059 -35.219 -18.406 1 80.81 131 LYS B O 1
ATOM 5356 N N . HIS B 1 132 ? -7.41 -36.031 -16.391 1 73.19 132 HIS B N 1
ATOM 5357 C CA . HIS B 1 132 ? -8.023 -37.219 -16.953 1 73.19 132 HIS B CA 1
ATOM 5358 C C . HIS B 1 132 ? -9.547 -37.156 -16.922 1 73.19 132 HIS B C 1
ATOM 5360 O O . HIS B 1 132 ? -10.125 -36.75 -15.898 1 73.19 132 HIS B O 1
ATOM 5366 N N . SER B 1 133 ? -10.117 -37.062 -18.188 1 71 133 SER B N 1
ATOM 5367 C CA . SER B 1 133 ? -11.578 -37.094 -18.203 1 71 133 SER B CA 1
ATOM 5368 C C . SER B 1 133 ? -12.07 -38.125 -19.219 1 71 133 SER B C 1
ATOM 5370 O O . SER B 1 133 ? -11.547 -38.219 -20.328 1 71 133 SER B O 1
ATOM 5372 N N . GLU B 1 134 ? -12.844 -39.094 -18.797 1 70.25 134 GLU B N 1
ATOM 5373 C CA . GLU B 1 134 ? -13.477 -40.031 -19.719 1 70.25 134 GLU B CA 1
ATOM 5374 C C . GLU B 1 134 ? -14.945 -39.688 -19.953 1 70.25 134 GLU B C 1
ATOM 5376 O O . GLU B 1 134 ? -15.617 -40.312 -20.781 1 70.25 134 GLU B O 1
ATOM 5381 N N . GLY B 1 135 ? -15.43 -38.688 -19.312 1 72.94 135 GLY B N 1
ATOM 5382 C CA . GLY B 1 135 ? -16.844 -38.375 -19.469 1 72.94 135 GLY B CA 1
ATOM 5383 C C . GLY B 1 135 ? -17.094 -37.219 -20.406 1 72.94 135 GLY B C 1
ATOM 5384 O O . GLY B 1 135 ? -16.188 -36.438 -20.719 1 72.94 135 GLY B O 1
ATOM 5385 N N . SER B 1 136 ? -18.438 -37.125 -20.875 1 81.12 136 SER B N 1
ATOM 5386 C CA . SER B 1 136 ? -18.828 -36.156 -21.891 1 81.12 136 SER B CA 1
ATOM 5387 C C . SER B 1 136 ? -19.109 -34.781 -21.281 1 81.12 136 SER B C 1
ATOM 5389 O O . SER B 1 136 ? -18.844 -33.75 -21.891 1 81.12 136 SER B O 1
ATOM 5391 N N . TYR B 1 137 ? -19.734 -34.844 -20.031 1 91.19 137 TYR B N 1
ATOM 5392 C CA . TYR B 1 137 ? -20.109 -33.562 -19.406 1 91.19 137 TYR B CA 1
ATOM 5393 C C . TYR B 1 137 ? -19.625 -33.531 -17.953 1 91.19 137 TYR B C 1
ATOM 5395 O O . TYR B 1 137 ? -19.578 -34.562 -17.281 1 91.19 137 TYR B O 1
ATOM 5403 N N . PHE B 1 138 ? -19.203 -32.375 -17.516 1 93.12 138 PHE B N 1
ATOM 5404 C CA . PHE B 1 138 ? -19.047 -32.125 -16.094 1 93.12 138 PHE B CA 1
ATOM 5405 C C . PHE B 1 138 ? -20.109 -31.156 -15.594 1 93.12 138 PHE B C 1
ATOM 5407 O O . PHE B 1 138 ? -20.734 -30.453 -16.391 1 93.12 138 PHE B O 1
ATOM 5414 N N . TYR B 1 139 ? -20.391 -31.156 -14.352 1 95.06 139 TYR B N 1
ATOM 5415 C CA . TYR B 1 139 ? -21.484 -30.375 -13.773 1 95.06 139 TYR B CA 1
ATOM 5416 C C . TYR B 1 139 ? -20.984 -29.5 -12.633 1 95.06 139 TYR B C 1
ATOM 5418 O O . TYR B 1 139 ? -20.047 -29.875 -11.922 1 95.06 139 TYR B O 1
ATOM 5426 N N . ILE B 1 140 ? -21.578 -28.375 -12.523 1 96.44 140 ILE B N 1
ATOM 5427 C CA . ILE B 1 140 ? -21.281 -27.453 -11.422 1 96.44 140 ILE B CA 1
ATOM 5428 C C . ILE B 1 140 ? -22.562 -27.031 -10.727 1 96.44 140 ILE B C 1
ATOM 5430 O O . ILE B 1 140 ? -23.531 -26.625 -11.383 1 96.44 140 ILE B O 1
ATOM 5434 N N . ARG B 1 141 ? -22.578 -27.172 -9.469 1 96.44 141 ARG B N 1
ATOM 5435 C CA . ARG B 1 141 ? -23.703 -26.734 -8.648 1 96.44 141 ARG B CA 1
ATOM 5436 C C . ARG B 1 141 ? -23.406 -25.406 -7.965 1 96.44 141 ARG B C 1
ATOM 5438 O O . ARG B 1 141 ? -22.484 -25.312 -7.141 1 96.44 141 ARG B O 1
ATOM 5445 N N . LEU B 1 142 ? -24.156 -24.391 -8.305 1 95.44 142 LEU B N 1
ATOM 5446 C CA . LEU B 1 142 ? -23.969 -23.078 -7.727 1 95.44 142 LEU B CA 1
ATOM 5447 C C . LEU B 1 142 ? -25.109 -22.719 -6.781 1 95.44 142 LEU B C 1
ATOM 5449 O O . LEU B 1 142 ? -26.281 -22.891 -7.129 1 95.44 142 LEU B O 1
ATOM 5453 N N . GLN B 1 143 ? -24.781 -22.297 -5.621 1 93.06 143 GLN B N 1
ATOM 5454 C CA . GLN B 1 143 ? -25.734 -21.812 -4.633 1 93.06 143 GLN B CA 1
ATOM 5455 C C . GLN B 1 143 ? -25.188 -20.609 -3.871 1 93.06 143 GLN B C 1
ATOM 5457 O O . GLN B 1 143 ? -24.062 -20.656 -3.359 1 93.06 143 GLN B O 1
ATOM 5462 N N . SER B 1 144 ? -25.922 -19.516 -3.916 1 89.12 144 SER B N 1
ATOM 5463 C CA . SER B 1 144 ? -25.438 -18.312 -3.24 1 89.12 144 SER B CA 1
ATOM 5464 C C . SER B 1 144 ? -26.609 -17.422 -2.807 1 89.12 144 SER B C 1
ATOM 5466 O O . SER B 1 144 ? -27.609 -17.297 -3.523 1 89.12 144 SER B O 1
ATOM 5468 N N . LYS B 1 145 ? -26.453 -16.859 -1.611 1 80.69 145 LYS B N 1
ATOM 5469 C CA . LYS B 1 145 ? -27.391 -15.844 -1.147 1 80.69 145 LYS B CA 1
ATOM 5470 C C . LYS B 1 145 ? -27.078 -14.477 -1.735 1 80.69 145 LYS B C 1
ATOM 5472 O O . LYS B 1 145 ? -27.922 -13.586 -1.745 1 80.69 145 LYS B O 1
ATOM 5477 N N . SER B 1 146 ? -25.844 -14.406 -2.227 1 78.5 146 SER B N 1
ATOM 5478 C CA . SER B 1 146 ? -25.422 -13.156 -2.842 1 78.5 146 SER B CA 1
ATOM 5479 C C . SER B 1 146 ? -25.703 -13.148 -4.34 1 78.5 146 SER B C 1
ATOM 5481 O O . SER B 1 146 ? -26.312 -14.086 -4.863 1 78.5 146 SER B O 1
ATOM 5483 N N . LEU B 1 147 ? -25.312 -12.117 -4.98 1 79.31 147 LEU B N 1
ATOM 5484 C CA . LEU B 1 147 ? -25.578 -11.883 -6.395 1 79.31 147 LEU B CA 1
ATOM 5485 C C . LEU B 1 147 ? -24.844 -12.898 -7.262 1 79.31 147 LEU B C 1
ATOM 5487 O O . LEU B 1 147 ? -23.672 -13.164 -7.039 1 79.31 147 LEU B O 1
ATOM 5491 N N . ILE B 1 148 ? -25.656 -13.539 -8.172 1 88.44 148 ILE B N 1
ATOM 5492 C CA . ILE B 1 148 ? -25.062 -14.445 -9.148 1 88.44 148 ILE B CA 1
ATOM 5493 C C . ILE B 1 148 ? -25.109 -13.812 -10.539 1 88.44 148 ILE B C 1
ATOM 5495 O O . ILE B 1 148 ? -25.922 -14.219 -11.383 1 88.44 148 ILE B O 1
ATOM 5499 N N . SER B 1 149 ? -24.391 -12.836 -10.727 1 88.81 149 SER B N 1
ATOM 5500 C CA . SER B 1 149 ? -24.234 -12.133 -11.992 1 88.81 149 SER B CA 1
ATOM 5501 C C . SER B 1 149 ? -22.781 -11.828 -12.281 1 88.81 149 SER B C 1
ATOM 5503 O O . SER B 1 149 ? -22.297 -10.719 -12.016 1 88.81 149 SER B O 1
ATOM 5505 N N . PHE B 1 150 ? -22.125 -12.789 -12.734 1 90.12 150 PHE B N 1
ATOM 5506 C CA . PHE B 1 150 ? -20.703 -12.656 -13.008 1 90.12 150 PHE B CA 1
ATOM 5507 C C . PHE B 1 150 ? -20.281 -13.594 -14.133 1 90.12 150 PHE B C 1
ATOM 5509 O O . PHE B 1 150 ? -20.969 -14.562 -14.438 1 90.12 150 PHE B O 1
ATOM 5516 N N . PRO B 1 151 ? -19.203 -13.289 -14.703 1 93.44 151 PRO B N 1
ATOM 5517 C CA . PRO B 1 151 ? -18.688 -14.18 -15.742 1 93.44 151 PRO B CA 1
ATOM 5518 C C . PRO B 1 151 ? -17.859 -15.328 -15.172 1 93.44 151 PRO B C 1
ATOM 5520 O O . PRO B 1 151 ? -17.438 -15.273 -14.016 1 93.44 151 PRO B O 1
ATOM 5523 N N . ILE B 1 152 ? -17.797 -16.422 -15.945 1 95.06 152 ILE B N 1
ATOM 5524 C CA . ILE B 1 152 ? -16.891 -17.531 -15.672 1 95.06 152 ILE B CA 1
ATOM 5525 C C . ILE B 1 152 ? -15.711 -17.484 -16.641 1 95.06 152 ILE B C 1
ATOM 5527 O O . ILE B 1 152 ? -15.906 -17.438 -17.859 1 95.06 152 ILE B O 1
ATOM 5531 N N . ARG B 1 153 ? -14.547 -17.516 -16.078 1 93.88 153 ARG B N 1
ATOM 5532 C CA . ARG B 1 153 ? -13.359 -17.406 -16.922 1 93.88 153 ARG B CA 1
ATOM 5533 C C . ARG B 1 153 ? -12.492 -18.656 -16.812 1 93.88 153 ARG B C 1
ATOM 5535 O O . ARG B 1 153 ? -12.469 -19.328 -15.773 1 93.88 153 ARG B O 1
ATOM 5542 N N . SER B 1 154 ? -11.922 -19 -17.875 1 94.56 154 SER B N 1
ATOM 5543 C CA . SER B 1 154 ? -10.945 -20.078 -17.984 1 94.56 154 SER B CA 1
ATOM 5544 C C . SER B 1 154 ? -9.547 -19.531 -18.25 1 94.56 154 SER B C 1
ATOM 5546 O O . SER B 1 154 ? -9.32 -18.891 -19.281 1 94.56 154 SER B O 1
ATOM 5548 N N . MET B 1 155 ? -8.648 -19.844 -17.328 1 92.69 155 MET B N 1
ATOM 5549 C CA . MET B 1 155 ? -7.316 -19.266 -17.422 1 92.69 155 MET B CA 1
ATOM 5550 C C . MET B 1 155 ? -6.238 -20.344 -17.344 1 92.69 155 MET B C 1
ATOM 5552 O O . MET B 1 155 ? -6.414 -21.344 -16.641 1 92.69 155 MET B O 1
ATOM 5556 N N . GLU B 1 156 ? -5.184 -20.016 -18.062 1 90.25 156 GLU B N 1
ATOM 5557 C CA . GLU B 1 156 ? -3.977 -20.812 -17.891 1 90.25 156 GLU B CA 1
ATOM 5558 C C . GLU B 1 156 ? -3.305 -20.5 -16.547 1 90.25 156 GLU B C 1
ATOM 5560 O O . GLU B 1 156 ? -3.547 -19.438 -15.961 1 90.25 156 GLU B O 1
ATOM 5565 N N . GLU B 1 157 ? -2.549 -21.406 -16.125 1 86.44 157 GLU B N 1
ATOM 5566 C CA . GLU B 1 157 ? -1.904 -21.25 -14.828 1 86.44 157 GLU B CA 1
ATOM 5567 C C . GLU B 1 157 ? -1.052 -19.984 -14.781 1 86.44 157 GLU B C 1
ATOM 5569 O O . GLU B 1 157 ? -1.049 -19.266 -13.781 1 86.44 157 GLU B O 1
ATOM 5574 N N . ARG B 1 158 ? -0.358 -19.719 -15.812 1 82.38 158 ARG B N 1
ATOM 5575 C CA . ARG B 1 158 ? 0.495 -18.531 -15.867 1 82.38 158 ARG B CA 1
ATOM 5576 C C . ARG B 1 158 ? -0.336 -17.25 -15.797 1 82.38 158 ARG B C 1
ATOM 5578 O O . ARG B 1 158 ? 0.009 -16.312 -15.07 1 82.38 158 ARG B O 1
ATOM 5585 N N . SER B 1 159 ? -1.354 -17.234 -16.578 1 85.38 159 SER B N 1
ATOM 5586 C CA . SER B 1 159 ? -2.225 -16.062 -16.594 1 85.38 159 SER B CA 1
ATOM 5587 C C . SER B 1 159 ? -2.918 -15.883 -15.242 1 85.38 159 SER B C 1
ATOM 5589 O O . SER B 1 159 ? -3.107 -14.75 -14.781 1 85.38 159 SER B O 1
ATOM 5591 N N . PHE B 1 160 ? -3.242 -16.984 -14.695 1 89.12 160 PHE B N 1
ATOM 5592 C CA . PHE B 1 160 ? -3.871 -16.953 -13.375 1 89.12 160 PHE B CA 1
ATOM 5593 C C . PHE B 1 160 ? -2.936 -16.344 -12.344 1 89.12 160 PHE B C 1
ATOM 5595 O O . PHE B 1 160 ? -3.346 -15.484 -11.562 1 89.12 160 PHE B O 1
ATOM 5602 N N . ASN B 1 161 ? -1.735 -16.734 -12.328 1 85.06 161 ASN B N 1
ATOM 5603 C CA . ASN B 1 161 ? -0.756 -16.234 -11.367 1 85.06 161 ASN B CA 1
ATOM 5604 C C . ASN B 1 161 ? -0.456 -14.75 -11.594 1 85.06 161 ASN B C 1
ATOM 5606 O O . ASN B 1 161 ? -0.321 -13.984 -10.633 1 85.06 161 ASN B O 1
ATOM 5610 N N . LYS B 1 162 ? -0.349 -14.414 -12.797 1 83.56 162 LYS B N 1
ATOM 5611 C CA . LYS B 1 162 ? -0.105 -13.016 -13.109 1 83.56 162 LYS B CA 1
ATOM 5612 C C . LYS B 1 162 ? -1.239 -12.125 -12.602 1 83.56 162 LYS B C 1
ATOM 5614 O O . LYS B 1 162 ? -0.995 -11.055 -12.055 1 83.56 162 LYS B O 1
ATOM 5619 N N . ARG B 1 163 ? -2.396 -12.578 -12.82 1 85.88 163 ARG B N 1
ATOM 5620 C CA . ARG B 1 163 ? -3.557 -11.828 -12.352 1 85.88 163 ARG B CA 1
ATOM 5621 C C . ARG B 1 163 ? -3.572 -11.734 -10.828 1 85.88 163 ARG B C 1
ATOM 5623 O O . ARG B 1 163 ? -3.91 -10.695 -10.273 1 85.88 163 ARG B O 1
ATOM 5630 N N . MET B 1 164 ? -3.256 -12.805 -10.227 1 87.75 164 MET B N 1
ATOM 5631 C CA . MET B 1 164 ? -3.221 -12.82 -8.766 1 87.75 164 MET B CA 1
ATOM 5632 C C . MET B 1 164 ? -2.197 -11.82 -8.234 1 87.75 164 MET B C 1
ATOM 5634 O O . MET B 1 164 ? -2.465 -11.109 -7.262 1 87.75 164 MET B O 1
ATOM 5638 N N . ILE B 1 165 ? -1.079 -11.781 -8.859 1 86.19 165 ILE B N 1
ATOM 5639 C CA . ILE B 1 165 ? -0.014 -10.875 -8.445 1 86.19 165 ILE B CA 1
ATOM 5640 C C . ILE B 1 165 ? -0.466 -9.43 -8.633 1 86.19 165 ILE B C 1
ATOM 5642 O O . ILE B 1 165 ? -0.279 -8.594 -7.742 1 86.19 165 ILE B O 1
ATOM 5646 N N . LEU B 1 166 ? -1.092 -9.156 -9.664 1 85.38 166 LEU B N 1
ATOM 5647 C CA . LEU B 1 166 ? -1.551 -7.805 -9.961 1 85.38 166 LEU B CA 1
ATOM 5648 C C . LEU B 1 166 ? -2.637 -7.371 -8.984 1 85.38 166 LEU B C 1
ATOM 5650 O O . LEU B 1 166 ? -2.596 -6.254 -8.461 1 85.38 166 LEU B O 1
ATOM 5654 N N . GLU B 1 167 ? -3.58 -8.164 -8.789 1 87.12 167 GLU B N 1
ATOM 5655 C CA . GLU B 1 167 ? -4.66 -7.84 -7.867 1 87.12 167 GLU B CA 1
ATOM 5656 C C . GLU B 1 167 ? -4.133 -7.648 -6.445 1 87.12 167 GLU B C 1
ATOM 5658 O O . GLU B 1 167 ? -4.594 -6.766 -5.719 1 87.12 167 GLU B O 1
ATOM 5663 N N . THR B 1 168 ? -3.217 -8.469 -6.121 1 87.94 168 THR B N 1
ATOM 5664 C CA . THR B 1 168 ? -2.611 -8.328 -4.801 1 87.94 168 THR B CA 1
ATOM 5665 C C . THR B 1 168 ? -1.871 -7.004 -4.684 1 87.94 168 THR B C 1
ATOM 5667 O O . THR B 1 168 ? -1.981 -6.312 -3.67 1 87.94 168 THR B O 1
ATOM 5670 N N . ALA B 1 169 ? -1.163 -6.688 -5.695 1 87.88 169 ALA B N 1
ATOM 5671 C CA . ALA B 1 169 ? -0.424 -5.426 -5.703 1 87.88 169 ALA B CA 1
ATOM 5672 C C . ALA B 1 169 ? -1.362 -4.238 -5.504 1 87.88 169 ALA B C 1
ATOM 5674 O O . ALA B 1 169 ? -1.121 -3.385 -4.652 1 87.88 169 ALA B O 1
ATOM 5675 N N . ILE B 1 170 ? -2.416 -4.234 -6.129 1 86.62 170 ILE B N 1
ATOM 5676 C CA . ILE B 1 170 ? -3.354 -3.115 -6.09 1 86.62 170 ILE B CA 1
ATOM 5677 C C . ILE B 1 170 ? -4.039 -3.064 -4.727 1 86.62 170 ILE B C 1
ATOM 5679 O O . ILE B 1 170 ? -4.148 -1.996 -4.121 1 86.62 170 ILE B O 1
ATOM 5683 N N . THR B 1 171 ? -4.488 -4.16 -4.316 1 88.62 171 THR B N 1
ATOM 5684 C CA . THR B 1 171 ? -5.195 -4.23 -3.041 1 88.62 171 THR B CA 1
ATOM 5685 C C . THR B 1 171 ? -4.305 -3.752 -1.898 1 88.62 171 THR B C 1
ATOM 5687 O O . THR B 1 171 ? -4.727 -2.934 -1.078 1 88.62 171 THR B O 1
ATOM 5690 N N . TRP B 1 172 ? -3.146 -4.137 -1.886 1 89.12 172 TRP B N 1
ATOM 5691 C CA . TRP B 1 172 ? -2.271 -3.818 -0.762 1 89.12 172 TRP B CA 1
ATOM 5692 C C . TRP B 1 172 ? -1.726 -2.398 -0.883 1 89.12 172 TRP B C 1
ATOM 5694 O O . TRP B 1 172 ? -1.382 -1.771 0.122 1 89.12 172 TRP B O 1
ATOM 5704 N N . LEU B 1 173 ? -1.623 -1.939 -2.082 1 89 173 LEU B N 1
ATOM 5705 C CA . LEU B 1 173 ? -1.315 -0.525 -2.264 1 89 173 LEU B CA 1
ATOM 5706 C C . LEU B 1 173 ? -2.389 0.351 -1.626 1 89 173 LEU B C 1
ATOM 5708 O O . LEU B 1 173 ? -2.074 1.272 -0.87 1 89 173 LEU B O 1
ATOM 5712 N N . ILE B 1 174 ? -3.625 0.022 -1.942 1 89.38 174 ILE B N 1
ATOM 5713 C CA . ILE B 1 174 ? -4.75 0.782 -1.413 1 89.38 174 ILE B CA 1
ATOM 5714 C C . ILE B 1 174 ? -4.809 0.632 0.105 1 89.38 174 ILE B C 1
ATOM 5716 O O . ILE B 1 174 ? -5.047 1.605 0.823 1 89.38 174 ILE B O 1
ATOM 5720 N N . LEU B 1 175 ? -4.535 -0.546 0.562 1 90.25 175 LEU B N 1
ATOM 5721 C CA . LEU B 1 175 ? -4.531 -0.793 2 1 90.25 175 LEU B CA 1
ATOM 5722 C C . LEU B 1 175 ? -3.438 0.018 2.688 1 90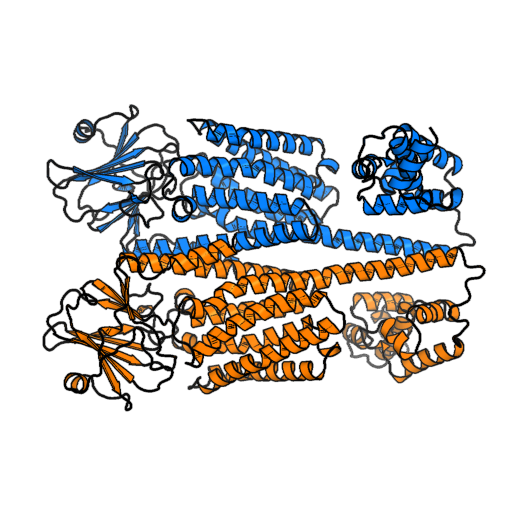.25 175 LEU B C 1
ATOM 5724 O O . LEU B 1 175 ? -3.631 0.508 3.803 1 90.25 175 LEU B O 1
ATOM 5728 N N . GLY B 1 176 ? -2.305 0.131 2.035 1 87.88 176 GLY B N 1
ATOM 5729 C CA . GLY B 1 176 ? -1.24 0.959 2.582 1 87.88 176 GLY B CA 1
ATOM 5730 C C . GLY B 1 176 ? -1.636 2.416 2.73 1 87.88 176 GLY B C 1
ATOM 5731 O O . GLY B 1 176 ? -1.367 3.037 3.762 1 87.88 176 GLY B O 1
ATOM 5732 N N . VAL B 1 177 ? -2.275 2.898 1.765 1 88.38 177 VAL B N 1
ATOM 5733 C CA . VAL B 1 177 ? -2.736 4.281 1.796 1 88.38 177 VAL B CA 1
ATOM 5734 C C . VAL B 1 177 ? -3.73 4.469 2.941 1 88.38 177 VAL B C 1
ATOM 5736 O O . VAL B 1 177 ? -3.613 5.414 3.725 1 88.38 177 VAL B O 1
ATOM 5739 N N . CYS B 1 178 ? -4.691 3.592 3.039 1 91.06 178 CYS B N 1
ATOM 5740 C CA . CYS B 1 178 ? -5.711 3.684 4.078 1 91.06 178 CYS B CA 1
ATOM 5741 C C . CYS B 1 178 ? -5.094 3.541 5.465 1 91.06 178 CYS B C 1
ATOM 5743 O O . CYS B 1 178 ? -5.504 4.227 6.402 1 91.06 178 CYS B O 1
ATOM 5745 N N . ALA B 1 179 ? -4.137 2.725 5.508 1 87.88 179 ALA B N 1
ATOM 5746 C CA . ALA B 1 179 ? -3.484 2.498 6.797 1 87.88 179 ALA B CA 1
ATOM 5747 C C . ALA B 1 179 ? -2.83 3.775 7.312 1 87.88 179 ALA B C 1
ATOM 5749 O O . ALA B 1 179 ? -2.955 4.113 8.492 1 87.88 179 ALA B O 1
ATOM 5750 N N . VAL B 1 180 ? -2.158 4.492 6.5 1 86.5 180 VAL B N 1
ATOM 5751 C CA . VAL B 1 180 ? -1.484 5.719 6.906 1 86.5 180 VAL B CA 1
ATOM 5752 C C . VAL B 1 180 ? -2.52 6.77 7.297 1 86.5 180 VAL B C 1
ATOM 5754 O O . VAL B 1 180 ? -2.305 7.547 8.234 1 86.5 180 VAL B O 1
ATOM 5757 N N . MET B 1 181 ? -3.588 6.773 6.57 1 88.56 181 MET B N 1
ATOM 5758 C CA . MET B 1 181 ? -4.641 7.73 6.895 1 88.56 181 MET B CA 1
ATOM 5759 C C . MET B 1 181 ? -5.219 7.453 8.281 1 88.56 181 MET B C 1
ATOM 5761 O O . MET B 1 181 ? -5.508 8.383 9.031 1 88.56 181 MET B O 1
ATOM 5765 N N . ILE B 1 182 ? -5.355 6.211 8.617 1 91.31 182 ILE B N 1
ATOM 5766 C CA . ILE B 1 182 ? -5.859 5.812 9.93 1 91.31 182 ILE B CA 1
ATOM 5767 C C . ILE B 1 182 ? -4.863 6.219 11.008 1 91.31 182 ILE B C 1
ATOM 5769 O O . ILE B 1 182 ? -5.242 6.812 12.023 1 91.31 182 ILE B O 1
ATOM 5773 N N . VAL B 1 183 ? -3.65 5.957 10.734 1 85.56 183 VAL B N 1
ATOM 5774 C CA . VAL B 1 183 ? -2.609 6.262 11.711 1 85.56 183 VAL B CA 1
ATOM 5775 C C . VAL B 1 183 ? -2.529 7.77 11.93 1 85.56 183 VAL B C 1
ATOM 5777 O O . VAL B 1 183 ? -2.443 8.234 13.062 1 85.56 183 VAL B O 1
ATOM 5780 N N . PHE B 1 184 ? -2.602 8.508 10.844 1 84.81 184 PHE B N 1
ATOM 5781 C CA . PHE B 1 184 ? -2.568 9.961 10.93 1 84.81 184 PHE B CA 1
ATOM 5782 C C . PHE B 1 184 ? -3.742 10.484 11.742 1 84.81 184 PHE B C 1
ATOM 5784 O O . PHE B 1 184 ? -3.568 11.344 12.609 1 84.81 184 PHE B O 1
ATOM 5791 N N . ALA B 1 185 ? -4.887 9.977 11.445 1 89.31 185 ALA B N 1
ATOM 5792 C CA . ALA B 1 185 ? -6.09 10.43 12.133 1 89.31 185 ALA B CA 1
ATOM 5793 C C . ALA B 1 185 ? -6.035 10.086 13.617 1 89.31 185 ALA B C 1
ATOM 5795 O O . ALA B 1 185 ? -6.367 10.914 14.469 1 89.31 185 ALA B O 1
ATOM 5796 N N . LEU B 1 186 ? -5.602 8.922 13.945 1 88.75 186 LEU B N 1
ATOM 5797 C CA . LEU B 1 186 ? -5.512 8.5 15.344 1 88.75 186 LEU B CA 1
ATOM 5798 C C . LEU B 1 186 ? -4.441 9.297 16.078 1 88.75 186 LEU B C 1
ATOM 5800 O O . LEU B 1 186 ? -4.605 9.625 17.266 1 88.75 186 LEU B O 1
ATOM 5804 N N . PHE B 1 187 ? -3.424 9.547 15.375 1 82.12 187 PHE B N 1
ATOM 5805 C CA . PHE B 1 187 ? -2.371 10.359 15.984 1 82.12 187 PHE B CA 1
ATOM 5806 C C . PHE B 1 187 ? -2.893 11.742 16.344 1 82.12 187 PHE B C 1
ATOM 5808 O O . PHE B 1 187 ? -2.633 12.242 17.438 1 82.12 187 PHE B O 1
ATOM 5815 N N . TYR B 1 188 ? -3.598 12.336 15.484 1 81.62 188 TYR B N 1
ATOM 5816 C CA . TYR B 1 188 ? -4.16 13.656 15.742 1 81.62 188 TYR B CA 1
ATOM 5817 C C . TYR B 1 188 ? -5.188 13.602 16.859 1 81.62 188 TYR B C 1
ATOM 5819 O O . TYR B 1 188 ? -5.305 14.539 17.656 1 81.62 188 TYR B O 1
ATOM 5827 N N . TYR B 1 189 ? -5.902 12.578 16.953 1 88.06 189 TYR B N 1
ATOM 5828 C CA . TYR B 1 189 ? -6.859 12.391 18.031 1 88.06 189 TYR B CA 1
ATOM 5829 C C . TYR B 1 189 ? -6.156 12.328 19.391 1 88.06 189 TYR B C 1
ATOM 5831 O O . TYR B 1 189 ? -6.555 13.016 20.328 1 88.06 189 TYR B O 1
ATOM 5839 N N . PHE B 1 190 ? -5.172 11.547 19.438 1 81.38 190 PHE B N 1
ATOM 5840 C CA . PHE B 1 190 ? -4.48 11.344 20.703 1 81.38 190 PHE B CA 1
ATOM 5841 C C . PHE B 1 190 ? -3.623 12.555 21.062 1 81.38 190 PHE B C 1
ATOM 5843 O O . PHE B 1 190 ? -3.5 12.922 22.219 1 81.38 190 PHE B O 1
ATOM 5850 N N . ALA B 1 191 ? -3.074 13.211 20.078 1 74.5 191 ALA B N 1
ATOM 5851 C CA . ALA B 1 191 ? -2.17 14.336 20.297 1 74.5 191 ALA B CA 1
ATOM 5852 C C . ALA B 1 191 ? -2.947 15.609 20.625 1 74.5 191 ALA B C 1
ATOM 5854 O O . ALA B 1 191 ? -2.545 16.375 21.5 1 74.5 191 ALA B O 1
ATOM 5855 N N . PHE B 1 192 ? -4.152 15.812 19.984 1 76.94 192 PHE B N 1
ATOM 5856 C CA . PHE B 1 192 ? -4.844 17.094 20.125 1 76.94 192 PHE B CA 1
ATOM 5857 C C . PHE B 1 192 ? -6.227 16.891 20.75 1 76.94 192 PHE B C 1
ATOM 5859 O O . PHE B 1 192 ? -6.93 17.859 21.016 1 76.94 192 PHE B O 1
ATOM 5866 N N . GLY B 1 193 ? -6.641 15.68 20.922 1 82.06 193 GLY B N 1
ATOM 5867 C CA . GLY B 1 193 ? -7.914 15.391 21.562 1 82.06 193 GLY B CA 1
ATOM 5868 C C . GLY B 1 193 ? -9.109 15.766 20.703 1 82.06 193 GLY B C 1
ATOM 5869 O O . GLY B 1 193 ? -10.164 16.125 21.219 1 82.06 193 GLY B O 1
ATOM 5870 N N . LEU B 1 194 ? -8.938 15.781 19.438 1 85.12 194 LEU B N 1
ATOM 5871 C CA . LEU B 1 194 ? -10 16.109 18.5 1 85.12 194 LEU B CA 1
ATOM 5872 C C . LEU B 1 194 ? -10.789 14.867 18.109 1 85.12 194 LEU B C 1
ATOM 5874 O O . LEU B 1 194 ? -10.32 14.047 17.328 1 85.12 194 LEU B O 1
ATOM 5878 N N . SER B 1 195 ? -11.977 14.727 18.531 1 90.38 195 SER B N 1
ATOM 5879 C CA . SER B 1 195 ? -12.789 13.523 18.375 1 90.38 195 SER B CA 1
ATOM 5880 C C . SER B 1 195 ? -13.156 13.281 16.922 1 90.38 195 SER B C 1
ATOM 5882 O O . SER B 1 195 ? -13.453 12.148 16.516 1 90.38 195 SER B O 1
ATOM 5884 N N . GLU B 1 196 ? -13.234 14.32 16.078 1 91.81 196 GLU B N 1
ATOM 5885 C CA . GLU B 1 196 ? -13.555 14.172 14.664 1 91.81 196 GLU B CA 1
ATOM 5886 C C . GLU B 1 196 ? -12.602 13.195 13.977 1 91.81 196 GLU B C 1
ATOM 5888 O O . GLU B 1 196 ? -13.016 12.422 13.117 1 91.81 196 GLU B O 1
ATOM 5893 N N . PHE B 1 197 ? -11.383 13.242 14.438 1 91.94 197 PHE B N 1
ATOM 5894 C CA . PHE B 1 197 ? -10.375 12.375 13.844 1 91.94 197 PHE B CA 1
ATOM 5895 C C . PHE B 1 197 ? -10.617 10.922 14.234 1 91.94 197 PHE B C 1
ATOM 5897 O O . PHE B 1 197 ? -10.32 10.008 13.461 1 91.94 197 PHE B O 1
ATOM 5904 N N . PHE B 1 198 ? -11.164 10.719 15.383 1 94.31 198 PHE B N 1
ATOM 5905 C CA . PHE B 1 198 ? -11.484 9.367 15.828 1 94.31 198 PHE B CA 1
ATOM 5906 C C . PHE B 1 198 ? -12.594 8.773 14.977 1 94.31 198 PHE B C 1
ATOM 5908 O O . PHE B 1 198 ? -12.5 7.621 14.539 1 94.31 198 PHE B O 1
ATOM 5915 N N . PHE B 1 199 ? -13.602 9.531 14.781 1 95.25 199 PHE B N 1
ATOM 5916 C CA . PHE B 1 199 ? -14.734 9.039 13.992 1 95.25 199 PHE B CA 1
ATOM 5917 C C . PHE B 1 199 ? -14.352 8.898 12.531 1 95.25 199 PHE B C 1
ATOM 5919 O O . PHE B 1 199 ? -14.844 8 11.836 1 95.25 199 PHE B O 1
ATOM 5926 N N . TYR B 1 200 ? -13.445 9.789 12.078 1 94.44 200 TYR B N 1
ATOM 5927 C CA . TYR B 1 200 ? -12.883 9.633 10.742 1 94.44 200 TYR B CA 1
ATOM 5928 C C . TYR B 1 200 ? -12.141 8.305 10.625 1 94.44 200 TYR B C 1
ATOM 5930 O O . TYR B 1 200 ? -12.352 7.555 9.664 1 94.44 200 TYR B O 1
ATOM 5938 N N . ALA B 1 201 ? -11.289 8.016 11.594 1 95 201 ALA B N 1
ATOM 5939 C CA . ALA B 1 201 ? -10.523 6.77 11.586 1 95 201 ALA B CA 1
ATOM 5940 C C . ALA B 1 201 ? -11.453 5.559 11.641 1 95 201 ALA B C 1
ATOM 5942 O O . ALA B 1 201 ? -11.242 4.574 10.938 1 95 201 ALA B O 1
ATOM 5943 N N . GLY B 1 202 ? -12.445 5.648 12.469 1 95.44 202 GLY B N 1
ATOM 5944 C CA . GLY B 1 202 ? -13.422 4.57 12.555 1 95.44 202 GLY B CA 1
ATOM 5945 C C . GLY B 1 202 ? -14.156 4.328 11.258 1 95.44 202 GLY B C 1
ATOM 5946 O O . GLY B 1 202 ? -14.352 3.178 10.852 1 95.44 202 GLY B O 1
ATOM 5947 N N . TYR B 1 203 ? -14.562 5.418 10.625 1 95.31 203 TYR B N 1
ATOM 5948 C CA . TYR B 1 203 ? -15.211 5.336 9.32 1 95.31 203 TYR B CA 1
ATOM 5949 C C . TYR B 1 203 ? -14.305 4.652 8.297 1 95.31 203 TYR B C 1
ATOM 5951 O O . TYR B 1 203 ? -14.75 3.781 7.551 1 95.31 203 TYR B O 1
ATOM 5959 N N . VAL B 1 204 ? -13.055 4.961 8.32 1 95.19 204 VAL B N 1
ATOM 5960 C CA . VAL B 1 204 ? -12.102 4.402 7.367 1 95.19 204 VAL B CA 1
ATOM 5961 C C . VAL B 1 204 ? -11.898 2.916 7.648 1 95.19 204 VAL B C 1
ATOM 5963 O O . VAL B 1 204 ? -11.93 2.092 6.734 1 95.19 204 VAL B O 1
ATOM 5966 N N . VAL B 1 205 ? -11.719 2.541 8.898 1 95.19 205 VAL B N 1
ATOM 5967 C CA . VAL B 1 205 ? -11.477 1.153 9.281 1 95.19 205 VAL B CA 1
ATOM 5968 C C . VAL B 1 205 ? -12.672 0.29 8.867 1 95.19 205 VAL B C 1
ATOM 5970 O O . VAL B 1 205 ? -12.5 -0.77 8.266 1 95.19 205 VAL B O 1
ATOM 5973 N N . CYS B 1 206 ? -13.82 0.759 9.125 1 95.88 206 CYS B N 1
ATOM 5974 C CA . CYS B 1 206 ? -15.016 -0.008 8.82 1 95.88 206 CYS B CA 1
ATOM 5975 C C . CYS B 1 206 ? -15.211 -0.147 7.312 1 95.88 206 CYS B C 1
ATOM 5977 O O . CYS B 1 206 ? -15.555 -1.224 6.824 1 95.88 206 CYS B O 1
ATOM 5979 N N . THR B 1 207 ? -14.984 0.885 6.645 1 94.12 207 THR B N 1
ATOM 5980 C CA . THR B 1 207 ? -15.148 0.843 5.195 1 94.12 207 THR B CA 1
ATOM 5981 C C . THR B 1 207 ? -14.094 -0.058 4.559 1 94.12 207 THR B C 1
ATOM 5983 O O . THR B 1 207 ? -14.398 -0.818 3.637 1 94.12 207 THR B O 1
ATOM 5986 N N . VAL B 1 208 ? -12.875 -0.008 5.023 1 94.12 208 VAL B N 1
ATOM 5987 C CA . VAL B 1 208 ? -11.797 -0.841 4.508 1 94.12 208 VAL B CA 1
ATOM 5988 C C . VAL B 1 208 ? -12.117 -2.314 4.758 1 94.12 208 VAL B C 1
ATOM 5990 O O . VAL B 1 208 ? -11.953 -3.15 3.867 1 94.12 208 VAL B O 1
ATOM 5993 N N . LEU B 1 209 ? -12.555 -2.602 5.914 1 94.19 209 LEU B N 1
ATOM 5994 C CA . LEU B 1 209 ? -12.875 -3.986 6.242 1 94.19 209 LEU B CA 1
ATOM 5995 C C . LEU B 1 209 ? -14.094 -4.457 5.461 1 94.19 209 LEU B C 1
ATOM 5997 O O . LEU B 1 209 ? -14.18 -5.629 5.082 1 94.19 209 LEU B O 1
ATOM 6001 N N . TRP B 1 210 ? -14.992 -3.566 5.242 1 93.56 210 TRP B N 1
ATOM 6002 C CA . TRP B 1 210 ? -16.156 -3.898 4.422 1 93.56 210 TRP B CA 1
ATOM 6003 C C . TRP B 1 210 ? -15.727 -4.227 2.992 1 93.56 210 TRP B C 1
ATOM 6005 O O . TRP B 1 210 ? -16.094 -5.277 2.457 1 93.56 210 TRP B O 1
ATOM 6015 N N . TYR B 1 211 ? -14.953 -3.336 2.371 1 91.31 211 TYR B N 1
ATOM 6016 C CA . TYR B 1 211 ? -14.5 -3.539 1.002 1 91.31 211 TYR B CA 1
ATOM 6017 C C . TYR B 1 211 ? -13.695 -4.828 0.881 1 91.31 211 TYR B C 1
ATOM 6019 O O . TYR B 1 211 ? -13.914 -5.621 -0.038 1 91.31 211 TYR B O 1
ATOM 6027 N N . ASN B 1 212 ? -12.82 -5.027 1.793 1 90.94 212 ASN B N 1
ATOM 6028 C CA . ASN B 1 212 ? -11.953 -6.199 1.702 1 90.94 212 ASN B CA 1
ATOM 6029 C C . ASN B 1 212 ? -12.703 -7.477 2.074 1 90.94 212 ASN B C 1
ATOM 6031 O O . ASN B 1 212 ? -12.336 -8.562 1.631 1 90.94 212 ASN B O 1
ATOM 6035 N N . GLY B 1 213 ? -13.688 -7.332 2.877 1 88.38 213 GLY B N 1
ATOM 6036 C CA . GLY B 1 213 ? -14.555 -8.477 3.098 1 88.38 213 GLY B CA 1
ATOM 6037 C C . GLY B 1 213 ? -15.391 -8.828 1.884 1 88.38 213 GLY B C 1
ATOM 6038 O O . GLY B 1 213 ? -15.469 -9.992 1.493 1 88.38 213 GLY B O 1
ATOM 6039 N N . GLN B 1 214 ? -15.898 -7.824 1.311 1 85.69 214 GLN B N 1
ATOM 6040 C CA . GLN B 1 214 ? -16.766 -7.992 0.15 1 85.69 214 GLN B CA 1
ATOM 6041 C C . GLN B 1 214 ? -15.984 -8.539 -1.042 1 85.69 214 GLN B C 1
ATOM 6043 O O . GLN B 1 214 ? -16.5 -9.367 -1.801 1 85.69 214 GLN B O 1
ATOM 6048 N N . TYR B 1 215 ? -14.797 -8.18 -1.16 1 85.06 215 TYR B N 1
ATOM 6049 C CA . TYR B 1 215 ? -14.008 -8.602 -2.316 1 85.06 215 TYR B CA 1
ATOM 6050 C C . TYR B 1 215 ? -13.055 -9.734 -1.947 1 85.06 215 TYR B C 1
ATOM 6052 O O . TYR B 1 215 ? -12.07 -9.977 -2.646 1 85.06 215 TYR B O 1
ATOM 6060 N N . GLY B 1 216 ? -13.273 -10.344 -0.809 1 84.88 216 GLY B N 1
ATOM 6061 C CA . GLY B 1 216 ? -12.688 -11.625 -0.476 1 84.88 216 GLY B CA 1
ATOM 6062 C C . GLY B 1 216 ? -11.266 -11.516 0.041 1 84.88 216 GLY B C 1
ATOM 6063 O O . GLY B 1 216 ? -10.656 -12.516 0.424 1 84.88 216 GLY B O 1
ATOM 6064 N N . ASN B 1 217 ? -10.695 -10.352 0.076 1 85.56 217 ASN B N 1
ATOM 6065 C CA . ASN B 1 217 ? -9.312 -10.203 0.531 1 85.56 217 ASN B CA 1
ATOM 6066 C C . ASN B 1 217 ? -9.188 -10.477 2.025 1 85.56 217 ASN B C 1
ATOM 6068 O O . ASN B 1 217 ? -8.203 -11.078 2.467 1 85.56 217 ASN B O 1
ATOM 6072 N N . ALA B 1 218 ? -10.141 -10.023 2.73 1 88.69 218 ALA B N 1
ATOM 6073 C CA . ALA B 1 218 ? -10.109 -10.258 4.172 1 88.69 218 ALA B CA 1
ATOM 6074 C C . ALA B 1 218 ? -10.273 -11.742 4.488 1 88.69 218 ALA B C 1
ATOM 6076 O O . ALA B 1 218 ? -9.656 -12.258 5.426 1 88.69 218 ALA B O 1
ATOM 6077 N N . TYR B 1 219 ? -11.078 -12.406 3.693 1 87.56 219 TYR B N 1
ATOM 6078 C CA . TYR B 1 219 ? -11.266 -13.844 3.879 1 87.56 219 TYR B CA 1
ATOM 6079 C C . TYR B 1 219 ? -9.961 -14.602 3.629 1 87.56 219 TYR B C 1
ATOM 6081 O O . TYR B 1 219 ? -9.648 -15.555 4.336 1 87.56 219 TYR B O 1
ATOM 6089 N N . ASP B 1 220 ? -9.25 -14.125 2.744 1 85.06 220 ASP B N 1
ATOM 6090 C CA . ASP B 1 220 ? -8.008 -14.781 2.352 1 85.06 220 ASP B CA 1
ATOM 6091 C C . ASP B 1 220 ? -6.91 -14.539 3.383 1 85.06 220 ASP B C 1
ATOM 6093 O O . ASP B 1 220 ? -6.145 -15.445 3.711 1 85.06 220 ASP B O 1
ATOM 6097 N N . VAL B 1 221 ? -6.891 -13.359 4.004 1 82.94 221 VAL B N 1
ATOM 6098 C CA . VAL B 1 221 ? -5.723 -12.969 4.785 1 82.94 221 VAL B CA 1
ATOM 6099 C C . VAL B 1 221 ? -6.062 -12.984 6.273 1 82.94 221 VAL B C 1
ATOM 6101 O O . VAL B 1 221 ? -5.266 -13.445 7.094 1 82.94 221 VAL B O 1
ATOM 6104 N N . LEU B 1 222 ? -7.23 -12.609 6.645 1 85.62 222 LEU B N 1
ATOM 6105 C CA . LEU B 1 222 ? -7.523 -12.367 8.055 1 85.62 222 LEU B CA 1
ATOM 6106 C C . LEU B 1 222 ? -8.211 -13.57 8.688 1 85.62 222 LEU B C 1
ATOM 6108 O O . LEU B 1 222 ? -7.859 -13.984 9.789 1 85.62 222 LEU B O 1
ATOM 6112 N N . TRP B 1 223 ? -9.203 -14.055 8.008 1 89.25 223 TRP B N 1
ATOM 6113 C CA . TRP B 1 223 ? -9.953 -15.156 8.609 1 89.25 223 TRP B CA 1
ATOM 6114 C C . TRP B 1 223 ? -10.305 -16.219 7.57 1 89.25 223 TRP B C 1
ATOM 6116 O O . TRP B 1 223 ? -11.477 -16.516 7.355 1 89.25 223 TRP B O 1
ATOM 6126 N N . PRO B 1 224 ? -9.32 -16.938 7.074 1 86 224 PRO B N 1
ATOM 6127 C CA . PRO B 1 224 ? -9.516 -17.906 5.988 1 86 224 PRO B CA 1
ATOM 6128 C C . PRO B 1 224 ? -10.297 -19.141 6.43 1 86 224 PRO B C 1
ATOM 6130 O O . PRO B 1 224 ? -10.898 -19.828 5.594 1 86 224 PRO B O 1
ATOM 6133 N N . GLU B 1 225 ? -10.312 -19.422 7.676 1 90.81 225 GLU B N 1
ATOM 6134 C CA . GLU B 1 225 ? -10.945 -20.656 8.125 1 90.81 225 GLU B CA 1
ATOM 6135 C C . GLU B 1 225 ? -12.297 -20.375 8.789 1 90.81 225 GLU B C 1
ATOM 6137 O O . GLU B 1 225 ? -13.031 -21.297 9.125 1 90.81 225 GLU B O 1
ATOM 6142 N N . SER B 1 226 ? -12.633 -19.141 8.953 1 91.69 226 SER B N 1
ATOM 6143 C CA . SER B 1 226 ? -13.875 -18.781 9.633 1 91.69 226 SER B CA 1
ATOM 6144 C C . SER B 1 226 ? -14.961 -18.406 8.633 1 91.69 226 SER B C 1
ATOM 6146 O O . SER B 1 226 ? -15.164 -17.219 8.344 1 91.69 226 SER B O 1
ATOM 6148 N N . THR B 1 227 ? -15.727 -19.406 8.25 1 91.31 227 THR B N 1
ATOM 6149 C CA . THR B 1 227 ? -16.766 -19.188 7.25 1 91.31 227 THR B CA 1
ATOM 6150 C C . THR B 1 227 ? -17.938 -18.422 7.855 1 91.31 227 THR B C 1
ATOM 6152 O O . THR B 1 227 ? -18.562 -17.594 7.188 1 91.31 227 THR B O 1
ATOM 6155 N N . TRP B 1 228 ? -18.203 -18.641 9.078 1 91.12 228 TRP B N 1
ATOM 6156 C CA . TRP B 1 228 ? -19.281 -17.938 9.758 1 91.12 228 TRP B CA 1
ATOM 6157 C C . TRP B 1 228 ? -19.016 -16.438 9.812 1 91.12 228 TRP B C 1
ATOM 6159 O O . TRP B 1 228 ? -19.875 -15.625 9.492 1 91.12 228 TRP B O 1
ATOM 6169 N N . TRP B 1 229 ? -17.875 -16.109 10.18 1 91.5 229 TRP B N 1
ATOM 6170 C CA . TRP B 1 229 ? -17.516 -14.703 10.305 1 91.5 229 TRP B CA 1
ATOM 6171 C C . TRP B 1 229 ? -17.453 -14.023 8.938 1 91.5 229 TRP B C 1
ATOM 6173 O O . TRP B 1 229 ? -17.844 -12.867 8.805 1 91.5 229 TRP B O 1
ATOM 6183 N N . GLN B 1 230 ? -16.984 -14.703 7.969 1 90 230 GLN B N 1
ATOM 6184 C CA . GLN B 1 230 ? -16.938 -14.125 6.629 1 90 230 GLN B CA 1
ATOM 6185 C C . GLN B 1 230 ? -18.328 -13.719 6.152 1 90 230 GLN B C 1
ATOM 6187 O O . GLN B 1 230 ? -18.5 -12.664 5.535 1 90 230 GLN B O 1
ATOM 6192 N N . ASN B 1 231 ? -19.312 -14.484 6.492 1 87.06 231 ASN B N 1
ATOM 6193 C CA . ASN B 1 231 ? -20.672 -14.219 6.039 1 87.06 231 ASN B CA 1
ATOM 6194 C C . ASN B 1 231 ? -21.312 -13.086 6.832 1 87.06 231 ASN B C 1
ATOM 6196 O O . ASN B 1 231 ? -22.219 -12.398 6.336 1 87.06 231 ASN B O 1
ATOM 6200 N N . LYS B 1 232 ? -20.828 -12.852 8.023 1 91.25 232 LYS B N 1
ATOM 6201 C CA . LYS B 1 232 ? -21.406 -11.812 8.867 1 91.25 232 LYS B CA 1
ATOM 6202 C C . LYS B 1 232 ? -20.578 -10.531 8.812 1 91.25 232 LYS B C 1
ATOM 6204 O O . LYS B 1 232 ? -21.109 -9.43 8.93 1 91.25 232 LYS B O 1
ATOM 6209 N N . ALA B 1 233 ? -19.312 -10.719 8.625 1 91.94 233 ALA B N 1
ATOM 6210 C CA . ALA B 1 233 ? -18.359 -9.609 8.727 1 91.94 233 ALA B CA 1
ATOM 6211 C C . ALA B 1 233 ? -18.688 -8.523 7.707 1 91.94 233 ALA B C 1
ATOM 6213 O O . ALA B 1 233 ? -18.609 -7.332 8.016 1 91.94 233 ALA B O 1
ATOM 6214 N N . ILE B 1 234 ? -19 -8.898 6.492 1 90.5 234 ILE B N 1
ATOM 6215 C CA . ILE B 1 234 ? -19.266 -7.949 5.414 1 90.5 234 ILE B CA 1
ATOM 6216 C C . ILE B 1 234 ? -20.391 -6.996 5.828 1 90.5 234 ILE B C 1
ATOM 6218 O O . ILE B 1 234 ? -20.219 -5.773 5.793 1 90.5 234 ILE B O 1
ATOM 6222 N N . LEU B 1 235 ? -21.438 -7.559 6.305 1 91.44 235 LEU B N 1
ATOM 6223 C CA . LEU B 1 235 ? -22.578 -6.754 6.684 1 91.44 235 LEU B CA 1
ATOM 6224 C C . LEU B 1 235 ? -22.328 -6.012 7.992 1 91.44 235 LEU B C 1
ATOM 6226 O O . LEU B 1 235 ? -22.781 -4.883 8.172 1 91.44 235 LEU B O 1
ATOM 6230 N N . VAL B 1 236 ? -21.609 -6.605 8.883 1 94.06 236 VAL B N 1
ATOM 6231 C CA . VAL B 1 236 ? -21.297 -5.992 10.172 1 94.06 236 VAL B CA 1
ATOM 6232 C C . VAL B 1 236 ? -20.5 -4.711 9.945 1 94.06 236 VAL B C 1
ATOM 6234 O O . VAL B 1 236 ? -20.859 -3.65 10.469 1 94.06 236 VAL B O 1
ATOM 6237 N N . PHE B 1 237 ? -19.531 -4.781 9.117 1 94.88 237 PHE B N 1
ATOM 6238 C CA . PHE B 1 237 ? -18.656 -3.621 8.93 1 94.88 237 PHE B CA 1
ATOM 6239 C C . PHE B 1 237 ? -19.344 -2.574 8.055 1 94.88 237 PHE B C 1
ATOM 6241 O O . PHE B 1 237 ? -19.141 -1.374 8.242 1 94.88 237 PHE B O 1
ATOM 6248 N N . ALA B 1 238 ? -20.172 -3.016 7.109 1 92.44 238 ALA B N 1
ATOM 6249 C CA . ALA B 1 238 ? -20.953 -2.064 6.328 1 92.44 238 ALA B CA 1
ATOM 6250 C C . ALA B 1 238 ? -21.906 -1.278 7.219 1 92.44 238 ALA B C 1
ATOM 6252 O O . ALA B 1 238 ? -22.078 -0.069 7.039 1 92.44 238 ALA B O 1
ATOM 6253 N N . THR B 1 239 ? -22.516 -1.942 8.188 1 94.38 239 THR B N 1
ATOM 6254 C CA . THR B 1 239 ? -23.5 -1.322 9.07 1 94.38 239 THR B CA 1
ATOM 6255 C C . THR B 1 239 ? -22.797 -0.482 10.141 1 94.38 239 THR B C 1
ATOM 6257 O O . THR B 1 239 ? -23.266 0.599 10.492 1 94.38 239 THR B O 1
ATOM 6260 N N . LEU B 1 240 ? -21.688 -0.952 10.609 1 94.94 240 LEU B N 1
ATOM 6261 C CA . LEU B 1 240 ? -20.938 -0.208 11.609 1 94.94 240 LEU B CA 1
ATOM 6262 C C . LEU B 1 240 ? -20.344 1.065 11.008 1 94.94 240 LEU B C 1
ATOM 6264 O O . LEU B 1 240 ? -20.062 2.027 11.727 1 94.94 240 LEU B O 1
ATOM 6268 N N . GLY B 1 241 ? -20.109 1.062 9.719 1 95.12 241 GLY B N 1
ATOM 6269 C CA . GLY B 1 241 ? -19.609 2.244 9.047 1 95.12 241 GLY B CA 1
ATOM 6270 C C . GLY B 1 241 ? -20.562 3.418 9.094 1 95.12 241 GLY B C 1
ATOM 6271 O O . GLY B 1 241 ? -20.141 4.574 9.07 1 95.12 241 GLY B O 1
ATOM 6272 N N . ILE B 1 242 ? -21.844 3.164 9.25 1 94.88 242 ILE B N 1
ATOM 6273 C CA . ILE B 1 242 ? -22.891 4.191 9.219 1 94.88 242 ILE B CA 1
ATOM 6274 C C . ILE B 1 242 ? -22.766 5.09 10.445 1 94.88 242 ILE B C 1
ATOM 6276 O O . ILE B 1 242 ? -22.578 6.305 10.32 1 94.88 242 ILE B O 1
ATOM 6280 N N . PRO B 1 243 ? -22.75 4.551 11.656 1 95.31 243 PRO B N 1
ATOM 6281 C CA . PRO B 1 243 ? -22.625 5.438 12.82 1 95.31 243 PRO B CA 1
ATOM 6282 C C . PRO B 1 243 ? -21.312 6.211 12.844 1 95.31 243 PRO B C 1
ATOM 6284 O O . PRO B 1 243 ? -21.281 7.383 13.234 1 95.31 243 PRO B O 1
ATOM 6287 N N . PHE B 1 244 ? -20.25 5.621 12.438 1 95.81 244 PHE B N 1
ATOM 6288 C CA . PHE B 1 244 ? -18.969 6.324 12.422 1 95.81 244 PHE B CA 1
ATOM 6289 C C . PHE B 1 244 ? -18.984 7.445 11.391 1 95.81 244 PHE B C 1
ATOM 6291 O O . PHE B 1 244 ? -18.562 8.562 11.672 1 95.81 244 PHE B O 1
ATOM 6298 N N . SER B 1 245 ? -19.484 7.152 10.195 1 93.62 245 SER B N 1
ATOM 6299 C CA . SER B 1 245 ? -19.516 8.156 9.141 1 93.62 245 SER B CA 1
ATOM 6300 C C . SER B 1 245 ? -20.484 9.281 9.469 1 93.62 245 SER B C 1
ATOM 6302 O O . SER B 1 245 ? -20.188 10.453 9.25 1 93.62 245 SER B O 1
ATOM 6304 N N . PHE B 1 246 ? -21.625 8.961 10.008 1 95.56 246 PHE B N 1
ATOM 6305 C CA . PHE B 1 246 ? -22.641 9.961 10.312 1 95.56 246 PHE B CA 1
ATOM 6306 C C . PHE B 1 246 ? -22.188 10.875 11.445 1 95.56 246 PHE B C 1
ATOM 6308 O O . PHE B 1 246 ? -22.391 12.086 11.398 1 95.56 246 PHE B O 1
ATOM 6315 N N . GLN B 1 247 ? -21.578 10.234 12.438 1 94.5 247 GLN B N 1
ATOM 6316 C CA . GLN B 1 247 ? -21.062 11.062 13.523 1 94.5 247 GLN B CA 1
ATOM 6317 C C . GLN B 1 247 ? -19.938 11.969 13.023 1 94.5 247 GLN B C 1
ATOM 6319 O O . GLN B 1 247 ? -19.828 13.117 13.461 1 94.5 247 GLN B O 1
ATOM 6324 N N . PHE B 1 248 ? -19.141 11.531 12.164 1 93.5 248 PHE B N 1
ATOM 6325 C CA . PHE B 1 248 ? -18.094 12.344 11.555 1 93.5 248 PHE B CA 1
ATOM 6326 C C . PHE B 1 248 ? -18.688 13.516 10.797 1 93.5 248 PHE B C 1
ATOM 6328 O O . PHE B 1 248 ? -18.234 14.656 10.953 1 93.5 248 PHE B O 1
ATOM 6335 N N . VAL B 1 249 ? -19.703 13.219 10.023 1 91.75 249 VAL B N 1
ATOM 6336 C CA . VAL B 1 249 ? -20.344 14.25 9.211 1 91.75 249 VAL B CA 1
ATOM 6337 C C . VAL B 1 249 ? -21 15.289 10.117 1 91.75 249 VAL B C 1
ATOM 6339 O O . VAL B 1 249 ? -20.906 16.484 9.859 1 91.75 249 VAL B O 1
ATOM 6342 N N . ARG B 1 250 ? -21.656 14.812 11.125 1 93.38 250 ARG B N 1
ATOM 6343 C CA . ARG B 1 250 ? -22.312 15.719 12.062 1 93.38 250 ARG B CA 1
ATOM 6344 C C . ARG B 1 250 ? -21.312 16.688 12.68 1 93.38 250 ARG B C 1
ATOM 6346 O O . ARG B 1 250 ? -21.578 17.891 12.781 1 93.38 250 ARG B O 1
ATOM 6353 N N . MET B 1 251 ? -20.203 16.141 13.039 1 90.38 251 MET B N 1
ATOM 6354 C CA . MET B 1 251 ? -19.188 16.953 13.688 1 90.38 251 MET B CA 1
ATOM 6355 C C . MET B 1 251 ? -18.469 17.844 12.672 1 90.38 251 MET B C 1
ATOM 6357 O O . MET B 1 251 ? -18.203 19.016 12.938 1 90.38 251 MET B O 1
ATOM 6361 N N . PHE B 1 252 ? -18.188 17.281 11.578 1 88.19 252 PHE B N 1
ATOM 6362 C CA . PHE B 1 252 ? -17.438 17.984 10.547 1 88.19 252 PHE B CA 1
ATOM 6363 C C . PHE B 1 252 ? -18.25 19.156 10.008 1 88.19 252 PHE B C 1
ATOM 6365 O O . PHE B 1 252 ? -17.719 20.266 9.836 1 88.19 252 PHE B O 1
ATOM 6372 N N . LEU B 1 253 ? -19.5 18.938 9.688 1 88.12 253 LEU B N 1
ATOM 6373 C CA . LEU B 1 253 ? -20.359 19.984 9.125 1 88.12 253 LEU B CA 1
ATOM 6374 C C . LEU B 1 253 ? -21.031 20.797 10.227 1 88.12 253 LEU B C 1
ATOM 6376 O O . LEU B 1 253 ? -21.719 21.781 9.953 1 88.12 253 LEU B O 1
ATOM 6380 N N . ASN B 1 254 ? -20.766 20.406 11.414 1 88.25 254 ASN B N 1
ATOM 6381 C CA . ASN B 1 254 ? -21.438 21.047 12.531 1 88.25 254 ASN B CA 1
ATOM 6382 C C . ASN B 1 254 ? -22.922 21.203 12.281 1 88.25 254 ASN B C 1
ATOM 6384 O O . ASN B 1 254 ? -23.469 22.312 12.367 1 88.25 254 ASN B O 1
ATOM 6388 N N . THR B 1 255 ? -23.562 20.109 12.07 1 90.12 255 THR B N 1
ATOM 6389 C CA . THR B 1 255 ? -24.969 20.109 11.68 1 90.12 255 THR B CA 1
ATOM 6390 C C . THR B 1 255 ? -25.844 20.531 12.852 1 90.12 255 THR B C 1
ATOM 6392 O O . THR B 1 255 ? -26.953 21.031 12.648 1 90.12 255 THR B O 1
ATOM 6395 N N . LYS B 1 256 ? -25.438 20.344 14.016 1 89.06 256 LYS B N 1
ATOM 6396 C CA . LYS B 1 256 ? -26.203 20.781 15.18 1 89.06 256 LYS B CA 1
ATOM 6397 C C . LYS B 1 256 ? -26.516 22.266 15.102 1 89.06 256 LYS B C 1
ATOM 6399 O O . LYS B 1 256 ? -27.625 22.703 15.469 1 89.06 256 LYS B O 1
ATOM 6404 N N . LEU B 1 257 ? -25.531 23 14.547 1 86.19 257 LEU B N 1
ATOM 6405 C CA . LEU B 1 257 ? -25.672 24.453 14.445 1 86.19 257 LEU B CA 1
ATOM 6406 C C . LEU B 1 257 ? -26.344 24.859 13.133 1 86.19 257 LEU B C 1
ATOM 6408 O O . LEU B 1 257 ? -27.219 25.719 13.117 1 86.19 257 LEU B O 1
ATOM 6412 N N . HIS B 1 258 ? -26.047 24.234 12.102 1 86.56 258 HIS B N 1
ATOM 6413 C CA . HIS B 1 258 ? -26.469 24.688 10.773 1 86.56 258 HIS B CA 1
ATOM 6414 C C . HIS B 1 258 ? -27.812 24.078 10.383 1 86.56 258 HIS B C 1
ATOM 6416 O O . HIS B 1 258 ? -28.578 24.703 9.648 1 86.56 258 HIS B O 1
ATOM 6422 N N . ASN B 1 259 ? -28.094 22.859 10.797 1 89.94 259 ASN B N 1
ATOM 6423 C CA . ASN B 1 259 ? -29.328 22.156 10.477 1 89.94 259 ASN B CA 1
ATOM 6424 C C . ASN B 1 259 ? -29.688 21.109 11.547 1 89.94 259 ASN B C 1
ATOM 6426 O O . ASN B 1 259 ? -29.469 19.922 11.352 1 89.94 259 ASN B O 1
ATOM 6430 N N . PRO B 1 260 ? -30.453 21.469 12.531 1 91.44 260 PRO B N 1
ATOM 6431 C CA . PRO B 1 260 ? -30.703 20.578 13.664 1 91.44 260 PRO B CA 1
ATOM 6432 C C . PRO B 1 260 ? -31.609 19.406 13.312 1 91.44 260 PRO B C 1
ATOM 6434 O O . PRO B 1 260 ? -31.516 18.344 13.922 1 91.44 260 PRO B O 1
ATOM 6437 N N . ARG B 1 261 ? -32.469 19.594 12.359 1 92.44 261 ARG B N 1
ATOM 6438 C CA . ARG B 1 261 ? -33.344 18.484 11.953 1 92.44 261 ARG B CA 1
ATOM 6439 C C . ARG B 1 261 ? -32.531 17.359 11.352 1 92.44 261 ARG B C 1
ATOM 6441 O O . ARG B 1 261 ? -32.656 16.203 11.742 1 92.44 261 ARG B O 1
ATOM 6448 N N . ILE B 1 262 ? -31.656 17.719 10.484 1 92.69 262 ILE B N 1
ATOM 6449 C CA . ILE B 1 262 ? -30.828 16.719 9.828 1 92.69 262 ILE B CA 1
ATOM 6450 C C . ILE B 1 262 ? -29.859 16.109 10.844 1 92.69 262 ILE B C 1
ATOM 6452 O O . ILE B 1 262 ? -29.562 14.906 10.789 1 92.69 262 ILE B O 1
ATOM 6456 N N . ASP B 1 263 ? -29.422 16.875 11.766 1 94.25 263 ASP B N 1
ATOM 6457 C CA . ASP B 1 263 ? -28.547 16.375 12.82 1 94.25 263 ASP B CA 1
ATOM 6458 C C . ASP B 1 263 ? -29.219 15.242 13.602 1 94.25 263 ASP B C 1
ATOM 6460 O O . ASP B 1 263 ? -28.625 14.188 13.82 1 94.25 263 ASP B O 1
ATOM 6464 N N . ARG B 1 264 ? -30.5 15.531 13.93 1 94.81 264 ARG B N 1
ATOM 6465 C CA . ARG B 1 264 ? -31.266 14.539 14.688 1 94.81 264 ARG B CA 1
ATOM 6466 C C . ARG B 1 264 ? -31.516 13.289 13.852 1 94.81 264 ARG B C 1
ATOM 6468 O O . ARG B 1 264 ? -31.438 12.164 14.359 1 94.81 264 ARG B O 1
ATOM 6475 N N . ILE B 1 265 ? -31.766 13.438 12.617 1 95.06 265 ILE B N 1
ATOM 6476 C CA . ILE B 1 265 ? -32.031 12.312 11.727 1 95.06 265 ILE B CA 1
ATOM 6477 C C . ILE B 1 265 ? -30.797 11.445 11.586 1 95.06 265 ILE B C 1
ATOM 6479 O O . ILE B 1 265 ? -30.859 10.227 11.719 1 95.06 265 ILE B O 1
ATOM 6483 N N . LEU B 1 266 ? -29.688 12.102 11.375 1 94.69 266 LEU B N 1
ATOM 6484 C CA . LEU B 1 266 ? -28.422 11.367 11.211 1 94.69 266 LEU B CA 1
ATOM 6485 C C . LEU B 1 266 ? -28.047 10.641 12.5 1 94.69 266 LEU B C 1
ATOM 6487 O O . LEU B 1 266 ? -27.578 9.508 12.461 1 94.69 266 LEU B O 1
ATOM 6491 N N . LEU B 1 267 ? -28.328 11.273 13.555 1 94.94 267 LEU B N 1
ATOM 6492 C CA . LEU B 1 267 ? -28.031 10.656 14.836 1 94.94 267 LEU B CA 1
ATOM 6493 C C . LEU B 1 267 ? -28.922 9.438 15.086 1 94.94 267 LEU B C 1
ATOM 6495 O O . LEU B 1 267 ? -28.438 8.391 15.516 1 94.94 267 LEU B O 1
ATOM 6499 N N . ILE B 1 268 ? -30.156 9.586 14.797 1 95.38 268 ILE B N 1
ATOM 6500 C CA . ILE B 1 268 ? -31.094 8.5 15.016 1 95.38 268 ILE B CA 1
ATOM 6501 C C . ILE B 1 268 ? -30.766 7.32 14.109 1 95.38 268 ILE B C 1
ATOM 6503 O O . ILE B 1 268 ? -30.719 6.172 14.555 1 95.38 268 ILE B O 1
ATOM 6507 N N . ILE B 1 269 ? -30.516 7.59 12.891 1 95 269 ILE B N 1
ATOM 6508 C CA . ILE B 1 269 ? -30.156 6.531 11.953 1 95 269 ILE B CA 1
ATOM 6509 C C . ILE B 1 269 ? -28.859 5.855 12.398 1 95 269 ILE B C 1
ATOM 6511 O O . ILE B 1 269 ? -28.734 4.633 12.305 1 95 269 ILE B O 1
ATOM 6515 N N . GLY B 1 270 ? -27.906 6.652 12.891 1 95 270 GLY B N 1
ATOM 6516 C CA . GLY B 1 270 ? -26.656 6.094 13.398 1 95 270 GLY B CA 1
ATOM 6517 C C . GLY B 1 270 ? -26.859 5.156 14.578 1 95 270 GLY B C 1
ATOM 6518 O O . GLY B 1 270 ? -26.266 4.078 14.633 1 95 270 GLY B O 1
ATOM 6519 N N . ILE B 1 271 ? -27.75 5.523 15.414 1 94.44 271 ILE B N 1
ATOM 6520 C CA . ILE B 1 271 ? -28.016 4.715 16.594 1 94.44 271 ILE B CA 1
ATOM 6521 C C . ILE B 1 271 ? -28.734 3.434 16.188 1 94.44 271 ILE B C 1
ATOM 6523 O O . ILE B 1 271 ? -28.422 2.348 16.672 1 94.44 271 ILE B O 1
ATOM 6527 N N . VAL B 1 272 ? -29.625 3.562 15.312 1 92.38 272 VAL B N 1
ATOM 6528 C CA . VAL B 1 272 ? -30.359 2.398 14.82 1 92.38 272 VAL B CA 1
ATOM 6529 C C . VAL B 1 272 ? -29.406 1.426 14.148 1 92.38 272 VAL B C 1
ATOM 6531 O O . VAL B 1 272 ? -29.484 0.213 14.352 1 92.38 272 VAL B O 1
ATOM 6534 N N . ALA B 1 273 ? -28.531 1.948 13.383 1 94.25 273 ALA B N 1
ATOM 6535 C CA . ALA B 1 273 ? -27.531 1.11 12.727 1 94.25 273 ALA B CA 1
ATOM 6536 C C . ALA B 1 273 ? -26.641 0.405 13.742 1 94.25 273 ALA B C 1
ATOM 6538 O O . ALA B 1 273 ? -26.312 -0.771 13.578 1 94.25 273 ALA B O 1
ATOM 6539 N N . LEU B 1 274 ? -26.281 1.09 14.773 1 93.81 274 LEU B N 1
ATOM 6540 C CA . LEU B 1 274 ? -25.453 0.506 15.82 1 93.81 274 LEU B CA 1
ATOM 6541 C C . LEU B 1 274 ? -26.188 -0.635 16.516 1 93.81 274 LEU B C 1
ATOM 6543 O O . LEU B 1 274 ? -25.578 -1.655 16.859 1 93.81 274 LEU B O 1
ATOM 6547 N N . LEU B 1 275 ? -27.406 -0.521 16.625 1 91.75 275 LEU B N 1
ATOM 6548 C CA . LEU B 1 275 ? -28.219 -1.537 17.297 1 91.75 275 LEU B CA 1
ATOM 6549 C C . LEU B 1 275 ? -28.469 -2.73 16.375 1 91.75 275 LEU B C 1
ATOM 6551 O O . LEU B 1 275 ? -28.734 -3.838 16.844 1 91.75 275 LEU B O 1
ATOM 6555 N N . CYS B 1 276 ? -28.375 -2.545 15.109 1 91.75 276 CYS B N 1
ATOM 6556 C CA . CYS B 1 276 ? -28.578 -3.621 14.148 1 91.75 276 CYS B CA 1
ATOM 6557 C C . CYS B 1 276 ? -27.375 -4.562 14.125 1 91.75 276 CYS B C 1
ATOM 6559 O O . CYS B 1 276 ? -27.484 -5.707 13.688 1 91.75 276 CYS B O 1
ATOM 6561 N N . VAL B 1 277 ? -26.234 -4.141 14.602 1 93.31 277 VAL B N 1
ATOM 6562 C CA . VAL B 1 277 ? -25 -4.926 14.508 1 93.31 277 VAL B CA 1
ATOM 6563 C C . VAL B 1 277 ? -25.141 -6.199 15.336 1 93.31 277 VAL B C 1
ATOM 6565 O O . VAL B 1 277 ? -24.922 -7.305 14.828 1 93.31 277 VAL B O 1
ATOM 6568 N N . PRO B 1 278 ? -25.594 -6.102 16.594 1 92.69 278 PRO B N 1
ATOM 6569 C CA . PRO B 1 278 ? -25.781 -7.352 17.328 1 92.69 278 PRO B CA 1
ATOM 6570 C C . PRO B 1 278 ? -26.875 -8.234 16.719 1 92.69 278 PRO B C 1
ATOM 6572 O O . PRO B 1 278 ? -26.781 -9.461 16.781 1 92.69 278 PRO B O 1
ATOM 6575 N N . ALA B 1 279 ? -27.828 -7.684 16.141 1 91.62 279 ALA B N 1
ATOM 6576 C CA . ALA B 1 279 ? -28.906 -8.438 15.477 1 91.62 279 ALA B CA 1
ATOM 6577 C C . ALA B 1 279 ? -28.375 -9.203 14.273 1 91.62 279 ALA B C 1
ATOM 6579 O O . ALA B 1 279 ? -28.797 -10.336 14.016 1 91.62 279 ALA B O 1
ATOM 6580 N N . ILE B 1 280 ? -27.516 -8.625 13.594 1 92.62 280 ILE B N 1
ATOM 6581 C CA . ILE B 1 280 ? -26.891 -9.273 12.445 1 92.62 280 ILE B CA 1
ATOM 6582 C C . ILE B 1 280 ? -26.094 -10.492 12.906 1 92.62 280 ILE B C 1
ATOM 6584 O O . ILE B 1 280 ? -26.125 -11.539 12.258 1 92.62 280 ILE B O 1
ATOM 6588 N N . LEU B 1 281 ? -25.438 -10.383 14 1 92.06 281 LEU B N 1
ATOM 6589 C CA . LEU B 1 281 ? -24.578 -11.445 14.508 1 92.06 281 LEU B CA 1
ATOM 6590 C C . LEU B 1 281 ? -25.406 -12.633 14.992 1 92.06 281 LEU B C 1
ATOM 6592 O O . LEU B 1 281 ? -24.984 -13.781 14.875 1 92.06 281 LEU B O 1
ATOM 6596 N N . ILE B 1 282 ? -26.641 -12.328 15.375 1 90.62 282 ILE B N 1
ATOM 6597 C CA . ILE B 1 282 ? -27.453 -13.383 15.961 1 90.62 282 ILE B CA 1
ATOM 6598 C C . ILE B 1 282 ? -28.422 -13.93 14.914 1 90.62 282 ILE B C 1
ATOM 6600 O O . ILE B 1 282 ? -28.828 -15.094 14.977 1 90.62 282 ILE B O 1
ATOM 6604 N N . SER B 1 283 ? -28.719 -13.227 13.938 1 86.44 283 SER B N 1
ATOM 6605 C CA . SER B 1 283 ? -29.719 -13.617 12.945 1 86.44 283 SER B CA 1
ATOM 6606 C C . SER B 1 283 ? -29.156 -14.648 11.977 1 86.44 283 SER B C 1
ATOM 6608 O O . SER B 1 283 ? -27.969 -14.656 11.68 1 86.44 283 SER B O 1
ATOM 6610 N N . TYR B 1 284 ? -30.047 -15.547 11.531 1 78.38 284 TYR B N 1
ATOM 6611 C CA . TYR B 1 284 ? -29.688 -16.578 10.562 1 78.38 284 TYR B CA 1
ATOM 6612 C C . TYR B 1 284 ? -29.672 -16 9.148 1 78.38 284 TYR B C 1
ATOM 6614 O O . TYR B 1 284 ? -28.797 -16.344 8.344 1 78.38 284 TYR B O 1
ATOM 6622 N N . THR B 1 285 ? -30.719 -15.078 8.945 1 74.44 285 THR B N 1
ATOM 6623 C CA . THR B 1 285 ? -30.75 -14.492 7.613 1 74.44 285 THR B CA 1
ATOM 6624 C C . THR B 1 285 ? -30.25 -13.047 7.648 1 74.44 285 THR B C 1
ATOM 6626 O O . THR B 1 285 ? -30.594 -12.289 8.562 1 74.44 285 THR B O 1
ATOM 6629 N N . THR B 1 286 ? -29.312 -12.773 6.727 1 78.81 286 THR B N 1
ATOM 6630 C CA . THR B 1 286 ? -28.75 -11.43 6.688 1 78.81 286 THR B CA 1
ATOM 6631 C C . THR B 1 286 ? -29.344 -10.617 5.539 1 78.81 286 THR B C 1
ATOM 6633 O O . THR B 1 286 ? -29 -9.445 5.355 1 78.81 286 THR B O 1
ATOM 6636 N N . LYS B 1 287 ? -30.391 -11.18 4.887 1 78 287 LYS B N 1
ATOM 6637 C CA . LYS B 1 287 ? -30.922 -10.523 3.693 1 78 287 LYS B CA 1
ATOM 6638 C C . LYS B 1 287 ? -31.656 -9.234 4.055 1 78 287 LYS B C 1
ATOM 6640 O O . LYS B 1 287 ? -31.453 -8.203 3.402 1 78 287 LYS B O 1
ATOM 6645 N N . ILE B 1 288 ? -32.406 -9.242 5.07 1 82 288 ILE B N 1
ATOM 6646 C CA . ILE B 1 288 ? -33.188 -8.086 5.465 1 82 288 ILE B CA 1
ATOM 6647 C C . ILE B 1 288 ? -32.281 -6.949 5.898 1 82 288 ILE B C 1
ATOM 6649 O O . ILE B 1 288 ? -32.5 -5.789 5.539 1 82 288 ILE B O 1
ATOM 6653 N N . PHE B 1 289 ? -31.297 -7.309 6.582 1 85.75 289 PHE B N 1
ATOM 6654 C CA . PHE B 1 289 ? -30.375 -6.289 7.082 1 85.75 289 PHE B CA 1
ATOM 6655 C C . PHE B 1 289 ? -29.562 -5.691 5.945 1 85.75 289 PHE B C 1
ATOM 6657 O O . PHE B 1 289 ? -29.219 -4.504 5.969 1 85.75 289 PHE B O 1
ATOM 6664 N N . SER B 1 290 ? -29.25 -6.5 4.953 1 83.12 290 SER B N 1
ATOM 6665 C CA . SER B 1 290 ? -28.516 -6.004 3.793 1 83.12 290 SER B CA 1
ATOM 6666 C C . SER B 1 290 ? -29.344 -4.984 3.016 1 83.12 290 SER B C 1
ATOM 6668 O O . SER B 1 290 ? -28.812 -3.955 2.578 1 83.12 290 SER B O 1
ATOM 6670 N N . ARG B 1 291 ? -30.562 -5.195 2.932 1 79.56 291 ARG B N 1
ATOM 6671 C CA . ARG B 1 291 ? -31.438 -4.27 2.23 1 79.56 291 ARG B CA 1
ATOM 6672 C C . ARG B 1 291 ? -31.594 -2.969 3.01 1 79.56 291 ARG B C 1
ATOM 6674 O O . ARG B 1 291 ? -31.578 -1.883 2.428 1 79.56 291 ARG B O 1
ATOM 6681 N N . ILE B 1 292 ? -31.703 -3.107 4.273 1 84.88 292 ILE B N 1
ATOM 6682 C CA . ILE B 1 292 ? -31.859 -1.932 5.125 1 84.88 292 ILE B CA 1
ATOM 6683 C C . ILE B 1 292 ? -30.594 -1.062 5.027 1 84.88 292 ILE B C 1
ATOM 6685 O O . ILE B 1 292 ? -30.688 0.156 4.855 1 84.88 292 ILE B O 1
ATOM 6689 N N . ALA B 1 293 ? -29.516 -1.708 5.129 1 85.81 293 ALA B N 1
ATOM 6690 C CA . ALA B 1 293 ? -28.266 -0.963 5.035 1 85.81 293 ALA B CA 1
ATOM 6691 C C . ALA B 1 293 ? -28.141 -0.253 3.691 1 85.81 293 ALA B C 1
ATOM 6693 O O . ALA B 1 293 ? -27.75 0.913 3.629 1 85.81 293 ALA B O 1
ATOM 6694 N N . THR B 1 294 ? -28.547 -0.912 2.652 1 83.12 294 THR B N 1
ATOM 6695 C CA . THR B 1 294 ? -28.453 -0.338 1.314 1 83.12 294 THR B CA 1
ATOM 6696 C C . THR B 1 294 ? -29.375 0.875 1.189 1 83.12 294 THR B C 1
ATOM 6698 O O . THR B 1 294 ? -28.984 1.905 0.642 1 83.12 294 THR B O 1
ATOM 6701 N N . TYR B 1 295 ? -30.484 0.802 1.741 1 84.5 295 TYR B N 1
ATOM 6702 C CA . TYR B 1 295 ? -31.438 1.907 1.677 1 84.5 295 TYR B CA 1
ATOM 6703 C C . TYR B 1 295 ? -30.953 3.08 2.529 1 84.5 295 TYR B C 1
ATOM 6705 O O . TYR B 1 295 ? -31.156 4.242 2.164 1 84.5 295 TYR B O 1
ATOM 6713 N N . ILE B 1 296 ? -30.422 2.766 3.619 1 88.31 296 ILE B N 1
ATOM 6714 C CA . ILE B 1 296 ? -29.875 3.824 4.465 1 88.31 296 ILE B CA 1
ATOM 6715 C C . ILE B 1 296 ? -28.812 4.609 3.701 1 88.31 296 ILE B C 1
ATOM 6717 O O . ILE B 1 296 ? -28.828 5.84 3.691 1 88.31 296 ILE B O 1
ATOM 6721 N N . TYR B 1 297 ? -27.953 3.918 3.006 1 85.69 297 TYR B N 1
ATOM 6722 C CA . TYR B 1 297 ? -26.922 4.59 2.227 1 85.69 297 TYR B CA 1
ATOM 6723 C C . TYR B 1 297 ? -27.531 5.375 1.07 1 85.69 297 TYR B C 1
ATOM 6725 O O . TYR B 1 297 ? -27.109 6.496 0.783 1 85.69 297 TYR B O 1
ATOM 6733 N N . LEU B 1 298 ? -28.547 4.797 0.475 1 85.12 298 LEU B N 1
ATOM 6734 C CA . LEU B 1 298 ? -29.172 5.422 -0.681 1 85.12 298 LEU B CA 1
ATOM 6735 C C . LEU B 1 298 ? -29.828 6.746 -0.296 1 85.12 298 LEU B C 1
ATOM 6737 O O . LEU B 1 298 ? -29.734 7.73 -1.032 1 85.12 298 LEU B O 1
ATOM 6741 N N . PHE B 1 299 ? -30.312 6.832 0.879 1 88.06 299 PHE B N 1
ATOM 6742 C CA . PHE B 1 299 ? -31.078 8.016 1.261 1 88.06 299 PHE B CA 1
ATOM 6743 C C . PHE B 1 299 ? -30.203 9 2.018 1 88.06 299 PHE B C 1
ATOM 6745 O O . PHE B 1 299 ? -30.438 10.211 1.963 1 88.06 299 PHE B O 1
ATOM 6752 N N . SER B 1 300 ? -29.25 8.531 2.689 1 87.81 300 SER B N 1
ATOM 6753 C CA . SER B 1 300 ? -28.438 9.406 3.523 1 87.81 300 SER B CA 1
ATOM 6754 C C . SER B 1 300 ? -27.453 10.211 2.684 1 87.81 300 SER B C 1
ATOM 6756 O O . SER B 1 300 ? -27.094 11.336 3.037 1 87.81 300 SER B O 1
ATOM 6758 N N . ILE B 1 301 ? -27 9.641 1.583 1 87 301 ILE B N 1
ATOM 6759 C CA . ILE B 1 301 ? -25.969 10.289 0.768 1 87 301 ILE B CA 1
ATOM 6760 C C . ILE B 1 301 ? -26.516 11.609 0.21 1 87 301 ILE B C 1
ATOM 6762 O O . ILE B 1 301 ? -25.922 12.664 0.416 1 87 301 ILE B O 1
ATOM 6766 N N . PRO B 1 302 ? -27.656 11.555 -0.391 1 87.44 302 PRO B N 1
ATOM 6767 C CA . PRO B 1 302 ? -28.188 12.836 -0.869 1 87.44 302 PRO B CA 1
ATOM 6768 C C . PRO B 1 302 ? -28.516 13.805 0.267 1 87.44 302 PRO B C 1
ATOM 6770 O O . PRO B 1 302 ? -28.375 15.016 0.104 1 87.44 302 PRO B O 1
ATOM 6773 N N . MET B 1 303 ? -28.875 13.312 1.343 1 90 303 MET B N 1
ATOM 6774 C CA . MET B 1 303 ? -29.172 14.156 2.498 1 90 303 MET B CA 1
ATOM 6775 C C . MET B 1 303 ? -27.922 14.859 3.002 1 90 303 MET B C 1
ATOM 6777 O O . MET B 1 303 ? -27.953 16.062 3.283 1 90 303 MET B O 1
ATOM 6781 N N . ILE B 1 304 ? -26.875 14.18 3.117 1 89.62 304 ILE B N 1
ATOM 6782 C CA . ILE B 1 304 ? -25.625 14.727 3.604 1 89.62 304 ILE B CA 1
ATOM 6783 C C . ILE B 1 304 ? -25.078 15.734 2.596 1 89.62 304 ILE B C 1
ATOM 6785 O O . ILE B 1 304 ? -24.672 16.844 2.969 1 89.62 304 ILE B O 1
ATOM 6789 N N . LEU B 1 305 ? -25.078 15.375 1.35 1 89.38 305 LEU B N 1
ATOM 6790 C CA . LEU B 1 305 ? -24.594 16.266 0.313 1 89.38 305 LEU B CA 1
ATOM 6791 C C . LEU B 1 305 ? -25.453 17.531 0.227 1 89.38 305 LEU B C 1
ATOM 6793 O O . LEU B 1 305 ? -24.938 18.625 0.039 1 89.38 305 LEU B O 1
ATOM 6797 N N . GLY B 1 306 ? -26.734 17.297 0.357 1 89.31 306 GLY B N 1
ATOM 6798 C CA . GLY B 1 306 ? -27.641 18.438 0.367 1 89.31 306 GLY B CA 1
ATOM 6799 C C . GLY B 1 306 ? -27.375 19.406 1.504 1 89.31 306 GLY B C 1
ATOM 6800 O O . GLY B 1 306 ? -27.375 20.625 1.304 1 89.31 306 GLY B O 1
ATOM 6801 N N . THR B 1 307 ? -27.141 18.891 2.633 1 89.88 307 THR B N 1
ATOM 6802 C CA . THR B 1 307 ? -26.828 19.719 3.787 1 89.88 307 THR B CA 1
ATOM 6803 C C . THR B 1 307 ? -25.5 20.453 3.576 1 89.88 307 THR B C 1
ATOM 6805 O O . THR B 1 307 ? -25.375 21.625 3.941 1 89.88 307 THR B O 1
ATOM 6808 N N . GLY B 1 308 ? -24.547 19.75 3.039 1 89.69 308 GLY B N 1
ATOM 6809 C CA . GLY B 1 308 ? -23.266 20.391 2.725 1 89.69 308 GLY B CA 1
ATOM 6810 C C . GLY B 1 308 ? -23.422 21.562 1.768 1 89.69 308 GLY B C 1
ATOM 6811 O O . GLY B 1 308 ? -22.797 22.609 1.957 1 89.69 308 GLY B O 1
ATOM 6812 N N . ILE B 1 309 ? -24.266 21.37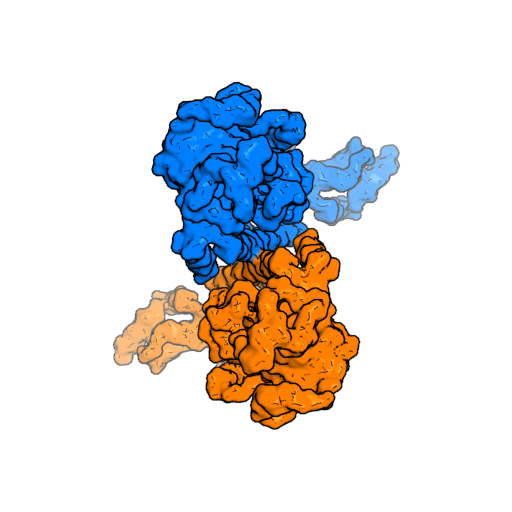5 0.794 1 89.88 309 ILE B N 1
ATOM 6813 C CA . ILE B 1 309 ? -24.5 22.422 -0.194 1 89.88 309 ILE B CA 1
ATOM 6814 C C . ILE B 1 309 ? -25.188 23.609 0.471 1 89.88 309 ILE B C 1
ATOM 6816 O O . ILE B 1 309 ? -24.828 24.766 0.204 1 89.88 309 ILE B O 1
ATOM 6820 N N . GLN B 1 310 ? -26.062 23.375 1.325 1 90.69 310 GLN B N 1
ATOM 6821 C CA . GLN B 1 310 ? -26.75 24.438 2.057 1 90.69 310 GLN B CA 1
ATOM 6822 C C . GLN B 1 310 ? -25.766 25.234 2.9 1 90.69 310 GLN B C 1
ATOM 6824 O O . GLN B 1 310 ? -25.844 26.469 2.934 1 90.69 310 GLN B O 1
ATOM 6829 N N . ILE B 1 311 ? -24.922 24.547 3.537 1 88.12 311 ILE B N 1
ATOM 6830 C CA . ILE B 1 311 ? -23.938 25.203 4.398 1 88.12 311 ILE B CA 1
ATOM 6831 C C . ILE B 1 311 ? -22.953 26.016 3.549 1 88.12 311 ILE B C 1
ATOM 6833 O O . ILE B 1 311 ? -22.547 27.109 3.934 1 88.12 311 ILE B O 1
ATOM 6837 N N . TYR B 1 312 ? -22.609 25.453 2.428 1 87.88 312 TYR B N 1
ATOM 6838 C CA . TYR B 1 312 ? -21.734 26.156 1.501 1 87.88 312 TYR B CA 1
ATOM 6839 C C . TYR B 1 312 ? -22.359 27.469 1.057 1 87.88 312 TYR B C 1
ATOM 6841 O O . TYR B 1 312 ? -21.672 28.5 1.006 1 87.88 312 TYR B O 1
ATOM 6849 N N . PHE B 1 313 ? -23.609 27.5 0.774 1 87.56 313 PHE B N 1
ATOM 6850 C CA . PHE B 1 313 ? -24.281 28.703 0.308 1 87.56 313 PHE B CA 1
ATOM 6851 C C . PHE B 1 313 ? -24.531 29.672 1.46 1 87.56 313 PHE B C 1
ATOM 6853 O O . PHE B 1 313 ? -24.734 30.859 1.24 1 87.56 313 PHE B O 1
ATOM 6860 N N . LYS B 1 314 ? -24.406 29.203 2.678 1 85.38 314 LYS B N 1
ATOM 6861 C CA . LYS B 1 314 ? -24.547 30.062 3.85 1 85.38 314 LYS B CA 1
ATOM 6862 C C . LYS B 1 314 ? -23.234 30.766 4.172 1 85.38 314 LYS B C 1
ATOM 6864 O O . LYS B 1 314 ? -23.172 31.594 5.086 1 85.38 314 LYS B O 1
ATOM 6869 N N . GLY B 1 315 ? -22.062 30.375 3.479 1 80.38 315 GLY B N 1
ATOM 6870 C CA . GLY B 1 315 ? -20.875 31.203 3.592 1 80.38 315 GLY B CA 1
ATOM 6871 C C . GLY B 1 315 ? -19.625 30.406 3.961 1 80.38 315 GLY B C 1
ATOM 6872 O O . GLY B 1 315 ? -18.516 30.938 3.959 1 80.38 315 GLY B O 1
ATOM 6873 N N . GLU B 1 316 ? -19.844 29.219 4.336 1 79.19 316 GLU B N 1
ATOM 6874 C CA . GLU B 1 316 ? -18.672 28.438 4.699 1 79.19 316 GLU B CA 1
ATOM 6875 C C . GLU B 1 316 ? -18 27.844 3.463 1 79.19 316 GLU B C 1
ATOM 6877 O O . GLU B 1 316 ? -18.312 26.719 3.07 1 79.19 316 GLU B O 1
ATOM 6882 N N . LYS B 1 317 ? -17.047 28.438 2.934 1 77.38 317 LYS B N 1
ATOM 6883 C CA . LYS B 1 317 ? -16.422 28.062 1.662 1 77.38 317 LYS B CA 1
ATOM 6884 C C . LYS B 1 317 ? -15.469 26.891 1.841 1 77.38 317 LYS B C 1
ATOM 6886 O O . LYS B 1 317 ? -15.148 26.188 0.877 1 77.38 317 LYS B O 1
ATOM 6891 N N . ARG B 1 318 ? -15.117 26.625 2.977 1 73 318 ARG B N 1
ATOM 6892 C CA . ARG B 1 318 ? -14.172 25.547 3.244 1 73 318 ARG B CA 1
ATOM 6893 C C . ARG B 1 318 ? -14.805 24.188 2.984 1 73 318 ARG B C 1
ATOM 6895 O O . ARG B 1 318 ? -14.094 23.203 2.758 1 73 318 ARG B O 1
ATOM 6902 N N . ILE B 1 319 ? -16.094 24.156 2.941 1 82 319 ILE B N 1
ATOM 6903 C CA . ILE B 1 319 ? -16.812 22.891 2.809 1 82 319 ILE B CA 1
ATOM 6904 C C . ILE B 1 319 ? -16.797 22.438 1.352 1 82 319 ILE B C 1
ATOM 6906 O O . ILE B 1 319 ? -17.141 21.281 1.047 1 82 319 ILE B O 1
ATOM 6910 N N . LEU B 1 320 ? -16.281 23.312 0.522 1 81.06 320 LEU B N 1
ATOM 6911 C CA . LEU B 1 320 ? -16.25 22.984 -0.9 1 81.06 320 LEU B CA 1
ATOM 6912 C C . LEU B 1 320 ? -15.43 21.734 -1.153 1 81.06 320 LEU B C 1
ATOM 6914 O O . LEU B 1 320 ? -15.828 20.875 -1.942 1 81.06 320 LEU B O 1
ATOM 6918 N N . PHE B 1 321 ? -14.32 21.609 -0.513 1 77.5 321 PHE B N 1
ATOM 6919 C CA . PHE B 1 321 ? -13.469 20.438 -0.716 1 77.5 321 PHE B CA 1
ATOM 6920 C C . PHE B 1 321 ? -14.156 19.172 -0.217 1 77.5 321 PHE B C 1
ATOM 6922 O O . PHE B 1 321 ? -14.016 18.109 -0.814 1 77.5 321 PHE B O 1
ATOM 6929 N N . PHE B 1 322 ? -14.875 19.344 0.797 1 81.88 322 PHE B N 1
ATOM 6930 C CA . PHE B 1 322 ? -15.672 18.234 1.304 1 81.88 322 PHE B CA 1
ATOM 6931 C C . PHE B 1 322 ? -16.703 17.797 0.28 1 81.88 322 PHE B C 1
ATOM 6933 O O . PHE B 1 322 ? -16.875 16.594 0.021 1 81.88 322 PHE B O 1
ATOM 6940 N N . LEU B 1 323 ? -17.344 18.781 -0.326 1 85.69 323 LEU B N 1
ATOM 6941 C CA . LEU B 1 323 ? -18.406 18.5 -1.286 1 85.69 323 LEU B CA 1
ATOM 6942 C C . LEU B 1 323 ? -17.844 17.875 -2.553 1 85.69 323 LEU B C 1
ATOM 6944 O O . LEU B 1 323 ? -18.453 16.953 -3.113 1 85.69 323 LEU B O 1
ATOM 6948 N N . ILE B 1 324 ? -16.734 18.219 -2.863 1 82.5 324 ILE B N 1
ATOM 6949 C CA . ILE B 1 324 ? -16.125 17.672 -4.07 1 82.5 324 ILE B CA 1
ATOM 6950 C C . ILE B 1 324 ? -15.656 16.25 -3.805 1 82.5 324 ILE B C 1
ATOM 6952 O O . ILE B 1 324 ? -15.898 15.344 -4.605 1 82.5 324 ILE B O 1
ATOM 6956 N N . SER B 1 325 ? -15.008 16.047 -2.705 1 82.25 325 SER B N 1
ATOM 6957 C CA . SER B 1 325 ? -14.453 14.734 -2.391 1 82.25 325 SER B CA 1
ATOM 6958 C C . SER B 1 325 ? -15.555 13.719 -2.127 1 82.25 325 SER B C 1
ATOM 6960 O O . SER B 1 325 ? -15.68 12.727 -2.848 1 82.25 325 SER B O 1
ATOM 6962 N N . TRP B 1 326 ? -16.438 13.977 -1.244 1 85.5 326 TRP B N 1
ATOM 6963 C CA . TRP B 1 326 ? -17.516 13.047 -0.895 1 85.5 326 TRP B CA 1
ATOM 6964 C C . TRP B 1 326 ? -18.547 12.969 -2.012 1 85.5 326 TRP B C 1
ATOM 6966 O O . TRP B 1 326 ? -19.156 11.922 -2.223 1 85.5 326 TRP B O 1
ATOM 6976 N N . GLY B 1 327 ? -18.672 14.078 -2.719 1 84.06 327 GLY B N 1
ATOM 6977 C CA . GLY B 1 327 ? -19.578 14.055 -3.857 1 84.06 327 GLY B CA 1
ATOM 6978 C C . GLY B 1 327 ? -19.125 13.109 -4.957 1 84.06 327 GLY B C 1
ATOM 6979 O O . GLY B 1 327 ? -19.922 12.289 -5.441 1 84.06 327 GLY B O 1
ATOM 6980 N N . SER B 1 328 ? -17.938 13.188 -5.258 1 83.88 328 SER B N 1
ATOM 6981 C CA . SER B 1 328 ? -17.406 12.305 -6.293 1 83.88 328 SER B CA 1
ATOM 6982 C C . SER B 1 328 ? -17.406 10.852 -5.836 1 83.88 328 SER B C 1
ATOM 6984 O O . SER B 1 328 ? -17.766 9.953 -6.602 1 83.88 328 SER B O 1
ATOM 6986 N N . TYR B 1 329 ? -17.062 10.625 -4.625 1 86.81 329 TYR B N 1
ATOM 6987 C CA . TYR B 1 329 ? -17.031 9.266 -4.09 1 86.81 329 TYR B CA 1
ATOM 6988 C C . TYR B 1 329 ? -18.422 8.656 -4.074 1 86.81 329 TYR B C 1
ATOM 6990 O O . TYR B 1 329 ? -18.609 7.496 -4.445 1 86.81 329 TYR B O 1
ATOM 6998 N N . PHE B 1 330 ? -19.391 9.445 -3.764 1 84.5 330 PHE B N 1
ATOM 6999 C CA . PHE B 1 330 ? -20.734 8.93 -3.635 1 84.5 330 PHE B CA 1
ATOM 7000 C C . PHE B 1 330 ? -21.375 8.711 -5.008 1 84.5 330 PHE B C 1
ATOM 7002 O O . PHE B 1 330 ? -22.109 7.746 -5.211 1 84.5 330 PHE B O 1
ATOM 7009 N N . ILE B 1 331 ? -21.016 9.5 -5.914 1 81.44 331 ILE B N 1
ATOM 7010 C CA . ILE B 1 331 ? -21.531 9.32 -7.266 1 81.44 331 ILE B CA 1
ATOM 7011 C C . ILE B 1 331 ? -21 8.016 -7.855 1 81.44 331 ILE B C 1
ATOM 7013 O O . ILE B 1 331 ? -21.75 7.238 -8.438 1 81.44 331 ILE B O 1
ATOM 7017 N N . ILE B 1 332 ? -19.844 7.777 -7.598 1 83.88 332 ILE B N 1
ATOM 7018 C CA . ILE B 1 332 ? -19.219 6.562 -8.117 1 83.88 332 ILE B CA 1
ATOM 7019 C C . ILE B 1 332 ? -19.75 5.352 -7.352 1 83.88 332 ILE B C 1
ATOM 7021 O O . ILE B 1 332 ? -19.953 4.281 -7.934 1 83.88 332 ILE B O 1
ATOM 7025 N N . SER B 1 333 ? -20 5.578 -6.121 1 83.81 333 SER B N 1
ATOM 7026 C CA . SER B 1 333 ? -20.5 4.488 -5.289 1 83.81 333 SER B CA 1
ATOM 7027 C C . SER B 1 333 ? -21.906 4.094 -5.684 1 83.81 333 SER B C 1
ATOM 7029 O O . SER B 1 333 ? -22.328 2.955 -5.465 1 83.81 333 SER B O 1
ATOM 7031 N N . TYR B 1 334 ? -22.625 5 -6.289 1 84.5 334 TYR B N 1
ATOM 7032 C CA . TYR B 1 334 ? -23.969 4.684 -6.758 1 84.5 334 TYR B CA 1
ATOM 7033 C C . TYR B 1 334 ? -23.922 3.635 -7.863 1 84.5 334 TYR B C 1
ATOM 7035 O O . TYR B 1 334 ? -24.812 2.791 -7.965 1 84.5 334 TYR B O 1
ATOM 7043 N N . ASN B 1 335 ? -22.875 3.656 -8.594 1 82.06 335 ASN B N 1
ATOM 7044 C CA . ASN B 1 335 ? -22.734 2.635 -9.625 1 82.06 335 ASN B CA 1
ATOM 7045 C C . ASN B 1 335 ? -22.609 1.24 -9.016 1 82.06 335 ASN B C 1
ATOM 7047 O O . ASN B 1 335 ? -23.203 0.284 -9.523 1 82.06 335 ASN B O 1
ATOM 7051 N N . THR B 1 336 ? -21.938 1.199 -8.016 1 80.12 336 THR B N 1
ATOM 7052 C CA . THR B 1 336 ? -21.781 -0.076 -7.324 1 80.12 336 THR B CA 1
ATOM 7053 C C . THR B 1 336 ? -23.109 -0.512 -6.699 1 80.12 336 THR B C 1
ATOM 7055 O O . THR B 1 336 ? -23.453 -1.694 -6.73 1 80.12 336 THR B O 1
ATOM 7058 N N . ILE B 1 337 ? -23.844 0.469 -6.203 1 79.88 337 ILE B N 1
ATOM 7059 C CA . ILE B 1 337 ? -25.125 0.173 -5.586 1 79.88 337 ILE B CA 1
ATOM 7060 C C . ILE B 1 337 ? -26.109 -0.329 -6.648 1 79.88 337 ILE B C 1
ATOM 7062 O O . ILE B 1 337 ? -26.844 -1.291 -6.422 1 79.88 337 ILE B O 1
ATOM 7066 N N . PHE B 1 338 ? -25.984 0.239 -7.789 1 81.81 338 PHE B N 1
ATOM 7067 C CA . PHE B 1 338 ? -26.875 -0.17 -8.867 1 81.81 338 PHE B CA 1
ATOM 7068 C C . PHE B 1 338 ? -26.516 -1.563 -9.367 1 81.81 338 PHE B C 1
ATOM 7070 O O . PHE B 1 338 ? -27.391 -2.326 -9.781 1 81.81 338 PHE B O 1
ATOM 7077 N N . TYR B 1 339 ? -25.328 -1.95 -9.297 1 79.25 339 TYR B N 1
ATOM 7078 C CA . TYR B 1 339 ? -24.938 -3.316 -9.617 1 79.25 339 TYR B CA 1
ATOM 7079 C C . TYR B 1 339 ? -25.484 -4.301 -8.594 1 79.25 339 TYR B C 1
ATOM 7081 O O . TYR B 1 339 ? -26.016 -5.348 -8.961 1 79.25 339 TYR B O 1
ATOM 7089 N N . PHE B 1 340 ? -25.406 -3.861 -7.391 1 76.88 340 PHE B N 1
ATOM 7090 C CA . PHE B 1 340 ? -25.859 -4.738 -6.32 1 76.88 340 PHE B CA 1
ATOM 7091 C C . PHE B 1 340 ? -27.375 -4.918 -6.375 1 76.88 340 PHE B C 1
ATOM 7093 O O . PHE B 1 340 ? -27.906 -5.938 -5.918 1 76.88 340 PHE B O 1
ATOM 7100 N N . LEU B 1 341 ? -28.016 -3.938 -6.973 1 75.88 341 LEU B N 1
ATOM 7101 C CA . LEU B 1 341 ? -29.453 -4.031 -7.102 1 75.88 341 LEU B CA 1
ATOM 7102 C C . LEU B 1 341 ? -29.844 -4.781 -8.367 1 75.88 341 LEU B C 1
ATOM 7104 O O . LEU B 1 341 ? -31.031 -5.047 -8.602 1 75.88 341 LEU B O 1
ATOM 7108 N N . GLY B 1 342 ? -28.875 -5.207 -9.211 1 75.44 342 GLY B N 1
ATOM 7109 C CA . GLY B 1 342 ? -29.125 -5.984 -10.414 1 75.44 342 GLY B CA 1
ATOM 7110 C C . GLY B 1 342 ? -29.531 -5.129 -11.602 1 75.44 342 GLY B C 1
ATOM 7111 O O . GLY B 1 342 ? -30.062 -5.641 -12.586 1 75.44 342 GLY B O 1
ATOM 7112 N N . ILE B 1 343 ? -29.25 -3.836 -11.484 1 79.56 343 ILE B N 1
ATOM 7113 C CA . ILE B 1 343 ? -29.672 -2.926 -12.547 1 79.56 343 ILE B CA 1
ATOM 7114 C C . ILE B 1 343 ? -28.562 -2.83 -13.602 1 79.56 343 ILE B C 1
ATOM 7116 O O . ILE B 1 343 ? -28.844 -2.865 -14.805 1 79.56 343 ILE B O 1
ATOM 7120 N N . LEU B 1 344 ? -27.344 -2.854 -13.195 1 80.5 344 LEU B N 1
ATOM 7121 C CA . LEU B 1 344 ? -26.219 -2.74 -14.109 1 80.5 344 LEU B CA 1
ATOM 7122 C C . LEU B 1 344 ? -25.516 -4.086 -14.281 1 80.5 344 LEU B C 1
ATOM 7124 O O . LEU B 1 344 ? -25.453 -4.875 -13.336 1 80.5 344 LEU B O 1
ATOM 7128 N N . PRO B 1 345 ? -25.031 -4.309 -15.469 1 81.12 345 PRO B N 1
ATOM 7129 C CA . PRO B 1 345 ? -24.281 -5.543 -15.703 1 81.12 345 PRO B CA 1
ATOM 7130 C C . PRO B 1 345 ? -22.906 -5.539 -15.008 1 81.12 345 PRO B C 1
ATOM 7132 O O . PRO B 1 345 ? -22.438 -4.484 -14.578 1 81.12 345 PRO B O 1
ATOM 7135 N N . TYR B 1 346 ? -22.406 -6.723 -14.992 1 82.06 346 TYR B N 1
ATOM 7136 C CA . TYR B 1 346 ? -21.094 -6.887 -14.367 1 82.06 346 TYR B CA 1
ATOM 7137 C C . TYR B 1 346 ? -20.016 -6.203 -15.188 1 82.06 346 TYR B C 1
ATOM 7139 O O . TYR B 1 346 ? -19.969 -6.344 -16.406 1 82.06 346 TYR B O 1
ATOM 7147 N N . SER B 1 347 ? -19.312 -5.34 -14.539 1 81.06 347 SER B N 1
ATOM 7148 C CA . SER B 1 347 ? -18.094 -4.754 -15.07 1 81.06 347 SER B CA 1
ATOM 7149 C C . SER B 1 347 ? -17.047 -4.555 -13.977 1 81.06 347 SER B C 1
ATOM 7151 O O . SER B 1 347 ? -17.359 -4.039 -12.906 1 81.06 347 SER B O 1
ATOM 7153 N N . THR B 1 348 ? -15.852 -5.039 -14.32 1 78.44 348 THR B N 1
ATOM 7154 C CA . THR B 1 348 ? -14.797 -4.984 -13.32 1 78.44 348 THR B CA 1
ATOM 7155 C C . THR B 1 348 ? -14.516 -3.541 -12.906 1 78.44 348 THR B C 1
ATOM 7157 O O . THR B 1 348 ? -14.469 -3.23 -11.711 1 78.44 348 THR B O 1
ATOM 7160 N N . PRO B 1 349 ? -14.422 -2.662 -13.828 1 75.19 349 PRO B N 1
ATOM 7161 C CA . PRO B 1 349 ? -14.164 -1.283 -13.406 1 75.19 349 PRO B CA 1
ATOM 7162 C C . PRO B 1 349 ? -15.312 -0.688 -12.602 1 75.19 349 PRO B C 1
ATOM 7164 O O . PRO B 1 349 ? -15.078 0.081 -11.664 1 75.19 349 PRO B O 1
ATOM 7167 N N . LEU B 1 350 ? -16.484 -1.091 -12.969 1 75.5 350 LEU B N 1
ATOM 7168 C CA . LEU B 1 350 ? -17.641 -0.557 -12.258 1 75.5 350 LEU B CA 1
ATOM 7169 C C . LEU B 1 350 ? -17.703 -1.09 -10.828 1 75.5 350 LEU B C 1
ATOM 7171 O O . LEU B 1 350 ? -17.984 -0.341 -9.891 1 75.5 350 LEU B O 1
ATOM 7175 N N . LEU B 1 351 ? -17.344 -2.281 -10.727 1 79.12 351 LEU B N 1
ATOM 7176 C CA . LEU B 1 351 ? -17.422 -2.934 -9.422 1 79.12 351 LEU B CA 1
ATOM 7177 C C . LEU B 1 351 ? -16.344 -2.398 -8.484 1 79.12 351 LEU B C 1
ATOM 7179 O O . LEU B 1 351 ? -16.609 -2.178 -7.297 1 79.12 351 LEU B O 1
ATOM 7183 N N . TYR B 1 352 ? -15.188 -2.033 -9 1 82.06 352 TYR B N 1
ATOM 7184 C CA . TYR B 1 352 ? -14.07 -1.69 -8.133 1 82.06 352 TYR B CA 1
ATOM 7185 C C . TYR B 1 352 ? -13.805 -0.19 -8.148 1 82.06 352 TYR B C 1
ATOM 7187 O O . TYR B 1 352 ? -12.898 0.296 -7.469 1 82.06 352 TYR B O 1
ATOM 7195 N N . SER B 1 353 ? -14.578 0.544 -8.828 1 82.56 353 SER B N 1
ATOM 7196 C CA . SER B 1 353 ? -14.344 1.979 -8.953 1 82.56 353 SER B CA 1
ATOM 7197 C C . SER B 1 353 ? -14.406 2.672 -7.598 1 82.56 353 SER B C 1
ATOM 7199 O O . SER B 1 353 ? -13.586 3.545 -7.301 1 82.56 353 SER B O 1
ATOM 7201 N N . ALA B 1 354 ? -15.359 2.258 -6.805 1 85.19 354 ALA B N 1
ATOM 7202 C CA . ALA B 1 354 ? -15.492 2.875 -5.484 1 85.19 354 ALA B CA 1
ATOM 7203 C C . ALA B 1 354 ? -14.25 2.617 -4.637 1 85.19 354 ALA B C 1
ATOM 7205 O O . ALA B 1 354 ? -13.805 3.494 -3.889 1 85.19 354 ALA B O 1
ATOM 7206 N N . VAL B 1 355 ? -13.703 1.489 -4.77 1 87.25 355 VAL B N 1
ATOM 7207 C CA . VAL B 1 355 ? -12.531 1.109 -3.994 1 87.25 355 VAL B CA 1
ATOM 7208 C C . VAL B 1 355 ? -11.328 1.936 -4.441 1 87.25 355 VAL B C 1
ATOM 7210 O O . VAL B 1 355 ? -10.508 2.35 -3.619 1 87.25 355 VAL B O 1
ATOM 7213 N N . PHE B 1 356 ? -11.289 2.309 -5.656 1 83.75 356 PHE B N 1
ATOM 7214 C CA . PHE B 1 356 ? -10.156 3.035 -6.219 1 83.75 356 PHE B CA 1
ATOM 7215 C C . PHE B 1 356 ? -10.227 4.512 -5.844 1 83.75 356 PHE B C 1
ATOM 7217 O O . PHE B 1 356 ? -9.188 5.156 -5.656 1 83.75 356 PHE B O 1
ATOM 7224 N N . ILE B 1 357 ? -11.359 4.988 -5.727 1 85.31 357 ILE B N 1
ATOM 7225 C CA . ILE B 1 357 ? -11.516 6.418 -5.477 1 85.31 357 ILE B CA 1
ATOM 7226 C C . ILE B 1 357 ? -11.484 6.688 -3.975 1 85.31 357 ILE B C 1
ATOM 7228 O O . ILE B 1 357 ? -11.219 7.812 -3.545 1 85.31 357 ILE B O 1
ATOM 7232 N N . PHE B 1 358 ? -11.711 5.699 -3.18 1 89.81 358 PHE B N 1
ATOM 7233 C CA . PHE B 1 358 ? -11.859 5.824 -1.734 1 89.81 358 PHE B CA 1
ATOM 7234 C C . PHE B 1 358 ? -10.617 6.445 -1.114 1 89.81 358 PHE B C 1
ATOM 7236 O O . PHE B 1 358 ? -10.719 7.375 -0.31 1 89.81 358 PHE B O 1
ATOM 7243 N N . PRO B 1 359 ? -9.422 6.012 -1.51 1 87.25 359 PRO B N 1
ATOM 7244 C CA . PRO B 1 359 ? -8.234 6.621 -0.91 1 87.25 359 PRO B CA 1
ATOM 7245 C C . PRO B 1 359 ? -8.102 8.109 -1.235 1 87.25 359 PRO B C 1
ATOM 7247 O O . PRO B 1 359 ? -7.633 8.883 -0.402 1 87.25 359 PRO B O 1
ATOM 7250 N N . ILE B 1 360 ? -8.477 8.516 -2.332 1 83.5 360 ILE B N 1
ATOM 7251 C CA . ILE B 1 360 ? -8.414 9.914 -2.73 1 83.5 360 ILE B CA 1
ATOM 7252 C C . ILE B 1 360 ? -9.398 10.734 -1.89 1 83.5 360 ILE B C 1
ATOM 7254 O O . ILE B 1 360 ? -9.055 11.812 -1.404 1 83.5 360 ILE B O 1
ATOM 7258 N N . ASP B 1 361 ? -10.5 10.164 -1.772 1 87.06 361 ASP B N 1
ATOM 7259 C CA . ASP B 1 361 ? -11.508 10.805 -0.942 1 87.06 361 ASP B CA 1
ATOM 7260 C C . ASP B 1 361 ? -11.031 10.953 0.5 1 87.06 361 ASP B C 1
ATOM 7262 O O . ASP B 1 361 ? -11.211 12 1.116 1 87.06 361 ASP B O 1
ATOM 7266 N N . LEU B 1 362 ? -10.445 9.938 1.001 1 88 362 LEU B N 1
ATOM 7267 C CA . LEU B 1 362 ? -9.953 9.945 2.375 1 88 362 LEU B CA 1
ATOM 7268 C C . LEU B 1 362 ? -8.891 11.023 2.564 1 88 362 LEU B C 1
ATOM 7270 O O . LEU B 1 362 ? -8.859 11.703 3.594 1 88 362 LEU B O 1
ATOM 7274 N N . PHE B 1 363 ? -8.133 11.148 1.577 1 84.56 363 PHE B N 1
ATOM 7275 C CA . PHE B 1 363 ? -7.059 12.141 1.636 1 84.56 363 PHE B CA 1
ATOM 7276 C C . PHE B 1 363 ? -7.633 13.547 1.728 1 84.56 363 PHE B C 1
ATOM 7278 O O . PHE B 1 363 ? -7.207 14.344 2.572 1 84.56 363 PHE B O 1
ATOM 7285 N N . PHE B 1 364 ? -8.523 13.836 0.941 1 81.44 364 PHE B N 1
ATOM 7286 C CA . PHE B 1 364 ? -9.102 15.172 0.908 1 81.44 364 PHE B CA 1
ATOM 7287 C C . PHE B 1 364 ? -9.906 15.445 2.17 1 81.44 364 PHE B C 1
ATOM 7289 O O . PHE B 1 364 ? -9.922 16.562 2.676 1 81.44 364 PHE B O 1
ATOM 7296 N N . LEU B 1 365 ? -10.555 14.453 2.59 1 85.62 365 LEU B N 1
ATOM 7297 C CA . LEU B 1 365 ? -11.305 14.609 3.828 1 85.62 365 LEU B CA 1
ATOM 7298 C C . LEU B 1 365 ? -10.375 14.906 4.996 1 85.62 365 LEU B C 1
ATOM 7300 O O . LEU B 1 365 ? -10.656 15.781 5.82 1 85.62 365 LEU B O 1
ATOM 7304 N N . LEU B 1 366 ? -9.344 14.156 5.062 1 84.31 366 LEU B N 1
ATOM 7305 C CA . LEU B 1 366 ? -8.375 14.375 6.133 1 84.31 366 LEU B CA 1
ATOM 7306 C C . LEU B 1 366 ? -7.742 15.75 6.02 1 84.31 366 LEU B C 1
ATOM 7308 O O . LEU B 1 366 ? -7.547 16.438 7.027 1 84.31 366 LEU B O 1
ATOM 7312 N N . PHE B 1 367 ? -7.453 16.125 4.852 1 78.62 367 PHE B N 1
ATOM 7313 C CA . PHE B 1 367 ? -6.883 17.453 4.605 1 78.62 367 PHE B CA 1
ATOM 7314 C C . PHE B 1 367 ? -7.836 18.547 5.066 1 78.62 367 PHE B C 1
ATOM 7316 O O . PHE B 1 367 ? -7.41 19.531 5.664 1 78.62 367 PHE B O 1
ATOM 7323 N N . ASN B 1 368 ? -9.047 18.375 4.707 1 80.25 368 ASN B N 1
ATOM 7324 C CA . ASN B 1 368 ? -10.055 19.344 5.129 1 80.25 368 ASN B CA 1
ATOM 7325 C C . ASN B 1 368 ? -10.156 19.422 6.648 1 80.25 368 ASN B C 1
ATOM 7327 O O . ASN B 1 368 ? -10.367 20.5 7.207 1 80.25 368 ASN B O 1
ATOM 7331 N N . LEU B 1 369 ? -10.047 18.328 7.23 1 82.81 369 LEU B N 1
ATOM 7332 C CA . LEU B 1 369 ? -10.07 18.266 8.688 1 82.81 369 LEU B CA 1
ATOM 7333 C C . LEU B 1 369 ? -8.883 19.031 9.281 1 82.81 369 LEU B C 1
ATOM 7335 O O . LEU B 1 369 ? -9.031 19.75 10.266 1 82.81 369 LEU B O 1
ATOM 7339 N N . LEU B 1 370 ? -7.766 18.906 8.703 1 77.12 370 LEU B N 1
ATOM 7340 C CA . LEU B 1 370 ? -6.555 19.578 9.188 1 77.12 370 LEU B CA 1
ATOM 7341 C C . LEU B 1 370 ? -6.648 21.078 9 1 77.12 370 LEU B C 1
ATOM 7343 O O . LEU B 1 370 ? -6.191 21.844 9.852 1 77.12 370 LEU B O 1
ATOM 7347 N N . GLN B 1 371 ? -7.258 21.484 7.941 1 73.56 371 GLN B N 1
ATOM 7348 C CA . GLN B 1 371 ? -7.406 22.906 7.668 1 73.56 371 GLN B CA 1
ATOM 7349 C C . GLN B 1 371 ? -8.406 23.547 8.617 1 73.56 371 GLN B C 1
ATOM 7351 O O . GLN B 1 371 ? -8.273 24.734 8.977 1 73.56 371 GLN B O 1
ATOM 7356 N N . LYS B 1 372 ? -9.453 22.812 8.82 1 73.12 372 LYS B N 1
ATOM 7357 C CA . LYS B 1 372 ? -10.453 23.297 9.758 1 73.12 372 LYS B CA 1
ATOM 7358 C C . LYS B 1 372 ? -9.82 23.734 11.078 1 73.12 372 LYS B C 1
ATOM 7360 O O . LYS B 1 372 ? -10.172 24.766 11.641 1 73.12 372 LYS B O 1
ATOM 7365 N N . TYR B 1 373 ? -8.828 23.141 11.492 1 63.34 373 TYR B N 1
ATOM 7366 C CA . TYR B 1 373 ? -8.242 23.438 12.797 1 63.34 373 TYR B CA 1
ATOM 7367 C C . TYR B 1 373 ? -7.039 24.375 12.648 1 63.34 373 TYR B C 1
ATOM 7369 O O . TYR B 1 373 ? -6.652 25.047 13.609 1 63.34 373 TYR B O 1
ATOM 7377 N N . GLU B 1 374 ? -6.461 24.469 11.5 1 59.12 374 GLU B N 1
ATOM 7378 C CA . GLU B 1 374 ? -5.41 25.453 11.273 1 59.12 374 GLU B CA 1
ATOM 7379 C C . GLU B 1 374 ? -5.969 26.875 11.297 1 59.12 374 GLU B C 1
ATOM 7381 O O . GLU B 1 374 ? -5.355 27.781 11.875 1 59.12 374 GLU B O 1
ATOM 7386 N N . LYS B 1 375 ? -7.035 27.172 10.586 1 53.62 375 LYS B N 1
ATOM 7387 C CA . LYS B 1 375 ? -7.648 28.5 10.531 1 53.62 375 LYS B CA 1
ATOM 7388 C C . LYS B 1 375 ? -8.227 28.906 11.883 1 53.62 375 LYS B C 1
ATOM 7390 O O . LYS B 1 375 ? -8.133 30.062 12.289 1 53.62 375 LYS B O 1
ATOM 7395 N N . LEU B 1 376 ? -8.828 27.984 12.484 1 44.84 376 LEU B N 1
ATOM 7396 C CA . LEU B 1 376 ? -9.391 28.297 13.797 1 44.84 376 LEU B CA 1
ATOM 7397 C C . LEU B 1 376 ? -8.312 28.859 14.727 1 44.84 376 LEU B C 1
ATOM 7399 O O . LEU B 1 376 ? -8.57 29.797 15.484 1 44.84 376 LEU B O 1
ATOM 7403 N N . GLU B 1 377 ? -7.223 28.406 14.477 1 47.41 377 GLU B N 1
ATOM 7404 C CA . GLU B 1 377 ? -6.113 28.922 15.273 1 47.41 377 GLU B CA 1
ATOM 7405 C C . GLU B 1 377 ? -5.648 30.281 14.758 1 47.41 377 GLU B C 1
ATOM 7407 O O . GLU B 1 377 ? -5.309 31.172 15.547 1 47.41 377 GLU B O 1
ATOM 7412 N N . GLY B 1 378 ? -5.699 30.453 13.391 1 47.22 378 GLY B N 1
ATOM 7413 C CA . GLY B 1 378 ? -5.41 31.766 12.82 1 47.22 378 GLY B CA 1
ATOM 7414 C C . GLY B 1 378 ? -6.434 32.812 13.188 1 47.22 378 GLY B C 1
ATOM 7415 O O . GLY B 1 378 ? -6.074 33.938 13.57 1 47.22 378 GLY B O 1
ATOM 7416 N N . GLU B 1 379 ? -7.684 32.5 12.992 1 49.34 379 GLU B N 1
ATOM 7417 C CA . GLU B 1 379 ? -8.75 33.438 13.344 1 49.34 379 GLU B CA 1
ATOM 7418 C C . GLU B 1 379 ? -8.703 33.812 14.828 1 49.34 379 GLU B C 1
ATOM 7420 O O . GLU B 1 379 ? -8.914 34.938 15.195 1 49.34 379 GLU B O 1
ATOM 7425 N N . ARG B 1 380 ? -8.414 32.906 15.57 1 44.22 380 ARG B N 1
ATOM 7426 C CA . ARG B 1 380 ? -8.234 33.188 16.984 1 44.22 380 ARG B CA 1
ATOM 7427 C C . ARG B 1 380 ? -7.094 34.188 17.203 1 44.22 380 ARG B C 1
ATOM 7429 O O . ARG B 1 380 ? -7.207 35.094 18.031 1 44.22 380 ARG B O 1
ATOM 7436 N N . ASN B 1 381 ? -6.254 34.156 16.297 1 45.19 381 ASN B N 1
ATOM 7437 C CA . ASN B 1 381 ? -5.125 35.062 16.328 1 45.19 381 ASN B CA 1
ATOM 7438 C C . ASN B 1 381 ? -5.512 36.438 15.797 1 45.19 381 ASN B C 1
ATOM 7440 O O . ASN B 1 381 ? -5.082 37.469 16.328 1 45.19 381 ASN B O 1
ATOM 7444 N N . GLU B 1 382 ? -6.176 36.438 14.758 1 48.94 382 GLU B N 1
ATOM 7445 C CA . GLU B 1 382 ? -6.645 37.688 14.203 1 48.94 382 GLU B CA 1
ATOM 7446 C C . GLU B 1 382 ? -7.586 38.406 15.172 1 48.94 382 GLU B C 1
ATOM 7448 O O . GLU B 1 382 ? -7.508 39.625 15.344 1 48.94 382 GLU B O 1
ATOM 7453 N N . ILE B 1 383 ? -8.438 37.75 15.711 1 46.31 383 ILE B N 1
ATOM 7454 C CA . ILE B 1 383 ? -9.336 38.312 16.703 1 46.31 383 ILE B CA 1
ATOM 7455 C C . ILE B 1 383 ? -8.523 38.844 17.891 1 46.31 383 ILE B C 1
ATOM 7457 O O . ILE B 1 383 ? -8.766 39.969 18.375 1 46.31 383 ILE B O 1
ATOM 7461 N N . LEU B 1 384 ? -7.559 38.156 18.062 1 44.47 384 LEU B N 1
ATOM 7462 C CA . LEU B 1 384 ? -6.672 38.594 19.125 1 44.47 384 LEU B CA 1
ATOM 7463 C C . LEU B 1 384 ? -5.867 39.812 18.688 1 44.47 384 LEU B C 1
ATOM 7465 O O . LEU B 1 384 ? -5.691 40.781 19.453 1 44.47 384 LEU B O 1
ATOM 7469 N N . HIS B 1 385 ? -5.551 39.812 17.5 1 48.88 385 HIS B N 1
ATOM 7470 C CA . HIS B 1 385 ? -4.871 40.969 16.922 1 48.88 385 HIS B CA 1
ATOM 7471 C C . HIS B 1 385 ? -5.805 42.156 16.844 1 48.88 385 HIS B C 1
ATOM 7473 O O . HIS B 1 385 ? -5.395 43.312 17.125 1 48.88 385 HIS B O 1
ATOM 7479 N N . ARG B 1 386 ? -6.91 41.969 16.344 1 46.44 386 ARG B N 1
ATOM 7480 C CA . ARG B 1 386 ? -7.898 43.031 16.281 1 46.44 386 ARG B CA 1
ATOM 7481 C C . ARG B 1 386 ? -8.234 43.562 17.688 1 46.44 386 ARG B C 1
ATOM 7483 O O . ARG B 1 386 ? -8.398 44.781 17.875 1 46.44 386 ARG B O 1
ATOM 7490 N N . ILE B 1 387 ? -8.234 42.75 18.5 1 44.78 387 ILE B N 1
ATOM 7491 C CA . ILE B 1 387 ? -8.469 43.125 19.891 1 44.78 387 ILE B CA 1
ATOM 7492 C C . ILE B 1 387 ? -7.27 43.938 20.391 1 44.78 387 ILE B C 1
ATOM 7494 O O . ILE B 1 387 ? -7.438 44.969 21.078 1 44.78 387 ILE B O 1
ATOM 7498 N N . ILE B 1 388 ? -6.207 43.594 19.797 1 46.41 388 ILE B N 1
ATOM 7499 C CA . ILE B 1 388 ? -4.969 44.281 20.156 1 46.41 388 ILE B CA 1
ATOM 7500 C C . ILE B 1 388 ? -4.918 45.656 19.469 1 46.41 388 ILE B C 1
ATOM 7502 O O . ILE B 1 388 ? -4.566 46.656 20.094 1 46.41 388 ILE B O 1
ATOM 7506 N N . THR B 1 389 ? -5.191 45.625 18.25 1 45.41 389 THR B N 1
ATOM 7507 C CA . THR B 1 389 ? -5.191 46.875 17.5 1 45.41 389 THR B CA 1
ATOM 7508 C C . THR B 1 389 ? -6.262 47.812 18.031 1 45.41 389 THR B C 1
ATOM 7510 O O . THR B 1 389 ? -6.039 49.031 18.141 1 45.41 389 THR B O 1
ATOM 7513 N N . LEU B 1 390 ? -7.348 47.312 18.281 1 45 390 LEU B N 1
ATOM 7514 C CA . LEU B 1 390 ? -8.406 48.125 18.875 1 45 390 LEU B CA 1
ATOM 7515 C C . LEU B 1 390 ? -8.008 48.594 20.281 1 45 390 LEU B C 1
ATOM 7517 O O . LEU B 1 390 ? -8.312 49.719 20.672 1 45 390 LEU B O 1
ATOM 7521 N N . SER B 1 391 ? -7.219 47.781 20.844 1 41.5 391 SER B N 1
ATOM 7522 C CA . SER B 1 391 ? -6.738 48.156 22.156 1 41.5 391 SER B CA 1
ATOM 7523 C C . SER B 1 391 ? -5.621 49.188 22.062 1 41.5 391 SER B C 1
ATOM 7525 O O . SER B 1 391 ? -5.531 50.125 22.891 1 41.5 391 SER B O 1
ATOM 7527 N N . THR B 1 392 ? -4.824 49.094 21.047 1 43 392 THR B N 1
ATOM 7528 C CA . THR B 1 392 ? -3.766 50.062 20.812 1 43 392 THR B CA 1
ATOM 7529 C C . THR B 1 392 ? -4.34 51.375 20.25 1 43 392 THR B C 1
ATOM 7531 O O . THR B 1 392 ? -3.896 52.469 20.625 1 43 392 THR B O 1
ATOM 7534 N N . ASP B 1 393 ? -5.16 51.344 19.25 1 42.53 393 ASP B N 1
ATOM 7535 C CA . ASP B 1 393 ? -5.828 52.531 18.75 1 42.53 393 ASP B CA 1
ATOM 7536 C C . ASP B 1 393 ? -6.711 53.156 19.812 1 42.53 393 ASP B C 1
ATOM 7538 O O . ASP B 1 393 ? -6.887 54.375 19.844 1 42.53 393 ASP B O 1
ATOM 7542 N N . ALA B 1 394 ? -7.227 52.344 20.656 1 39.12 394 ALA B N 1
ATOM 7543 C CA . ALA B 1 394 ? -7.992 52.875 21.781 1 39.12 394 ALA B CA 1
ATOM 7544 C C . ALA B 1 394 ? -7.082 53.625 22.75 1 39.12 394 ALA B C 1
ATOM 7546 O O . ALA B 1 394 ? -7.516 54.562 23.422 1 39.12 394 ALA B O 1
ATOM 7547 N N . SER B 1 395 ? -5.797 53.25 22.828 1 37.22 395 SER B N 1
ATOM 7548 C CA . SER B 1 395 ? -4.898 54 23.703 1 37.22 395 SER B CA 1
ATOM 7549 C C . SER B 1 395 ? -4.535 55.344 23.094 1 37.22 395 SER B C 1
ATOM 7551 O O . SER B 1 395 ? -4.23 56.312 23.828 1 37.22 395 SER B O 1
ATOM 7553 N N . LYS B 1 396 ? -4.32 55.562 21.844 1 39.66 396 LYS B N 1
ATOM 7554 C CA . LYS B 1 396 ? -4.062 56.875 21.281 1 39.66 396 LYS B CA 1
ATOM 7555 C C . LYS B 1 396 ? -5.336 57.719 21.25 1 39.66 396 LYS B C 1
ATOM 7557 O O . LYS B 1 396 ? -5.297 58.938 21.5 1 39.66 396 LYS B O 1
ATOM 7562 N N . SER B 1 397 ? -6.328 57.344 20.578 1 33.88 397 SER B N 1
ATOM 7563 C CA . SER B 1 397 ? -7.496 58.219 20.516 1 33.88 397 SER B CA 1
ATOM 7564 C C . SER B 1 397 ? -8.328 58.125 21.781 1 33.88 397 SER B C 1
ATOM 7566 O O . SER B 1 397 ? -9.555 58.062 21.734 1 33.88 397 SER B O 1
ATOM 7568 N N . THR B 1 398 ? -7.883 57.875 22.891 1 34.19 398 THR B N 1
ATOM 7569 C CA . THR B 1 398 ? -8.672 58.062 24.109 1 34.19 398 THR B CA 1
ATOM 7570 C C . THR B 1 398 ? -9.375 59.406 24.094 1 34.19 398 THR B C 1
ATOM 7572 O O . THR B 1 398 ? -10.062 59.75 25.062 1 34.19 398 THR B O 1
ATOM 7575 N N . ARG B 1 399 ? -8.805 60.469 23.438 1 35.06 399 ARG B N 1
ATOM 7576 C CA . ARG B 1 399 ? -9.648 61.656 23.625 1 35.06 399 ARG B CA 1
ATOM 7577 C C . ARG B 1 399 ? -11.062 61.375 23.109 1 35.06 399 ARG B C 1
ATOM 7579 O O . ARG B 1 399 ? -12.039 61.656 23.797 1 35.06 399 ARG B O 1
ATOM 7586 N N . TYR B 1 400 ? -11.391 61.594 21.75 1 31.97 400 TYR B N 1
ATOM 7587 C CA . TYR B 1 400 ? -12.742 61.75 21.234 1 31.97 400 TYR B CA 1
ATOM 7588 C C . TYR B 1 400 ? -13.367 60.406 20.891 1 31.97 400 TYR B C 1
ATOM 7590 O O . TYR B 1 400 ? -14.289 60.344 20.078 1 31.97 400 TYR B O 1
ATOM 7598 N N . ALA B 1 401 ? -12.688 59.281 20.984 1 35.72 401 ALA B N 1
ATOM 7599 C CA . ALA B 1 401 ? -13.492 58.156 20.469 1 35.72 401 ALA B CA 1
ATOM 7600 C C . ALA B 1 401 ? -14.789 58 21.25 1 35.72 401 ALA B C 1
ATOM 7602 O O . ALA B 1 401 ? -14.773 57.875 22.484 1 35.72 401 ALA B O 1
ATOM 7603 N N . LYS B 1 402 ? -15.781 58.438 20.75 1 40.66 402 LYS B N 1
ATOM 7604 C CA . LYS B 1 402 ? -17.188 58.344 21.156 1 40.66 402 LYS B CA 1
ATOM 7605 C C . LYS B 1 402 ? -17.5 56.938 21.688 1 40.66 402 LYS B C 1
ATOM 7607 O O . LYS B 1 402 ? -17.172 55.938 21.062 1 40.66 402 LYS B O 1
ATOM 7612 N N . SER B 1 403 ? -17.578 56.75 22.891 1 46.69 403 SER B N 1
ATOM 7613 C CA . SER B 1 403 ? -18.078 55.531 23.547 1 46.69 403 SER B CA 1
ATOM 7614 C C . SER B 1 403 ? -19.031 54.75 22.641 1 46.69 403 SER B C 1
ATOM 7616 O O . SER B 1 403 ? -19.922 55.344 22.031 1 46.69 403 SER B O 1
ATOM 7618 N N . LYS B 1 404 ? -18.562 53.781 21.953 1 52.47 404 LYS B N 1
ATOM 7619 C CA . LYS B 1 404 ? -19.5 52.938 21.188 1 52.47 404 LYS B CA 1
ATOM 7620 C C . LYS B 1 404 ? -20.75 52.625 22.016 1 52.47 404 LYS B C 1
ATOM 7622 O O . LYS B 1 404 ? -21.656 51.938 21.516 1 52.47 404 LYS B O 1
ATOM 7627 N N . LEU B 1 405 ? -20.594 53.031 23.281 1 52.97 405 LEU B N 1
ATOM 7628 C CA . LEU B 1 405 ? -21.703 52.844 24.203 1 52.97 405 LEU B CA 1
ATOM 7629 C C . LEU B 1 405 ? -22.641 54.062 24.156 1 52.97 405 LEU B C 1
ATOM 7631 O O . LEU B 1 405 ? -23.609 54.125 24.922 1 52.97 405 LEU B O 1
ATOM 7635 N N . ASN B 1 406 ? -22.234 55.094 23.297 1 57.56 406 ASN B N 1
ATOM 7636 C CA . ASN B 1 406 ? -23.031 56.312 23.281 1 57.56 406 ASN B CA 1
ATOM 7637 C C . ASN B 1 406 ? -24.469 56.031 22.891 1 57.56 406 ASN B C 1
ATOM 7639 O O . ASN B 1 406 ? -25.391 56.719 23.375 1 57.56 406 ASN B O 1
ATOM 7643 N N . SER B 1 407 ? -24.703 54.969 22.047 1 64.06 407 SER B N 1
ATOM 7644 C CA . SER B 1 407 ? -26.078 54.688 21.625 1 64.06 407 SER B CA 1
ATOM 7645 C C . SER B 1 407 ? -26.688 53.594 22.469 1 64.06 407 SER B C 1
ATOM 7647 O O . SER B 1 407 ? -27.859 53.219 22.281 1 64.06 407 SER B O 1
ATOM 7649 N N . VAL B 1 408 ? -25.812 53.031 23.375 1 70.12 408 VAL B N 1
ATOM 7650 C CA . VAL B 1 408 ? -26.344 51.906 24.125 1 70.12 408 VAL B CA 1
ATOM 7651 C C . VAL B 1 408 ? -26.531 52.312 25.594 1 70.12 408 VAL B C 1
ATOM 7653 O O . VAL B 1 408 ? -25.672 52.969 26.172 1 70.12 408 VAL B O 1
ATOM 7656 N N . ASN B 1 409 ? -27.625 52.25 26 1 75 409 ASN B N 1
ATOM 7657 C CA . ASN B 1 409 ? -27.875 52.406 27.438 1 75 409 ASN B CA 1
ATOM 7658 C C . ASN B 1 409 ? -27.078 51.406 28.266 1 75 409 ASN B C 1
ATOM 7660 O O . ASN B 1 409 ? -27.5 50.25 28.406 1 75 409 ASN B O 1
ATOM 76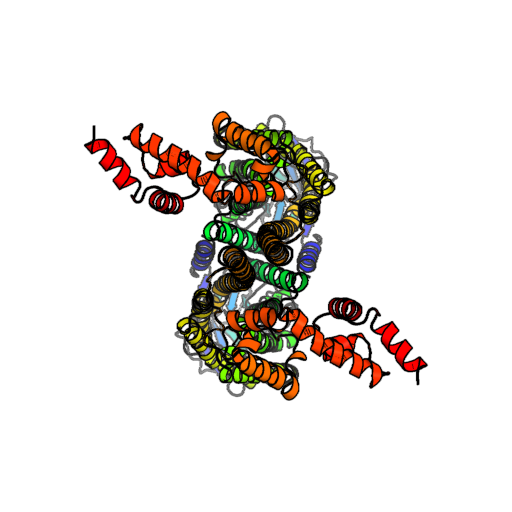64 N N . THR B 1 410 ? -25.969 51.781 28.656 1 78.31 410 THR B N 1
ATOM 7665 C CA . THR B 1 410 ? -25 50.906 29.328 1 78.31 410 THR B CA 1
ATOM 7666 C C . THR B 1 410 ? -25.609 50.281 30.578 1 78.31 410 THR B C 1
ATOM 7668 O O . THR B 1 410 ? -25.375 49.125 30.859 1 78.31 410 THR B O 1
ATOM 7671 N N . GLU B 1 411 ? -26.344 51 31.266 1 78.62 411 GLU B N 1
ATOM 7672 C CA . GLU B 1 411 ? -26.922 50.531 32.5 1 78.62 411 GLU B CA 1
ATOM 7673 C C . GLU B 1 411 ? -27.969 49.438 32.219 1 78.62 411 GLU B C 1
ATOM 7675 O O . GLU B 1 411 ? -28.016 48.438 32.938 1 78.62 411 GLU B O 1
ATOM 7680 N N . LYS B 1 412 ? -28.641 49.656 31.234 1 81.44 412 LYS B N 1
ATOM 7681 C CA . LYS B 1 412 ? -29.672 48.688 30.859 1 81.44 412 LYS B CA 1
ATOM 7682 C C . LYS B 1 412 ? -29.047 47.406 30.344 1 81.44 412 LYS B C 1
ATOM 7684 O O . LYS B 1 412 ? -29.516 46.312 30.656 1 81.44 412 LYS B O 1
ATOM 7689 N N . SER B 1 413 ? -28.094 47.562 29.625 1 84.31 413 SER B N 1
ATOM 7690 C CA . SER B 1 413 ? -27.438 46.406 29.031 1 84.31 413 SER B CA 1
ATOM 7691 C C . SER B 1 413 ? -26.734 45.562 30.094 1 84.31 413 SER B C 1
ATOM 7693 O O . SER B 1 413 ? -26.75 44.344 30.047 1 84.31 413 SER B O 1
ATOM 7695 N N . LEU B 1 414 ? -26.203 46.25 31 1 83.25 414 LEU B N 1
ATOM 7696 C CA . LEU B 1 414 ? -25.547 45.562 32.094 1 83.25 414 LEU B CA 1
ATOM 7697 C C . LEU B 1 414 ? -26.578 44.844 32.969 1 83.25 414 LEU B C 1
ATOM 7699 O O . LEU B 1 414 ? -26.328 43.719 33.406 1 83.25 414 LEU B O 1
ATOM 7703 N N . ALA B 1 415 ? -27.578 45.5 33.156 1 80.94 415 ALA B N 1
ATOM 7704 C CA . ALA B 1 415 ? -28.672 44.875 33.938 1 80.94 415 ALA B CA 1
ATOM 7705 C C . ALA B 1 415 ? -29.203 43.625 33.188 1 80.94 415 ALA B C 1
ATOM 7707 O O . ALA B 1 415 ? -29.484 42.594 33.812 1 80.94 415 ALA B O 1
ATOM 7708 N N . LYS B 1 416 ? -29.25 43.688 31.969 1 84.94 416 LYS B N 1
ATOM 7709 C CA . LYS B 1 416 ? -29.703 42.562 31.141 1 84.94 416 LYS B CA 1
ATOM 7710 C C . LYS B 1 416 ? -28.719 41.406 31.219 1 84.94 416 LYS B C 1
ATOM 7712 O O . LYS B 1 416 ? -29.125 40.25 31.312 1 84.94 416 LYS B O 1
ATOM 7717 N N . LEU B 1 417 ? -27.578 41.75 31.172 1 87.69 417 LEU B N 1
ATOM 7718 C CA . LEU B 1 417 ? -26.531 40.719 31.25 1 87.69 417 LEU B CA 1
ATOM 7719 C C . LEU B 1 417 ? -26.562 40.031 32.594 1 87.69 417 LEU B C 1
ATOM 7721 O O . LEU B 1 417 ? -26.5 38.781 32.656 1 87.69 417 LEU B O 1
ATOM 7725 N N . GLU B 1 418 ? -26.656 40.812 33.594 1 82.62 418 GLU B N 1
ATOM 7726 C CA . GLU B 1 418 ? -26.703 40.25 34.938 1 82.62 418 GLU B CA 1
ATOM 7727 C C . GLU B 1 418 ? -27.953 39.406 35.156 1 82.62 418 GLU B C 1
ATOM 7729 O O . GLU B 1 418 ? -27.891 38.344 35.781 1 82.62 418 GLU B O 1
ATOM 7734 N N . SER B 1 419 ? -28.984 39.906 34.656 1 84.44 419 SER B N 1
ATOM 7735 C CA . SER B 1 419 ? -30.234 39.156 34.781 1 84.44 419 SER B CA 1
ATOM 7736 C C . SER B 1 419 ? -30.172 37.844 34 1 84.44 419 SER B C 1
ATOM 7738 O O . SER B 1 419 ? -30.609 36.812 34.469 1 84.44 419 SER B O 1
ATOM 7740 N N . TRP B 1 420 ? -29.562 37.938 32.844 1 86.62 420 TRP B N 1
ATOM 7741 C CA . TRP B 1 420 ? -29.406 36.75 31.984 1 86.62 420 TRP B CA 1
ATOM 7742 C C . TRP B 1 420 ? -28.5 35.719 32.656 1 86.62 420 TRP B C 1
ATOM 7744 O O . TRP B 1 420 ? -28.812 34.531 32.656 1 86.62 420 TRP B O 1
ATOM 7754 N N . MET B 1 421 ? -27.547 36.125 33.25 1 86.38 421 MET B N 1
ATOM 7755 C CA . MET B 1 421 ? -26.609 35.281 33.938 1 86.38 421 MET B CA 1
ATOM 7756 C C . MET B 1 421 ? -27.266 34.594 35.156 1 86.38 421 MET B C 1
ATOM 7758 O O . MET B 1 421 ? -27.062 33.406 35.406 1 86.38 421 MET B O 1
ATOM 7762 N N . ARG B 1 422 ? -28.016 35.344 35.875 1 81.56 422 ARG B N 1
ATOM 7763 C CA . ARG B 1 422 ? -28.609 34.844 37.094 1 81.56 422 ARG B CA 1
ATOM 7764 C C . ARG B 1 422 ? -29.812 33.969 36.812 1 81.56 422 ARG B C 1
ATOM 7766 O O . ARG B 1 422 ? -30.016 32.938 37.5 1 81.56 422 ARG B O 1
ATOM 7773 N N . GLU B 1 423 ? -30.484 34.312 35.812 1 81.56 423 GLU B N 1
ATOM 7774 C CA . GLU B 1 423 ? -31.734 33.594 35.562 1 81.56 423 GLU B CA 1
ATOM 7775 C C . GLU B 1 423 ? -31.5 32.312 34.781 1 81.56 423 GLU B C 1
ATOM 7777 O O . GLU B 1 423 ? -32.094 31.266 35.094 1 81.56 423 GLU B O 1
ATOM 7782 N N . THR B 1 424 ? -30.594 32.406 33.812 1 81.94 424 THR B N 1
ATOM 7783 C CA . THR B 1 424 ? -30.406 31.266 32.938 1 81.94 424 THR B CA 1
ATOM 7784 C C . THR B 1 424 ? -29.141 30.484 33.281 1 81.94 424 THR B C 1
ATOM 7786 O O . THR B 1 424 ? -28.922 29.391 32.812 1 81.94 424 THR B O 1
ATOM 7789 N N . LYS B 1 425 ? -28.234 30.953 34.062 1 85.56 425 LYS B N 1
ATOM 7790 C CA . LYS B 1 425 ? -26.984 30.391 34.562 1 85.56 425 LYS B CA 1
ATOM 7791 C C . LYS B 1 425 ? -26.141 29.828 33.438 1 85.56 425 LYS B C 1
ATOM 7793 O O . LYS B 1 425 ? -25.703 28.672 33.5 1 85.56 425 LYS B O 1
ATOM 7798 N N . PRO B 1 426 ? -25.984 30.625 32.438 1 86.06 426 PRO B N 1
ATOM 7799 C CA . PRO B 1 426 ? -25.219 30.141 31.297 1 86.06 426 PRO B CA 1
ATOM 7800 C C . PRO B 1 426 ? -23.75 29.875 31.656 1 86.06 426 PRO B C 1
ATOM 7802 O O . PRO B 1 426 ? -23.047 29.172 30.922 1 86.06 426 PRO B O 1
ATOM 7805 N N . TYR B 1 427 ? -23.359 30.391 32.812 1 88.06 427 TYR B N 1
ATOM 7806 C CA . TYR B 1 427 ? -21.969 30.266 33.219 1 88.06 427 TYR B CA 1
ATOM 7807 C C . TYR B 1 427 ? -21.625 28.812 33.562 1 88.06 427 TYR B C 1
ATOM 7809 O O . TYR B 1 427 ? -20.453 28.453 33.656 1 88.06 427 TYR B O 1
ATOM 7817 N N . LEU B 1 428 ? -22.547 28 33.625 1 86.38 428 LEU B N 1
ATOM 7818 C CA . LEU B 1 428 ? -22.328 26.594 33.938 1 86.38 428 LEU B CA 1
ATOM 7819 C C . LEU B 1 428 ? -21.922 25.812 32.719 1 86.38 428 LEU B C 1
ATOM 7821 O O . LEU B 1 428 ? -21.406 24.703 32.812 1 86.38 428 LEU B O 1
ATOM 7825 N N . ASP B 1 429 ? -22.094 26.391 31.594 1 82.44 429 ASP B N 1
ATOM 7826 C CA . ASP B 1 429 ? -21.703 25.781 30.328 1 82.44 429 ASP B CA 1
ATOM 7827 C C . ASP B 1 429 ? -20.25 26.109 29.984 1 82.44 429 ASP B C 1
ATOM 7829 O O . ASP B 1 429 ? -19.875 27.281 29.922 1 82.44 429 ASP B O 1
ATOM 7833 N N . GLU B 1 430 ? -19.562 25.125 29.875 1 80.56 430 GLU B N 1
ATOM 7834 C CA . GLU B 1 430 ? -18.125 25.266 29.594 1 80.56 430 GLU B CA 1
ATOM 7835 C C . GLU B 1 430 ? -17.906 26.016 28.297 1 80.56 430 GLU B C 1
ATOM 7837 O O . GLU B 1 430 ? -16.891 26.719 28.141 1 80.56 430 GLU B O 1
ATOM 7842 N N . LYS B 1 431 ? -18.797 26.094 27.406 1 78.19 431 LYS B N 1
ATOM 7843 C CA . LYS B 1 431 ? -18.625 26.625 26.062 1 78.19 431 LYS B CA 1
ATOM 7844 C C . LYS B 1 431 ? -19.094 28.078 26 1 78.19 431 LYS B C 1
ATOM 7846 O O . LYS B 1 431 ? -19.062 28.703 24.922 1 78.19 431 LYS B O 1
ATOM 7851 N N . LEU B 1 432 ? -19.562 28.688 27.156 1 82.19 432 LEU B N 1
ATOM 7852 C CA . LEU B 1 432 ? -20.016 30.078 27.141 1 82.19 432 LEU B CA 1
ATOM 7853 C C . LEU B 1 432 ? -18.875 31.016 26.781 1 82.19 432 LEU B C 1
ATOM 7855 O O . LEU B 1 432 ? -17.781 30.938 27.359 1 82.19 432 LEU B O 1
ATOM 7859 N N . ASP B 1 433 ? -19.141 31.812 25.781 1 81.62 433 ASP B N 1
ATOM 7860 C CA . ASP B 1 433 ? -18.125 32.781 25.391 1 81.62 433 ASP B CA 1
ATOM 7861 C C . ASP B 1 433 ? -18.734 34.156 25.188 1 81.62 433 ASP B C 1
ATOM 7863 O O . ASP B 1 433 ? -19.938 34.344 25.391 1 81.62 433 ASP B O 1
ATOM 7867 N N . LEU B 1 434 ? -17.891 35.125 24.922 1 83.56 434 LEU B N 1
ATOM 7868 C CA . LEU B 1 434 ? -18.281 36.5 24.812 1 83.56 434 LEU B CA 1
ATOM 7869 C C . LEU B 1 434 ? -19.297 36.688 23.688 1 83.56 434 LEU B C 1
ATOM 7871 O O . LEU B 1 434 ? -20.172 37.562 23.766 1 83.56 434 LEU B O 1
ATOM 7875 N N . GLU B 1 435 ? -19.25 35.875 22.75 1 79.81 435 GLU B N 1
ATOM 7876 C CA . GLU B 1 435 ? -20.172 35.938 21.625 1 79.81 435 GLU B CA 1
ATOM 7877 C C . GLU B 1 435 ? -21.594 35.562 22.031 1 79.81 435 GLU B C 1
ATOM 7879 O O . GLU B 1 435 ? -22.547 36.281 21.688 1 79.81 435 GLU B O 1
ATOM 7884 N N . ILE B 1 436 ? -21.672 34.469 22.719 1 83.31 436 ILE B N 1
ATOM 7885 C CA . ILE B 1 436 ? -22.969 34 23.203 1 83.31 436 ILE B CA 1
ATOM 7886 C C . ILE B 1 436 ? -23.562 35.031 24.172 1 83.31 436 ILE B C 1
ATOM 7888 O O . ILE B 1 436 ? -24.75 35.344 24.078 1 83.31 436 ILE B O 1
ATOM 7892 N N . ALA B 1 437 ? -22.719 35.531 24.891 1 87.69 437 ALA B N 1
ATOM 7893 C CA . ALA B 1 437 ? -23.156 36.531 25.875 1 87.69 437 ALA B CA 1
ATOM 7894 C C . ALA B 1 437 ? -23.609 37.812 25.203 1 87.69 437 ALA B C 1
ATOM 7896 O O . ALA B 1 437 ? -24.609 38.438 25.609 1 87.69 437 ALA B O 1
ATOM 7897 N N . SER B 1 438 ? -22.938 38.219 24.234 1 86.12 438 SER B N 1
ATOM 7898 C CA . SER B 1 438 ? -23.266 39.438 23.5 1 86.12 438 SER B CA 1
ATOM 7899 C C . SER B 1 438 ? -24.609 39.312 22.781 1 86.12 438 SER B C 1
ATOM 7901 O O . SER B 1 438 ? -25.406 40.25 22.797 1 86.12 438 SER B O 1
ATOM 7903 N N . LEU B 1 439 ? -24.828 38.188 22.281 1 83.19 439 LEU B N 1
ATOM 7904 C CA . LEU B 1 439 ? -26.094 37.875 21.594 1 83.19 439 LEU B CA 1
ATOM 7905 C C . LEU B 1 439 ? -27.266 37.906 22.578 1 83.19 439 LEU B C 1
ATOM 7907 O O . LEU B 1 439 ? -28.344 38.406 22.25 1 83.19 439 LEU B O 1
ATOM 7911 N N . ALA B 1 440 ? -27 37.5 23.672 1 83.75 440 ALA B N 1
ATOM 7912 C CA . ALA B 1 440 ? -28.047 37.406 24.688 1 83.75 440 ALA B CA 1
ATOM 7913 C C . ALA B 1 440 ? -28.469 38.812 25.141 1 83.75 440 ALA B C 1
ATOM 7915 O O . ALA B 1 440 ? -29.625 39 25.531 1 83.75 440 ALA B O 1
ATOM 7916 N N . ILE B 1 441 ? -27.578 39.812 25.047 1 84.81 441 ILE B N 1
ATOM 7917 C CA . ILE B 1 441 ? -27.922 41.125 25.578 1 84.81 441 ILE B CA 1
ATOM 7918 C C . ILE B 1 441 ? -28.078 42.125 24.438 1 84.81 441 ILE B C 1
ATOM 7920 O O . ILE B 1 441 ? -28.328 43.312 24.672 1 84.81 441 ILE B O 1
ATOM 7924 N N . GLY B 1 442 ? -27.953 41.625 23.234 1 81.19 442 GLY B N 1
ATOM 7925 C CA . GLY B 1 442 ? -28.234 42.438 22.062 1 81.19 442 GLY B CA 1
ATOM 7926 C C . GLY B 1 442 ? -27.125 43.438 21.75 1 81.19 442 GLY B C 1
ATOM 7927 O O . GLY B 1 442 ? -27.391 44.531 21.281 1 81.19 442 GLY B O 1
ATOM 7928 N N . LEU B 1 443 ? -25.984 43.156 22.141 1 84.81 443 LEU B N 1
ATOM 7929 C CA . LEU B 1 443 ? -24.828 44 21.859 1 84.81 443 LEU B CA 1
ATOM 7930 C C . LEU B 1 443 ? -23.828 43.25 20.969 1 84.81 443 LEU B C 1
ATOM 7932 O O . LEU B 1 443 ? -23.891 42.031 20.844 1 84.81 443 LEU B O 1
ATOM 7936 N N . THR B 1 444 ? -23.078 43.938 20.375 1 80.62 444 THR B N 1
ATOM 7937 C CA . THR B 1 444 ? -21.984 43.344 19.641 1 80.62 444 THR B CA 1
ATOM 7938 C C . THR B 1 444 ? -20.891 42.844 20.578 1 80.62 444 THR B C 1
ATOM 7940 O O . THR B 1 444 ? -20.844 43.281 21.734 1 80.62 444 THR B O 1
ATOM 7943 N N . VAL B 1 445 ? -20.078 42.031 20.234 1 82.5 445 VAL B N 1
ATOM 7944 C CA . VAL B 1 445 ? -18.984 41.469 21.031 1 82.5 445 VAL B CA 1
ATOM 7945 C C . VAL B 1 445 ? -18.094 42.594 21.547 1 82.5 445 VAL B C 1
ATOM 7947 O O . VAL B 1 445 ? -17.672 42.562 22.703 1 82.5 445 VAL B O 1
ATOM 7950 N N . GLN B 1 446 ? -17.953 43.562 20.734 1 79.62 446 GLN B N 1
ATOM 7951 C CA . GLN B 1 446 ? -17.109 44.688 21.094 1 79.62 446 GLN B CA 1
ATOM 7952 C C . GLN B 1 446 ? -17.766 45.562 22.156 1 79.62 446 GLN B C 1
ATOM 7954 O O . GLN B 1 446 ? -17.109 45.969 23.109 1 79.62 446 GLN B O 1
ATOM 7959 N N . GLN B 1 447 ? -19 45.812 22 1 80.62 447 GLN B N 1
ATOM 7960 C CA . GLN B 1 447 ? -19.766 46.594 22.953 1 80.62 447 GLN B CA 1
ATOM 7961 C C . GLN B 1 447 ? -19.844 45.906 24.312 1 80.62 447 GLN B C 1
ATOM 7963 O O . GLN B 1 447 ? -19.719 46.562 25.359 1 80.62 447 GLN B O 1
ATOM 7968 N N . THR B 1 448 ? -19.969 44.625 24.203 1 85.81 448 THR B N 1
ATOM 7969 C CA . THR B 1 448 ? -20.062 43.844 25.422 1 85.81 448 THR B CA 1
ATOM 7970 C C . THR B 1 448 ? -18.734 43.844 26.172 1 85.81 448 THR B C 1
ATOM 7972 O O . THR B 1 448 ? -18.688 44 27.391 1 85.81 448 THR B O 1
ATOM 7975 N N . SER B 1 449 ? -17.734 43.656 25.438 1 82.69 449 SER B N 1
ATOM 7976 C CA . SER B 1 449 ? -16.391 43.688 26.016 1 82.69 449 SER B CA 1
ATOM 7977 C C . SER B 1 449 ? -16.094 45.031 26.641 1 82.69 449 SER B C 1
ATOM 7979 O O . SER B 1 449 ? -15.57 45.125 27.766 1 82.69 449 SER B O 1
ATOM 7981 N N . GLU B 1 450 ? -16.5 46 25.922 1 78.81 450 GLU B N 1
ATOM 7982 C CA . GLU B 1 450 ? -16.281 47.344 26.406 1 78.81 450 GLU B CA 1
ATOM 7983 C C . GLU B 1 450 ? -17.156 47.625 27.625 1 78.81 450 GLU B C 1
ATOM 7985 O O . GLU B 1 450 ? -16.719 48.281 28.578 1 78.81 450 GLU B O 1
ATOM 7990 N N . LEU B 1 451 ? -18.391 47.219 27.562 1 82.75 451 LEU B N 1
ATOM 7991 C CA . LEU B 1 451 ? -19.328 47.375 28.672 1 82.75 451 LEU B CA 1
ATOM 7992 C C . LEU B 1 451 ? -18.766 46.781 29.953 1 82.75 451 LEU B C 1
ATOM 7994 O O . LEU B 1 451 ? -18.797 47.406 31 1 82.75 451 LEU B O 1
ATOM 7998 N N . LEU B 1 452 ? -18.125 45.625 29.797 1 83.75 452 LEU B N 1
ATOM 7999 C CA . LEU B 1 452 ? -17.594 44.938 30.969 1 83.75 452 LEU B CA 1
ATOM 8000 C C . LEU B 1 452 ? -16.312 45.594 31.469 1 83.75 452 LEU B C 1
ATOM 8002 O O . LEU B 1 452 ? -16.156 45.812 32.656 1 83.75 452 LEU B O 1
ATOM 8006 N N . ASN B 1 453 ? -15.594 46.031 30.562 1 80 453 ASN B N 1
ATOM 8007 C CA . ASN B 1 453 ? -14.32 46.656 30.906 1 80 453 ASN B CA 1
ATOM 8008 C C . ASN B 1 453 ? -14.516 48.062 31.469 1 80 453 ASN B C 1
ATOM 8010 O O . ASN B 1 453 ? -13.867 48.438 32.438 1 80 453 ASN B O 1
ATOM 8014 N N . SER B 1 454 ? -15.383 48.719 30.859 1 75.25 454 SER B N 1
ATOM 8015 C CA . SER B 1 454 ? -15.562 50.125 31.219 1 75.25 454 SER B CA 1
ATOM 8016 C C . SER B 1 454 ? -16.422 50.281 32.469 1 75.25 454 SER B C 1
ATOM 8018 O O . SER B 1 454 ? -16.141 51.125 33.344 1 75.25 454 SER B O 1
ATOM 8020 N N . LYS B 1 455 ? -17.453 49.469 32.594 1 74.44 455 LYS B N 1
ATOM 8021 C CA . LYS B 1 455 ? -18.391 49.656 33.688 1 74.44 455 LYS B CA 1
ATOM 8022 C C . LYS B 1 455 ? -18.016 48.781 34.875 1 74.44 455 LYS B C 1
ATOM 8024 O O . LYS B 1 455 ? -18.188 49.219 36.031 1 74.44 455 LYS B O 1
ATOM 8029 N N . LEU B 1 456 ? -17.484 47.594 34.562 1 77.19 456 LEU B N 1
ATOM 8030 C CA . LEU B 1 456 ? -17.219 46.656 35.656 1 77.19 456 LEU B CA 1
ATOM 8031 C C . LEU B 1 456 ? -15.719 46.5 35.875 1 77.19 456 LEU B C 1
ATOM 8033 O O . LEU B 1 456 ? -15.297 46 36.938 1 77.19 456 LEU B O 1
ATOM 8037 N N . GLY B 1 457 ? -14.938 46.938 34.938 1 73 457 GLY B N 1
ATOM 8038 C CA . GLY B 1 457 ? -13.492 46.844 35.094 1 73 457 GLY B CA 1
ATOM 8039 C C . GLY B 1 457 ? -12.977 45.406 35 1 73 457 GLY B C 1
ATOM 8040 O O . GLY B 1 457 ? -11.914 45.125 35.531 1 73 457 GLY B O 1
ATOM 8041 N N . VAL B 1 458 ? -13.727 44.5 34.5 1 76.62 458 VAL B N 1
ATOM 8042 C CA . VAL B 1 458 ? -13.359 43.094 34.469 1 76.62 458 VAL B CA 1
ATOM 8043 C C . VAL B 1 458 ? -13.469 42.594 33.031 1 76.62 458 VAL B C 1
ATOM 8045 O O . VAL B 1 458 ? -14.25 43.125 32.219 1 76.62 458 VAL B O 1
ATOM 8048 N N . SER B 1 459 ? -12.648 41.688 32.688 1 82.25 459 SER B N 1
ATOM 8049 C CA . SER B 1 459 ? -12.781 41 31.438 1 82.25 459 SER B CA 1
ATOM 8050 C C . SER B 1 459 ? -13.977 40.031 31.453 1 82.25 459 SER B C 1
ATOM 8052 O O . SER B 1 459 ? -14.492 39.719 32.531 1 82.25 459 SER B O 1
ATOM 8054 N N . PHE B 1 460 ? -14.398 39.594 30.266 1 85.25 460 PHE B N 1
ATOM 8055 C CA . PHE B 1 460 ? -15.5 38.625 30.188 1 85.25 460 PHE B CA 1
ATOM 8056 C C . PHE B 1 460 ? -15.164 37.344 30.953 1 85.25 460 PHE B C 1
ATOM 8058 O O . PHE B 1 460 ? -15.992 36.812 31.672 1 85.25 460 PHE B O 1
ATOM 8065 N N . ARG B 1 461 ? -13.984 36.906 30.797 1 84.94 461 ARG B N 1
ATOM 8066 C CA . ARG B 1 461 ? -13.547 35.688 31.5 1 84.94 461 ARG B CA 1
ATOM 8067 C C . ARG B 1 461 ? -13.586 35.906 33 1 84.94 461 ARG B C 1
ATOM 8069 O O . ARG B 1 461 ? -14.023 35.031 33.75 1 84.94 461 ARG B O 1
ATOM 8076 N N . GLY B 1 462 ? -13.047 37 33.406 1 83.31 462 GLY B N 1
ATOM 8077 C CA . GLY B 1 462 ? -13.125 37.344 34.812 1 83.31 462 GLY B CA 1
ATOM 8078 C C . GLY B 1 462 ? -14.555 37.438 35.312 1 83.31 462 GLY B C 1
ATOM 8079 O O . GLY B 1 462 ? -14.859 36.938 36.406 1 83.31 462 GLY B O 1
ATOM 8080 N N . TYR B 1 463 ? -15.359 38.062 34.5 1 85.88 463 TYR B N 1
ATOM 8081 C CA . TYR B 1 463 ? -16.781 38.188 34.781 1 85.88 463 TYR B CA 1
ATOM 8082 C C . TYR B 1 463 ? -17.438 36.812 34.906 1 85.88 463 TYR B C 1
ATOM 8084 O O . TYR B 1 463 ? -18.156 36.562 35.875 1 85.88 463 TYR B O 1
ATOM 8092 N N . LEU B 1 464 ? -17.109 36 34 1 88.19 464 LEU B N 1
ATOM 8093 C CA . LEU B 1 464 ? -17.625 34.656 33.969 1 88.19 464 LEU B CA 1
ATOM 8094 C C . LEU B 1 464 ? -17.141 33.844 35.156 1 88.19 464 LEU B C 1
ATOM 8096 O O . LEU B 1 464 ? -17.938 33.156 35.812 1 88.19 464 LEU B O 1
ATOM 8100 N N . ASN B 1 465 ? -15.961 33.875 35.469 1 87.06 465 ASN B N 1
ATOM 8101 C CA . ASN B 1 465 ? -15.344 33.094 36.531 1 87.06 465 ASN B CA 1
ATOM 8102 C C . ASN B 1 465 ? -15.867 33.562 37.906 1 87.06 465 ASN B C 1
ATOM 8104 O O . ASN B 1 465 ? -15.961 32.75 38.812 1 87.06 465 ASN B O 1
ATOM 8108 N N . SER B 1 466 ? -16.203 34.812 38 1 86.81 466 SER B N 1
ATOM 8109 C CA . SER B 1 466 ? -16.75 35.281 39.281 1 86.81 466 SER B CA 1
ATOM 8110 C C . SER B 1 466 ? -18.047 34.562 39.625 1 86.81 466 SER B C 1
ATOM 8112 O O . SER B 1 466 ? -18.266 34.188 40.781 1 86.81 466 SER B O 1
ATOM 8114 N N . PHE B 1 467 ? -18.828 34.25 38.625 1 88.12 467 PHE B N 1
ATOM 8115 C CA . PHE B 1 467 ? -20.062 33.469 38.844 1 88.12 467 PHE B CA 1
ATOM 8116 C C . PHE B 1 467 ? -19.75 32.031 39.156 1 88.12 467 PHE B C 1
ATOM 8118 O O . PHE B 1 467 ? -20.344 31.438 40.062 1 88.12 467 PHE B O 1
ATOM 8125 N N . ARG B 1 468 ? -18.797 31.516 38.375 1 90.25 468 ARG B N 1
ATOM 8126 C CA . ARG B 1 468 ? -18.453 30.109 38.5 1 90.25 468 ARG B CA 1
ATOM 8127 C C . ARG B 1 468 ? -17.844 29.828 39.875 1 90.25 468 ARG B C 1
ATOM 8129 O O . ARG B 1 468 ? -18.188 28.828 40.531 1 90.25 468 ARG B O 1
ATOM 8136 N N . ILE B 1 469 ? -17.062 30.672 40.312 1 88.12 469 ILE B N 1
ATOM 8137 C CA . ILE B 1 469 ? -16.422 30.531 41.625 1 88.12 469 ILE B CA 1
ATOM 8138 C C . ILE B 1 469 ? -17.469 30.672 42.75 1 88.12 469 ILE B C 1
ATOM 8140 O O . ILE B 1 469 ? -17.438 29.922 43.719 1 88.12 469 ILE B O 1
ATOM 8144 N N . THR B 1 470 ? -18.344 31.578 42.594 1 88.12 470 THR B N 1
ATOM 8145 C CA . THR B 1 470 ? -19.406 31.75 43.562 1 88.12 470 THR B CA 1
ATOM 8146 C C . THR B 1 470 ? -20.25 30.484 43.688 1 88.12 470 THR B C 1
ATOM 8148 O O . THR B 1 470 ? -20.594 30.047 44.781 1 88.12 470 THR B O 1
ATOM 8151 N N . GLU B 1 471 ? -20.469 29.922 42.562 1 88.31 471 GLU B N 1
ATOM 8152 C CA . GLU B 1 471 ? -21.219 28.672 42.531 1 88.31 471 GLU B CA 1
ATOM 8153 C C . GLU B 1 471 ? -20.406 27.531 43.125 1 88.31 471 GLU B C 1
ATOM 8155 O O . GLU B 1 471 ? -20.938 26.688 43.844 1 88.31 471 GLU B O 1
ATOM 8160 N N . ALA B 1 472 ? -19.203 27.531 42.875 1 90.75 472 ALA B N 1
ATOM 8161 C CA . ALA B 1 472 ? -18.297 26.5 43.406 1 90.75 472 ALA B CA 1
ATOM 8162 C C . ALA B 1 472 ? -18.219 26.562 44.938 1 90.75 472 ALA B C 1
ATOM 8164 O O . ALA B 1 472 ? -18.25 25.531 45.594 1 90.75 472 ALA B O 1
ATOM 8165 N N . LYS B 1 473 ? -18.172 27.766 45.375 1 88.06 473 LYS B N 1
ATOM 8166 C CA . LYS B 1 473 ? -18.188 27.953 46.844 1 88.06 473 LYS B CA 1
ATOM 8167 C C . LYS B 1 473 ? -19.453 27.375 47.469 1 88.06 473 LYS B C 1
ATOM 8169 O O . LYS B 1 473 ? -19.391 26.719 48.5 1 88.06 473 LYS B O 1
ATOM 8174 N N . ARG B 1 474 ? -20.484 27.594 46.781 1 86.38 474 ARG B N 1
ATOM 8175 C CA . ARG B 1 474 ? -21.781 27.078 47.25 1 86.38 474 ARG B CA 1
ATOM 8176 C C . ARG B 1 474 ? -21.812 25.562 47.25 1 86.38 474 ARG B C 1
ATOM 8178 O O . ARG B 1 474 ? -22.219 24.938 48.219 1 86.38 474 ARG B O 1
ATOM 8185 N N . PHE B 1 475 ? -21.25 25.016 46.188 1 88.75 475 PHE B N 1
ATOM 8186 C CA . PHE B 1 475 ? -21.25 23.562 46.031 1 88.75 475 PHE B CA 1
ATOM 8187 C C . PHE B 1 475 ? -20.328 22.922 47.031 1 88.75 475 PHE B C 1
ATOM 8189 O O . PHE B 1 475 ? -20.641 21.859 47.594 1 88.75 475 PHE B O 1
ATOM 8196 N N . LEU B 1 476 ? -19.281 23.562 47.312 1 89.06 476 LEU B N 1
ATOM 8197 C CA . LEU B 1 476 ? -18.297 23.047 48.25 1 89.06 476 LEU B CA 1
ATOM 8198 C C . LEU B 1 476 ? -18.844 23.047 49.656 1 89.06 476 LEU B C 1
ATOM 8200 O O . LEU B 1 476 ? -18.5 22.156 50.469 1 89.06 476 LEU B O 1
ATOM 8204 N N . LYS B 1 477 ? -19.734 23.938 49.906 1 85.31 477 LYS B N 1
ATOM 8205 C CA . LYS B 1 477 ? -20.359 24.047 51.188 1 85.31 477 LYS B CA 1
ATOM 8206 C C . LYS B 1 477 ? -21.547 23.094 51.312 1 85.31 477 LYS B C 1
ATOM 8208 O O . LYS B 1 477 ? -21.703 22.406 52.312 1 85.31 477 LYS B O 1
ATOM 8213 N N . ASP B 1 478 ? -22.281 23 50.312 1 84.31 478 ASP B N 1
ATOM 8214 C CA . ASP B 1 478 ? -23.562 22.328 50.375 1 84.31 478 ASP B CA 1
ATOM 8215 C C . ASP B 1 478 ? -23.422 20.828 50.094 1 84.31 478 ASP B C 1
ATOM 8217 O O . ASP B 1 478 ? -24.25 20.031 50.531 1 84.31 478 ASP B O 1
ATOM 8221 N N . LYS B 1 479 ? -22.391 20.562 49.281 1 83.88 479 LYS B N 1
ATOM 8222 C CA . LYS B 1 479 ? -22.203 19.172 48.875 1 83.88 479 LYS B CA 1
ATOM 8223 C C . LYS B 1 479 ? -20.859 18.625 49.344 1 83.88 479 LYS B C 1
ATOM 8225 O O . LYS B 1 479 ? -19.953 18.422 48.531 1 83.88 479 LYS B O 1
ATOM 8230 N N . PRO B 1 480 ? -20.812 18.266 50.562 1 81.75 480 PRO B N 1
ATOM 8231 C CA . PRO B 1 480 ? -19.531 17.828 51.125 1 81.75 480 PRO B CA 1
ATOM 8232 C C . PRO B 1 480 ? -19.078 16.484 50.562 1 81.75 480 PRO B C 1
ATOM 8234 O O . PRO B 1 480 ? -17.875 16.172 50.562 1 81.75 480 PRO B O 1
ATOM 8237 N N . GLU B 1 481 ? -19.844 15.766 49.969 1 81.25 481 GLU B N 1
ATOM 8238 C CA . GLU B 1 481 ? -19.531 14.414 49.531 1 81.25 481 GLU B CA 1
ATOM 8239 C C . GLU B 1 481 ? -19.109 14.414 48.062 1 81.25 481 GLU B C 1
ATOM 8241 O O . GLU B 1 481 ? -18.578 13.406 47.562 1 81.25 481 GLU B O 1
ATOM 8246 N N . THR B 1 482 ? -19.234 15.508 47.281 1 85.12 482 THR B N 1
ATOM 8247 C CA . THR B 1 482 ? -18.922 15.562 45.875 1 85.12 482 THR B CA 1
ATOM 8248 C C . THR B 1 482 ? -17.422 15.828 45.656 1 85.12 482 THR B C 1
ATOM 8250 O O . THR B 1 482 ? -16.828 16.641 46.375 1 85.12 482 THR B O 1
ATOM 8253 N N . SER B 1 483 ? -16.891 15.188 44.781 1 88.56 483 SER B N 1
ATOM 8254 C CA . SER B 1 483 ? -15.461 15.352 44.531 1 88.56 483 SER B CA 1
ATOM 8255 C C . SER B 1 483 ? -15.148 16.734 44 1 88.56 483 SER B C 1
ATOM 8257 O O . SER B 1 483 ? -15.984 17.359 43.312 1 88.56 483 SER B O 1
ATOM 8259 N N . ILE B 1 484 ? -14.031 17.25 44.25 1 86.56 484 ILE B N 1
ATOM 8260 C CA . ILE B 1 484 ? -13.57 18.562 43.812 1 86.56 484 ILE B CA 1
ATOM 8261 C C . ILE B 1 484 ? -13.57 18.609 42.281 1 86.56 484 ILE B C 1
ATOM 8263 O O . ILE B 1 484 ? -13.93 19.625 41.688 1 86.56 484 ILE B O 1
ATOM 8267 N N . LEU B 1 485 ? -13.203 17.531 41.75 1 84.62 485 LEU B N 1
ATOM 8268 C CA . LEU B 1 485 ? -13.172 17.422 40.281 1 84.62 485 LEU B CA 1
ATOM 8269 C C . LEU B 1 485 ? -14.578 17.578 39.688 1 84.62 485 LEU B C 1
ATOM 8271 O O . LEU B 1 485 ? -14.766 18.266 38.688 1 84.62 485 LEU B O 1
ATOM 8275 N N . SER B 1 486 ? -15.453 16.938 40.281 1 86.69 486 SER B N 1
ATOM 8276 C CA . SER B 1 486 ? -16.844 17.031 39.844 1 86.69 486 SER B CA 1
ATOM 8277 C C . SER B 1 486 ? -17.375 18.453 39.969 1 86.69 486 SER B C 1
ATOM 8279 O O . SER B 1 486 ? -18.094 18.938 39.094 1 86.69 486 SER B O 1
ATOM 8281 N N . ILE B 1 487 ? -17.031 19.109 41 1 89.75 487 ILE B N 1
ATOM 8282 C CA . ILE B 1 487 ? -17.469 20.484 41.25 1 89.75 487 ILE B CA 1
ATOM 8283 C C . ILE B 1 487 ? -16.875 21.406 40.188 1 89.75 487 ILE B C 1
ATOM 8285 O O . ILE B 1 487 ? -17.562 22.312 39.688 1 89.75 487 ILE B O 1
ATOM 8289 N N . ALA B 1 488 ? -15.695 21.125 39.844 1 89.75 488 ALA B N 1
ATOM 8290 C CA . ALA B 1 488 ? -15.031 21.922 38.812 1 89.75 488 ALA B CA 1
ATOM 8291 C C . ALA B 1 488 ? -15.805 21.859 37.5 1 89.75 488 ALA B C 1
ATOM 8293 O O . ALA B 1 488 ? -16.062 22.906 36.906 1 89.75 488 ALA B O 1
ATOM 8294 N N . TYR B 1 489 ? -16.203 20.766 37.188 1 88 489 TYR B N 1
ATOM 8295 C CA . TYR B 1 489 ? -16.906 20.578 35.938 1 88 489 TYR B CA 1
ATOM 8296 C C . TYR B 1 489 ? -18.359 21.047 36.031 1 88 489 TYR B C 1
ATOM 8298 O O . TYR B 1 489 ? -18.891 21.625 35.094 1 88 489 TYR B O 1
ATOM 8306 N N . ASP B 1 490 ? -18.906 20.844 37.125 1 86.06 490 ASP B N 1
ATOM 8307 C CA . ASP B 1 490 ? -20.281 21.25 37.375 1 86.06 490 ASP B CA 1
ATOM 8308 C C . ASP B 1 490 ? -20.422 22.766 37.344 1 86.06 490 ASP B C 1
ATOM 8310 O O . ASP B 1 490 ? -21.5 23.281 37.031 1 86.06 490 ASP B O 1
ATOM 8314 N N . THR B 1 491 ? -19.406 23.422 37.562 1 89.94 491 THR B N 1
ATOM 8315 C CA . THR B 1 491 ? -19.469 24.891 37.625 1 89.94 491 THR B CA 1
ATOM 8316 C C . THR B 1 491 ? -18.984 25.5 36.312 1 89.94 491 THR B C 1
ATOM 8318 O O . THR B 1 491 ? -18.891 26.719 36.219 1 89.94 491 THR B O 1
ATOM 8321 N N . GLY B 1 492 ? -18.609 24.656 35.344 1 88.12 492 GLY B N 1
ATOM 8322 C CA . GLY B 1 492 ? -18.359 25.156 34 1 88.12 492 GLY B CA 1
ATOM 8323 C C . GLY B 1 492 ? -16.891 25.219 33.656 1 88.12 492 GLY B C 1
ATOM 8324 O O . GLY B 1 492 ? -16.531 25.688 32.562 1 88.12 492 GLY B O 1
ATOM 8325 N N . PHE B 1 493 ? -16.047 24.797 34.562 1 87.25 493 PHE B N 1
ATOM 8326 C CA . PHE B 1 493 ? -14.625 24.766 34.25 1 87.25 493 PHE B CA 1
ATOM 8327 C C . PHE B 1 493 ? -14.273 23.547 33.375 1 87.25 493 PHE B C 1
ATOM 8329 O O . PHE B 1 493 ? -14.781 22.453 33.625 1 87.25 493 PHE B O 1
ATOM 8336 N N . GLY B 1 494 ? -13.484 23.812 32.375 1 80.12 494 GLY B N 1
ATOM 8337 C CA . GLY B 1 494 ? -13.109 22.75 31.469 1 80.12 494 GLY B CA 1
ATOM 8338 C C . GLY B 1 494 ? -11.984 21.875 31.984 1 80.12 494 GLY B C 1
ATOM 8339 O O . GLY B 1 494 ? -11.688 20.828 31.406 1 80.12 494 GLY B O 1
ATOM 8340 N N . SER B 1 495 ? -11.289 22.297 33.125 1 81.06 495 SER B N 1
ATOM 8341 C CA . SER B 1 495 ? -10.195 21.516 33.688 1 81.06 495 SER B CA 1
ATOM 8342 C C . SER B 1 495 ? -10.055 21.797 35.188 1 81.06 495 SER B C 1
ATOM 8344 O O . SER B 1 495 ? -10.383 22.875 35.656 1 81.06 495 SER B O 1
ATOM 8346 N N . LYS B 1 496 ? -9.539 20.766 35.875 1 82.88 496 LYS B N 1
ATOM 8347 C CA . LYS B 1 496 ? -9.281 20.859 37.312 1 82.88 496 LYS B CA 1
ATOM 8348 C C . LYS B 1 496 ? -8.219 21.922 37.594 1 82.88 496 LYS B C 1
ATOM 8350 O O . LYS B 1 496 ? -8.336 22.672 38.562 1 82.88 496 LYS B O 1
ATOM 8355 N N . THR B 1 497 ? -7.316 21.922 36.812 1 81.38 497 THR B N 1
ATOM 8356 C CA . THR B 1 497 ? -6.215 22.875 36.969 1 81.38 497 THR B CA 1
ATOM 8357 C C . THR B 1 497 ? -6.711 24.312 36.875 1 81.38 497 THR B C 1
ATOM 8359 O O . THR B 1 497 ? -6.383 25.156 37.688 1 81.38 497 THR B O 1
ATOM 8362 N N . ALA B 1 498 ? -7.527 24.578 35.875 1 82.31 498 ALA B N 1
ATOM 8363 C CA . ALA B 1 498 ? -8.102 25.906 35.688 1 82.31 498 ALA B CA 1
ATOM 8364 C C . ALA B 1 498 ? -8.969 26.312 36.875 1 82.31 498 ALA B C 1
ATOM 8366 O O . ALA B 1 498 ? -8.93 27.453 37.344 1 82.31 498 ALA B O 1
ATOM 8367 N N . PHE B 1 499 ? -9.648 25.344 37.344 1 91.44 499 PHE B N 1
ATOM 8368 C CA . PHE B 1 499 ? -10.508 25.562 38.5 1 91.44 499 PHE B CA 1
ATOM 8369 C C . PHE B 1 499 ? -9.695 25.922 39.719 1 91.44 499 PHE B C 1
ATOM 8371 O O . PHE B 1 499 ? -9.977 26.906 40.406 1 91.44 499 PHE B O 1
ATOM 8378 N N . ASN B 1 500 ? -8.688 25.172 40 1 87.44 500 ASN B N 1
ATOM 8379 C CA . ASN B 1 500 ? -7.867 25.375 41.188 1 87.44 500 ASN B CA 1
ATOM 8380 C C . ASN B 1 500 ? -7.18 26.75 41.156 1 87.44 500 ASN B C 1
ATOM 8382 O O . ASN B 1 500 ? -7.141 27.438 42.188 1 87.44 500 ASN B O 1
ATOM 8386 N N . VAL B 1 501 ? -6.777 27.094 40.094 1 85.88 501 VAL B N 1
ATOM 8387 C CA . VAL B 1 501 ? -6.043 28.359 39.938 1 85.88 501 VAL B CA 1
ATOM 8388 C C . VAL B 1 501 ? -6.992 29.531 40.125 1 85.88 501 VAL B C 1
ATOM 8390 O O . VAL B 1 501 ? -6.699 30.453 40.906 1 85.88 501 VAL B O 1
ATOM 8393 N N . GLU B 1 502 ? -8.078 29.469 39.469 1 85.88 502 GLU B N 1
ATOM 8394 C CA . GLU B 1 502 ? -9.039 30.578 39.531 1 85.88 502 GLU B CA 1
ATOM 8395 C C . GLU B 1 502 ? -9.68 30.672 40.906 1 85.88 502 GLU B C 1
ATOM 8397 O O . GLU B 1 502 ? -9.945 31.766 41.406 1 85.88 502 GLU B O 1
ATOM 8402 N N . PHE B 1 503 ? -9.859 29.531 41.5 1 91.06 503 PHE B N 1
ATOM 8403 C CA . PHE B 1 503 ? -10.445 29.5 42.812 1 91.06 503 PHE B CA 1
ATOM 8404 C C . PHE B 1 503 ? -9.5 30.125 43.844 1 91.06 503 PHE B C 1
ATOM 8406 O O . PHE B 1 503 ? -9.914 30.953 44.656 1 91.06 503 PHE B O 1
ATOM 8413 N N . LYS B 1 504 ? -8.32 29.781 43.688 1 86.94 504 LYS B N 1
ATOM 8414 C CA . LYS B 1 504 ? -7.312 30.328 44.594 1 86.94 504 LYS B CA 1
ATOM 8415 C C . LYS B 1 504 ? -7.129 31.828 44.375 1 86.94 504 LYS B C 1
ATOM 8417 O O . LYS B 1 504 ? -6.984 32.594 45.344 1 86.94 504 LYS B O 1
ATOM 8422 N N . LYS B 1 505 ? -7.137 32.219 43.281 1 84.12 505 LYS B N 1
ATOM 8423 C CA . LYS B 1 505 ? -7.008 33.625 42.906 1 84.12 505 LYS B CA 1
ATOM 8424 C C . LYS B 1 505 ? -8.148 34.469 43.5 1 84.12 505 LYS B C 1
ATOM 8426 O O . LYS B 1 505 ? -7.934 35.562 44 1 84.12 505 LYS B O 1
ATOM 8431 N N . ALA B 1 506 ? -9.273 33.906 43.469 1 82.75 506 ALA B N 1
ATOM 8432 C CA . ALA B 1 506 ? -10.484 34.594 43.875 1 82.75 506 ALA B CA 1
ATOM 8433 C C . ALA B 1 506 ? -10.656 34.562 45.375 1 82.75 506 ALA B C 1
ATOM 8435 O O . ALA B 1 506 ? -11.133 35.5 46 1 82.75 506 ALA B O 1
ATOM 8436 N N . THR B 1 507 ? -10.266 33.438 46.062 1 84.44 507 THR B N 1
ATOM 8437 C CA . THR B 1 507 ? -10.609 33.25 47.469 1 84.44 507 THR B CA 1
ATOM 8438 C C . THR B 1 507 ? -9.367 33.281 48.344 1 84.44 507 THR B C 1
ATOM 8440 O O . THR B 1 507 ? -9.461 33.406 49.562 1 84.44 507 THR B O 1
ATOM 8443 N N . GLY B 1 508 ? -8.25 33.094 47.688 1 80.75 508 GLY B N 1
ATOM 8444 C CA . GLY B 1 508 ? -7.012 33.031 48.438 1 80.75 508 GLY B CA 1
ATOM 8445 C C . GLY B 1 508 ? -6.715 31.641 49 1 80.75 508 GLY B C 1
ATOM 8446 O O . GLY B 1 508 ? -5.641 31.406 49.562 1 80.75 508 GLY B O 1
ATOM 8447 N N . GLN B 1 509 ? -7.641 30.734 48.875 1 81.81 509 GLN B N 1
ATOM 8448 C CA . GLN B 1 509 ? -7.508 29.375 49.375 1 81.81 509 GLN B CA 1
ATOM 8449 C C . GLN B 1 509 ? -7.797 28.359 48.281 1 81.81 509 GLN B C 1
ATOM 8451 O O . GLN B 1 509 ? -8.484 28.656 47.312 1 81.81 509 GLN B O 1
ATOM 8456 N N . SER B 1 510 ? -7.188 27.156 48.375 1 87.25 510 SER B N 1
ATOM 8457 C CA . SER B 1 510 ? -7.527 26.078 47.469 1 87.25 510 SER B CA 1
ATOM 8458 C C . SER B 1 510 ? -8.922 25.531 47.719 1 87.25 510 SER B C 1
ATOM 8460 O O . SER B 1 510 ? -9.445 25.688 48.844 1 87.25 510 SER B O 1
ATOM 8462 N N . PRO B 1 511 ? -9.516 24.906 46.688 1 90 511 PRO B N 1
ATOM 8463 C CA . PRO B 1 511 ? -10.859 24.344 46.875 1 90 511 PRO B CA 1
ATOM 8464 C C . PRO B 1 511 ? -10.914 23.375 48.062 1 90 511 PRO B C 1
ATOM 8466 O O . PRO B 1 511 ? -11.883 23.375 48.812 1 90 511 PRO B O 1
ATOM 8469 N N . LEU B 1 512 ? -9.93 22.609 48.219 1 88.25 512 LEU B N 1
ATOM 8470 C CA . LEU B 1 512 ? -9.875 21.641 49.312 1 88.25 512 LEU B CA 1
ATOM 8471 C C . LEU B 1 512 ? -9.773 22.344 50.656 1 88.25 512 LEU B C 1
ATOM 8473 O O . LEU B 1 512 ? -10.461 21.969 51.625 1 88.25 512 LEU B O 1
ATOM 8477 N N . GLN B 1 513 ? -8.969 23.328 50.719 1 87.06 513 GLN B N 1
ATOM 8478 C CA . GLN B 1 513 ? -8.797 24.109 51.938 1 87.06 513 GLN B CA 1
ATOM 8479 C C . GLN B 1 513 ? -10.086 24.844 52.312 1 87.06 513 GLN B C 1
ATOM 8481 O O . GLN B 1 513 ? -10.453 24.922 53.5 1 87.06 513 GLN B O 1
ATOM 8486 N N . TYR B 1 514 ? -10.695 25.328 51.312 1 87.75 514 TYR B N 1
ATOM 8487 C CA . TYR B 1 514 ? -11.961 26.031 51.531 1 87.75 514 TYR B CA 1
ATOM 8488 C C . TYR B 1 514 ? -13.016 25.094 52.094 1 87.75 514 TYR B C 1
ATOM 8490 O O . TYR B 1 514 ? -13.742 25.469 53.031 1 87.75 514 TYR B O 1
ATOM 8498 N N . ARG B 1 515 ? -13.094 23.922 51.562 1 86.75 515 ARG B N 1
ATOM 8499 C CA . ARG B 1 515 ? -14.031 22.922 52.062 1 86.75 515 ARG B CA 1
ATOM 8500 C C . ARG B 1 515 ? -13.742 22.562 53.5 1 86.75 515 ARG B C 1
ATOM 8502 O O . ARG B 1 515 ? -14.664 22.453 54.312 1 86.75 515 ARG B O 1
ATOM 8509 N N . GLN B 1 516 ? -12.57 22.406 53.844 1 84.06 516 GLN B N 1
ATOM 8510 C CA . GLN B 1 516 ? -12.172 22.047 55.188 1 84.06 516 GLN B CA 1
ATOM 8511 C C . GLN B 1 516 ? -12.445 23.188 56.156 1 84.06 516 GLN B C 1
ATOM 8513 O O . GLN B 1 516 ? -12.82 22.953 57.312 1 84.06 516 GLN B O 1
ATOM 8518 N N . ALA B 1 517 ? -12.281 24.312 55.719 1 79.94 517 ALA B N 1
ATOM 8519 C CA . ALA B 1 517 ? -12.516 25.484 56.531 1 79.94 517 ALA B CA 1
ATOM 8520 C C . ALA B 1 517 ? -14 25.656 56.844 1 79.94 517 ALA B C 1
ATOM 8522 O O . ALA B 1 517 ? -14.367 26.078 57.938 1 79.94 517 ALA B O 1
ATOM 8523 N N . VAL B 1 518 ? -14.742 25.359 55.938 1 74.56 518 VAL B N 1
ATOM 8524 C CA . VAL B 1 518 ? -16.188 25.453 56.094 1 74.56 518 VAL B CA 1
ATOM 8525 C C . VAL B 1 518 ? -16.688 24.359 57.031 1 74.56 518 VAL B C 1
ATOM 8527 O O . VAL B 1 518 ? -17.594 24.578 57.844 1 74.56 518 VAL B O 1
ATOM 8530 N N . ASP B 1 519 ? -16.125 23.266 56.938 1 70.69 519 ASP B N 1
ATOM 8531 C CA . ASP B 1 519 ? -16.484 22.156 57.812 1 70.69 519 ASP B CA 1
ATOM 8532 C C . ASP B 1 519 ? -16.094 22.438 59.25 1 70.69 519 ASP B C 1
ATOM 8534 O O . ASP B 1 519 ? -16.797 22.016 60.188 1 70.69 519 ASP B O 1
ATOM 8538 N N . SER B 1 520 ? -15.039 23.156 59.438 1 64.88 520 SER B N 1
ATOM 8539 C CA . SER B 1 520 ? -14.594 23.453 60.781 1 64.88 520 SER B CA 1
ATOM 8540 C C . SER B 1 520 ? -15.453 24.547 61.438 1 64.88 520 SER B C 1
ATOM 8542 O O . SER B 1 520 ? -15.531 24.641 62.656 1 64.88 520 SER B O 1
ATOM 8544 N N . ILE B 1 521 ? -15.953 25.391 60.75 1 57.5 521 ILE B N 1
ATOM 8545 C CA . ILE B 1 521 ? -16.781 26.453 61.312 1 57.5 521 ILE B CA 1
ATOM 8546 C C . ILE B 1 521 ? -18.156 25.906 61.656 1 57.5 521 ILE B C 1
ATOM 8548 O O . ILE B 1 521 ? -18.844 26.422 62.531 1 57.5 521 ILE B O 1
ATOM 8552 N N . GLU B 1 522 ? -18.641 25 61.062 1 47.78 522 GLU B N 1
ATOM 8553 C CA . GLU B 1 522 ? -19.891 24.438 61.562 1 47.78 522 GLU B CA 1
ATOM 8554 C C . GLU B 1 522 ? -19.641 23.438 62.656 1 47.78 522 GLU B C 1
ATOM 8556 O O . GLU B 1 522 ? -18.703 22.641 62.594 1 47.78 522 GLU B O 1
#

Secondary structure (DSSP, 8-state):
-HHHHHHHHHHT--S-STTEEE-GGG-EEEEETTS---HHHHHH----EE--SSS---BS--SEEEEEEETT-GGG-TT-EEEES-TT--EEEEEEESSSS-EEEEEESTTS-GGGSSSTT-SS-EEEPPS----SEEEEEEE-SS-B---EEEE-HHHHHHHHHHHHHHHHHHHHHHHHHHHHHHHHHHHH--HHHHHHHHHHHHHHHHHHHHTTHHHHHT-TT-HHHHHHHHHHHHHHHHHHHHHHHHHHTTHHHH-HHHHHHHHHHHHHHHHHHHHHHH-S--HHHHHHHHHHHHHHHHHHHHHHHHHHHTT-TTHHHHHHHHHHHHHHHHHHHHHHTT-S---HHHHHHHHHHHHHHHHHHHHHHHHHHHHHHHHHHHHHHHHHHHHHHHHHSTTT---TTTTS-HHHHHHHHHHHHHHH-GGGSTT--HHHHHHHHT--HHHHHHHIIIII---HHHHHHHHHHHHHHHHHHH-TTS-HHHHHHHTT-S-HHHHHHHHHHHHSS-HHHHHHHHHHH-/-HHHHHHHHHHT--S-STTEEE-GGG-EEEEETTS---HHHHHH----EEP-SSS---BS--SEEEEEEETT-GGG-TT-EEEES-TT--EEEEEEESSSS-EEEEEESTTS-GGGSSSTT-SS-EEEPPS---SSEEEEEEE-SS-B---EEEE-HHHHHHHHHHHHHHHHHHHHHHHHHHHHHHHHHHHH--HHHHHHHHHHHHHHHHHHHHTTHHHHHT-TT-HHHHHHHHHHHHHHHHHHHHHHHHHHTTHHHH-HHHHHHHHHHHHHHHHHHHHHHH-S--HHHHHHHHHHHHHHHHHHHHHHHHHHHTT-TTHHHHHHHHHHHHHHHHHHHHHHTT-S---HHHHHHHHHHHHHHHHHHHHHHHHHHHHHHHHHHHHHHHHHHHHHHHHHSTTT---TTTTS-HHHHHHHHHHHHHHH-GGGSTT--HHHHHHHHT--HHHHHHHIIIII---HHHHHHHHHHHHHHHHHHH-TTS-HHHHHHHTT-S-HHHHHHHHHHHHSS-HHHHHHHHHHH-

Organism: NCBI:txid2484901

Solvent-accessible surface area (backbone atoms only — not comparable to full-atom values): 53903 Å² total; per-residue (Å²): 104,68,65,49,45,53,49,48,57,58,54,63,61,54,65,82,43,91,50,41,41,79,42,30,49,65,28,28,38,39,81,33,78,80,66,67,80,51,67,74,59,57,74,68,56,80,81,64,43,75,37,83,44,74,41,44,81,58,31,76,41,87,42,26,38,36,35,40,35,54,54,69,39,80,74,49,37,62,59,24,31,39,35,38,69,44,37,61,38,30,34,37,36,38,41,39,27,57,39,86,83,44,64,49,77,48,48,26,26,48,67,40,38,35,88,64,26,78,51,57,83,52,66,42,34,43,44,67,37,65,77,68,63,64,32,65,57,27,38,33,44,36,42,34,88,43,75,44,44,34,34,33,32,25,21,31,60,66,47,46,50,51,48,51,43,51,52,39,28,53,53,25,20,53,49,18,35,48,49,48,52,34,51,52,24,46,47,47,19,72,74,68,65,40,63,58,29,44,27,46,27,46,22,50,54,22,46,52,51,16,53,30,37,51,60,22,50,36,37,66,72,75,41,39,71,41,30,69,52,55,71,42,44,30,57,40,24,53,33,51,19,45,31,24,42,41,52,24,48,37,59,72,67,38,20,69,78,78,37,49,67,59,34,50,50,42,51,50,53,19,51,52,32,54,59,46,43,64,49,54,74,69,42,90,68,59,63,67,58,52,51,51,49,50,49,50,53,65,55,45,50,58,50,53,52,50,51,50,51,53,45,35,75,72,64,44,67,76,47,51,59,49,50,52,31,56,44,54,47,49,58,46,37,46,52,36,50,36,36,76,71,59,74,42,77,77,42,71,65,54,64,45,42,41,68,66,44,43,59,58,32,51,50,49,48,51,48,50,56,54,47,58,56,51,46,54,54,47,51,54,29,48,53,38,40,50,52,22,47,51,37,46,54,47,56,70,46,60,76,77,64,68,55,85,51,72,87,41,62,60,68,57,43,50,50,43,43,53,47,46,43,69,74,66,46,50,53,41,42,60,80,64,44,63,59,60,53,11,59,74,48,73,40,50,52,65,52,41,50,45,48,32,40,72,76,66,65,34,52,68,66,56,54,44,45,54,54,24,45,54,48,38,54,48,44,44,67,73,39,76,85,58,53,68,62,56,47,26,45,64,27,17,36,90,40,60,66,60,34,44,52,53,37,23,72,74,68,72,39,45,66,68,56,49,37,53,51,54,55,66,72,99,102,68,66,49,46,54,50,47,59,59,55,64,62,54,63,83,43,90,48,42,42,79,44,31,47,66,27,28,38,39,80,33,79,80,66,67,80,51,70,73,57,57,73,68,56,80,79,66,44,74,37,84,42,75,40,44,80,57,32,75,40,88,41,26,40,36,35,37,38,53,54,71,39,81,74,50,36,60,60,24,30,39,34,36,68,43,38,59,38,29,34,36,35,37,39,39,28,56,38,88,83,43,65,50,76,46,49,26,26,47,67,40,37,35,86,65,27,79,51,57,84,52,68,42,35,43,43,67,36,64,76,67,64,66,33,66,55,29,38,33,44,37,41,37,88,44,74,44,44,34,34,34,31,26,21,30,61,68,47,47,50,53,49,51,43,50,52,38,28,53,51,24,18,53,48,18,35,49,48,49,51,34,50,51,24,45,46,46,19,72,74,69,67,40,63,56,28,44,28,45,28,47,22,49,53,22,46,50,50,16,52,29,35,51,59,23,50,37,38,68,71,73,42,37,71,40,31,69,52,54,70,42,45,28,57,40,23,52,34,52,20,45,32,25,42,38,52,24,47,37,59,72,66,37,21,69,78,76,37,49,68,59,34,52,50,44,49,51,53,19,51,53,33,55,59,44,43,64,48,53,74,69,43,90,70,59,63,66,58,52,52,51,50,50,50,50,53,65,55,46,50,59,50,52,54,49,50,50,51,52,44,36,75,72,63,46,65,76,48,50,59,49,50,52,32,54,46,52,46,49,57,46,36,46,52,36,51,36,37,74,70,58,75,44,76,78,42,72,65,54,64,45,43,40,68,67,43,44,58,58,30,50,51,47,48,51,49,50,55,54,47,59,57,52,47,55,54,47,50,53,29,48,54,39,38,50,53,21,48,51,39,45,52,45,55,69,46,61,78,74,65,66,56,84,50,75,87,42,62,59,69,58,42,48,50,43,44,52,49,46,43,69,73,66,44,52,54,40,42,60,80,64,44,64,59,62,54,11,59,74,50,72,39,50,52,65,50,41,50,45,49,32,40,72,75,67,65,34,53,67,66,56,54,44,46,54,54,22,47,54,48,38,55,48,43,44,66,74,38,74,85,59,52,70,62,56,46,26,44,64,27,17,39,91,39,59,65,59,35,44,52,54,36,23,71,75,69,73,39,44,67,68,56,49,38,52,51,53,57,66,71,97

Radius of gyration: 37.23 Å; Cα contacts (8 Å, |Δi|>4): 1488; chains: 2; bounding box: 77×110×87 Å

Nearest PDB structures (foldseek):
  7r3w-assembly3_C  TM=7.396E-01  e=3.223E-04  Salmonella enterica subsp. enterica serovar Typhimurium
  7r3w-assembly4_D  TM=7.183E-01  e=4.078E-04  Salmonella enterica subsp. enterica serovar Typhimurium
  7r3w-assembly3_C  TM=7.406E-01  e=2.145E-04  Salmonella enterica subsp. enterica serovar Typhimurium
  7r3w-assembly4_D  TM=7.192E-01  e=2.605E-04  Salmonella enterica subsp. enterica serovar Typhimurium

pLDDT: mean 82.72, std 13.84, range [31.78, 96.5]

Foldseek 3Di:
DVLVVLVVLVVVVPQPDPFKDFCQQQKWKDKALVQDDDPVVVVVDDDTHGDPDSKDQPFADQIKMKIKHFDPPPLQAAQKKKFWQFQQFAKKKKFAAQDPPDTDIAMWHLLAFLVRHCDSLASTRIDGRHHHHPDTMMMMIGGGNATRITTIMIGHPVVRVVVSVSVVVSLVVLVVLLVVLLVVLVVCCVVVVDCLSVLLSLLSVLVSQLVCLRSRNCCSPPPRGDSLCSVLSNLLSLLLNLLSVLVSLCVLLVCVPQPVVLNVVSNVSSVVSVVCNVVSSPDPDCVVSVVVSLVCLVPVLCVSLVSLVSSCVVPDVLSVLVNVLSVVLSVLVVLCSCVRVSNDHDDPCSNCVSSSSVSVSSVSVVVSVVVVVVVVVVVVVVVVVVVVVCVVVCVVPVDPPDLPCVPPPLVQLVVQLVCCCVVVVCLQALPDDLCVSCVSSVHHSVNSQCSCCVVVVDGPVRVSLVQLLVQLLVCLQPPVPDDLQVSCNRSRHPDSVVVQVSNCVVPVDGSVRSSVVNVVVD/DVLVVLVVLVVVVPQPDPFKDFCQQQKWKDKALVQDDDPVVVVVDDDTHGDPDSKDQPFADQIKMKIKHFDPPPLQAAQKKKFWQFQQFAKKKKFAAQDPPDTDIAMWHLLAFLVRHCDSLASTRIDGRHHHHPDTMMMMIGGGNATRITTIMIGHPVVRVVVSVSVVVSLVVLVVLLVVLLVVLVVCCVVVVDCLSVLLSLLSVLVNQLVCLRSRNCCSPPPRGCSLCSVLSNLLSLLLSLLSVLVSLCVLLVCVPQPVVLNVVSNVSSVVSVVCNVVSSPDPDCVVSVVVSLVCLVPVLCVSLVSLVSSCVVPDVLSVLVNVLSVVLSVLVVLCSCVRVSNDHDDPCSNCVSSSSVSVSSVSVVVSVVVVVVVVVVVVVVVVVVVVVCVVVCVVVVDPPDLPCVPPPLVQLVVQLVCCCVVVVCLQALPDDLCNSCVSSVHHSVNSQCSCCVVVVDGPVRVSLVQLLVQLLVCLQPPVPDDLQVSCNRSRHPDSVVNQVSNCVVPVDGSVRSSVVNVVVD